Protein AF-A0A517QDA6-F1 (afdb_monomer_lite)

Radius of gyration: 41.58 Å; chains: 1; bounding box: 109×117×133 Å

Secondary structure (DSSP, 8-state):
-PPPEEEE-TTT--EEEES-GGGTTSEEE-TTT--EEE-PPPP------PPPP-PPPPP------S---------PPPPPP-----------------------------------------------PPPPPPPHHHHHHHHHHHHHHHHTTSSSS----------------------------------PPP---------PPPHHHHHHHEEEEEEEEEE-HHHHHHHHH-GGGHHHHHHHHHHHHHHHHHHHHHHHT-TTB-TT--EEETTTTEEEEEB-GGGHHHHHHHHHT-TTS-EEEEE-TTTS-EE-------S-EEEEEEEEEEE-HHHHHHHHH-HHHHHHHHHHHHHHHHHHH-TTB-TT--EEETTTTEEEEEESSPPPTTHHHHHHTSTT-SEEEEEPTT--EEE--TTT---EEEEEEEEEETTGGG---SSSTTHHHHHHHHHHHHHHIIIIISTTB-TT--EEETTTTEEEEEESSPPPTTHHHHHHH-TT--EEE-SS-SEEESPPSPSB-TTS--EEEEEEEE----TTSS------HHHHHHHHHHHHHHHHHHHHHHSTTB-TT--EEETTTTEEEEEESBPPPTTHHHHHHT-TT-S-EEEEEEEEEEEEE--HHHHEEEEEEEEEE-SPPBTTB-HHHHHHHHHHHHHHH-TTB-TT--EEETTTTEEEEEEESSS-HHHHHHHHHHHHHTTTEEEEEEEEEPP--SS---TT-S-EETTTTTTSSS--------SSSEEEEEEEEEE--SS-HHHHHHHHHTT-TTB-GGG-EEETTTTEEEEEBSS---HHHHHHHHHHTTEEEEEEEEEEPPPTTS---

Organism: NCBI:txid2527978

pLDDT: mean 70.12, std 22.8, range [22.77, 98.06]

Structure (mmCIF, N/CA/C/O backbone):
data_AF-A0A517QDA6-F1
#
_entry.id   AF-A0A517QDA6-F1
#
loop_
_atom_site.group_PDB
_atom_site.id
_atom_site.type_symbol
_atom_site.label_atom_id
_atom_site.label_alt_id
_atom_site.label_comp_id
_atom_site.label_asym_id
_atom_site.label_entity_id
_atom_site.label_seq_id
_atom_site.pdbx_PDB_ins_code
_atom_site.Cartn_x
_atom_site.Cartn_y
_atom_site.Cartn_z
_atom_site.occupancy
_atom_site.B_iso_or_equiv
_atom_site.auth_seq_id
_atom_site.auth_comp_id
_atom_site.auth_asym_id
_atom_site.auth_atom_id
_atom_site.pdbx_PDB_model_num
ATOM 1 N N . MET A 1 1 ? 0.649 0.080 77.186 1.00 36.53 1 MET A N 1
ATOM 2 C CA . MET A 1 1 ? 0.387 -0.860 76.076 1.00 36.53 1 MET A CA 1
ATOM 3 C C . MET A 1 1 ? 0.487 -0.081 74.775 1.00 36.53 1 MET A C 1
ATOM 5 O O . MET A 1 1 ? -0.304 0.833 74.591 1.00 36.53 1 MET A O 1
ATOM 9 N N . SER A 1 2 ? 1.478 -0.356 73.927 1.00 40.78 2 SER A N 1
ATOM 10 C CA . SER A 1 2 ? 1.689 0.402 72.684 1.00 40.78 2 SER A CA 1
ATOM 11 C C . SER A 1 2 ? 0.922 -0.250 71.534 1.00 40.78 2 SER A C 1
ATOM 13 O O . SER A 1 2 ? 1.224 -1.390 71.182 1.00 40.78 2 SER A O 1
ATOM 15 N N . GLU A 1 3 ? -0.046 0.448 70.936 1.00 45.53 3 GLU A N 1
ATOM 16 C CA . GLU A 1 3 ? -0.694 -0.026 69.707 1.00 45.53 3 GLU A CA 1
ATOM 17 C C . GLU A 1 3 ? 0.347 -0.169 68.587 1.00 45.53 3 GLU A C 1
ATOM 19 O O . GLU A 1 3 ? 1.081 0.774 68.278 1.00 45.53 3 GLU A O 1
ATOM 24 N N . THR A 1 4 ? 0.397 -1.348 67.963 1.00 54.38 4 THR A N 1
ATOM 25 C CA . THR A 1 4 ? 1.210 -1.587 66.763 1.00 54.38 4 THR A CA 1
ATOM 26 C C . THR A 1 4 ? 0.302 -1.608 65.545 1.00 54.38 4 THR A C 1
ATOM 28 O O . THR A 1 4 ? -0.747 -2.247 65.560 1.00 54.38 4 THR A O 1
ATOM 31 N N . THR A 1 5 ? 0.695 -0.898 64.491 1.00 67.50 5 THR A N 1
ATOM 32 C CA . THR A 1 5 ? -0.045 -0.873 63.224 1.00 67.50 5 THR A CA 1
ATOM 33 C C . THR A 1 5 ? 0.669 -1.786 62.234 1.00 67.50 5 THR A C 1
ATOM 35 O O . THR A 1 5 ? 1.890 -1.693 62.074 1.00 67.50 5 THR A O 1
ATOM 38 N N . VAL A 1 6 ? -0.079 -2.693 61.606 1.00 72.75 6 VAL A N 1
ATOM 39 C CA . VAL A 1 6 ? 0.420 -3.520 60.500 1.00 72.75 6 VAL A CA 1
ATOM 40 C C . VAL A 1 6 ? 0.389 -2.668 59.236 1.00 72.75 6 VAL A C 1
ATOM 42 O O . VAL A 1 6 ? -0.613 -2.013 58.963 1.00 72.75 6 VAL A O 1
ATOM 45 N N . ILE A 1 7 ? 1.499 -2.644 58.504 1.00 77.12 7 ILE A N 1
ATOM 46 C CA . ILE A 1 7 ? 1.677 -1.854 57.285 1.00 77.12 7 ILE A CA 1
ATOM 47 C C . ILE A 1 7 ? 2.147 -2.794 56.185 1.00 77.12 7 ILE A C 1
ATOM 49 O O . ILE A 1 7 ? 3.064 -3.584 56.404 1.00 77.12 7 ILE A O 1
ATOM 53 N N . GLU A 1 8 ? 1.529 -2.697 55.015 1.00 79.31 8 GLU A N 1
ATOM 54 C CA . GLU A 1 8 ? 1.899 -3.448 53.821 1.00 79.31 8 GLU A CA 1
ATOM 55 C C . GLU A 1 8 ? 2.784 -2.596 52.903 1.00 79.31 8 GLU A C 1
ATOM 57 O O . GLU A 1 8 ? 2.577 -1.389 52.761 1.00 79.31 8 GLU A O 1
ATOM 62 N N . CYS A 1 9 ? 3.812 -3.204 52.308 1.00 77.44 9 CYS A N 1
ATOM 63 C CA . CYS A 1 9 ? 4.701 -2.509 51.385 1.00 77.44 9 CYS A CA 1
ATOM 64 C C . CYS A 1 9 ? 4.140 -2.525 49.949 1.00 77.44 9 CYS A C 1
ATOM 66 O O . CYS A 1 9 ? 4.067 -3.605 49.361 1.00 77.44 9 CYS A O 1
ATOM 68 N N . PRO A 1 10 ? 3.867 -1.361 49.324 1.00 79.06 10 PRO A N 1
ATOM 69 C CA . PRO A 1 10 ? 3.270 -1.288 47.986 1.00 79.06 10 PRO A CA 1
ATOM 70 C C . PRO A 1 10 ? 4.185 -1.795 46.858 1.00 79.06 10 PRO A C 1
ATOM 72 O O . PRO A 1 10 ? 3.725 -1.968 45.738 1.00 79.06 10 PRO A O 1
ATOM 75 N N . HIS A 1 11 ? 5.473 -2.037 47.132 1.00 78.25 11 HIS A N 1
ATOM 76 C CA . HIS A 1 11 ? 6.434 -2.548 46.147 1.00 78.25 11 HIS A CA 1
ATOM 77 C C . HIS A 1 11 ? 6.654 -4.068 46.208 1.00 78.25 11 HIS A C 1
ATOM 79 O O . HIS A 1 11 ? 7.257 -4.619 45.293 1.00 78.25 11 HIS A O 1
ATOM 85 N N . CYS A 1 12 ? 6.243 -4.753 47.284 1.00 80.25 12 CYS A N 1
ATOM 86 C CA . CYS A 1 12 ? 6.517 -6.191 47.444 1.00 80.25 12 CYS A CA 1
ATOM 87 C C . CYS A 1 12 ? 5.489 -6.980 48.281 1.00 80.25 12 CYS A C 1
ATOM 89 O O . CYS A 1 12 ? 5.770 -8.119 48.653 1.00 80.25 12 CYS A O 1
ATOM 91 N N . GLY A 1 13 ? 4.351 -6.382 48.660 1.00 77.94 13 GLY A N 1
ATOM 92 C CA . GLY A 1 13 ? 3.298 -7.022 49.471 1.00 77.94 13 GLY A CA 1
ATOM 93 C C . GLY A 1 13 ? 3.719 -7.415 50.897 1.00 77.94 13 GLY A C 1
ATOM 94 O O . GLY A 1 13 ? 2.969 -8.041 51.640 1.00 77.94 13 GLY A O 1
ATOM 95 N N . ALA A 1 14 ? 4.944 -7.087 51.318 1.00 80.69 14 ALA A N 1
ATOM 96 C CA . ALA A 1 14 ? 5.455 -7.496 52.620 1.00 80.69 14 ALA A CA 1
ATOM 97 C C . ALA A 1 14 ? 4.792 -6.704 53.755 1.00 80.69 14 ALA A C 1
ATOM 99 O O . ALA A 1 14 ? 4.966 -5.487 53.850 1.00 80.69 14 ALA A O 1
ATOM 100 N N . THR A 1 15 ? 4.098 -7.403 54.654 1.00 81.12 15 THR A N 1
ATOM 101 C CA . THR A 1 15 ? 3.524 -6.817 55.869 1.00 81.12 15 THR A CA 1
ATOM 102 C C . THR A 1 15 ? 4.548 -6.760 57.006 1.00 81.12 15 THR A C 1
ATOM 104 O O . THR A 1 15 ? 5.235 -7.736 57.308 1.00 81.12 15 THR A O 1
ATOM 107 N N . PHE A 1 16 ? 4.662 -5.610 57.673 1.00 78.69 16 PHE A N 1
ATOM 108 C CA . PHE A 1 16 ? 5.510 -5.434 58.857 1.00 78.69 16 PHE A CA 1
ATOM 109 C C . PHE A 1 16 ? 4.838 -4.550 59.917 1.00 78.69 16 PHE A C 1
ATOM 111 O O . PHE A 1 16 ? 3.934 -3.766 59.631 1.00 78.69 16 PHE A O 1
ATOM 118 N N . LYS A 1 17 ? 5.250 -4.704 61.182 1.00 75.62 17 LYS A N 1
ATOM 119 C CA . LYS A 1 17 ? 4.652 -3.998 62.329 1.00 75.62 17 LYS A CA 1
ATOM 120 C C . LYS A 1 17 ? 5.441 -2.732 62.658 1.00 75.62 17 LYS A C 1
ATOM 122 O O . LYS A 1 17 ? 6.576 -2.817 63.127 1.00 75.62 17 LYS A O 1
ATOM 127 N N . ALA A 1 18 ? 4.833 -1.563 62.475 1.00 69.19 18 ALA A N 1
ATOM 128 C CA . ALA A 1 18 ? 5.415 -0.296 62.911 1.00 69.19 18 ALA A CA 1
ATOM 129 C C . ALA A 1 18 ? 5.166 -0.066 64.413 1.00 69.19 18 ALA A C 1
ATOM 131 O O . ALA A 1 18 ? 4.058 -0.264 64.916 1.00 69.19 18 ALA A O 1
ATOM 132 N N . LYS A 1 19 ? 6.201 0.379 65.143 1.00 55.66 19 LYS A N 1
ATOM 133 C CA . LYS A 1 19 ? 6.168 0.531 66.614 1.00 55.66 19 LYS A CA 1
ATOM 134 C C . LYS A 1 19 ? 5.417 1.770 67.141 1.00 55.66 19 LYS A C 1
ATOM 136 O O . LYS A 1 19 ? 5.371 1.947 68.354 1.00 55.66 19 LYS A O 1
ATOM 141 N N . SER A 1 20 ? 4.837 2.622 66.287 1.00 57.94 20 SER A N 1
ATOM 142 C CA . SER A 1 20 ? 3.916 3.688 66.729 1.00 57.94 20 SER A CA 1
ATOM 143 C C . SER A 1 20 ? 3.059 4.270 65.594 1.00 57.94 20 SER A C 1
ATOM 145 O O . SER A 1 20 ? 3.495 4.322 64.443 1.00 57.94 20 SER A O 1
ATOM 147 N N . LYS A 1 21 ? 1.892 4.833 65.949 1.00 55.53 21 LYS A N 1
ATOM 148 C CA . LYS A 1 21 ? 1.057 5.688 65.074 1.00 55.53 21 LYS A CA 1
ATOM 149 C C . LYS A 1 21 ? 1.778 6.959 64.570 1.00 55.53 21 LYS A C 1
ATOM 151 O O . LYS A 1 21 ? 1.318 7.573 63.615 1.00 55.53 21 LYS A O 1
ATOM 156 N N . ALA A 1 22 ? 2.925 7.338 65.145 1.00 54.78 22 ALA A N 1
ATOM 157 C CA . ALA A 1 22 ? 3.705 8.526 64.762 1.00 54.78 22 ALA A CA 1
ATOM 158 C C . ALA A 1 22 ? 4.587 8.346 63.498 1.00 54.78 22 ALA A C 1
ATOM 160 O O . ALA A 1 22 ? 5.417 9.209 63.186 1.00 54.78 22 ALA A O 1
ATOM 161 N N . ALA A 1 23 ? 4.430 7.220 62.790 1.00 55.81 23 ALA A N 1
ATOM 162 C CA . ALA A 1 23 ? 5.055 6.942 61.493 1.00 55.81 23 ALA A CA 1
ATOM 163 C C . ALA A 1 23 ? 4.179 7.336 60.282 1.00 55.81 23 ALA A C 1
ATOM 165 O O . ALA A 1 23 ? 4.680 7.367 59.161 1.00 55.81 23 ALA A O 1
ATOM 166 N N . LEU A 1 24 ? 2.894 7.651 60.491 1.00 58.56 24 LEU A N 1
ATOM 167 C CA . LEU A 1 24 ? 1.989 8.103 59.426 1.00 58.56 24 LEU A CA 1
ATOM 168 C C . LEU A 1 24 ? 2.547 9.366 58.742 1.00 58.56 24 LEU A C 1
ATOM 170 O O . LEU A 1 24 ? 3.011 10.285 59.417 1.00 58.56 24 LEU A O 1
ATOM 174 N N . GLY A 1 25 ? 2.543 9.391 57.405 1.00 61.66 25 GLY A N 1
ATOM 175 C CA . GLY A 1 25 ? 3.099 10.492 56.607 1.00 61.66 25 GLY A CA 1
ATOM 176 C C . GLY A 1 25 ? 4.634 10.577 56.528 1.00 61.66 25 GLY A C 1
ATOM 177 O O . GLY A 1 25 ? 5.147 11.458 55.841 1.00 61.66 25 GLY A O 1
ATOM 178 N N . LYS A 1 26 ? 5.397 9.682 57.175 1.00 68.81 26 LYS A N 1
ATOM 179 C CA . LYS A 1 26 ? 6.869 9.641 57.050 1.00 68.81 26 LYS A CA 1
ATOM 180 C C . LYS A 1 26 ? 7.313 8.639 55.983 1.00 68.81 26 LYS A C 1
ATOM 182 O O . LYS A 1 26 ? 6.700 7.586 55.822 1.00 68.81 26 LYS A O 1
ATOM 187 N N . LYS A 1 27 ? 8.414 8.952 55.284 1.00 74.69 27 LYS A N 1
ATOM 188 C CA . LYS A 1 27 ? 9.114 7.991 54.417 1.00 74.69 27 LYS A CA 1
ATOM 189 C C . LYS A 1 27 ? 9.746 6.901 55.285 1.00 74.69 27 LYS A C 1
ATOM 191 O O . LYS A 1 27 ? 10.559 7.213 56.153 1.00 74.69 27 LYS A O 1
ATOM 196 N N . VAL A 1 28 ? 9.395 5.644 55.035 1.00 77.81 28 VAL A N 1
ATOM 197 C CA . VAL A 1 28 ? 9.984 4.464 55.682 1.00 77.81 28 VAL A CA 1
ATOM 198 C C . VAL A 1 28 ? 10.531 3.512 54.622 1.00 77.81 28 VAL A C 1
ATOM 200 O O . VAL A 1 28 ? 9.895 3.296 53.594 1.00 77.81 28 VAL A O 1
ATOM 203 N N . ALA A 1 29 ? 11.715 2.948 54.861 1.00 79.50 29 ALA A N 1
ATOM 204 C CA . ALA A 1 29 ? 12.273 1.895 54.018 1.00 79.50 29 ALA A CA 1
ATOM 205 C C . ALA A 1 29 ? 11.644 0.546 54.382 1.00 79.50 29 ALA A C 1
ATOM 207 O O . ALA A 1 29 ? 11.542 0.203 55.563 1.00 79.50 29 ALA A O 1
ATOM 208 N N . CYS A 1 30 ? 11.234 -0.235 53.382 1.00 81.06 30 CYS A N 1
ATOM 209 C CA . CYS A 1 30 ? 10.767 -1.596 53.623 1.00 81.06 30 CYS A CA 1
ATOM 210 C C . CYS A 1 30 ? 11.926 -2.484 54.116 1.00 81.06 30 CYS A C 1
ATOM 212 O O . CYS A 1 30 ? 12.947 -2.553 53.435 1.00 81.06 30 CYS A O 1
ATOM 214 N N . PRO A 1 31 ? 11.792 -3.245 55.218 1.00 76.44 31 PRO A N 1
ATOM 215 C CA . PRO A 1 31 ? 12.859 -4.141 55.674 1.00 76.44 31 PRO A CA 1
ATOM 216 C C . PRO A 1 31 ? 13.139 -5.312 54.711 1.00 76.44 31 PRO A C 1
ATOM 218 O O . PRO A 1 31 ? 14.151 -5.986 54.871 1.00 76.44 31 PRO A O 1
ATOM 221 N N . LYS A 1 32 ? 12.259 -5.564 53.726 1.00 78.25 32 LYS A N 1
ATOM 222 C CA . LYS A 1 32 ? 12.372 -6.679 52.770 1.00 78.25 32 LYS A CA 1
ATOM 223 C C . LYS A 1 32 ? 12.968 -6.274 51.414 1.00 78.25 32 LYS A C 1
ATOM 225 O O . LYS A 1 32 ? 13.796 -7.007 50.892 1.00 78.25 32 LYS A O 1
ATOM 230 N N . CYS A 1 33 ? 12.577 -5.121 50.861 1.00 83.19 33 CYS A N 1
ATOM 231 C CA . CYS A 1 33 ? 13.061 -4.628 49.557 1.00 83.19 33 CYS A CA 1
ATOM 232 C C . CYS A 1 33 ? 13.851 -3.306 49.628 1.00 83.19 33 CYS A C 1
ATOM 234 O O . CYS A 1 33 ? 14.268 -2.789 48.598 1.00 83.19 33 CYS A O 1
ATOM 236 N N . GLN A 1 34 ? 14.035 -2.735 50.826 1.00 79.06 34 GLN A N 1
ATOM 237 C CA . GLN A 1 34 ? 14.738 -1.470 51.122 1.00 79.06 34 GLN A CA 1
ATOM 238 C C . GLN A 1 34 ? 14.184 -0.199 50.444 1.00 79.06 34 GLN A C 1
ATOM 240 O O . GLN A 1 34 ? 14.567 0.910 50.814 1.00 79.06 34 GLN A O 1
ATOM 245 N N . THR A 1 35 ? 13.214 -0.321 49.535 1.00 79.62 35 THR A N 1
ATOM 246 C CA . THR A 1 35 ? 12.567 0.800 48.844 1.00 79.62 35 THR A CA 1
ATOM 247 C C . THR A 1 35 ? 11.827 1.718 49.836 1.00 79.62 35 THR A C 1
ATOM 249 O O . THR A 1 35 ? 11.038 1.216 50.649 1.00 79.62 35 THR A O 1
ATOM 252 N N . PRO A 1 36 ? 12.055 3.047 49.805 1.00 81.19 36 PRO A N 1
ATOM 253 C CA . PRO A 1 36 ? 11.382 3.993 50.689 1.00 81.19 36 PRO A CA 1
ATOM 254 C C . PRO A 1 36 ? 10.007 4.414 50.151 1.00 81.19 36 PRO A C 1
ATOM 256 O O . PRO A 1 36 ? 9.908 4.951 49.052 1.00 81.19 36 PRO A O 1
ATOM 259 N N . PHE A 1 37 ? 8.957 4.258 50.959 1.00 81.12 37 PHE A N 1
ATOM 260 C CA . PHE A 1 37 ? 7.587 4.673 50.624 1.00 81.12 37 PHE A CA 1
ATOM 261 C C . PHE A 1 37 ? 6.929 5.460 51.771 1.00 81.12 37 PHE A C 1
ATOM 263 O O . PHE A 1 37 ? 7.442 5.490 52.891 1.00 81.12 37 PHE A O 1
ATOM 270 N N . VAL A 1 38 ? 5.817 6.145 51.487 1.00 83.69 38 VAL A N 1
ATOM 271 C CA . VAL A 1 38 ? 5.061 6.952 52.465 1.00 83.69 38 VAL A CA 1
ATOM 272 C C . VAL A 1 38 ? 3.789 6.212 52.874 1.00 83.69 38 VAL A C 1
ATOM 274 O O . VAL A 1 38 ? 3.095 5.650 52.032 1.00 83.69 38 VAL A O 1
ATOM 277 N N . ILE A 1 39 ? 3.481 6.220 54.171 1.00 73.44 39 ILE A N 1
ATOM 278 C CA . ILE A 1 39 ? 2.305 5.543 54.730 1.00 73.44 39 ILE A CA 1
ATOM 279 C C . ILE A 1 39 ? 1.095 6.490 54.690 1.00 73.44 39 ILE A C 1
ATOM 281 O O . ILE A 1 39 ? 1.036 7.446 55.472 1.00 73.44 39 ILE A O 1
ATOM 285 N N . SER A 1 40 ? 0.133 6.192 53.814 1.00 50.75 40 SER A N 1
ATOM 286 C CA . SER A 1 40 ? -1.148 6.905 53.666 1.00 50.75 40 SER A CA 1
ATOM 287 C C . SER A 1 40 ? -2.281 6.209 54.434 1.00 50.75 40 SER A C 1
ATOM 289 O O . SER A 1 40 ? -2.267 4.991 54.601 1.00 50.75 40 SER A O 1
ATOM 291 N N . GLN A 1 41 ? -3.274 6.969 54.908 1.00 44.94 41 GLN A N 1
ATOM 292 C CA . GLN A 1 41 ? -4.461 6.418 55.579 1.00 44.94 41 GLN A CA 1
ATOM 293 C C . GLN A 1 41 ? -5.476 5.870 54.563 1.00 44.94 41 GLN A C 1
ATOM 295 O O . GLN A 1 41 ? -5.745 6.520 53.554 1.00 44.94 41 GLN A O 1
ATOM 300 N N . SER A 1 42 ? -6.091 4.722 54.858 1.00 32.81 42 SER A N 1
ATOM 301 C CA . SER A 1 42 ? -7.264 4.233 54.126 1.00 32.81 42 SER A CA 1
ATOM 302 C C . SER A 1 42 ? -8.539 4.965 54.587 1.00 32.81 42 SER A C 1
ATOM 304 O O . SER A 1 42 ? -8.758 5.108 55.795 1.00 32.81 42 SER A O 1
ATOM 306 N N . PRO A 1 43 ? -9.405 5.437 53.670 1.00 35.12 43 PRO A N 1
ATOM 307 C CA . PRO A 1 43 ? -10.659 6.079 54.045 1.00 35.12 43 PRO A CA 1
ATOM 308 C C . PRO A 1 43 ? -11.713 5.033 54.435 1.00 35.12 43 PRO A C 1
ATOM 310 O O . PRO A 1 43 ? -12.032 4.132 53.663 1.00 35.12 43 PRO A O 1
ATOM 313 N N . SER A 1 44 ? -12.288 5.181 55.629 1.00 31.41 44 SER A N 1
ATOM 314 C CA . SER A 1 44 ? -13.404 4.366 56.120 1.00 31.41 44 SER A CA 1
ATOM 315 C C . SER A 1 44 ? -14.691 5.192 56.238 1.00 31.41 44 SER A C 1
ATOM 317 O O . SER A 1 44 ? -14.644 6.376 56.564 1.00 31.41 44 SER A O 1
ATOM 319 N N . ALA A 1 45 ? -15.828 4.519 56.036 1.00 31.12 45 ALA A N 1
ATOM 320 C CA . ALA A 1 45 ? -17.192 4.925 56.399 1.00 31.12 45 ALA A CA 1
ATOM 321 C C . ALA A 1 45 ? -17.830 6.154 55.697 1.00 31.12 45 ALA A C 1
ATOM 323 O O . ALA A 1 45 ? -17.805 7.284 56.172 1.00 31.12 45 ALA A O 1
ATOM 324 N N . SER A 1 46 ? -18.556 5.848 54.615 1.00 32.34 46 SER A N 1
ATOM 325 C CA . SER A 1 46 ? -19.888 6.366 54.229 1.00 32.34 46 SER A CA 1
ATOM 326 C C . SER A 1 46 ? -20.385 7.737 54.739 1.00 32.34 46 SER A C 1
ATOM 328 O O . SER A 1 46 ? -20.664 7.914 55.927 1.00 32.34 46 SER A O 1
ATOM 330 N N . ARG A 1 47 ? -20.802 8.607 53.804 1.00 28.06 47 ARG A N 1
ATOM 331 C CA . ARG A 1 47 ? -21.808 9.654 54.070 1.00 28.06 47 ARG A CA 1
ATOM 332 C C . ARG A 1 47 ? -22.871 9.683 52.965 1.00 28.06 47 ARG A C 1
ATOM 334 O O . ARG A 1 47 ? -22.590 10.067 51.837 1.00 28.06 47 ARG A O 1
ATOM 341 N N . LYS A 1 48 ? -24.094 9.243 53.288 1.00 30.16 48 LYS A N 1
ATOM 342 C CA . LYS A 1 48 ? -25.247 9.243 52.368 1.00 30.16 48 LYS A CA 1
ATOM 343 C C . LYS A 1 48 ? -25.779 10.668 52.173 1.00 30.16 48 LYS A C 1
ATOM 345 O O . LYS A 1 48 ? -26.122 11.314 53.161 1.00 30.16 48 LYS A O 1
ATOM 350 N N . THR A 1 49 ? -25.978 11.087 50.924 1.00 28.94 49 THR A N 1
ATOM 351 C CA . THR A 1 49 ? -26.728 12.308 50.574 1.00 28.94 49 THR A CA 1
ATOM 352 C C . THR A 1 49 ? -27.693 11.990 49.428 1.00 28.94 49 THR A C 1
ATOM 354 O O . THR A 1 49 ? -27.318 11.304 48.482 1.00 28.94 49 THR A O 1
ATOM 357 N N . LYS A 1 50 ? -28.956 12.427 49.530 1.00 28.95 50 LYS A N 1
ATOM 358 C CA . LYS A 1 50 ? -30.015 12.121 48.546 1.00 28.95 50 LYS A CA 1
ATOM 359 C C . LYS A 1 50 ? -29.868 12.981 47.275 1.00 28.95 50 LYS A C 1
ATOM 361 O O . LYS A 1 50 ? -29.581 14.170 47.420 1.00 28.95 50 LYS A O 1
ATOM 366 N N . PRO A 1 51 ? -30.133 12.450 46.066 1.00 31.59 51 PRO A N 1
ATOM 367 C CA . PRO A 1 51 ? -30.119 13.245 44.839 1.00 31.59 51 PRO A CA 1
ATOM 368 C C . PRO A 1 51 ? -31.377 14.121 44.706 1.00 31.59 51 PRO A C 1
ATOM 370 O O . PRO A 1 51 ? -32.480 13.710 45.071 1.00 31.59 51 PRO A O 1
ATOM 373 N N . LYS A 1 52 ? -31.213 15.333 44.159 1.00 28.06 52 LYS A N 1
ATOM 374 C CA . LYS A 1 52 ? -32.317 16.186 43.688 1.00 28.06 52 LYS A CA 1
ATOM 375 C C . LYS A 1 52 ? -32.562 15.920 42.204 1.00 28.06 52 LYS A C 1
ATOM 377 O O . LYS A 1 52 ? -31.622 15.919 41.419 1.00 28.06 52 LYS A O 1
ATOM 382 N N . LEU A 1 53 ? -33.830 15.768 41.837 1.00 34.94 53 LEU A N 1
ATOM 383 C CA . LEU A 1 53 ? -34.276 15.660 40.451 1.00 34.94 53 LEU A CA 1
ATOM 384 C C . LEU A 1 53 ? -34.039 16.995 39.714 1.00 34.94 53 LEU A C 1
ATOM 386 O O . LEU A 1 53 ? -34.485 18.041 40.193 1.00 34.94 53 LEU A O 1
ATOM 390 N N . GLN A 1 54 ? -33.381 16.967 38.554 1.00 34.41 54 GLN A N 1
ATOM 391 C CA . GLN A 1 54 ? -33.341 18.084 37.602 1.00 34.41 54 GLN A CA 1
ATOM 392 C C . GLN A 1 54 ? -33.797 17.604 36.219 1.00 34.41 54 GLN A C 1
ATOM 394 O O . GLN A 1 54 ? -33.647 16.434 35.877 1.00 34.41 54 GLN A O 1
ATOM 399 N N . LYS A 1 55 ? -34.453 18.501 35.475 1.00 30.30 55 LYS A N 1
ATOM 400 C CA . LYS A 1 55 ? -35.135 18.199 34.208 1.00 30.30 55 LYS A CA 1
ATOM 401 C C . LYS A 1 55 ? -34.143 18.024 33.057 1.00 30.30 55 LYS A C 1
ATOM 403 O O . LYS A 1 55 ? -33.163 18.757 32.979 1.00 30.30 55 LYS A O 1
ATOM 408 N N . ALA A 1 56 ? -34.475 17.130 32.129 1.00 29.22 56 ALA A N 1
ATOM 409 C CA . ALA A 1 56 ? -33.801 17.023 30.841 1.00 29.22 56 ALA A CA 1
ATOM 410 C C . ALA A 1 56 ? -34.083 18.254 29.947 1.00 29.22 56 ALA A C 1
ATOM 412 O O . ALA A 1 56 ? -35.232 18.712 29.907 1.00 29.22 56 ALA A O 1
ATOM 413 N N . PRO A 1 57 ? -33.081 18.775 29.215 1.00 33.75 57 PRO A N 1
ATOM 414 C CA . PRO A 1 57 ? -33.292 19.583 28.020 1.00 33.75 57 PRO A CA 1
ATOM 415 C C . PRO A 1 57 ? -33.619 18.697 26.799 1.00 33.75 57 PRO A C 1
ATOM 417 O O . PRO A 1 57 ? -33.524 17.472 26.856 1.00 33.75 57 PRO A O 1
ATOM 420 N N . ALA A 1 58 ? -34.095 19.330 25.726 1.00 29.33 58 ALA A N 1
ATOM 421 C CA . ALA A 1 58 ? -34.785 18.675 24.614 1.00 29.33 58 ALA A CA 1
ATOM 422 C C . ALA A 1 58 ? -33.874 17.889 23.652 1.00 29.33 58 ALA A C 1
ATOM 424 O O . ALA A 1 58 ? -32.672 18.133 23.569 1.00 29.33 58 ALA A O 1
ATOM 425 N N . LYS A 1 59 ? -34.502 16.993 22.872 1.00 34.12 59 LYS A N 1
ATOM 426 C CA . LYS A 1 59 ? -33.914 16.398 21.664 1.00 34.12 59 LYS A CA 1
ATOM 427 C C . LYS A 1 59 ? -33.427 17.512 20.726 1.00 34.12 59 LYS A C 1
ATOM 429 O O . LYS A 1 59 ? -34.173 18.457 20.474 1.00 34.12 59 LYS A O 1
ATOM 434 N N . GLN A 1 60 ? -32.219 17.364 20.195 1.00 30.53 60 GLN A N 1
ATOM 435 C CA . GLN A 1 60 ? -31.807 17.998 18.947 1.00 30.53 60 GLN A CA 1
ATOM 436 C C . GLN A 1 60 ? -31.555 16.883 17.941 1.00 30.53 60 GLN A C 1
ATOM 438 O O . GLN A 1 60 ? -30.850 15.920 18.250 1.00 30.53 60 GLN A O 1
ATOM 443 N N . ASP A 1 61 ? -32.180 17.007 16.778 1.00 29.38 61 ASP A N 1
ATOM 444 C CA . ASP A 1 61 ? -32.020 16.076 15.672 1.00 29.38 61 ASP A CA 1
ATOM 445 C C . ASP A 1 61 ? -30.598 16.210 15.111 1.00 29.38 61 ASP A C 1
ATOM 447 O O . ASP A 1 61 ? -30.107 17.320 14.905 1.00 29.38 61 ASP A O 1
ATOM 451 N N . PHE A 1 62 ? -29.920 15.077 14.924 1.00 27.30 62 PHE A N 1
ATOM 452 C CA . PHE A 1 62 ? -28.521 15.014 14.493 1.00 27.30 62 PHE A CA 1
ATOM 453 C C . PHE A 1 62 ? -28.410 14.131 13.241 1.00 27.30 62 PHE A C 1
ATOM 455 O O . PHE A 1 62 ? -27.775 13.078 13.243 1.00 27.30 62 PHE A O 1
ATOM 462 N N . GLU A 1 63 ? -29.077 14.567 12.173 1.00 28.69 63 GLU A N 1
ATOM 463 C CA . GLU A 1 63 ? -28.923 14.035 10.817 1.00 28.69 63 GLU A CA 1
ATOM 464 C C . GLU A 1 63 ? -28.457 15.157 9.877 1.00 28.69 63 GLU A C 1
ATOM 466 O O . GLU A 1 63 ? -28.879 16.302 10.029 1.00 28.69 63 GLU A O 1
ATOM 471 N N . ASN A 1 64 ? -27.615 14.789 8.903 1.00 33.66 64 ASN A N 1
ATOM 472 C CA . ASN A 1 64 ? -26.932 15.642 7.916 1.00 33.66 64 ASN A CA 1
ATOM 473 C C . ASN A 1 64 ? -25.835 16.576 8.468 1.00 33.66 64 ASN A C 1
ATOM 475 O O . ASN A 1 64 ? -26.112 17.713 8.825 1.00 33.66 64 ASN A O 1
ATOM 479 N N . ASP A 1 65 ? -24.584 16.087 8.466 1.00 31.97 65 ASP A N 1
ATOM 480 C CA . ASP A 1 65 ? -23.374 16.890 8.154 1.00 31.97 65 ASP A CA 1
ATOM 481 C C . ASP A 1 65 ? -22.117 15.999 7.978 1.00 31.97 65 ASP A C 1
ATOM 483 O O . ASP A 1 65 ? -21.029 16.252 8.496 1.00 31.97 65 ASP A O 1
ATOM 487 N N . LEU A 1 66 ? -22.264 14.885 7.251 1.00 31.78 66 LEU A N 1
ATOM 488 C CA . LEU A 1 66 ? -21.144 14.065 6.781 1.00 31.78 66 LEU A CA 1
ATOM 489 C C . LEU A 1 66 ? -21.424 13.644 5.333 1.00 31.78 66 LEU A C 1
ATOM 491 O O . LEU A 1 66 ? -22.533 13.195 5.047 1.00 31.78 66 LEU A O 1
ATOM 495 N N . TRP A 1 67 ? -20.390 13.730 4.485 1.00 33.84 67 TRP A N 1
ATOM 496 C CA . TRP A 1 67 ? -20.364 13.381 3.050 1.00 33.84 67 TRP A CA 1
ATOM 497 C C . TRP A 1 67 ? -20.849 14.451 2.045 1.00 33.84 67 TRP A C 1
ATOM 499 O O . TRP A 1 67 ? -21.612 14.143 1.135 1.00 33.84 67 TRP A O 1
ATOM 509 N N . GLU A 1 68 ? -20.298 15.667 2.130 1.00 28.47 68 GLU A N 1
ATOM 510 C CA . GLU A 1 68 ? -19.910 16.413 0.917 1.00 28.47 68 GLU A CA 1
ATOM 511 C C . GLU A 1 68 ? -18.408 16.170 0.663 1.00 28.47 68 GLU A C 1
ATOM 513 O O . GLU A 1 68 ? -17.554 16.703 1.370 1.00 28.47 68 GLU A O 1
ATOM 518 N N . GLU A 1 69 ? -18.085 15.332 -0.325 1.00 31.53 69 GLU A N 1
ATOM 519 C CA . GLU A 1 69 ? -16.807 15.366 -1.054 1.00 31.53 69 GLU A CA 1
ATOM 520 C C . GLU A 1 69 ? -17.147 15.451 -2.551 1.00 31.53 69 GLU A C 1
ATOM 522 O O . GLU A 1 69 ? -18.055 14.767 -3.023 1.00 31.53 69 GLU A O 1
ATOM 527 N N . ASP A 1 70 ? -16.464 16.352 -3.260 1.00 32.31 70 ASP A N 1
ATOM 528 C CA . ASP A 1 70 ? -16.864 16.891 -4.566 1.00 32.31 70 ASP A CA 1
ATOM 529 C C . ASP A 1 70 ? -16.984 15.848 -5.700 1.00 32.31 70 ASP A C 1
ATOM 531 O O . ASP A 1 70 ? -15.977 15.397 -6.248 1.00 32.31 70 ASP A O 1
ATOM 535 N N . ASP A 1 71 ? -18.215 15.585 -6.152 1.00 37.75 71 ASP A N 1
ATOM 536 C CA . ASP A 1 71 ? -18.535 14.881 -7.407 1.00 37.75 71 ASP A CA 1
ATOM 537 C C . ASP A 1 71 ? -19.459 15.757 -8.293 1.00 37.75 71 ASP A C 1
ATOM 539 O O . ASP A 1 71 ? -20.595 15.400 -8.604 1.00 37.75 71 ASP A O 1
ATOM 543 N N . GLU A 1 72 ? -18.981 16.936 -8.724 1.00 33.03 72 GLU A N 1
ATOM 544 C CA . GLU A 1 72 ? -19.703 17.797 -9.684 1.00 33.03 72 GLU A CA 1
ATOM 545 C C . GLU A 1 72 ? -18.849 18.180 -10.910 1.00 33.03 72 GLU A C 1
ATOM 547 O O . GLU A 1 72 ? -18.312 19.280 -11.045 1.00 33.03 72 GLU A O 1
ATOM 552 N N . TYR A 1 73 ? -18.771 17.254 -11.870 1.00 32.59 73 TYR A N 1
ATOM 553 C CA . TYR A 1 73 ? -18.489 17.584 -13.272 1.00 32.59 73 TYR A CA 1
ATOM 554 C C . TYR A 1 73 ? -19.816 17.856 -14.006 1.00 32.59 73 TYR A C 1
ATOM 556 O O . TYR A 1 73 ? -20.284 17.028 -14.787 1.00 32.59 73 TYR A O 1
ATOM 564 N N . GLU A 1 74 ? -20.433 19.022 -13.780 1.00 37.91 74 GLU A N 1
ATOM 565 C CA . GLU A 1 74 ? -21.558 19.452 -14.623 1.00 37.91 74 GLU A CA 1
ATOM 566 C C . GLU A 1 74 ? -21.092 19.706 -16.071 1.00 37.91 74 GLU A C 1
ATOM 568 O O . GLU A 1 74 ? -20.270 20.586 -16.364 1.00 37.91 74 GLU A O 1
ATOM 573 N N . GLU A 1 75 ? -21.664 18.951 -17.011 1.00 38.06 75 GLU A N 1
ATOM 574 C CA . GLU A 1 75 ? -21.497 19.175 -18.444 1.00 38.06 75 GLU A CA 1
ATOM 575 C C . GLU A 1 75 ? -22.104 20.528 -18.849 1.00 38.06 75 GLU A C 1
ATOM 577 O O . GLU A 1 75 ? -23.320 20.680 -18.963 1.00 38.06 75 GLU A O 1
ATOM 582 N N . ARG A 1 76 ? -21.258 21.528 -19.132 1.00 32.25 76 ARG A N 1
ATOM 583 C CA . ARG A 1 76 ? -21.725 22.826 -19.646 1.00 32.25 76 ARG A CA 1
ATOM 584 C C . ARG A 1 76 ? -22.521 22.661 -20.953 1.00 32.25 76 ARG A C 1
ATOM 586 O O . ARG A 1 76 ? -21.919 22.301 -21.971 1.00 32.25 76 ARG A O 1
ATOM 593 N N . PRO A 1 77 ? -23.808 23.053 -21.011 1.00 37.19 77 PRO A N 1
ATOM 594 C CA . PRO A 1 77 ? -24.523 23.137 -22.277 1.00 37.19 77 PRO A CA 1
ATOM 595 C C . PRO A 1 77 ? -23.959 24.273 -23.147 1.00 37.19 77 PRO A C 1
ATOM 597 O O . PRO A 1 77 ? -23.599 25.349 -22.661 1.00 37.19 77 PRO A O 1
ATOM 600 N N . ALA A 1 78 ? -23.889 24.041 -24.459 1.00 34.09 78 ALA A N 1
ATOM 601 C CA . ALA A 1 78 ? -23.299 24.982 -25.410 1.00 34.09 78 ALA A CA 1
ATOM 602 C C . ALA A 1 78 ? -24.051 26.339 -25.450 1.00 34.09 78 ALA A C 1
ATOM 604 O O . ALA A 1 78 ? -25.284 26.346 -25.557 1.00 34.09 78 ALA A O 1
ATOM 605 N N . PRO A 1 79 ? -23.354 27.497 -25.436 1.00 35.53 79 PRO A N 1
ATOM 606 C CA . PRO A 1 79 ? -24.012 28.801 -25.490 1.00 35.53 79 PRO A CA 1
ATOM 607 C C . PRO A 1 79 ? -24.736 29.032 -26.823 1.00 35.53 79 PRO A C 1
ATOM 609 O O . PRO A 1 79 ? -24.120 29.029 -27.889 1.00 35.53 79 PRO A O 1
ATOM 612 N N . ARG A 1 80 ? -26.046 29.297 -26.768 1.00 33.91 80 ARG A N 1
ATOM 613 C CA . ARG A 1 80 ? -26.815 29.784 -27.923 1.00 33.91 80 ARG A CA 1
ATOM 614 C C . ARG A 1 80 ? -26.578 31.278 -28.136 1.00 33.91 80 ARG A C 1
ATOM 616 O O . ARG A 1 80 ? -26.688 32.071 -27.205 1.00 33.91 80 ARG A O 1
ATOM 623 N N . GLU A 1 81 ? -26.336 31.671 -29.383 1.00 38.16 81 GLU A N 1
ATOM 624 C CA . GLU A 1 81 ? -26.326 33.078 -29.789 1.00 38.16 81 GLU A CA 1
ATOM 625 C C . GLU A 1 81 ? -27.704 33.737 -29.601 1.00 38.16 81 GLU A C 1
ATOM 627 O O . GLU A 1 81 ? -28.718 33.149 -29.985 1.00 38.16 81 GLU A O 1
ATOM 632 N N . ARG A 1 82 ? -27.729 35.000 -29.134 1.00 32.03 82 ARG A N 1
ATOM 633 C CA . ARG A 1 82 ? -28.557 36.083 -29.719 1.00 32.03 82 ARG A CA 1
ATOM 634 C C . ARG A 1 82 ? -28.288 37.472 -29.112 1.00 32.03 82 ARG A C 1
ATOM 636 O O . ARG A 1 82 ? -28.593 37.740 -27.961 1.00 32.03 82 ARG A O 1
ATOM 643 N N . SER A 1 83 ? -27.769 38.361 -29.963 1.00 32.19 83 SER A N 1
ATOM 644 C CA . SER A 1 83 ? -28.179 39.769 -30.168 1.00 32.19 83 SER A CA 1
ATOM 645 C C . SER A 1 83 ? -28.805 40.601 -29.021 1.00 32.19 83 SER A C 1
ATOM 647 O O . SER A 1 83 ? -29.926 40.322 -28.606 1.00 32.19 83 SER A O 1
ATOM 649 N N . GLY A 1 84 ? -28.229 41.778 -28.712 1.00 30.41 84 GLY A N 1
ATOM 650 C CA . GLY A 1 84 ? -28.993 42.877 -28.080 1.00 30.41 84 GLY A CA 1
ATOM 651 C C . GLY A 1 84 ? -28.190 44.009 -27.411 1.00 30.41 84 GLY A C 1
ATOM 652 O O . GLY A 1 84 ? -27.691 43.856 -26.308 1.00 30.41 84 GLY A O 1
ATOM 653 N N . ARG A 1 85 ? -28.110 45.179 -28.062 1.00 31.95 85 ARG A N 1
ATOM 654 C CA . ARG A 1 85 ? -27.671 46.501 -27.522 1.00 31.95 85 ARG A CA 1
ATOM 655 C C . ARG A 1 85 ? -28.658 47.069 -26.457 1.00 31.95 85 ARG A C 1
ATOM 657 O O . ARG A 1 85 ? -29.760 46.532 -26.408 1.00 31.95 85 ARG A O 1
ATOM 664 N N . PRO A 1 86 ? -28.404 48.223 -25.762 1.00 38.78 86 PRO A N 1
ATOM 665 C CA . PRO A 1 86 ? -27.237 49.138 -25.779 1.00 38.78 86 PRO A CA 1
ATOM 666 C C . PRO A 1 86 ? -26.729 49.691 -24.406 1.00 38.78 86 PRO A C 1
ATOM 668 O O . PRO A 1 86 ? -27.329 49.535 -23.353 1.00 38.78 86 PRO A O 1
ATOM 671 N N . ARG A 1 87 ? -25.626 50.458 -24.501 1.00 37.62 87 ARG A N 1
ATOM 672 C CA . ARG A 1 87 ? -25.047 51.467 -23.574 1.00 37.62 87 ARG A CA 1
ATOM 673 C C . ARG A 1 87 ? -25.960 52.127 -22.512 1.00 37.62 87 ARG A C 1
ATOM 675 O O . ARG A 1 87 ? -26.967 52.734 -22.862 1.00 37.62 87 ARG A O 1
ATOM 682 N N . GLY A 1 88 ? -25.395 52.299 -21.309 1.00 29.34 88 GLY A N 1
ATOM 683 C CA . GLY A 1 88 ? -25.676 53.403 -20.374 1.00 29.34 88 GLY A CA 1
ATOM 684 C C . GLY A 1 88 ? -24.372 53.983 -19.787 1.00 29.34 88 GLY A C 1
ATOM 685 O O . GLY A 1 88 ? -23.443 53.233 -19.502 1.00 29.34 88 GLY A O 1
ATOM 686 N N . ARG A 1 89 ? -24.264 55.314 -19.654 1.00 34.19 89 ARG A N 1
ATOM 687 C CA . ARG A 1 89 ? -23.142 56.036 -19.004 1.00 34.19 89 ARG A CA 1
ATOM 688 C C . ARG A 1 89 ? -23.635 56.644 -17.684 1.00 34.19 89 ARG A C 1
ATOM 690 O O . ARG A 1 89 ? -24.717 57.216 -17.717 1.00 34.19 89 ARG A O 1
ATOM 697 N N . ALA A 1 90 ? -22.796 56.686 -16.638 1.00 30.55 90 ALA A N 1
ATOM 698 C CA . ALA A 1 90 ? -22.274 57.930 -16.022 1.00 30.55 90 ALA A CA 1
ATOM 699 C C . ALA A 1 90 ? -21.810 57.765 -14.553 1.00 30.55 90 ALA A C 1
ATOM 701 O O . ALA A 1 90 ? -22.500 57.126 -13.777 1.00 30.55 90 ALA A O 1
ATOM 702 N N . ALA A 1 91 ? -20.712 58.469 -14.217 1.00 31.62 91 ALA A N 1
ATOM 703 C CA . ALA A 1 91 ? -20.276 58.976 -12.895 1.00 31.62 91 ALA A CA 1
ATOM 704 C C . ALA A 1 91 ? -20.111 57.996 -11.694 1.00 31.62 91 ALA A C 1
ATOM 706 O O . ALA A 1 91 ? -20.874 57.064 -11.515 1.00 31.62 91 ALA A O 1
ATOM 707 N N . GLY A 1 92 ? -19.131 58.170 -10.796 1.00 28.27 92 GLY A N 1
ATOM 708 C CA . GLY A 1 92 ? -18.121 59.232 -10.688 1.00 28.27 92 GLY A CA 1
ATOM 709 C C . GLY A 1 92 ? -16.926 58.859 -9.789 1.00 28.27 92 GLY A C 1
ATOM 710 O O . GLY A 1 92 ? -16.903 57.808 -9.159 1.00 28.27 92 GLY A O 1
ATOM 711 N N . LYS A 1 93 ? -15.911 59.732 -9.776 1.00 34.56 93 LYS A N 1
ATOM 712 C CA . LYS A 1 93 ? -14.674 59.672 -8.961 1.00 34.56 93 LYS A CA 1
ATOM 713 C C . LYS A 1 93 ? -14.863 60.512 -7.673 1.00 34.56 93 LYS A C 1
ATOM 715 O O . LYS A 1 93 ? -15.690 61.422 -7.723 1.00 34.56 93 LYS A O 1
ATOM 720 N N . PRO A 1 94 ? -14.127 60.270 -6.560 1.00 36.31 94 PRO A N 1
ATOM 721 C CA . PRO A 1 94 ? -12.719 60.706 -6.472 1.00 36.31 94 PRO A CA 1
ATOM 722 C C . PRO A 1 94 ? -11.735 59.797 -5.693 1.00 36.31 94 PRO A C 1
ATOM 724 O O . PRO A 1 94 ? -12.120 58.968 -4.878 1.00 36.31 94 PRO A O 1
ATOM 727 N N . GLN A 1 95 ? -10.435 60.021 -5.933 1.00 38.25 95 GLN A N 1
ATOM 728 C CA . GLN A 1 95 ? -9.317 59.641 -5.046 1.00 38.25 95 GLN A CA 1
ATOM 729 C C . GLN A 1 95 ? -8.880 60.856 -4.209 1.00 38.25 95 GLN A C 1
ATOM 731 O O . GLN A 1 95 ? -9.130 61.994 -4.616 1.00 38.25 95 GLN A O 1
ATOM 736 N N . PRO A 1 96 ? -8.183 60.623 -3.087 1.00 42.25 96 PRO A N 1
ATOM 737 C CA . PRO A 1 96 ? -6.782 61.070 -2.908 1.00 42.25 96 PRO A CA 1
ATOM 738 C C . PRO A 1 96 ? -5.909 59.959 -2.244 1.00 42.25 96 PRO A C 1
ATOM 740 O O . PRO A 1 96 ? -6.468 58.954 -1.820 1.00 42.25 96 PRO A O 1
ATOM 743 N N . SER A 1 97 ? -4.571 59.993 -2.099 1.00 30.86 97 SER A N 1
ATOM 744 C CA . SER A 1 97 ? -3.458 60.877 -2.543 1.00 30.86 97 SER A CA 1
ATOM 745 C C . SER A 1 97 ? -2.088 60.230 -2.193 1.00 30.86 97 SER A C 1
ATOM 747 O O . SER A 1 97 ? -2.050 59.425 -1.268 1.00 30.86 97 SER A O 1
ATOM 749 N N . GLY A 1 98 ? -0.977 60.655 -2.828 1.00 26.52 98 GLY A N 1
ATOM 750 C CA . GLY A 1 98 ? 0.425 60.305 -2.469 1.00 26.52 98 GLY A CA 1
ATOM 751 C C . GLY A 1 98 ? 1.024 59.185 -3.345 1.00 26.52 98 GLY A C 1
ATOM 752 O O . GLY A 1 98 ? 0.652 58.035 -3.161 1.00 26.52 98 GLY A O 1
ATOM 753 N N . ASP A 1 99 ? 1.821 59.397 -4.404 1.00 36.19 99 ASP A N 1
ATOM 754 C CA . ASP A 1 99 ? 2.990 60.284 -4.641 1.00 36.19 99 ASP A CA 1
ATOM 755 C C . ASP A 1 99 ? 4.257 59.769 -3.895 1.00 36.19 99 ASP A C 1
ATOM 757 O O . ASP A 1 99 ? 4.175 59.471 -2.711 1.00 36.19 99 ASP A O 1
ATOM 761 N N . SER A 1 100 ? 5.444 59.580 -4.500 1.00 31.94 100 SER A N 1
ATOM 762 C CA . SER A 1 100 ? 6.001 60.244 -5.693 1.00 31.94 100 SER A CA 1
ATOM 763 C C . SER A 1 100 ? 7.146 59.483 -6.420 1.00 31.94 100 SER A C 1
ATOM 765 O O . SER A 1 100 ? 7.549 58.393 -6.028 1.00 31.94 100 SER A O 1
ATOM 767 N N . MET A 1 101 ? 7.694 60.157 -7.447 1.00 34.16 101 MET A N 1
ATOM 768 C CA . MET A 1 101 ? 8.993 59.992 -8.139 1.00 34.16 101 MET A CA 1
ATOM 769 C C . MET A 1 101 ? 9.149 59.054 -9.361 1.00 34.16 101 MET A C 1
ATOM 771 O O . MET A 1 101 ? 9.151 57.831 -9.300 1.00 34.16 101 MET A O 1
ATOM 775 N N . LYS A 1 102 ? 9.385 59.726 -10.500 1.00 34.97 102 LYS A N 1
ATOM 776 C CA . LYS A 1 102 ? 9.911 59.232 -11.790 1.00 34.97 102 LYS A CA 1
ATOM 777 C C . LYS A 1 102 ? 11.449 59.424 -11.794 1.00 34.97 102 LYS A C 1
ATOM 779 O O . LYS A 1 102 ? 11.949 60.151 -10.944 1.00 34.97 102 LYS A O 1
ATOM 784 N N . TRP A 1 103 ? 12.232 58.850 -12.711 1.00 30.33 103 TRP A N 1
ATOM 785 C CA . TRP A 1 103 ? 12.554 59.461 -14.018 1.00 30.33 103 TRP A CA 1
ATOM 786 C C . TRP A 1 103 ? 13.324 58.467 -14.929 1.00 30.33 103 TRP A C 1
ATOM 788 O O . TRP A 1 103 ? 14.269 57.852 -14.463 1.00 30.33 103 TRP A O 1
ATOM 798 N N . ILE A 1 104 ? 12.905 58.378 -16.207 1.00 36.47 104 ILE A N 1
ATOM 799 C CA . ILE A 1 104 ? 13.687 58.506 -17.477 1.00 36.47 104 ILE A CA 1
ATOM 800 C C . ILE A 1 104 ? 14.954 57.623 -17.692 1.00 36.47 104 ILE A C 1
ATOM 802 O O . ILE A 1 104 ? 15.772 57.465 -16.804 1.00 36.47 104 ILE A O 1
ATOM 806 N N . GLY A 1 105 ? 15.231 57.065 -18.885 1.00 29.59 105 GLY A N 1
ATOM 807 C CA . GLY A 1 105 ? 14.611 57.266 -20.208 1.00 29.59 105 GLY A CA 1
ATOM 808 C C . GLY A 1 105 ? 15.163 56.348 -21.314 1.00 29.59 105 GLY A C 1
ATOM 809 O O . GLY A 1 105 ? 15.765 55.317 -21.031 1.00 29.59 105 GLY A O 1
ATOM 810 N N . LEU A 1 106 ? 14.908 56.703 -22.581 1.00 30.39 106 LEU A N 1
ATOM 811 C CA . LEU A 1 106 ? 14.840 55.762 -23.710 1.00 30.39 106 LEU A CA 1
ATOM 812 C C . LEU A 1 106 ? 15.804 56.105 -24.877 1.00 30.39 106 LEU A C 1
ATOM 814 O O . LEU A 1 106 ? 15.603 57.101 -25.559 1.00 30.39 106 LEU A O 1
ATOM 818 N N . ALA A 1 107 ? 16.757 55.190 -25.118 1.00 28.03 107 ALA A N 1
ATOM 819 C CA . ALA A 1 107 ? 17.325 54.716 -26.402 1.00 28.03 107 ALA A CA 1
ATOM 820 C C . ALA A 1 107 ? 18.166 55.598 -27.380 1.00 28.03 107 ALA A C 1
ATOM 822 O O . ALA A 1 107 ? 18.097 56.821 -27.396 1.00 28.03 107 ALA A O 1
ATOM 823 N N . VAL A 1 108 ? 18.838 54.861 -28.301 1.00 36.00 108 VAL A N 1
ATOM 824 C CA . VAL A 1 108 ? 19.004 55.093 -29.769 1.00 36.00 108 VAL A CA 1
ATOM 825 C C . VAL A 1 108 ? 20.388 55.538 -30.365 1.00 36.00 108 VAL A C 1
ATOM 827 O O . VAL A 1 108 ? 20.968 56.537 -29.967 1.00 36.00 108 VAL A O 1
ATOM 830 N N . ILE A 1 109 ? 20.832 54.775 -31.400 1.00 34.00 109 ILE A N 1
ATOM 831 C CA . ILE A 1 109 ? 21.982 54.879 -32.373 1.00 34.00 109 ILE A CA 1
ATOM 832 C C . ILE A 1 109 ? 23.415 54.548 -31.850 1.00 34.00 109 ILE A C 1
ATOM 834 O O . ILE A 1 109 ? 23.794 55.070 -30.813 1.00 34.00 109 ILE A O 1
ATOM 838 N N . LEU A 1 110 ? 24.282 53.642 -32.373 1.00 30.77 110 LEU A N 1
ATOM 839 C CA . LEU A 1 110 ? 24.714 53.052 -33.685 1.00 30.77 110 LEU A CA 1
ATOM 840 C C . LEU A 1 110 ? 25.946 53.713 -34.382 1.00 30.77 110 LEU A C 1
ATOM 842 O O . LEU A 1 110 ? 25.903 54.859 -34.797 1.00 30.77 110 LEU A O 1
ATOM 846 N N . VAL A 1 111 ? 26.982 52.891 -34.636 1.00 34.50 111 VAL A N 1
ATOM 847 C CA . VAL A 1 111 ? 28.131 53.077 -35.568 1.00 34.50 111 VAL A CA 1
ATOM 848 C C . VAL A 1 111 ? 29.198 54.142 -35.232 1.00 34.50 111 VAL A C 1
ATOM 850 O O . VAL A 1 111 ? 28.976 55.333 -35.388 1.00 34.50 111 VAL A O 1
ATOM 853 N N . ILE A 1 112 ? 30.434 53.684 -34.970 1.00 37.19 112 ILE A N 1
ATOM 854 C CA . ILE A 1 112 ? 31.589 53.866 -35.881 1.00 37.19 112 ILE A CA 1
ATOM 855 C C . ILE A 1 112 ? 32.596 52.724 -35.670 1.00 37.19 112 ILE A C 1
ATOM 857 O O . ILE A 1 112 ? 32.952 52.373 -34.549 1.00 37.19 112 ILE A O 1
ATOM 861 N N . VAL A 1 113 ? 33.035 52.138 -36.784 1.00 40.75 113 VAL A N 1
ATOM 862 C CA . VAL A 1 113 ? 34.082 51.113 -36.876 1.00 40.75 113 VAL A CA 1
ATOM 863 C C . VAL A 1 113 ? 35.382 51.789 -37.301 1.00 40.75 113 VAL A C 1
ATOM 865 O O . VAL A 1 113 ? 35.422 52.267 -38.428 1.00 40.75 113 VAL A O 1
ATOM 868 N N . VAL A 1 114 ? 36.441 51.749 -36.480 1.00 31.94 114 VAL A N 1
ATOM 869 C CA . VAL A 1 114 ? 37.858 51.741 -36.920 1.00 31.94 114 VAL A CA 1
ATOM 870 C C . VAL A 1 114 ? 38.734 51.099 -35.825 1.00 31.94 114 VAL A C 1
ATOM 872 O O . VAL A 1 114 ? 38.672 51.518 -34.677 1.00 31.94 114 VAL A O 1
ATOM 875 N N . GLY A 1 115 ? 39.621 50.164 -36.195 1.00 26.94 115 GLY A N 1
ATOM 876 C CA . GLY A 1 115 ? 40.977 50.134 -35.610 1.00 26.94 115 GLY A CA 1
ATOM 877 C C . GLY A 1 115 ? 41.283 49.296 -34.356 1.00 26.94 115 GLY A C 1
ATOM 878 O O . GLY A 1 115 ? 41.734 49.848 -33.367 1.00 26.94 115 GLY A O 1
ATOM 879 N N . GLY A 1 116 ? 41.200 47.966 -34.464 1.00 24.30 116 GLY A N 1
ATOM 880 C CA . GLY A 1 116 ? 42.368 47.085 -34.252 1.00 24.30 116 GLY A CA 1
ATOM 881 C C . GLY A 1 116 ? 43.027 46.876 -32.865 1.00 24.30 116 GLY A C 1
ATOM 882 O O . GLY A 1 116 ? 43.654 47.766 -32.313 1.00 24.30 116 GLY A O 1
ATOM 883 N N . ILE A 1 117 ? 43.116 45.583 -32.504 1.00 32.97 117 ILE A N 1
ATOM 884 C CA . ILE A 1 117 ? 44.210 44.914 -31.752 1.00 32.97 117 ILE A CA 1
ATOM 885 C C . ILE A 1 117 ? 44.300 45.179 -30.230 1.00 32.97 117 ILE A C 1
ATOM 887 O O . ILE A 1 117 ? 44.738 46.237 -29.797 1.00 32.97 117 ILE A O 1
ATOM 891 N N . GLY A 1 118 ? 44.066 44.131 -29.416 1.00 25.73 118 GLY A N 1
ATOM 892 C CA . GLY A 1 118 ? 44.576 44.079 -28.031 1.00 25.73 118 GLY A CA 1
ATOM 893 C C . GLY A 1 118 ? 43.767 43.274 -27.001 1.00 25.73 118 GLY A C 1
ATOM 894 O O . GLY A 1 118 ? 43.072 43.865 -26.192 1.00 25.73 118 GLY A O 1
ATOM 895 N N . LEU A 1 119 ? 43.903 41.940 -27.016 1.00 31.97 119 LEU A N 1
ATOM 896 C CA . LEU A 1 119 ? 43.815 41.001 -25.869 1.00 31.97 119 LEU A CA 1
ATOM 897 C C . LEU A 1 119 ? 43.085 41.422 -24.562 1.00 31.97 119 LEU A C 1
ATOM 899 O O . LEU A 1 119 ? 43.620 42.205 -23.785 1.00 31.97 119 LEU A O 1
ATOM 903 N N . ILE A 1 120 ? 42.010 40.700 -24.202 1.00 32.72 120 ILE A N 1
ATOM 904 C CA . ILE A 1 120 ? 41.941 39.745 -23.059 1.00 32.72 120 ILE A CA 1
ATOM 905 C C . ILE A 1 120 ? 40.585 38.993 -23.092 1.00 32.72 120 ILE A C 1
ATOM 907 O O . ILE A 1 120 ? 39.661 39.401 -23.790 1.00 32.72 120 ILE A O 1
ATOM 911 N N . ALA A 1 121 ? 40.518 37.815 -22.460 1.00 28.27 121 ALA A N 1
ATOM 912 C CA . ALA A 1 121 ? 39.577 36.732 -22.775 1.00 28.27 121 ALA A CA 1
ATOM 913 C C . ALA A 1 121 ? 38.464 36.478 -21.724 1.00 28.27 121 ALA A C 1
ATOM 915 O O . ALA A 1 121 ? 38.406 37.151 -20.699 1.00 28.27 121 ALA A O 1
ATOM 916 N N . LEU A 1 122 ? 37.698 35.395 -21.971 1.00 32.50 122 LEU A N 1
ATOM 917 C CA . LEU A 1 122 ? 36.674 34.712 -21.146 1.00 32.50 122 LEU A CA 1
ATOM 918 C C . LEU A 1 122 ? 35.210 35.174 -21.352 1.00 32.50 122 LEU A C 1
ATOM 920 O O . LEU A 1 122 ? 34.924 36.361 -21.316 1.00 32.50 122 LEU A O 1
ATOM 924 N N . ASN A 1 123 ? 34.211 34.289 -21.495 1.00 26.73 123 ASN A N 1
ATOM 925 C CA . ASN A 1 123 ? 34.231 32.873 -21.901 1.00 26.73 123 ASN A CA 1
ATOM 926 C C . ASN A 1 123 ? 32.818 32.441 -22.374 1.00 26.73 123 ASN A C 1
ATOM 928 O O . ASN A 1 123 ? 31.938 32.222 -21.544 1.00 26.73 123 ASN A O 1
ATOM 932 N N . THR A 1 124 ? 32.592 32.281 -23.681 1.00 27.88 124 THR A N 1
ATOM 933 C CA . THR A 1 124 ? 31.378 31.646 -24.236 1.00 27.88 124 THR A CA 1
ATOM 934 C C . THR A 1 124 ? 31.780 30.569 -25.243 1.00 27.88 124 THR A C 1
ATOM 936 O O . THR A 1 124 ? 32.158 30.856 -26.376 1.00 27.88 124 THR A O 1
ATOM 939 N N . GLY A 1 125 ? 31.739 29.308 -24.804 1.00 24.67 125 GLY A N 1
ATOM 940 C CA . GLY A 1 125 ? 32.130 28.145 -25.603 1.00 24.67 125 GLY A CA 1
ATOM 941 C C . GLY A 1 125 ? 30.965 27.581 -26.413 1.00 24.67 125 GLY A C 1
ATOM 942 O O . GLY A 1 125 ? 29.970 27.132 -25.848 1.00 24.67 125 GLY A O 1
ATOM 943 N N . SER A 1 126 ? 31.099 27.597 -27.736 1.00 23.77 126 SER A N 1
ATOM 944 C CA . SER A 1 126 ? 30.129 27.050 -28.681 1.00 23.77 126 SER A CA 1
ATOM 945 C C . SER A 1 126 ? 30.199 25.522 -28.817 1.00 23.77 126 SER A C 1
ATOM 947 O O . SER A 1 126 ? 31.211 24.881 -28.547 1.00 23.77 126 SER A O 1
ATOM 949 N N . SER A 1 127 ? 29.076 24.966 -29.276 1.00 30.03 127 SER A N 1
ATOM 950 C CA . SER A 1 127 ? 28.880 23.645 -29.895 1.00 30.03 127 SER A CA 1
ATOM 951 C C . SER A 1 127 ? 30.129 22.833 -30.290 1.00 30.03 127 SER A C 1
ATOM 953 O O . SER A 1 127 ? 30.881 23.234 -31.179 1.00 30.03 127 SER A O 1
ATOM 955 N N . SER A 1 128 ? 30.215 21.597 -29.789 1.00 24.09 128 SER A N 1
ATOM 956 C CA . SER A 1 128 ? 30.954 20.504 -30.432 1.00 24.09 128 SER A CA 1
ATOM 957 C C . SER A 1 128 ? 29.994 19.407 -30.913 1.00 24.09 128 SER A C 1
ATOM 959 O O . SER A 1 128 ? 28.936 19.163 -30.326 1.00 24.09 128 SER A O 1
ATOM 961 N N . SER A 1 129 ? 30.337 18.773 -32.033 1.00 25.36 129 SER A N 1
ATOM 962 C CA . SER A 1 129 ? 29.528 17.746 -32.689 1.00 25.36 129 SER A CA 1
ATOM 963 C C . SER A 1 129 ? 29.485 16.452 -31.871 1.00 25.36 129 SER A C 1
ATOM 965 O O . SER A 1 129 ? 30.501 15.792 -31.651 1.00 25.36 129 SER A O 1
ATOM 967 N N . LYS A 1 130 ? 28.282 16.043 -31.454 1.00 25.78 130 LYS A N 1
ATOM 968 C CA . LYS A 1 130 ? 28.064 14.718 -30.861 1.00 25.78 130 LYS A CA 1
ATOM 969 C C . LYS A 1 130 ? 28.275 13.640 -31.926 1.00 25.78 130 LYS A C 1
ATOM 971 O O . LYS A 1 130 ? 27.555 13.619 -32.922 1.00 25.78 130 LYS A O 1
ATOM 976 N N . LYS A 1 131 ? 29.194 12.701 -31.678 1.00 22.77 131 LYS A N 1
ATOM 977 C CA . LYS A 1 131 ? 29.069 11.351 -32.249 1.00 22.77 131 LYS A CA 1
ATOM 978 C C . LYS A 1 131 ? 27.773 10.717 -31.711 1.00 22.77 131 LYS A C 1
ATOM 980 O O . LYS A 1 131 ? 27.407 11.024 -30.571 1.00 22.77 131 LYS A O 1
ATOM 985 N N . PRO A 1 132 ? 27.068 9.880 -32.490 1.00 24.81 132 PRO A N 1
ATOM 986 C CA . PRO A 1 132 ? 25.893 9.179 -31.986 1.00 24.81 132 PRO A CA 1
ATOM 987 C C . PRO A 1 132 ? 26.298 8.290 -30.806 1.00 24.81 132 PRO A C 1
ATOM 989 O O . PRO A 1 132 ? 27.342 7.641 -30.846 1.00 24.81 132 PRO A O 1
ATOM 992 N N . SER A 1 133 ? 25.488 8.284 -29.748 1.00 33.47 133 SER A N 1
ATOM 993 C CA . SER A 1 133 ? 25.606 7.282 -28.690 1.00 33.47 133 SER A CA 1
ATOM 994 C C . SER A 1 133 ? 25.253 5.918 -29.271 1.00 33.47 133 SER A C 1
ATOM 996 O O . SER A 1 133 ? 24.202 5.791 -29.899 1.00 33.47 133 SER A O 1
ATOM 998 N N . GLU A 1 134 ? 26.111 4.923 -29.052 1.00 38.44 134 GLU A N 1
ATOM 999 C CA . GLU A 1 134 ? 25.790 3.524 -29.339 1.00 38.44 134 GLU A CA 1
ATOM 1000 C C . GLU A 1 134 ? 24.500 3.147 -28.599 1.00 38.44 134 GLU A C 1
ATOM 1002 O O . GLU A 1 134 ? 24.329 3.486 -27.427 1.00 38.44 134 GLU A O 1
ATOM 1007 N N . ASN A 1 135 ? 23.564 2.526 -29.315 1.00 51.16 135 ASN A N 1
ATOM 1008 C CA . ASN A 1 135 ? 22.217 2.256 -28.824 1.00 51.16 135 ASN A CA 1
ATOM 1009 C C . ASN A 1 135 ? 22.207 0.948 -28.026 1.00 51.16 135 ASN A C 1
ATOM 1011 O O . ASN A 1 135 ? 22.599 -0.092 -28.566 1.00 51.16 135 ASN A O 1
ATOM 1015 N N . LEU A 1 136 ? 21.757 0.979 -26.767 1.00 50.84 136 LEU A N 1
ATOM 1016 C CA . LEU A 1 136 ? 21.760 -0.208 -25.913 1.00 50.84 136 LEU A CA 1
ATOM 1017 C C . LEU A 1 136 ? 20.847 -1.306 -26.482 1.00 50.84 136 LEU A C 1
ATOM 1019 O O . LEU A 1 136 ? 21.216 -2.478 -26.451 1.00 50.84 136 LEU A O 1
ATOM 1023 N N . ALA A 1 137 ? 19.714 -0.925 -27.086 1.00 46.28 137 ALA A N 1
ATOM 1024 C CA . ALA A 1 137 ? 18.780 -1.861 -27.714 1.00 46.28 137 ALA A CA 1
ATOM 1025 C C . ALA A 1 137 ? 19.426 -2.635 -28.880 1.00 46.28 137 ALA A C 1
ATOM 1027 O O . ALA A 1 137 ? 19.292 -3.854 -28.956 1.00 46.28 137 ALA A O 1
ATOM 1028 N N . ALA A 1 138 ? 20.189 -1.951 -29.741 1.00 48.69 138 ALA A N 1
ATOM 1029 C CA . ALA A 1 138 ? 20.893 -2.585 -30.859 1.00 48.69 138 ALA A CA 1
ATOM 1030 C C . ALA A 1 138 ? 22.004 -3.537 -30.388 1.00 48.69 138 ALA A C 1
ATOM 1032 O O . ALA A 1 138 ? 22.204 -4.612 -30.960 1.00 48.69 138 ALA A O 1
ATOM 1033 N N . LYS A 1 139 ? 22.727 -3.150 -29.329 1.00 52.44 139 LYS A N 1
ATOM 1034 C CA . LYS A 1 139 ? 23.824 -3.952 -28.779 1.00 52.44 139 LYS A CA 1
ATOM 1035 C C . LYS A 1 139 ? 23.324 -5.287 -28.218 1.00 52.44 139 LYS A C 1
ATOM 1037 O O . LYS A 1 139 ? 23.888 -6.323 -28.557 1.00 52.44 139 LYS A O 1
ATOM 1042 N N . LEU A 1 140 ? 22.236 -5.264 -27.447 1.00 49.38 140 LEU A N 1
ATOM 1043 C CA . LEU A 1 140 ? 21.667 -6.456 -26.804 1.00 49.38 140 LEU A CA 1
ATOM 1044 C C . LEU A 1 140 ? 21.085 -7.468 -27.809 1.00 49.38 140 LEU A C 1
ATOM 1046 O O . LEU A 1 140 ? 21.202 -8.672 -27.598 1.00 49.38 140 LEU A O 1
ATOM 1050 N N . MET A 1 141 ? 20.536 -7.005 -28.940 1.00 50.75 141 MET A N 1
ATOM 1051 C CA . MET A 1 141 ? 20.110 -7.902 -30.030 1.00 50.75 141 MET A CA 1
ATOM 1052 C C . MET A 1 141 ? 21.285 -8.622 -30.694 1.00 50.75 141 MET A C 1
ATOM 1054 O O . MET A 1 141 ? 21.174 -9.793 -31.048 1.00 50.75 141 MET A O 1
ATOM 1058 N N . THR A 1 142 ? 22.411 -7.921 -30.860 1.00 48.41 142 THR A N 1
ATOM 1059 C CA . THR A 1 142 ? 23.599 -8.468 -31.533 1.00 48.41 142 THR A CA 1
ATOM 1060 C C . THR A 1 142 ? 24.248 -9.580 -30.700 1.00 48.41 142 THR A C 1
ATOM 1062 O O . THR A 1 142 ? 24.772 -10.536 -31.258 1.00 48.41 142 THR A O 1
ATOM 1065 N N . GLU A 1 143 ? 24.178 -9.462 -29.371 1.00 40.69 143 GLU A N 1
ATOM 1066 C CA . GLU A 1 143 ? 24.706 -10.432 -28.404 1.00 40.69 143 GLU A CA 1
ATOM 1067 C C . GLU A 1 143 ? 23.862 -11.724 -28.397 1.00 40.69 143 GLU A C 1
ATOM 1069 O O . GLU A 1 143 ? 24.405 -12.814 -28.562 1.00 40.69 143 GLU A O 1
ATOM 1074 N N . LYS A 1 144 ? 22.525 -11.609 -28.377 1.00 41.44 144 LYS A N 1
ATOM 1075 C CA . LYS A 1 144 ? 21.621 -12.773 -28.456 1.00 41.44 144 LYS A CA 1
ATOM 1076 C C . LYS A 1 144 ? 21.687 -13.492 -29.814 1.00 41.44 144 LYS A C 1
ATOM 1078 O O . LYS A 1 144 ? 21.751 -14.716 -29.854 1.00 41.44 144 LYS A O 1
ATOM 1083 N N . GLN A 1 145 ? 21.779 -12.755 -30.929 1.00 37.09 145 GLN A N 1
ATOM 1084 C CA . GLN A 1 145 ? 21.972 -13.368 -32.254 1.00 37.09 145 GLN A CA 1
ATOM 1085 C C . GLN A 1 145 ? 23.301 -14.124 -32.396 1.00 37.09 145 GLN A C 1
ATOM 1087 O O . GLN A 1 145 ? 23.370 -15.040 -33.213 1.00 37.09 145 GLN A O 1
ATOM 1092 N N . SER A 1 146 ? 24.350 -13.779 -31.637 1.00 32.25 146 SER A N 1
ATOM 1093 C CA . SER A 1 146 ? 25.583 -14.578 -31.630 1.00 32.25 146 SER A CA 1
ATOM 1094 C C . SER A 1 146 ? 25.478 -15.879 -30.834 1.00 32.25 146 SER A C 1
ATOM 1096 O O . SER A 1 146 ? 26.221 -16.806 -31.149 1.00 32.25 146 SER A O 1
ATOM 1098 N N . ASP A 1 147 ? 24.556 -15.973 -29.874 1.00 35.00 147 ASP A N 1
ATOM 1099 C CA . ASP A 1 147 ? 24.312 -17.198 -29.107 1.00 35.00 147 ASP A CA 1
ATOM 1100 C C . ASP A 1 147 ? 23.367 -18.146 -29.873 1.00 35.00 147 ASP A C 1
ATOM 1102 O O . ASP A 1 147 ? 23.685 -19.322 -30.062 1.00 35.00 147 ASP A O 1
ATOM 1106 N N . ASP A 1 148 ? 22.269 -17.622 -30.433 1.00 34.72 148 ASP A N 1
ATOM 1107 C CA . ASP A 1 148 ? 21.311 -18.409 -31.229 1.00 34.72 148 ASP A CA 1
ATOM 1108 C C . ASP A 1 148 ? 21.957 -18.967 -32.524 1.00 34.72 148 ASP A C 1
ATOM 1110 O O . ASP A 1 148 ? 21.742 -20.123 -32.895 1.00 34.72 148 ASP A O 1
ATOM 1114 N N . ALA A 1 149 ? 22.846 -18.202 -33.177 1.00 31.23 149 ALA A N 1
ATOM 1115 C CA . ALA A 1 149 ? 23.558 -18.640 -34.388 1.00 31.23 149 ALA A CA 1
ATOM 1116 C C . ALA A 1 149 ? 24.643 -19.716 -34.149 1.00 31.23 149 ALA A C 1
ATOM 1118 O O . ALA A 1 149 ? 25.212 -20.237 -35.116 1.00 31.23 149 ALA A O 1
ATOM 1119 N N . VAL A 1 150 ? 24.953 -20.040 -32.888 1.00 33.72 150 VAL A N 1
ATOM 1120 C CA . VAL A 1 150 ? 25.799 -21.187 -32.518 1.00 33.72 150 VAL A CA 1
ATOM 1121 C C . VAL A 1 150 ? 24.946 -22.438 -32.275 1.00 33.72 150 VAL A C 1
ATOM 1123 O O . VAL A 1 150 ? 25.401 -23.535 -32.586 1.00 33.72 150 VAL A O 1
ATOM 1126 N N . ALA A 1 151 ? 23.697 -22.287 -31.817 1.00 31.94 151 ALA A N 1
ATOM 1127 C CA . ALA A 1 151 ? 22.772 -23.403 -31.614 1.00 31.94 151 ALA A CA 1
ATOM 1128 C C . ALA A 1 151 ? 22.247 -24.004 -32.936 1.00 31.94 151 ALA A C 1
ATOM 1130 O O . ALA A 1 151 ? 22.206 -25.224 -33.083 1.00 31.94 151 ALA A O 1
ATOM 1131 N N . GLU A 1 152 ? 21.922 -23.183 -33.943 1.00 32.47 152 GLU A N 1
ATOM 1132 C CA . GLU A 1 152 ? 21.348 -23.656 -35.223 1.00 32.47 152 GLU A CA 1
ATOM 1133 C C . GLU A 1 152 ? 22.341 -24.375 -36.171 1.00 32.47 152 GLU A C 1
ATOM 1135 O O . GLU A 1 152 ? 22.028 -24.611 -37.341 1.00 32.47 152 GLU A O 1
ATOM 1140 N N . LYS A 1 153 ? 23.552 -24.736 -35.715 1.00 31.59 153 LYS A N 1
ATOM 1141 C CA . LYS A 1 153 ? 24.586 -25.357 -36.570 1.00 31.59 153 LYS A CA 1
ATOM 1142 C C . LYS A 1 153 ? 25.057 -26.761 -36.195 1.00 31.59 153 LYS A C 1
ATOM 1144 O O . LYS A 1 153 ? 25.879 -27.300 -36.935 1.00 31.59 153 LYS A O 1
ATOM 1149 N N . GLU A 1 154 ? 24.522 -27.379 -35.141 1.00 34.88 154 GLU A N 1
ATOM 1150 C CA . GLU A 1 154 ? 24.888 -28.756 -34.750 1.00 34.88 154 GLU A CA 1
ATOM 1151 C C . GLU A 1 154 ? 23.810 -29.832 -34.995 1.00 34.88 154 GLU A C 1
ATOM 1153 O O . GLU A 1 154 ? 24.090 -31.011 -34.794 1.00 34.88 154 GLU A O 1
ATOM 1158 N N . GLU A 1 155 ? 22.632 -29.497 -35.538 1.00 33.03 155 GLU A N 1
ATOM 1159 C CA . GLU A 1 155 ? 21.575 -30.489 -35.828 1.00 33.03 155 GLU A CA 1
ATOM 1160 C C . GLU A 1 155 ? 21.289 -30.660 -37.336 1.00 33.03 155 GLU A C 1
ATOM 1162 O O . GLU A 1 155 ? 20.200 -30.388 -37.834 1.00 33.03 155 GLU A O 1
ATOM 1167 N N . SER A 1 156 ? 22.292 -31.108 -38.108 1.00 32.12 156 SER A N 1
ATOM 1168 C CA . SER A 1 156 ? 22.095 -31.483 -39.528 1.00 32.12 156 SER A CA 1
ATOM 1169 C C . SER A 1 156 ? 23.080 -32.534 -40.083 1.00 32.12 156 SER A C 1
ATOM 1171 O O . SER A 1 156 ? 23.577 -32.393 -41.200 1.00 32.12 156 SER A O 1
ATOM 1173 N N . ALA A 1 157 ? 23.365 -33.619 -39.341 1.00 32.47 157 ALA A N 1
ATOM 1174 C CA . ALA A 1 157 ? 24.229 -34.703 -39.849 1.00 32.47 157 ALA A CA 1
ATOM 1175 C C . ALA A 1 157 ? 24.019 -36.114 -39.233 1.00 32.47 157 ALA A C 1
ATOM 1177 O O . ALA A 1 157 ? 24.994 -36.728 -38.802 1.00 32.47 157 ALA A O 1
ATOM 1178 N N . ALA A 1 158 ? 22.795 -36.672 -39.217 1.00 29.50 158 ALA A N 1
ATOM 1179 C CA . ALA A 1 158 ? 22.586 -38.112 -38.940 1.00 29.50 158 ALA A CA 1
ATOM 1180 C C . ALA A 1 158 ? 21.200 -38.662 -39.376 1.00 29.50 158 ALA A C 1
ATOM 1182 O O . ALA A 1 158 ? 20.318 -38.814 -38.533 1.00 29.50 158 ALA A O 1
ATOM 1183 N N . ALA A 1 159 ? 20.993 -39.010 -40.658 1.00 28.75 159 ALA A N 1
ATOM 1184 C CA . ALA A 1 159 ? 19.807 -39.783 -41.084 1.00 28.75 159 ALA A CA 1
ATOM 1185 C C . ALA A 1 159 ? 19.971 -40.546 -42.425 1.00 28.75 159 ALA A C 1
ATOM 1187 O O . ALA A 1 159 ? 19.670 -40.008 -43.485 1.00 28.75 159 ALA A O 1
ATOM 1188 N N . GLU A 1 160 ? 20.393 -41.814 -42.335 1.00 26.86 160 GLU A N 1
ATOM 1189 C CA . GLU A 1 160 ? 20.308 -42.949 -43.292 1.00 26.86 160 GLU A CA 1
ATOM 1190 C C . GLU A 1 160 ? 20.659 -44.219 -42.465 1.00 26.86 160 GLU A C 1
ATOM 1192 O O . GLU A 1 160 ? 21.410 -44.096 -41.497 1.00 26.86 160 GLU A O 1
ATOM 1197 N N . MET A 1 161 ? 20.214 -45.464 -42.690 1.00 28.22 161 MET A N 1
ATOM 1198 C CA . MET A 1 161 ? 19.228 -46.138 -43.570 1.00 28.22 161 MET A CA 1
ATOM 1199 C C . MET A 1 161 ? 18.840 -47.466 -42.827 1.00 28.22 161 MET A C 1
ATOM 1201 O O . MET A 1 161 ? 19.509 -47.819 -41.859 1.00 28.22 161 MET A O 1
ATOM 1205 N N . GLU A 1 162 ? 17.835 -48.302 -43.127 1.00 27.59 162 GLU A N 1
ATOM 1206 C CA . GLU A 1 162 ? 16.875 -48.417 -44.239 1.00 27.59 162 GLU A CA 1
ATOM 1207 C C . GLU A 1 162 ? 15.472 -48.855 -43.715 1.00 27.59 162 GLU A C 1
ATOM 1209 O O . GLU A 1 162 ? 14.825 -48.070 -43.026 1.00 27.59 162 GLU A O 1
ATOM 1214 N N . VAL A 1 163 ? 14.958 -50.058 -44.044 1.00 30.06 163 VAL A N 1
ATOM 1215 C CA . VAL A 1 163 ? 13.536 -50.459 -43.888 1.00 30.06 163 VAL A CA 1
ATOM 1216 C C . VAL A 1 163 ? 13.359 -51.964 -43.587 1.00 30.06 163 VAL A C 1
ATOM 1218 O O . VAL A 1 163 ? 14.080 -52.793 -44.132 1.00 30.06 163 VAL A O 1
ATOM 1221 N N . ALA A 1 164 ? 12.314 -52.339 -42.828 1.00 25.73 164 ALA A N 1
ATOM 1222 C CA . ALA A 1 164 ? 11.626 -53.640 -42.952 1.00 25.73 164 ALA A CA 1
ATOM 1223 C C . ALA A 1 164 ? 10.125 -53.538 -42.569 1.00 25.73 164 ALA A C 1
ATOM 1225 O O . ALA A 1 164 ? 9.725 -52.631 -41.845 1.00 25.73 164 ALA A O 1
ATOM 1226 N N . ARG A 1 165 ? 9.280 -54.437 -43.102 1.00 26.69 165 ARG A N 1
ATOM 1227 C CA . ARG A 1 165 ? 7.823 -54.259 -43.336 1.00 26.69 165 ARG A CA 1
ATOM 1228 C C . ARG A 1 165 ? 6.954 -55.334 -42.644 1.00 26.69 165 ARG A C 1
ATOM 1230 O O . ARG A 1 165 ? 7.385 -56.482 -42.641 1.00 26.69 165 ARG A O 1
ATOM 1237 N N . ALA A 1 166 ? 5.732 -54.983 -42.202 1.00 25.14 166 ALA A N 1
ATOM 1238 C CA . ALA A 1 166 ? 4.460 -55.769 -42.194 1.00 25.14 166 ALA A CA 1
ATOM 1239 C C . ALA A 1 166 ? 3.460 -55.094 -41.202 1.00 25.14 166 ALA A C 1
ATOM 1241 O O . ALA A 1 166 ? 3.829 -54.961 -40.043 1.00 25.14 166 ALA A O 1
ATOM 1242 N N . ASP A 1 167 ? 2.285 -54.508 -41.491 1.00 27.27 167 ASP A N 1
ATOM 1243 C CA . ASP A 1 167 ? 1.141 -54.723 -42.418 1.00 27.27 167 ASP A CA 1
ATOM 1244 C C . ASP A 1 167 ? -0.080 -55.451 -41.763 1.00 27.27 167 ASP A C 1
ATOM 1246 O O . ASP A 1 167 ? 0.101 -56.290 -40.885 1.00 27.27 167 ASP A O 1
ATOM 1250 N N . THR A 1 168 ? -1.310 -55.128 -42.211 1.00 27.33 168 THR A N 1
ATOM 1251 C CA . THR A 1 168 ? -2.663 -55.729 -41.935 1.00 27.33 168 THR A CA 1
ATOM 1252 C C . THR A 1 168 ? -3.578 -55.334 -40.721 1.00 27.33 168 THR A C 1
ATOM 1254 O O . THR A 1 168 ? -3.502 -55.896 -39.636 1.00 27.33 168 THR A O 1
ATOM 1257 N N . THR A 1 169 ? -4.551 -54.438 -41.011 1.00 26.84 169 THR A N 1
ATOM 1258 C CA . THR A 1 169 ? -6.053 -54.501 -40.847 1.00 26.84 169 THR A CA 1
ATOM 1259 C C . THR A 1 169 ? -6.851 -54.665 -39.514 1.00 26.84 169 THR A C 1
ATOM 1261 O O . THR A 1 169 ? -6.769 -55.684 -38.841 1.00 26.84 169 THR A O 1
ATOM 1264 N N . GLU A 1 170 ? -7.755 -53.682 -39.284 1.00 24.48 170 GLU A N 1
ATOM 1265 C CA . GLU A 1 170 ? -9.217 -53.653 -38.905 1.00 24.48 170 GLU A CA 1
ATOM 1266 C C . GLU A 1 170 ? -10.109 -54.947 -38.850 1.00 24.48 170 GLU A C 1
ATOM 1268 O O . GLU A 1 170 ? -9.692 -55.949 -39.430 1.00 24.48 170 GLU A O 1
ATOM 1273 N N . PRO A 1 171 ? -11.418 -54.927 -38.404 1.00 54.31 171 PRO A N 1
ATOM 1274 C CA . PRO A 1 171 ? -12.195 -54.050 -37.461 1.00 54.31 171 PRO A CA 1
ATOM 1275 C C . PRO A 1 171 ? -13.359 -54.735 -36.620 1.00 54.31 171 PRO A C 1
ATOM 1277 O O . PRO A 1 171 ? -13.585 -55.937 -36.718 1.00 54.31 171 PRO A O 1
ATOM 1280 N N . ALA A 1 172 ? -14.194 -53.914 -35.926 1.00 27.17 172 ALA A N 1
ATOM 1281 C CA . ALA A 1 172 ? -15.629 -54.106 -35.511 1.00 27.17 172 ALA A CA 1
ATOM 1282 C C . ALA A 1 172 ? -15.977 -54.993 -34.258 1.00 27.17 172 ALA A C 1
ATOM 1284 O O . ALA A 1 172 ? -15.131 -55.763 -33.823 1.00 27.17 172 ALA A O 1
ATOM 1285 N N . ALA A 1 173 ? -17.156 -54.940 -33.574 1.00 26.83 173 ALA A N 1
ATOM 1286 C CA . ALA A 1 173 ? -18.500 -54.342 -33.831 1.00 26.83 173 ALA A CA 1
ATOM 1287 C C . ALA A 1 173 ? -19.417 -54.147 -32.554 1.00 26.83 173 ALA A C 1
ATOM 1289 O O . ALA A 1 173 ? -19.092 -54.703 -31.510 1.00 26.83 173 ALA A O 1
ATOM 1290 N N . ALA A 1 174 ? -20.600 -53.493 -32.720 1.00 27.19 174 ALA A N 1
ATOM 1291 C CA . ALA A 1 174 ? -21.887 -53.536 -31.933 1.00 27.19 174 ALA A CA 1
ATOM 1292 C C . ALA A 1 174 ? -21.955 -52.950 -30.478 1.00 27.19 174 ALA A C 1
ATOM 1294 O O . ALA A 1 174 ? -21.047 -53.175 -29.690 1.00 27.19 174 ALA A O 1
ATOM 1295 N N . GLU A 1 175 ? -22.900 -52.071 -30.055 1.00 29.52 175 GLU A N 1
ATOM 1296 C CA . GLU A 1 175 ? -24.400 -52.135 -29.907 1.00 29.52 175 GLU A CA 1
ATOM 1297 C C . GLU A 1 175 ? -24.890 -53.099 -28.781 1.00 29.52 175 GLU A C 1
ATOM 1299 O O . GLU A 1 175 ? -24.341 -54.185 -28.664 1.00 29.52 175 GLU A O 1
ATOM 1304 N N . GLU A 1 176 ? -25.894 -52.856 -27.904 1.00 28.02 176 GLU A N 1
ATOM 1305 C CA . GLU A 1 176 ? -26.751 -51.694 -27.545 1.00 28.02 176 GLU A CA 1
ATOM 1306 C C . GLU A 1 176 ? -27.337 -51.831 -26.081 1.00 28.02 176 GLU A C 1
ATOM 1308 O O . GLU A 1 176 ? -26.931 -52.703 -25.318 1.00 28.02 176 GLU A O 1
ATOM 1313 N N . LYS A 1 177 ? -28.262 -50.936 -25.674 1.00 23.94 177 LYS A N 1
ATOM 1314 C CA . LYS A 1 177 ? -28.960 -50.689 -24.358 1.00 23.94 177 LYS A CA 1
ATOM 1315 C C . LYS A 1 177 ? -29.982 -51.785 -23.865 1.00 23.94 177 LYS A C 1
ATOM 1317 O O . LYS A 1 177 ? -30.203 -52.718 -24.625 1.00 23.94 177 LYS A O 1
ATOM 1322 N N . PRO A 1 178 ? -30.801 -51.634 -22.764 1.00 45.81 178 PRO A N 1
ATOM 1323 C CA . PRO A 1 178 ? -30.668 -51.003 -21.410 1.00 45.81 178 PRO A CA 1
ATOM 1324 C C . PRO A 1 178 ? -31.441 -51.714 -20.216 1.00 45.81 178 PRO A C 1
ATOM 1326 O O . PRO A 1 178 ? -32.087 -52.734 -20.401 1.00 45.81 178 PRO A O 1
ATOM 1329 N N . GLN A 1 179 ? -31.500 -51.053 -19.031 1.00 27.34 179 GLN A N 1
ATOM 1330 C CA . GLN A 1 179 ? -32.589 -51.026 -17.994 1.00 27.34 179 GLN A CA 1
ATOM 1331 C C . GLN A 1 179 ? -32.954 -52.251 -17.105 1.00 27.34 179 GLN A C 1
ATOM 1333 O O . GLN A 1 179 ? -33.415 -53.270 -17.599 1.00 27.34 179 GLN A O 1
ATOM 1338 N N . ALA A 1 180 ? -32.977 -52.049 -15.768 1.00 26.72 180 ALA A N 1
ATOM 1339 C CA . ALA A 1 180 ? -34.188 -52.009 -14.900 1.00 26.72 180 ALA A CA 1
ATOM 1340 C C . ALA A 1 180 ? -33.833 -51.947 -13.383 1.00 26.72 180 ALA A C 1
ATOM 1342 O O . ALA A 1 180 ? -32.718 -52.275 -12.991 1.00 26.72 180 ALA A O 1
ATOM 1343 N N . ALA A 1 181 ? -34.771 -51.518 -12.525 1.00 26.94 181 ALA A N 1
ATOM 1344 C CA . ALA A 1 181 ? -34.609 -51.385 -11.062 1.00 26.94 181 ALA A CA 1
ATOM 1345 C C . ALA A 1 181 ? -35.452 -52.416 -10.271 1.00 26.94 181 ALA A C 1
ATOM 1347 O O . ALA A 1 181 ? -36.321 -53.037 -10.876 1.00 26.94 181 ALA A O 1
ATOM 1348 N N . ILE A 1 182 ? -35.246 -52.541 -8.939 1.00 27.33 182 ILE A N 1
ATOM 1349 C CA . ILE A 1 182 ? -36.281 -52.553 -7.856 1.00 27.33 182 ILE A CA 1
ATOM 1350 C C . ILE A 1 182 ? -35.702 -52.970 -6.467 1.00 27.33 182 ILE A C 1
ATOM 1352 O O . ILE A 1 182 ? -35.154 -54.049 -6.295 1.00 27.33 182 ILE A O 1
ATOM 1356 N N . ALA A 1 183 ? -35.888 -52.070 -5.491 1.00 24.58 183 ALA A N 1
ATOM 1357 C CA . ALA A 1 183 ? -36.134 -52.188 -4.034 1.00 24.58 183 ALA A CA 1
ATOM 1358 C C . ALA A 1 183 ? -35.601 -53.330 -3.105 1.00 24.58 183 ALA A C 1
ATOM 1360 O O . ALA A 1 183 ? -36.036 -54.472 -3.172 1.00 24.58 183 ALA A O 1
ATOM 1361 N N . SER A 1 184 ? -34.935 -52.870 -2.025 1.00 26.02 184 SER A N 1
ATOM 1362 C CA . SER A 1 184 ? -35.250 -53.093 -0.583 1.00 26.02 184 SER A CA 1
ATOM 1363 C C . SER A 1 184 ? -34.995 -54.439 0.136 1.00 26.02 184 SER A C 1
ATOM 1365 O O . SER A 1 184 ? -35.646 -55.444 -0.134 1.00 26.02 184 SER A O 1
ATOM 1367 N N . THR A 1 185 ? -34.189 -54.398 1.215 1.00 25.91 185 THR A N 1
ATOM 1368 C CA . THR A 1 185 ? -34.567 -54.840 2.589 1.00 25.91 185 THR A CA 1
ATOM 1369 C C . THR A 1 185 ? -33.524 -54.416 3.654 1.00 25.91 185 THR A C 1
ATOM 1371 O O . THR A 1 185 ? -32.415 -54.011 3.324 1.00 25.91 185 THR A O 1
ATOM 1374 N N . VAL A 1 186 ? -33.911 -54.454 4.937 1.00 27.84 186 VAL A N 1
ATOM 1375 C CA . VAL A 1 186 ? -33.270 -53.876 6.155 1.00 27.84 186 VAL A CA 1
ATOM 1376 C C . VAL A 1 186 ? -33.288 -54.967 7.267 1.00 27.84 186 VAL A C 1
ATOM 1378 O O . VAL A 1 186 ? -34.091 -55.889 7.105 1.00 27.84 186 VAL A O 1
ATOM 1381 N N . PRO A 1 187 ? -32.621 -54.902 8.453 1.00 45.94 187 PRO A N 1
ATOM 1382 C CA . PRO A 1 187 ? -31.288 -54.421 8.895 1.00 45.94 187 PRO A CA 1
ATOM 1383 C C . PRO A 1 187 ? -30.424 -55.532 9.578 1.00 45.94 187 PRO A C 1
ATOM 1385 O O . PRO A 1 187 ? -30.943 -56.603 9.896 1.00 45.94 187 PRO A O 1
ATOM 1388 N N . LYS A 1 188 ? -29.172 -55.229 9.991 1.00 25.20 188 LYS A N 1
ATOM 1389 C CA . LYS A 1 188 ? -28.707 -55.422 11.397 1.00 25.20 188 LYS A CA 1
ATOM 1390 C C . LYS A 1 188 ? -27.309 -54.852 11.704 1.00 25.20 188 LYS A C 1
ATOM 1392 O O . LYS A 1 188 ? -26.434 -54.808 10.850 1.00 25.20 188 LYS A O 1
ATOM 1397 N N . GLU A 1 189 ? -27.161 -54.443 12.961 1.00 30.53 189 GLU A N 1
ATOM 1398 C CA . GLU A 1 189 ? -25.979 -53.890 13.646 1.00 30.53 189 GLU A CA 1
ATOM 1399 C C . GLU A 1 189 ? -24.872 -54.945 13.889 1.00 30.53 189 GLU A C 1
ATOM 1401 O O . GLU A 1 189 ? -25.167 -56.146 13.856 1.00 30.53 189 GLU A O 1
ATOM 1406 N N . PRO A 1 190 ? -23.625 -54.530 14.203 1.00 29.05 190 PRO A N 1
ATOM 1407 C CA . PRO A 1 190 ? -23.199 -54.726 15.597 1.00 29.05 190 PRO A CA 1
ATOM 1408 C C . PRO A 1 190 ? -22.276 -53.642 16.207 1.00 29.05 190 PRO A C 1
ATOM 1410 O O . PRO A 1 190 ? -21.158 -53.426 15.752 1.00 29.05 190 PRO A O 1
ATOM 1413 N N . VAL A 1 191 ? -22.731 -53.089 17.338 1.00 28.77 191 VAL A N 1
ATOM 1414 C CA . VAL A 1 191 ? -22.019 -52.938 18.629 1.00 28.77 191 VAL A CA 1
ATOM 1415 C C . VAL A 1 191 ? -20.563 -52.431 18.619 1.00 28.77 191 VAL A C 1
ATOM 1417 O O . VAL A 1 191 ? -19.616 -53.185 18.393 1.00 28.77 191 VAL A O 1
ATOM 1420 N N . ALA A 1 192 ? -20.386 -51.188 19.078 1.00 28.39 192 ALA A N 1
ATOM 1421 C CA . ALA A 1 192 ? -19.132 -50.683 19.645 1.00 28.39 192 ALA A CA 1
ATOM 1422 C C . ALA A 1 192 ? -19.006 -51.031 21.152 1.00 28.39 192 ALA A C 1
ATOM 1424 O O . ALA A 1 192 ? -20.029 -51.190 21.826 1.00 28.39 192 ALA A O 1
ATOM 1425 N N . PRO A 1 193 ? -17.787 -51.128 21.721 1.00 31.97 193 PRO A N 1
ATOM 1426 C CA . PRO A 1 193 ? -17.600 -51.385 23.146 1.00 31.97 193 PRO A CA 1
ATOM 1427 C C . PRO A 1 193 ? -17.725 -50.110 24.000 1.00 31.97 193 PRO A C 1
ATOM 1429 O O . PRO A 1 193 ? -17.050 -49.112 23.761 1.00 31.97 193 PRO A O 1
ATOM 1432 N N . MET A 1 194 ? -18.536 -50.184 25.058 1.00 30.19 194 MET A N 1
ATOM 1433 C CA . MET A 1 194 ? -18.404 -49.337 26.256 1.00 30.19 194 MET A CA 1
ATOM 1434 C C . MET A 1 194 ? -17.251 -49.897 27.132 1.00 30.19 194 MET A C 1
ATOM 1436 O O . MET A 1 194 ? -16.886 -51.060 26.970 1.00 30.19 194 MET A O 1
ATOM 1440 N N . ALA A 1 195 ? -16.642 -49.194 28.091 1.00 30.84 195 ALA A N 1
ATOM 1441 C CA . ALA A 1 195 ? -16.926 -47.889 28.692 1.00 30.84 195 ALA A CA 1
ATOM 1442 C C . ALA A 1 195 ? -15.620 -47.275 29.247 1.00 30.84 195 ALA A C 1
ATOM 1444 O O . ALA A 1 195 ? -14.693 -48.022 29.546 1.00 30.84 195 ALA A O 1
ATOM 1445 N N . ASP A 1 196 ? -15.618 -45.975 29.553 1.00 25.06 196 ASP A N 1
ATOM 1446 C CA . ASP A 1 196 ? -15.527 -45.580 30.969 1.00 25.06 196 ASP A CA 1
ATOM 1447 C C . ASP A 1 196 ? -16.227 -44.226 31.202 1.00 25.06 196 ASP A C 1
ATOM 1449 O O . ASP A 1 196 ? -16.204 -43.355 30.333 1.00 25.06 196 ASP A O 1
ATOM 1453 N N . GLN A 1 197 ? -16.903 -44.059 32.342 1.00 35.56 197 GLN A N 1
ATOM 1454 C CA . GLN A 1 197 ? -17.685 -42.854 32.665 1.00 35.56 197 GLN A CA 1
ATOM 1455 C C . GLN A 1 197 ? -17.029 -42.065 33.805 1.00 35.56 197 GLN A C 1
ATOM 1457 O O . GLN A 1 197 ? -17.213 -42.377 34.980 1.00 35.56 197 GLN A O 1
ATOM 1462 N N . GLY A 1 198 ? -16.323 -40.984 33.459 1.00 24.52 198 GLY A N 1
ATOM 1463 C CA . GLY A 1 198 ? -15.895 -39.948 34.402 1.00 24.52 198 GLY A CA 1
ATOM 1464 C C . GLY A 1 198 ? -16.809 -38.724 34.321 1.00 24.52 198 GLY A C 1
ATOM 1465 O O . GLY A 1 198 ? -16.823 -38.033 33.308 1.00 24.52 198 GLY A O 1
ATOM 1466 N N . ALA A 1 199 ? -17.579 -38.441 35.373 1.00 37.34 199 ALA A N 1
ATOM 1467 C CA . ALA A 1 199 ? -18.514 -37.314 35.393 1.00 37.34 199 ALA A CA 1
ATOM 1468 C C . ALA A 1 199 ? -17.865 -36.011 35.902 1.00 37.34 199 ALA A C 1
ATOM 1470 O O . ALA A 1 199 ? -17.618 -35.888 37.100 1.00 37.34 199 ALA A O 1
ATOM 1471 N N . ALA A 1 200 ? -17.663 -35.032 35.012 1.00 27.56 200 ALA A N 1
ATOM 1472 C CA . ALA A 1 200 ? -17.597 -33.587 35.293 1.00 27.56 200 ALA A CA 1
ATOM 1473 C C . ALA A 1 200 ? -17.454 -32.807 33.965 1.00 27.56 200 ALA A C 1
ATOM 1475 O O . ALA A 1 200 ? -16.476 -33.002 33.259 1.00 27.56 200 ALA A O 1
ATOM 1476 N N . GLY A 1 201 ? -18.352 -31.907 33.566 1.00 27.09 201 GLY A N 1
ATOM 1477 C CA . GLY A 1 201 ? -19.688 -31.623 34.086 1.00 27.09 201 GLY A CA 1
ATOM 1478 C C . GLY A 1 201 ? -20.364 -30.553 33.224 1.00 27.09 201 GLY A C 1
ATOM 1479 O O . GLY A 1 201 ? -19.712 -29.583 32.847 1.00 27.09 201 GLY A O 1
ATOM 1480 N N . ASN A 1 202 ? -21.660 -30.704 32.935 1.00 34.09 202 ASN A N 1
ATOM 1481 C CA . ASN A 1 202 ? -22.423 -29.689 32.204 1.00 34.09 202 ASN A CA 1
ATOM 1482 C C . ASN A 1 202 ? -22.556 -28.429 33.070 1.00 34.09 202 ASN A C 1
ATOM 1484 O O . ASN A 1 202 ? -23.478 -28.318 33.883 1.00 34.09 202 ASN A O 1
ATOM 1488 N N . GLN A 1 203 ? -21.652 -27.466 32.891 1.00 36.59 203 GLN A N 1
ATOM 1489 C CA . GLN A 1 203 ? -21.947 -26.092 33.267 1.00 36.59 203 GLN A CA 1
ATOM 1490 C C . GLN A 1 203 ? -23.043 -25.609 32.320 1.00 36.59 203 GLN A C 1
ATOM 1492 O O . GLN A 1 203 ? -22.806 -25.429 31.130 1.00 36.59 203 GLN A O 1
ATOM 1497 N N . SER A 1 204 ? -24.260 -25.438 32.841 1.00 50.00 204 SER A N 1
ATOM 1498 C CA . SER A 1 204 ? -25.294 -24.700 32.118 1.00 50.00 204 SER A CA 1
ATOM 1499 C C . SER A 1 204 ? -24.730 -23.316 31.825 1.00 50.00 204 SER A C 1
ATOM 1501 O O . SER A 1 204 ? -24.440 -22.580 32.773 1.00 50.00 204 SER A O 1
ATOM 1503 N N . LEU A 1 205 ? -24.566 -22.980 30.543 1.00 56.16 205 LEU A N 1
ATOM 1504 C CA . LEU A 1 205 ? -24.143 -21.648 30.125 1.00 56.16 205 LEU A CA 1
ATOM 1505 C C . LEU A 1 205 ? -25.037 -20.614 30.815 1.00 56.16 205 LEU A C 1
ATOM 1507 O O . LEU A 1 205 ? -26.258 -20.790 30.905 1.00 56.16 205 LEU A O 1
ATOM 1511 N N . THR A 1 206 ? -24.438 -19.545 31.337 1.00 71.50 206 THR A N 1
ATOM 1512 C CA . THR A 1 206 ? -25.245 -18.403 31.770 1.00 71.50 206 THR A CA 1
ATOM 1513 C C . THR A 1 206 ? -25.924 -17.786 30.544 1.00 71.50 206 THR A C 1
ATOM 1515 O O . THR A 1 206 ? -25.369 -17.871 29.449 1.00 71.50 206 THR A O 1
ATOM 1518 N N . PRO A 1 207 ? -27.078 -17.112 30.685 1.00 64.56 207 PRO A N 1
ATOM 1519 C CA . PRO A 1 207 ? -27.780 -16.557 29.526 1.00 64.56 207 PRO A CA 1
ATOM 1520 C C . PRO A 1 207 ? -26.942 -15.566 28.693 1.00 64.56 207 PRO A C 1
ATOM 1522 O O . PRO A 1 207 ? -27.137 -15.451 27.489 1.00 64.56 207 PRO A O 1
ATOM 1525 N N . ALA A 1 208 ? -25.951 -14.898 29.301 1.00 58.75 208 ALA A N 1
ATOM 1526 C CA . ALA A 1 208 ? -24.970 -14.085 28.576 1.00 58.75 208 ALA A CA 1
ATOM 1527 C C . ALA A 1 208 ? -24.001 -14.938 27.732 1.00 58.75 208 ALA A C 1
ATOM 1529 O O . ALA A 1 208 ? -23.792 -14.645 26.562 1.00 58.75 208 ALA A O 1
ATOM 1530 N N . GLN A 1 209 ? -23.466 -16.030 28.288 1.00 59.94 209 GLN A N 1
ATOM 1531 C CA . GLN A 1 209 ? -22.609 -16.963 27.545 1.00 59.94 209 GLN A CA 1
ATOM 1532 C C . GLN A 1 209 ? -23.385 -17.708 26.451 1.00 59.94 209 GLN A C 1
ATOM 1534 O O . GLN A 1 209 ? -22.834 -17.963 25.386 1.00 59.94 209 GLN A O 1
ATOM 1539 N N . ALA A 1 210 ? -24.663 -18.027 26.682 1.00 63.59 210 ALA A N 1
ATOM 1540 C CA . ALA A 1 210 ? -25.552 -18.579 25.661 1.00 63.59 210 ALA A CA 1
ATOM 1541 C C . ALA A 1 210 ? -25.754 -17.585 24.504 1.00 63.59 210 ALA A C 1
ATOM 1543 O O . ALA A 1 210 ? -25.656 -17.977 23.347 1.00 63.59 210 ALA A O 1
ATOM 1544 N N . ALA A 1 211 ? -25.946 -16.297 24.807 1.00 64.38 211 ALA A N 1
ATOM 1545 C CA . ALA A 1 211 ? -26.052 -15.247 23.797 1.00 64.38 211 ALA A CA 1
ATOM 1546 C C . ALA A 1 211 ? -24.767 -15.056 22.977 1.00 64.38 211 ALA A C 1
ATOM 1548 O O . ALA A 1 211 ? -24.846 -14.886 21.767 1.00 64.38 211 ALA A O 1
ATOM 1549 N N . GLU A 1 212 ? -23.593 -15.113 23.612 1.00 62.00 212 GLU A N 1
ATOM 1550 C CA . GLU A 1 212 ? -22.296 -14.993 22.924 1.00 62.00 212 GLU A CA 1
ATOM 1551 C C . GLU A 1 212 ? -21.961 -16.216 22.044 1.00 62.00 212 GLU A C 1
ATOM 1553 O O . GLU A 1 212 ? -21.210 -16.081 21.083 1.00 62.00 212 GLU A O 1
ATOM 1558 N N . SER A 1 213 ? -22.534 -17.392 22.335 1.00 57.19 213 SER A N 1
ATOM 1559 C CA . SER A 1 213 ? -22.256 -18.659 21.628 1.00 57.19 213 SER A CA 1
ATOM 1560 C C . SER A 1 213 ? -23.294 -19.057 20.573 1.00 57.19 213 SER A C 1
ATOM 1562 O O . SER A 1 213 ? -23.062 -20.017 19.843 1.00 57.19 213 SER A O 1
ATOM 1564 N N . HIS A 1 214 ? -24.422 -18.348 20.452 1.00 73.62 214 HIS A N 1
ATOM 1565 C CA . HIS A 1 214 ? -25.497 -18.730 19.529 1.00 73.62 214 HIS A CA 1
ATOM 1566 C C . HIS A 1 214 ? -25.931 -17.583 18.617 1.00 73.62 214 HIS A C 1
ATOM 1568 O O . HIS A 1 214 ? -26.228 -16.475 19.064 1.00 73.62 214 HIS A O 1
ATOM 1574 N N . LEU A 1 215 ? -26.040 -17.883 17.322 1.00 74.94 215 LEU A N 1
ATOM 1575 C CA . LEU A 1 215 ? -26.628 -17.013 16.311 1.00 74.94 215 LEU A CA 1
ATOM 1576 C C . LEU A 1 215 ? -28.041 -17.505 15.982 1.00 74.94 215 LEU A C 1
ATOM 1578 O O . LEU A 1 215 ? -28.218 -18.572 15.392 1.00 74.94 215 LEU A O 1
ATOM 1582 N N . LEU A 1 216 ? -29.049 -16.711 16.335 1.00 83.19 216 LEU A N 1
ATOM 1583 C CA . LEU A 1 216 ? -30.437 -16.979 15.978 1.00 83.19 216 LEU A CA 1
ATOM 1584 C C . LEU A 1 216 ? -30.703 -16.477 14.558 1.00 83.19 216 LEU A C 1
ATOM 1586 O O . LEU A 1 216 ? -30.416 -15.312 14.269 1.00 83.19 216 LEU A O 1
ATOM 1590 N N . VAL A 1 217 ? -31.257 -17.321 13.681 1.00 83.62 217 VAL A N 1
ATOM 1591 C CA . VAL A 1 217 ? -31.541 -16.963 12.280 1.00 83.62 217 VAL A CA 1
ATOM 1592 C C . VAL A 1 217 ? -33.030 -17.092 11.959 1.00 83.62 217 VAL A C 1
ATOM 1594 O O . VAL A 1 217 ? -33.662 -18.140 12.117 1.00 83.62 217 VAL A O 1
ATOM 1597 N N . TYR A 1 218 ? -33.585 -16.003 11.437 1.00 86.38 218 TYR A N 1
ATOM 1598 C CA . TYR A 1 218 ? -34.992 -15.856 11.097 1.00 86.38 218 TYR A CA 1
ATOM 1599 C C . TYR A 1 218 ? -35.169 -15.571 9.607 1.00 86.38 218 TYR A C 1
ATOM 1601 O O . TYR A 1 218 ? -34.393 -14.836 8.987 1.00 86.38 218 TYR A O 1
ATOM 1609 N N . GLN A 1 219 ? -36.249 -16.099 9.038 1.00 89.44 219 GLN A N 1
ATOM 1610 C CA . GLN A 1 219 ? -36.656 -15.778 7.675 1.00 89.44 219 GLN A CA 1
ATOM 1611 C C . GLN A 1 219 ? -37.476 -14.489 7.690 1.00 89.44 219 GLN A C 1
ATOM 1613 O O . GLN A 1 219 ? -38.476 -14.398 8.400 1.00 89.44 219 GLN A O 1
ATOM 1618 N N . ILE A 1 220 ? -37.108 -13.512 6.864 1.00 92.06 220 ILE A N 1
ATOM 1619 C CA . ILE A 1 220 ? -37.929 -12.329 6.598 1.00 92.06 220 ILE A CA 1
ATOM 1620 C C . ILE A 1 220 ? -39.081 -12.756 5.685 1.00 92.06 220 ILE A C 1
ATOM 1622 O O . ILE A 1 220 ? -38.891 -13.040 4.498 1.00 92.06 220 ILE A O 1
ATOM 1626 N N . VAL A 1 221 ? -40.284 -12.811 6.256 1.00 92.31 221 VAL A N 1
ATOM 1627 C CA . VAL A 1 221 ? -41.519 -13.228 5.573 1.00 92.31 221 VAL A CA 1
ATOM 1628 C C . VAL A 1 221 ? -42.270 -12.055 4.949 1.00 92.31 221 VAL A C 1
ATOM 1630 O O . VAL A 1 221 ? -43.005 -12.248 3.980 1.00 92.31 221 VAL A O 1
ATOM 1633 N N . LYS A 1 222 ? -42.065 -10.831 5.452 1.00 92.44 222 LYS A N 1
ATOM 1634 C CA . LYS A 1 222 ? -42.683 -9.615 4.909 1.00 92.44 222 LYS A CA 1
ATOM 1635 C C . LYS A 1 222 ? -41.746 -8.413 5.007 1.00 92.44 222 LYS A C 1
ATOM 1637 O O . LYS A 1 222 ? -41.018 -8.263 5.984 1.00 92.44 222 LYS A O 1
ATOM 1642 N N . LEU A 1 223 ? -41.826 -7.538 4.009 1.00 92.19 223 LEU A N 1
ATOM 1643 C CA . LEU A 1 223 ? -41.241 -6.197 4.009 1.00 92.19 223 LEU A CA 1
ATOM 1644 C C . LEU A 1 223 ? -42.373 -5.168 4.042 1.00 92.19 223 LEU A C 1
ATOM 1646 O O . LEU A 1 223 ? -43.426 -5.400 3.446 1.00 92.19 223 LEU A O 1
ATOM 1650 N N . ASP A 1 224 ? -42.149 -4.036 4.703 1.00 92.75 224 ASP A N 1
ATOM 1651 C CA . ASP A 1 224 ? -43.019 -2.868 4.576 1.00 92.75 224 ASP A CA 1
ATOM 1652 C C . ASP A 1 224 ? -43.019 -2.312 3.139 1.00 92.75 224 ASP A C 1
ATOM 1654 O O . ASP A 1 224 ? -42.008 -2.361 2.427 1.00 92.75 224 ASP A O 1
ATOM 1658 N N . ASP A 1 225 ? -44.140 -1.711 2.735 1.00 90.25 225 ASP A N 1
ATOM 1659 C CA . ASP A 1 225 ? -44.320 -1.158 1.394 1.00 90.25 225 ASP A CA 1
ATOM 1660 C C . ASP A 1 225 ? -43.294 -0.057 1.077 1.00 90.25 225 ASP A C 1
ATOM 1662 O O . ASP A 1 225 ? -42.894 0.080 -0.080 1.00 90.25 225 ASP A O 1
ATOM 1666 N N . SER A 1 226 ? -42.810 0.717 2.059 1.00 89.31 226 SER A N 1
ATOM 1667 C CA . SER A 1 226 ? -41.775 1.735 1.809 1.00 89.31 226 SER A CA 1
ATOM 1668 C C . SER A 1 226 ? -40.420 1.119 1.437 1.00 89.31 226 SER A C 1
ATOM 1670 O O . SER A 1 226 ? -39.729 1.634 0.553 1.00 89.31 226 SER A O 1
ATOM 1672 N N . ILE A 1 227 ? -40.073 -0.027 2.031 1.00 89.88 227 ILE A N 1
ATOM 1673 C CA . ILE A 1 227 ? -38.846 -0.780 1.735 1.00 89.88 227 ILE A CA 1
ATOM 1674 C C . ILE A 1 227 ? -38.988 -1.481 0.379 1.00 89.88 227 ILE A C 1
ATOM 1676 O O . ILE A 1 227 ? -38.138 -1.312 -0.497 1.00 89.88 227 ILE A O 1
ATOM 1680 N N . ALA A 1 228 ? -40.104 -2.185 0.155 1.00 89.06 228 ALA A N 1
ATOM 1681 C CA . ALA A 1 228 ? -40.383 -2.877 -1.104 1.00 89.06 228 ALA A CA 1
ATOM 1682 C C . ALA A 1 228 ? -40.414 -1.920 -2.314 1.00 89.06 228 ALA A C 1
ATOM 1684 O O . ALA A 1 228 ? -39.833 -2.221 -3.359 1.00 89.06 228 ALA A O 1
ATOM 1685 N N . ASN A 1 229 ? -41.024 -0.737 -2.167 1.00 87.62 229 ASN A N 1
ATOM 1686 C CA . ASN A 1 229 ? -41.029 0.298 -3.206 1.00 87.62 229 ASN A CA 1
ATOM 1687 C C . ASN A 1 229 ? -39.648 0.923 -3.452 1.00 87.62 229 ASN A C 1
ATOM 1689 O O . ASN A 1 229 ? -39.374 1.363 -4.567 1.00 87.62 229 ASN A O 1
ATOM 1693 N N . SER A 1 230 ? -38.786 0.998 -2.435 1.00 86.44 230 SER A N 1
ATOM 1694 C CA . SER A 1 230 ? -37.423 1.522 -2.596 1.00 86.44 230 SER A CA 1
ATOM 1695 C C . SER A 1 230 ? -36.560 0.550 -3.402 1.00 86.44 230 SER A C 1
ATOM 1697 O O . SER A 1 230 ? -35.907 0.955 -4.361 1.00 86.44 230 SER A O 1
ATOM 1699 N N . ILE A 1 231 ? -36.650 -0.749 -3.092 1.00 87.75 231 ILE A N 1
ATOM 1700 C CA . ILE A 1 231 ? -35.983 -1.824 -3.842 1.00 87.75 231 ILE A CA 1
ATOM 1701 C C . ILE A 1 231 ? -36.473 -1.853 -5.300 1.00 87.75 231 ILE A C 1
ATOM 1703 O O . ILE A 1 231 ? -35.659 -1.864 -6.222 1.00 87.75 231 ILE A O 1
ATOM 1707 N N . SER A 1 232 ? -37.790 -1.800 -5.539 1.00 86.88 232 SER A N 1
ATOM 1708 C CA . SER A 1 232 ? -38.348 -1.883 -6.901 1.00 86.88 232 SER A CA 1
ATOM 1709 C C . SER A 1 232 ? -37.961 -0.709 -7.812 1.00 86.88 232 SER A C 1
ATOM 1711 O O . SER A 1 232 ? -37.920 -0.867 -9.033 1.00 86.88 232 SER A O 1
ATOM 1713 N N . LYS A 1 233 ? -37.639 0.457 -7.237 1.00 88.38 233 LYS A N 1
ATOM 1714 C CA . LYS A 1 233 ? -37.216 1.668 -7.963 1.00 88.38 233 LYS A CA 1
ATOM 1715 C C . LYS A 1 233 ? -35.702 1.792 -8.147 1.00 88.38 233 LYS A C 1
ATOM 1717 O O . LYS A 1 233 ? -35.267 2.682 -8.873 1.00 88.38 233 LYS A O 1
ATOM 1722 N N . ALA A 1 234 ? -34.901 0.925 -7.527 1.00 79.00 234 ALA A N 1
ATOM 1723 C CA . ALA A 1 234 ? -33.448 1.080 -7.463 1.00 79.00 234 ALA A CA 1
ATOM 1724 C C . ALA A 1 234 ? -32.731 0.972 -8.826 1.00 79.00 234 ALA A C 1
ATOM 1726 O O . ALA A 1 234 ? -31.661 1.553 -9.014 1.00 79.00 234 ALA A O 1
ATOM 1727 N N . GLY A 1 235 ? -33.308 0.250 -9.795 1.00 81.38 235 GLY A N 1
ATOM 1728 C CA . GLY A 1 235 ? -32.782 0.158 -11.160 1.00 81.38 235 GLY A CA 1
ATOM 1729 C C . GLY A 1 235 ? -31.342 -0.369 -11.211 1.00 81.38 235 GLY A C 1
ATOM 1730 O O . GLY A 1 235 ? -31.086 -1.521 -10.873 1.00 81.38 235 GLY A O 1
ATOM 1731 N N . GLN A 1 236 ? -30.395 0.470 -11.645 1.00 63.56 236 GLN A N 1
ATOM 1732 C CA . GLN A 1 236 ? -28.967 0.117 -11.689 1.00 63.56 236 GLN A CA 1
ATOM 1733 C C . GLN A 1 236 ? -28.288 0.115 -10.305 1.00 63.56 236 GLN A C 1
ATOM 1735 O O . GLN A 1 236 ? -27.234 -0.495 -10.157 1.00 63.56 236 GLN A O 1
ATOM 1740 N N . ASN A 1 237 ? -28.905 0.730 -9.292 1.00 75.44 237 ASN A N 1
ATOM 1741 C CA . ASN A 1 237 ? -28.395 0.831 -7.919 1.00 75.44 237 ASN A CA 1
ATOM 1742 C C . ASN A 1 237 ? -29.005 -0.229 -6.981 1.00 75.44 237 ASN A C 1
ATOM 1744 O O . ASN A 1 237 ? -29.070 -0.024 -5.770 1.00 75.44 237 ASN A O 1
ATOM 1748 N N . LEU A 1 238 ? -29.506 -1.345 -7.521 1.00 74.12 238 LEU A N 1
ATOM 1749 C CA . LEU A 1 238 ? -30.233 -2.364 -6.754 1.00 74.12 238 LEU A CA 1
ATOM 1750 C C . LEU A 1 238 ? -29.403 -2.941 -5.593 1.00 74.12 238 LEU A C 1
ATOM 1752 O O . LEU A 1 238 ? -29.875 -2.967 -4.462 1.00 74.12 238 LEU A O 1
ATOM 1756 N N . GLU A 1 239 ? -28.153 -3.320 -5.857 1.00 63.78 239 GLU A N 1
ATOM 1757 C CA . GLU A 1 239 ? -27.228 -3.913 -4.878 1.00 63.78 239 GLU A CA 1
ATOM 1758 C C . GLU A 1 239 ? -26.867 -2.937 -3.739 1.00 63.78 239 GLU A C 1
ATOM 1760 O O . GLU A 1 239 ? -26.957 -3.285 -2.563 1.00 63.78 239 GLU A O 1
ATOM 1765 N N . SER A 1 240 ? -26.547 -1.675 -4.060 1.00 62.25 240 SER A N 1
ATOM 1766 C CA . SER A 1 240 ? -26.263 -0.652 -3.041 1.00 62.25 240 SER A CA 1
ATOM 1767 C C . SER A 1 240 ? -27.510 -0.241 -2.256 1.00 62.25 240 SER A C 1
ATOM 1769 O O . SER A 1 240 ? -27.407 0.107 -1.081 1.00 62.25 240 SER A O 1
ATOM 1771 N N . THR A 1 241 ? -28.692 -0.317 -2.876 1.00 74.69 241 THR A N 1
ATOM 1772 C CA . THR A 1 241 ? -29.977 -0.087 -2.202 1.00 74.69 241 THR A CA 1
ATOM 1773 C C . THR A 1 241 ? -30.285 -1.214 -1.220 1.00 74.69 241 THR A C 1
ATOM 1775 O O . THR A 1 241 ? -30.678 -0.928 -0.091 1.00 74.69 241 THR A O 1
ATOM 1778 N N . TYR A 1 242 ? -30.049 -2.476 -1.599 1.00 76.38 242 TYR A N 1
ATOM 1779 C CA . TYR A 1 242 ? -30.160 -3.615 -0.686 1.00 76.38 242 TYR A CA 1
ATOM 1780 C C . TYR A 1 242 ? -29.237 -3.458 0.526 1.00 76.38 242 TYR A C 1
ATOM 1782 O O . TYR A 1 242 ? -29.722 -3.481 1.652 1.00 76.38 242 TYR A O 1
ATOM 1790 N N . ASP A 1 243 ? -27.941 -3.225 0.317 1.00 63.97 243 ASP A N 1
ATOM 1791 C CA . ASP A 1 243 ? -26.962 -3.058 1.400 1.00 63.97 243 ASP A CA 1
ATOM 1792 C C . ASP A 1 243 ? -27.288 -1.858 2.320 1.00 63.97 243 ASP A C 1
ATOM 1794 O O . ASP A 1 243 ? -27.285 -1.979 3.549 1.00 63.97 243 ASP A O 1
ATOM 1798 N N . HIS A 1 244 ? -27.659 -0.704 1.754 1.00 70.00 244 HIS A N 1
ATOM 1799 C CA . HIS A 1 244 ? -28.045 0.466 2.548 1.00 70.00 244 HIS A CA 1
ATOM 1800 C C . HIS A 1 244 ? -29.301 0.211 3.400 1.00 70.00 244 HIS A C 1
ATOM 1802 O O . HIS A 1 244 ? -29.307 0.524 4.594 1.00 70.00 244 HIS A O 1
ATOM 1808 N N . LEU A 1 245 ? -30.348 -0.386 2.817 1.00 81.81 245 LEU A N 1
ATOM 1809 C CA . LEU A 1 245 ? -31.589 -0.703 3.530 1.00 81.81 245 LEU A CA 1
ATOM 1810 C C . LEU A 1 245 ? -31.377 -1.804 4.578 1.00 81.81 245 LEU A C 1
ATOM 1812 O O . LEU A 1 245 ? -31.858 -1.656 5.697 1.00 81.81 245 LEU A O 1
ATOM 1816 N N . SER A 1 246 ? -30.599 -2.844 4.266 1.00 76.69 246 SER A N 1
ATOM 1817 C CA . SER A 1 246 ? -30.174 -3.880 5.216 1.00 76.69 246 SER A CA 1
ATOM 1818 C C . SER A 1 246 ? -29.483 -3.270 6.438 1.00 76.69 246 SER A C 1
ATOM 1820 O O . SER A 1 246 ? -29.894 -3.514 7.572 1.00 76.69 246 SER A O 1
ATOM 1822 N N . ARG A 1 247 ? -28.477 -2.406 6.227 1.00 65.44 247 ARG A N 1
ATOM 1823 C CA . ARG A 1 247 ? -27.747 -1.734 7.316 1.00 65.44 247 ARG A CA 1
ATOM 1824 C C . ARG A 1 247 ? -28.598 -0.725 8.089 1.00 65.44 247 ARG A C 1
ATOM 1826 O O . ARG A 1 247 ? -28.316 -0.492 9.262 1.00 65.44 247 ARG A O 1
ATOM 1833 N N . SER A 1 248 ? -29.600 -0.112 7.460 1.00 76.12 248 SER A N 1
ATOM 1834 C CA . SER A 1 248 ? -30.555 0.780 8.129 1.00 76.12 248 SER A CA 1
ATOM 1835 C C . SER A 1 248 ? -31.509 -0.012 9.029 1.00 76.12 248 SER A C 1
ATOM 1837 O O . SER A 1 248 ? -31.551 0.232 10.234 1.00 76.12 248 SER A O 1
ATOM 1839 N N . LEU A 1 249 ? -32.180 -1.030 8.477 1.00 85.88 249 LEU A N 1
ATOM 1840 C CA . LEU A 1 249 ? -33.112 -1.894 9.206 1.00 85.88 249 LEU A CA 1
ATOM 1841 C C . LEU A 1 249 ? -32.436 -2.631 10.362 1.00 85.88 249 LEU A C 1
ATOM 1843 O O . LEU A 1 249 ? -33.029 -2.733 11.432 1.00 85.88 249 LEU A O 1
ATOM 1847 N N . ALA A 1 250 ? -31.196 -3.098 10.173 1.00 76.56 250 ALA A N 1
ATOM 1848 C CA . ALA A 1 250 ? -30.448 -3.778 11.223 1.00 76.56 250 ALA A CA 1
ATOM 1849 C C . ALA A 1 250 ? -30.288 -2.871 12.451 1.00 76.56 250 ALA A C 1
ATOM 1851 O O . ALA A 1 250 ? -30.603 -3.294 13.555 1.00 76.56 250 ALA A O 1
ATOM 1852 N N . ARG A 1 251 ? -29.916 -1.593 12.262 1.00 69.50 251 ARG A N 1
ATOM 1853 C CA . ARG A 1 251 ? -29.827 -0.611 13.361 1.00 69.50 251 ARG A CA 1
ATOM 1854 C C . ARG A 1 251 ? -31.174 -0.340 14.025 1.00 69.50 251 ARG A C 1
ATOM 1856 O O . ARG A 1 251 ? -31.199 -0.161 15.237 1.00 69.50 251 ARG A O 1
ATOM 1863 N N . THR A 1 252 ? -32.263 -0.276 13.254 1.00 85.75 252 THR A N 1
ATOM 1864 C CA . THR A 1 252 ? -33.614 -0.076 13.802 1.00 85.75 252 THR A CA 1
ATOM 1865 C C . THR A 1 252 ? -34.013 -1.245 14.695 1.00 85.75 252 THR A C 1
ATOM 1867 O O . THR A 1 252 ? -34.377 -1.021 15.844 1.00 85.75 252 THR A O 1
ATOM 1870 N N . VAL A 1 253 ? -33.865 -2.486 14.217 1.00 86.00 253 VAL A N 1
ATOM 1871 C CA . VAL A 1 253 ? -34.099 -3.694 15.027 1.00 86.00 253 VAL A CA 1
ATOM 1872 C C . VAL A 1 253 ? -33.236 -3.672 16.289 1.00 86.00 253 VAL A C 1
ATOM 1874 O O . VAL A 1 253 ? -33.748 -3.877 17.386 1.00 86.00 253 VAL A O 1
ATOM 1877 N N . ASP A 1 254 ? -31.948 -3.356 16.154 1.00 78.94 254 ASP A N 1
ATOM 1878 C CA . ASP A 1 254 ? -31.006 -3.356 17.271 1.00 78.94 254 ASP A CA 1
ATOM 1879 C C . ASP A 1 254 ? -31.377 -2.337 18.367 1.00 78.94 254 ASP A C 1
ATOM 1881 O O . ASP A 1 254 ? -31.370 -2.651 19.561 1.00 78.94 254 ASP A O 1
ATOM 1885 N N . LEU A 1 255 ? -31.758 -1.122 17.957 1.00 78.81 255 LEU A N 1
ATOM 1886 C CA . LEU A 1 255 ? -32.224 -0.051 18.839 1.00 78.81 255 LEU A CA 1
ATOM 1887 C C . LEU A 1 255 ? -33.528 -0.426 19.552 1.00 78.81 255 LEU A C 1
ATOM 1889 O O . LEU A 1 255 ? -33.647 -0.244 20.763 1.00 78.81 255 LEU A O 1
ATOM 1893 N N . GLU A 1 256 ? -34.499 -0.965 18.822 1.00 89.06 256 GLU A N 1
ATOM 1894 C CA . GLU A 1 256 ? -35.803 -1.314 19.380 1.00 89.06 256 GLU A CA 1
ATOM 1895 C C . GLU A 1 256 ? -35.717 -2.510 20.344 1.00 89.06 256 GLU A C 1
ATOM 1897 O O . GLU A 1 256 ? -36.325 -2.477 21.416 1.00 89.06 256 GLU A O 1
ATOM 1902 N N . LEU A 1 257 ? -34.878 -3.514 20.058 1.00 85.50 257 LEU A N 1
ATOM 1903 C CA . LEU A 1 257 ? -34.600 -4.616 20.990 1.00 85.50 257 LEU A CA 1
ATOM 1904 C C . LEU A 1 257 ? -33.861 -4.140 22.258 1.00 85.50 257 LEU A C 1
ATOM 1906 O O . LEU A 1 257 ? -34.172 -4.610 23.360 1.00 85.50 257 LEU A O 1
ATOM 1910 N N . GLN A 1 258 ? -32.943 -3.162 22.152 1.00 80.00 258 GLN A N 1
ATOM 1911 C CA . GLN A 1 258 ? -32.374 -2.488 23.333 1.00 80.00 258 GLN A CA 1
ATOM 1912 C C . GLN A 1 258 ? -33.468 -1.797 24.168 1.00 80.00 258 GLN A C 1
ATOM 1914 O O . GLN A 1 258 ? -33.481 -1.925 25.396 1.00 80.00 258 GLN A O 1
ATOM 1919 N N . LEU A 1 259 ? -34.374 -1.048 23.526 1.00 80.56 259 LEU A N 1
ATOM 1920 C CA . LEU A 1 259 ? -35.437 -0.289 24.199 1.00 80.56 259 LEU A CA 1
ATOM 1921 C C . LEU A 1 259 ? -36.470 -1.205 24.871 1.00 80.56 259 LEU A C 1
ATOM 1923 O O . LEU A 1 259 ? -36.895 -0.920 25.996 1.00 80.56 259 LEU A O 1
ATOM 1927 N N . ALA A 1 260 ? -36.801 -2.331 24.235 1.00 81.44 260 ALA A N 1
ATOM 1928 C CA . ALA A 1 260 ? -37.636 -3.396 24.787 1.00 81.44 260 ALA A CA 1
ATOM 1929 C C . ALA A 1 260 ? -36.972 -4.155 25.955 1.00 81.44 260 ALA A C 1
ATOM 1931 O O . ALA A 1 260 ? -37.658 -4.859 26.697 1.00 81.44 260 ALA A O 1
ATOM 1932 N N . LYS A 1 261 ? -35.657 -3.973 26.168 1.00 83.38 261 LYS A N 1
ATOM 1933 C CA . LYS A 1 261 ? -34.850 -4.617 27.223 1.00 83.38 261 LYS A CA 1
ATOM 1934 C C . LYS A 1 261 ? -34.919 -6.142 27.170 1.00 83.38 261 LYS A C 1
ATOM 1936 O O . LYS A 1 261 ? -35.098 -6.794 28.202 1.00 83.38 261 LYS A O 1
ATOM 1941 N N . ILE A 1 262 ? -34.777 -6.697 25.970 1.00 81.38 262 ILE A N 1
ATOM 1942 C CA . ILE A 1 262 ? -34.764 -8.145 25.778 1.00 81.38 262 ILE A CA 1
ATOM 1943 C C . ILE A 1 262 ? -33.592 -8.751 26.575 1.00 81.38 262 ILE A C 1
ATOM 1945 O O . ILE A 1 262 ? -32.444 -8.347 26.362 1.00 81.38 262 ILE A O 1
ATOM 1949 N N . PRO A 1 263 ? -33.847 -9.660 27.541 1.00 72.00 263 PRO A N 1
ATOM 1950 C CA . PRO A 1 263 ? -32.784 -10.291 28.317 1.00 72.00 263 PRO A CA 1
ATOM 1951 C C . PRO A 1 263 ? -31.900 -11.124 27.397 1.00 72.00 263 PRO A C 1
ATOM 1953 O O . PRO A 1 263 ? -32.425 -11.765 26.499 1.00 72.00 263 PRO A O 1
ATOM 1956 N N . SER A 1 264 ? -30.590 -11.176 27.639 1.00 75.94 264 SER A N 1
ATOM 1957 C CA . SER A 1 264 ? -29.705 -12.112 26.920 1.00 75.94 264 SER A CA 1
ATOM 1958 C C . SER A 1 264 ? -29.678 -11.925 25.395 1.00 75.94 264 SER A C 1
ATOM 1960 O O . SER A 1 264 ? -29.422 -12.868 24.656 1.00 75.94 264 SER A O 1
ATOM 1962 N N . TYR A 1 265 ? -29.944 -10.706 24.928 1.00 79.69 265 TYR A N 1
ATOM 1963 C CA . TYR A 1 265 ? -29.727 -10.272 23.553 1.00 79.69 265 TYR A CA 1
ATOM 1964 C C . TYR A 1 265 ? -28.433 -9.450 23.485 1.00 79.69 265 TYR A C 1
ATOM 1966 O O . TYR A 1 265 ? -28.276 -8.478 24.234 1.00 79.69 265 TYR A O 1
ATOM 1974 N N . LEU A 1 266 ? -27.505 -9.823 22.599 1.00 68.62 266 LEU A N 1
ATOM 1975 C CA . LEU A 1 266 ? -26.260 -9.085 22.403 1.00 68.62 266 LEU A CA 1
ATOM 1976 C C . LEU A 1 266 ? -26.478 -7.967 21.379 1.00 68.62 266 LEU A C 1
ATOM 1978 O O . LEU A 1 266 ? -26.512 -8.185 20.170 1.00 68.62 266 LEU A O 1
ATOM 1982 N N . SER A 1 267 ? -26.644 -6.742 21.866 1.00 67.88 267 SER A N 1
ATOM 1983 C CA . SER A 1 267 ? -26.873 -5.596 20.988 1.00 67.88 267 SER A CA 1
ATOM 1984 C C . SER A 1 267 ? -25.651 -5.242 20.139 1.00 67.88 267 SER A C 1
ATOM 1986 O O . SER A 1 267 ? -24.535 -5.161 20.644 1.00 67.88 267 SER A O 1
ATOM 1988 N N . GLY A 1 268 ? -25.910 -4.949 18.865 1.00 54.56 268 GLY A N 1
ATOM 1989 C CA . GLY A 1 268 ? -24.944 -4.681 17.809 1.00 54.56 268 GLY A CA 1
ATOM 1990 C C . GLY A 1 268 ? -24.654 -5.908 16.939 1.00 54.56 268 GLY A C 1
ATOM 1991 O O . GLY A 1 268 ? -23.960 -5.784 15.930 1.00 54.56 268 GLY A O 1
ATOM 1992 N N . SER A 1 269 ? -25.197 -7.073 17.308 1.00 68.44 269 SER A N 1
ATOM 1993 C CA . SER A 1 269 ? -25.071 -8.329 16.563 1.00 68.44 269 SER A CA 1
ATOM 1994 C C . SER A 1 269 ? -26.059 -8.468 15.402 1.00 68.44 269 SER A C 1
ATOM 1996 O O . SER A 1 269 ? -25.897 -9.381 14.592 1.00 68.44 269 SER A O 1
ATOM 1998 N N . THR A 1 270 ? -27.072 -7.595 15.296 1.00 78.69 270 THR A N 1
ATOM 1999 C CA . THR A 1 270 ? -28.113 -7.743 14.271 1.00 78.69 270 THR A CA 1
ATOM 2000 C C . THR A 1 270 ? -27.545 -7.542 12.869 1.00 78.69 270 THR A C 1
ATOM 2002 O O . THR A 1 270 ? -27.026 -6.478 12.526 1.00 78.69 270 THR A O 1
ATOM 2005 N N . GLN A 1 271 ? -27.720 -8.551 12.022 1.00 73.44 271 GLN A N 1
ATOM 2006 C CA . GLN A 1 271 ? -27.446 -8.512 10.593 1.00 73.44 271 GLN A CA 1
ATOM 2007 C C . GLN A 1 271 ? -28.732 -8.798 9.823 1.00 73.44 271 GLN A C 1
ATOM 2009 O O . GLN A 1 271 ? -29.558 -9.622 10.216 1.00 73.44 271 GLN A O 1
ATOM 2014 N N . ILE A 1 272 ? -28.905 -8.101 8.705 1.00 80.31 272 ILE A N 1
ATOM 2015 C CA . ILE A 1 272 ? -30.022 -8.304 7.788 1.00 80.31 272 ILE A CA 1
ATOM 2016 C C . ILE A 1 272 ? -29.447 -8.466 6.391 1.00 80.31 272 ILE A C 1
ATOM 2018 O O . ILE A 1 272 ? -28.639 -7.656 5.943 1.00 80.31 272 ILE A O 1
ATOM 2022 N N . ASP A 1 273 ? -29.899 -9.500 5.698 1.00 76.75 273 ASP A N 1
ATOM 2023 C CA . ASP A 1 273 ? -29.641 -9.729 4.289 1.00 76.75 273 ASP A CA 1
ATOM 2024 C C . ASP A 1 273 ? -30.989 -9.712 3.565 1.00 76.75 273 ASP A C 1
ATOM 2026 O O . ASP A 1 273 ? -31.703 -10.712 3.504 1.00 76.75 273 ASP A O 1
ATOM 2030 N N . LEU A 1 274 ? -31.373 -8.543 3.048 1.00 82.62 274 LEU A N 1
ATOM 2031 C CA . LEU A 1 274 ? -32.618 -8.364 2.300 1.00 82.62 274 LEU A CA 1
ATOM 2032 C C . LEU A 1 274 ? -32.651 -9.110 0.954 1.00 82.62 274 LEU A C 1
ATOM 2034 O O . LEU A 1 274 ? -33.743 -9.344 0.433 1.00 82.62 274 LEU A O 1
ATOM 2038 N N . GLU A 1 275 ? -31.497 -9.478 0.388 1.00 80.31 275 GLU A N 1
ATOM 2039 C CA . GLU A 1 275 ? -31.417 -10.236 -0.865 1.00 80.31 275 GLU A CA 1
ATOM 2040 C C . GLU A 1 275 ? -31.742 -11.714 -0.605 1.00 80.31 275 GLU A C 1
ATOM 2042 O O . GLU A 1 275 ? -32.630 -12.281 -1.247 1.00 80.31 275 GLU A O 1
ATOM 2047 N N . LYS A 1 276 ? -31.113 -12.310 0.418 1.00 78.69 276 LYS A N 1
ATOM 2048 C CA . LYS A 1 276 ? -31.416 -13.670 0.903 1.00 78.69 276 LYS A CA 1
ATOM 2049 C C . LYS A 1 276 ? -32.683 -13.738 1.767 1.00 78.69 276 LYS A C 1
ATOM 2051 O O . LYS A 1 276 ? -33.170 -14.829 2.059 1.00 78.69 276 LYS A O 1
ATOM 2056 N N . LYS A 1 277 ? -33.239 -12.582 2.150 1.00 88.06 277 LYS A N 1
ATOM 2057 C CA . LYS A 1 277 ? -34.373 -12.405 3.076 1.00 88.06 277 LYS A CA 1
ATOM 2058 C C . LYS A 1 277 ? -34.127 -13.024 4.456 1.00 88.06 277 LYS A C 1
ATOM 2060 O O . LYS A 1 277 ? -35.025 -13.642 5.020 1.00 88.06 277 LYS A O 1
ATOM 2065 N N . LEU A 1 278 ? -32.929 -12.857 5.002 1.00 85.62 278 LEU A N 1
ATOM 2066 C CA . LEU A 1 278 ? -32.550 -13.377 6.316 1.00 85.62 278 LEU A CA 1
ATOM 2067 C C . LEU A 1 278 ? -32.318 -12.240 7.311 1.00 85.62 278 LEU A C 1
ATOM 2069 O O . LEU A 1 278 ? -31.827 -11.172 6.948 1.00 85.62 278 LEU A O 1
ATOM 2073 N N . LEU A 1 279 ? -32.648 -12.498 8.572 1.00 88.56 279 LEU A N 1
ATOM 2074 C CA . LEU A 1 279 ? -32.216 -11.713 9.723 1.00 88.56 279 LEU A CA 1
ATOM 2075 C C . LEU A 1 279 ? -31.477 -12.651 10.672 1.00 88.56 279 LEU A C 1
ATOM 2077 O O . LEU A 1 279 ? -31.977 -13.737 10.962 1.00 88.56 279 LEU A O 1
ATOM 2081 N N . SER A 1 280 ? -30.317 -12.241 11.169 1.00 82.56 280 SER A N 1
ATOM 2082 C CA . SER A 1 280 ? -29.579 -12.981 12.190 1.00 82.56 280 SER A CA 1
ATOM 2083 C C . SER A 1 280 ? -29.111 -12.066 13.316 1.00 82.56 280 SER A C 1
ATOM 2085 O O . SER A 1 280 ? -28.831 -10.891 13.093 1.00 82.56 280 SER A O 1
ATOM 2087 N N . LEU A 1 281 ? -29.066 -12.589 14.540 1.00 81.31 281 LEU A N 1
ATOM 2088 C CA . LEU A 1 281 ? -28.584 -11.872 15.723 1.00 81.31 281 LEU A CA 1
ATOM 2089 C C . LEU A 1 281 ? -28.084 -12.847 16.793 1.00 81.31 281 LEU A C 1
ATOM 2091 O O . LEU A 1 281 ? -28.427 -14.026 16.768 1.00 81.31 281 LEU A O 1
ATOM 2095 N N . GLN A 1 282 ? -27.277 -12.363 17.732 1.00 77.06 282 GLN A N 1
ATOM 2096 C CA . GLN A 1 282 ? -26.754 -13.150 18.849 1.00 77.06 282 GLN A CA 1
ATOM 2097 C C . GLN A 1 282 ? -27.643 -12.985 20.084 1.00 77.06 282 GLN A C 1
ATOM 2099 O O . GLN A 1 282 ? -27.863 -11.872 20.575 1.00 77.06 282 GLN A O 1
ATOM 2104 N N . ALA A 1 283 ? -28.197 -14.098 20.560 1.00 80.00 283 ALA A N 1
ATOM 2105 C CA . ALA A 1 283 ? -29.091 -14.146 21.710 1.00 80.00 283 ALA A CA 1
ATOM 2106 C C . ALA A 1 283 ? -29.243 -15.578 22.243 1.00 80.00 283 ALA A C 1
ATOM 2108 O O . ALA A 1 283 ? -29.015 -16.545 21.521 1.00 80.00 283 ALA A O 1
ATOM 2109 N N . ASP A 1 284 ? -29.652 -15.710 23.506 1.00 82.12 284 ASP A N 1
ATOM 2110 C CA . ASP A 1 284 ? -29.960 -17.010 24.119 1.00 82.12 284 ASP A CA 1
ATOM 2111 C C . ASP A 1 284 ? -31.062 -17.744 23.309 1.00 82.12 284 ASP A C 1
ATOM 2113 O O . ASP A 1 284 ? -32.144 -17.183 23.103 1.00 82.12 284 ASP A O 1
ATOM 2117 N N . PRO A 1 285 ? -30.851 -18.998 22.861 1.00 81.44 285 PRO A N 1
ATOM 2118 C CA . PRO A 1 285 ? -31.855 -19.764 22.116 1.00 81.44 285 PRO A CA 1
ATOM 2119 C C . PRO A 1 285 ? -33.227 -19.849 22.798 1.00 81.44 285 PRO A C 1
ATOM 2121 O O . PRO A 1 285 ? -34.253 -19.928 22.122 1.00 81.44 285 PRO A O 1
ATOM 2124 N N . GLN A 1 286 ? -33.278 -19.787 24.133 1.00 83.81 286 GLN A N 1
ATOM 2125 C CA . GLN A 1 286 ? -34.529 -19.843 24.896 1.00 83.81 286 GLN A CA 1
ATOM 2126 C C . GLN A 1 286 ? -35.410 -18.598 24.711 1.00 83.81 286 GLN A C 1
ATOM 2128 O O . GLN A 1 286 ? -36.616 -18.671 24.954 1.00 83.81 286 GLN A O 1
ATOM 2133 N N . ILE A 1 287 ? -34.843 -17.470 24.264 1.00 84.31 287 ILE A N 1
ATOM 2134 C CA . ILE A 1 287 ? -35.586 -16.227 24.011 1.00 84.31 287 ILE A CA 1
ATOM 2135 C C . ILE A 1 287 ? -35.953 -16.017 22.537 1.00 84.31 287 ILE A C 1
ATOM 2137 O O . ILE A 1 287 ? -36.537 -14.982 22.223 1.00 84.31 287 ILE A O 1
ATOM 2141 N N . ALA A 1 288 ? -35.665 -16.966 21.635 1.00 86.00 288 ALA A N 1
ATOM 2142 C CA . ALA A 1 288 ? -35.882 -16.795 20.192 1.00 86.00 288 ALA A CA 1
ATOM 2143 C C . ALA A 1 288 ? -37.306 -16.321 19.848 1.00 86.00 288 ALA A C 1
ATOM 2145 O O . ALA A 1 288 ? -37.497 -15.343 19.123 1.00 86.00 288 ALA A O 1
ATOM 2146 N N . LYS A 1 289 ? -38.314 -16.927 20.482 1.00 86.81 289 LYS A N 1
ATOM 2147 C CA . LYS A 1 289 ? -39.705 -16.500 20.329 1.00 86.81 289 LYS A CA 1
ATOM 2148 C C . LYS A 1 289 ? -39.975 -15.091 20.876 1.00 86.81 289 LYS A C 1
ATOM 2150 O O . LYS A 1 289 ? -40.677 -14.305 20.250 1.00 86.81 289 LYS A O 1
ATOM 2155 N N . GLN A 1 290 ? -39.402 -14.740 22.029 1.00 87.94 290 GLN A N 1
ATOM 2156 C CA . GLN A 1 290 ? -39.553 -13.398 22.603 1.00 87.94 290 GLN A CA 1
ATOM 2157 C C . GLN A 1 290 ? -38.925 -12.332 21.691 1.00 87.94 290 GLN A C 1
ATOM 2159 O O . GLN A 1 290 ? -39.472 -11.237 21.567 1.00 87.94 290 GLN A O 1
ATOM 2164 N N . VAL A 1 291 ? -37.810 -12.652 21.029 1.00 88.88 291 VAL A N 1
ATOM 2165 C CA . VAL A 1 291 ? -37.186 -11.803 20.006 1.00 88.88 291 VAL A CA 1
ATOM 2166 C C . VAL A 1 291 ? -38.103 -11.654 18.793 1.00 88.88 291 VAL A C 1
ATOM 2168 O O . VAL A 1 291 ? -38.352 -10.524 18.378 1.00 88.88 291 VAL A O 1
ATOM 2171 N N . SER A 1 292 ? -38.652 -12.748 18.248 1.00 90.75 292 SER A N 1
ATOM 2172 C CA . SER A 1 292 ? -39.549 -12.661 17.089 1.00 90.75 292 SER A CA 1
ATOM 2173 C C . SER A 1 292 ? -40.848 -11.922 17.389 1.00 90.75 292 SER A C 1
ATOM 2175 O O . SER A 1 292 ? -41.277 -11.117 16.567 1.00 90.75 292 SER A O 1
ATOM 2177 N N . ASP A 1 293 ? -41.441 -12.136 18.566 1.00 90.81 293 ASP A N 1
ATOM 2178 C CA . ASP A 1 293 ? -42.634 -11.412 19.013 1.00 90.81 293 ASP A CA 1
ATOM 2179 C C . ASP A 1 293 ? -42.310 -9.906 19.137 1.00 90.81 293 ASP A C 1
ATOM 2181 O O . ASP A 1 293 ? -43.008 -9.067 18.573 1.00 90.81 293 ASP A O 1
ATOM 2185 N N . SER A 1 294 ? -41.172 -9.553 19.752 1.00 91.81 294 SER A N 1
ATOM 2186 C CA . SER A 1 294 ? -40.729 -8.152 19.904 1.00 91.81 294 SER A CA 1
ATOM 2187 C C . SER A 1 294 ? -40.388 -7.457 18.581 1.00 91.81 294 SER A C 1
ATOM 2189 O O . SER A 1 294 ? -40.521 -6.238 18.485 1.00 91.81 294 SER A O 1
ATOM 2191 N N . ILE A 1 295 ? -39.945 -8.210 17.568 1.00 92.75 295 ILE A N 1
ATOM 2192 C CA . ILE A 1 295 ? -39.717 -7.697 16.212 1.00 92.75 295 ILE A CA 1
ATOM 2193 C C . ILE A 1 295 ? -41.046 -7.499 15.475 1.00 92.75 295 ILE A C 1
ATOM 2195 O O . ILE A 1 295 ? -41.262 -6.449 14.877 1.00 92.75 295 ILE A O 1
ATOM 2199 N N . ASN A 1 296 ? -41.941 -8.487 15.526 1.00 93.81 296 ASN A N 1
ATOM 2200 C CA . ASN A 1 296 ? -43.183 -8.494 14.753 1.00 93.81 296 ASN A CA 1
ATOM 2201 C C . ASN A 1 296 ? -44.266 -7.550 15.305 1.00 93.81 296 ASN A C 1
ATOM 2203 O O . ASN A 1 296 ? -45.073 -7.045 14.520 1.00 93.81 296 ASN A O 1
ATOM 2207 N N . ASP A 1 297 ? -44.282 -7.303 16.619 1.00 92.38 297 ASP A N 1
ATOM 2208 C CA . ASP A 1 297 ? -45.248 -6.415 17.281 1.00 92.38 297 ASP A CA 1
ATOM 2209 C C . ASP A 1 297 ? -44.830 -4.928 17.254 1.00 92.38 297 ASP A C 1
ATOM 2211 O O . ASP A 1 297 ? -45.625 -4.055 17.616 1.00 92.38 297 ASP A O 1
ATOM 2215 N N . ASN A 1 298 ? -43.603 -4.604 16.822 1.00 89.12 298 ASN A N 1
ATOM 2216 C CA . ASN A 1 298 ? -43.088 -3.233 16.799 1.00 89.12 298 ASN A CA 1
ATOM 2217 C C . ASN A 1 298 ? -43.263 -2.566 15.423 1.00 89.12 298 ASN A C 1
ATOM 2219 O O . ASN A 1 298 ? -42.609 -2.925 14.447 1.00 89.12 298 ASN A O 1
ATOM 2223 N N . SER A 1 299 ? -44.100 -1.527 15.359 1.00 86.50 299 SER A N 1
ATOM 2224 C CA . SER A 1 299 ? -44.416 -0.803 14.119 1.00 86.50 299 SER A CA 1
ATOM 2225 C C . SER A 1 299 ? -43.262 -0.000 13.508 1.00 86.50 299 SER A C 1
ATOM 2227 O O . SER A 1 299 ? -43.340 0.340 12.328 1.00 86.50 299 SER A O 1
ATOM 2229 N N . GLU A 1 300 ? -42.213 0.322 14.270 1.00 88.19 300 GLU A N 1
ATOM 2230 C CA . GLU A 1 300 ? -41.015 0.985 13.731 1.00 88.19 300 GLU A CA 1
ATOM 2231 C C . GLU A 1 300 ? -40.121 -0.003 12.961 1.00 88.19 300 GLU A C 1
ATOM 2233 O O . GLU A 1 300 ? -39.374 0.387 12.057 1.00 88.19 300 GLU A O 1
ATOM 2238 N N . ILE A 1 301 ? -40.226 -1.304 13.260 1.00 91.75 301 ILE A N 1
ATOM 2239 C CA . ILE A 1 301 ? -39.489 -2.348 12.556 1.00 91.75 301 ILE A CA 1
ATOM 2240 C C . ILE A 1 301 ? -40.243 -2.723 11.274 1.00 91.75 301 ILE A C 1
ATOM 2242 O O . ILE A 1 301 ? -41.248 -3.426 11.260 1.00 91.75 301 ILE A O 1
ATOM 2246 N N . LYS A 1 302 ? -39.714 -2.258 10.142 1.00 92.50 302 LYS A N 1
ATOM 2247 C CA . LYS A 1 302 ? -40.329 -2.369 8.806 1.00 92.50 302 LYS A CA 1
ATOM 2248 C C . LYS A 1 302 ? -40.213 -3.749 8.136 1.00 92.50 302 LYS A C 1
ATOM 2250 O O . LYS A 1 302 ? -40.229 -3.852 6.906 1.00 92.50 302 LYS A O 1
ATOM 2255 N N . ILE A 1 303 ? -40.090 -4.809 8.929 1.00 93.19 303 ILE A N 1
ATOM 2256 C CA . ILE A 1 303 ? -39.999 -6.202 8.482 1.00 93.19 303 ILE A CA 1
ATOM 2257 C C . ILE A 1 303 ? -40.817 -7.103 9.405 1.00 93.19 303 ILE A C 1
ATOM 2259 O O . ILE A 1 303 ? -40.968 -6.806 10.583 1.00 93.19 303 ILE A O 1
ATOM 2263 N N . GLN A 1 304 ? -41.305 -8.226 8.881 1.00 92.38 304 GLN A N 1
ATOM 2264 C CA . GLN A 1 304 ? -41.834 -9.315 9.705 1.00 92.38 304 GLN A CA 1
ATOM 2265 C C . GLN A 1 304 ? -41.008 -10.571 9.474 1.00 92.38 304 GLN A C 1
ATOM 2267 O O . GLN A 1 304 ? -40.605 -10.855 8.338 1.00 92.38 304 GLN A O 1
ATOM 2272 N N . ILE A 1 305 ? -40.782 -11.323 10.545 1.00 92.44 305 ILE A N 1
ATOM 2273 C CA . ILE A 1 305 ? -39.908 -12.492 10.572 1.00 92.44 305 ILE A CA 1
ATOM 2274 C C . ILE A 1 305 ? -40.615 -13.732 11.123 1.00 92.44 305 ILE A C 1
ATOM 2276 O O . ILE A 1 305 ? -41.568 -13.631 11.896 1.00 92.44 305 ILE A O 1
ATOM 2280 N N . SER A 1 306 ? -40.119 -14.910 10.753 1.00 88.25 306 SER A N 1
ATOM 2281 C CA . SER A 1 306 ? -40.528 -16.193 11.329 1.00 88.25 306 SER A CA 1
ATOM 2282 C C . SER A 1 306 ? -39.323 -17.012 11.786 1.00 88.25 306 SER A C 1
ATOM 2284 O O . SER A 1 306 ? -38.289 -17.031 11.112 1.00 88.25 306 SER A O 1
ATOM 2286 N N . GLU A 1 307 ? -39.491 -17.743 12.889 1.00 80.44 307 GLU A N 1
ATOM 2287 C CA . GLU A 1 307 ? -38.585 -18.818 13.312 1.00 80.44 307 GLU A CA 1
ATOM 2288 C C . GLU A 1 307 ? -38.406 -19.843 12.169 1.00 80.44 307 GLU A C 1
ATOM 2290 O O . GLU A 1 307 ? -39.377 -20.201 11.495 1.00 80.44 307 GLU A O 1
ATOM 2295 N N . THR A 1 308 ? -37.173 -20.302 11.920 1.00 62.38 308 THR A N 1
ATOM 2296 C CA . THR A 1 308 ? -36.865 -21.273 10.850 1.00 62.38 308 THR A CA 1
ATOM 2297 C C . THR A 1 308 ? -36.539 -22.652 11.433 1.00 62.38 308 THR A C 1
ATOM 2299 O O . THR A 1 308 ? -35.691 -22.726 12.316 1.00 62.38 308 THR A O 1
ATOM 2302 N N . PRO A 1 309 ? -37.138 -23.768 10.962 1.00 50.72 309 PRO A N 1
ATOM 2303 C CA . PRO A 1 309 ? -36.949 -25.078 11.603 1.00 50.72 309 PRO A CA 1
ATOM 2304 C C . PRO A 1 309 ? -35.507 -25.602 11.638 1.00 50.72 309 PRO A C 1
ATOM 2306 O O . PRO A 1 309 ? -35.183 -26.412 12.500 1.00 50.72 309 PRO A O 1
ATOM 2309 N N . GLU A 1 310 ? -34.657 -25.172 10.703 1.00 45.91 310 GLU A N 1
ATOM 2310 C CA . GLU A 1 310 ? -33.295 -25.697 10.526 1.00 45.91 310 GLU A CA 1
ATOM 2311 C C . GLU A 1 310 ? -32.205 -24.798 11.142 1.00 45.91 310 GLU A C 1
ATOM 2313 O O . GLU A 1 310 ? -31.046 -25.200 11.167 1.00 45.91 310 GLU A O 1
ATOM 2318 N N . VAL A 1 311 ? -32.543 -23.585 11.617 1.00 50.78 311 VAL A N 1
ATOM 2319 C CA . VAL A 1 311 ? -31.542 -22.546 11.954 1.00 50.78 311 VAL A CA 1
ATOM 2320 C C . VAL A 1 311 ? -31.949 -21.635 13.138 1.00 50.78 311 VAL A C 1
ATOM 2322 O O . VAL A 1 311 ? -31.425 -20.530 13.276 1.00 50.78 311 VAL A O 1
ATOM 2325 N N . VAL A 1 312 ? -32.870 -22.060 14.025 1.00 58.62 312 VAL A N 1
ATOM 2326 C CA . VAL A 1 312 ? -33.313 -21.221 15.175 1.00 58.62 312 VAL A CA 1
ATOM 2327 C C . VAL A 1 312 ? -32.146 -20.792 16.063 1.00 58.62 312 VAL A C 1
ATOM 2329 O O . VAL A 1 312 ? -32.150 -19.669 16.552 1.00 58.62 312 VAL A O 1
ATOM 2332 N N . ALA A 1 313 ? -31.155 -21.662 16.250 1.00 62.47 313 ALA A N 1
ATOM 2333 C CA . ALA A 1 313 ? -29.910 -21.355 16.932 1.00 62.47 313 ALA A CA 1
ATOM 2334 C C . ALA A 1 313 ? -28.775 -22.145 16.277 1.00 62.47 313 ALA A C 1
ATOM 2336 O O . ALA A 1 313 ? -28.654 -23.352 16.478 1.00 62.47 313 ALA A O 1
ATOM 2337 N N . LEU A 1 314 ? -27.952 -21.463 15.484 1.00 63.06 314 LEU A N 1
ATOM 2338 C CA . LEU A 1 314 ? -26.630 -21.975 15.154 1.00 63.06 314 LEU A CA 1
ATOM 2339 C C . LEU A 1 314 ? -25.764 -21.790 16.392 1.00 63.06 314 LEU A C 1
ATOM 2341 O O . LEU A 1 314 ? -25.577 -20.654 16.828 1.00 63.06 314 LEU A O 1
ATOM 2345 N N . GLU A 1 315 ? -25.215 -22.879 16.925 1.00 54.22 315 GLU A N 1
ATOM 2346 C CA . GLU A 1 315 ? -23.970 -22.780 17.681 1.00 54.22 315 GLU A CA 1
ATOM 2347 C C . GLU A 1 315 ? -22.974 -22.074 16.758 1.00 54.22 315 GLU A C 1
ATOM 2349 O O . GLU A 1 315 ? -22.666 -22.546 15.656 1.00 54.22 315 GLU A O 1
ATOM 2354 N N . LEU A 1 316 ? -22.544 -20.883 17.164 1.00 52.28 316 LEU A N 1
ATOM 2355 C CA . LEU A 1 316 ? -21.365 -20.293 16.564 1.00 52.28 316 LEU A CA 1
ATOM 2356 C C . LEU A 1 316 ? -20.222 -21.270 16.843 1.00 52.28 316 LEU A C 1
ATOM 2358 O O . LEU A 1 316 ? -20.191 -21.847 17.936 1.00 52.28 316 LEU A O 1
ATOM 2362 N N . PRO A 1 317 ? -19.291 -21.481 15.894 1.00 44.56 317 PRO A N 1
ATOM 2363 C CA . PRO A 1 317 ? -18.046 -22.124 16.273 1.00 44.56 317 PRO A CA 1
ATOM 2364 C C . PRO A 1 317 ? -17.509 -21.367 17.488 1.00 44.56 317 PRO A C 1
ATOM 2366 O O . PRO A 1 317 ? -17.621 -20.137 17.542 1.00 44.56 317 PRO A O 1
ATOM 2369 N N . GLU A 1 318 ? -16.945 -22.087 18.458 1.00 41.47 318 GLU A N 1
ATOM 2370 C CA . GLU A 1 318 ? -16.019 -21.422 19.358 1.00 41.47 318 GLU A CA 1
ATOM 2371 C C . GLU A 1 318 ? -14.991 -20.756 18.437 1.00 41.47 318 GLU A C 1
ATOM 2373 O O . GLU A 1 318 ? -14.235 -21.441 17.744 1.00 41.47 318 GLU A O 1
ATOM 2378 N N . ASP A 1 319 ? -15.003 -19.420 18.385 1.00 43.50 319 ASP A N 1
ATOM 2379 C CA . ASP A 1 319 ? -13.772 -18.686 18.155 1.00 43.50 319 ASP A CA 1
ATOM 2380 C C . ASP A 1 319 ? -12.896 -19.124 19.334 1.00 43.50 319 ASP A C 1
ATOM 2382 O O . ASP A 1 319 ? -12.927 -18.516 20.411 1.00 43.50 319 ASP A O 1
ATOM 2386 N N . GLU A 1 320 ? -12.177 -20.244 19.147 1.00 39.81 320 GLU A N 1
ATOM 2387 C CA . GLU A 1 320 ? -10.910 -20.491 19.817 1.00 39.81 320 GLU A CA 1
ATOM 2388 C C . GLU A 1 320 ? -10.210 -19.148 19.723 1.00 39.81 320 GLU A C 1
ATOM 2390 O O . GLU A 1 320 ? -9.914 -18.690 18.618 1.00 39.81 320 GLU A O 1
ATOM 2395 N N . GLY A 1 321 ? -10.110 -18.445 20.855 1.00 42.22 321 GLY A N 1
ATOM 2396 C CA . GLY A 1 321 ? -9.567 -17.101 20.847 1.00 42.22 321 GLY A CA 1
ATOM 2397 C C . GLY A 1 321 ? -8.185 -17.219 20.247 1.00 42.22 321 GLY A C 1
ATOM 2398 O O . GLY A 1 321 ? -7.334 -17.852 20.872 1.00 42.22 321 GLY A O 1
ATOM 2399 N N . ASP A 1 322 ? -8.014 -16.705 19.023 1.00 52.12 322 ASP A N 1
ATOM 2400 C CA . ASP A 1 322 ? -6.745 -16.804 18.315 1.00 52.12 322 ASP A CA 1
ATOM 2401 C C . ASP A 1 322 ? -5.645 -16.397 19.305 1.00 52.12 322 ASP A C 1
ATOM 2403 O O . ASP A 1 322 ? -5.819 -15.414 20.032 1.00 52.12 322 ASP A O 1
ATOM 2407 N N . ASP A 1 323 ? -4.502 -17.094 19.318 1.00 60.34 323 ASP A N 1
ATOM 2408 C CA . ASP A 1 323 ? -3.326 -16.753 20.149 1.00 60.34 323 ASP A CA 1
ATOM 2409 C C . ASP A 1 323 ? -2.686 -15.391 19.732 1.00 60.34 323 ASP A C 1
ATOM 2411 O O . ASP A 1 323 ? -1.480 -15.166 19.853 1.00 60.34 323 ASP A O 1
ATOM 2415 N N . LEU A 1 324 ? -3.478 -14.481 19.164 1.00 70.62 324 LEU A N 1
ATOM 2416 C CA . LEU A 1 324 ? -3.151 -13.206 18.555 1.00 70.62 324 LEU A CA 1
ATOM 2417 C C . LEU A 1 324 ? -3.688 -12.057 19.417 1.00 70.62 324 LEU A C 1
ATOM 2419 O O . LEU A 1 324 ? -4.891 -11.902 19.625 1.00 70.62 324 LEU A O 1
ATOM 2423 N N . ASP A 1 325 ? -2.785 -11.174 19.830 1.00 85.88 325 ASP A N 1
ATOM 2424 C CA . ASP A 1 325 ? -3.147 -9.877 20.399 1.00 85.88 325 ASP A CA 1
ATOM 2425 C C . ASP A 1 325 ? -3.677 -8.961 19.278 1.00 85.88 325 ASP A C 1
ATOM 2427 O O . ASP A 1 325 ? -2.997 -8.719 18.285 1.00 85.88 325 ASP A O 1
ATOM 2431 N N . TYR A 1 326 ? -4.845 -8.345 19.433 1.00 86.12 326 TYR A N 1
ATOM 2432 C CA . TYR A 1 326 ? -5.404 -7.393 18.469 1.00 86.12 326 TYR A CA 1
ATOM 2433 C C . TYR A 1 326 ? -5.217 -5.955 18.947 1.00 86.12 326 TYR A C 1
ATOM 2435 O O . TYR A 1 326 ? -5.888 -5.513 19.878 1.00 86.12 326 TYR A O 1
ATOM 2443 N N . LYS A 1 327 ? -4.360 -5.176 18.281 1.00 90.62 327 LYS A N 1
ATOM 2444 C CA . LYS A 1 327 ? -4.269 -3.724 18.490 1.00 90.62 327 LYS A CA 1
ATOM 2445 C C . LYS A 1 327 ? -5.445 -3.020 17.807 1.00 90.62 327 LYS A C 1
ATOM 2447 O O . LYS A 1 327 ? -5.696 -3.242 16.623 1.00 90.62 327 LYS A O 1
ATOM 2452 N N . VAL A 1 328 ? -6.104 -2.112 18.525 1.00 89.44 328 VAL A N 1
ATOM 2453 C CA . VAL A 1 328 ? -7.203 -1.272 18.023 1.00 89.44 328 VAL A CA 1
ATOM 2454 C C . VAL A 1 328 ? -6.964 0.183 18.429 1.00 89.44 328 VAL A C 1
ATOM 2456 O O . VAL A 1 328 ? -6.685 0.453 19.598 1.00 89.44 328 VAL A O 1
ATOM 2459 N N . ASP A 1 329 ? -7.092 1.119 17.483 1.00 90.88 329 ASP A N 1
ATOM 2460 C CA . ASP A 1 329 ? -7.014 2.562 17.759 1.00 90.88 329 AS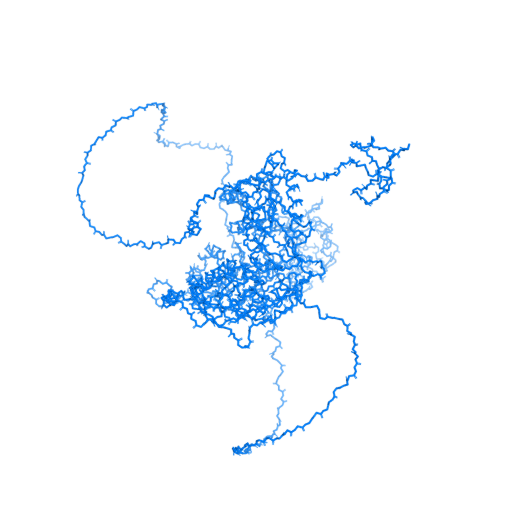P A CA 1
ATOM 2461 C C . ASP A 1 329 ? -8.409 3.217 17.651 1.00 90.88 329 ASP A C 1
ATOM 2463 O O . ASP A 1 329 ? -9.112 3.050 16.649 1.00 90.88 329 ASP A O 1
ATOM 2467 N N . PHE A 1 330 ? -8.770 4.010 18.663 1.00 91.50 330 PHE A N 1
ATOM 2468 C CA . PHE A 1 330 ? -9.990 4.817 18.759 1.00 91.50 330 PHE A CA 1
ATOM 2469 C C . PHE A 1 330 ? -9.677 6.320 18.792 1.00 91.50 330 PHE A C 1
ATOM 2471 O O . PHE A 1 330 ? -8.632 6.740 19.284 1.00 91.50 330 PHE A O 1
ATOM 2478 N N . GLU A 1 331 ? -10.614 7.139 18.326 1.00 91.94 331 GLU A N 1
ATOM 2479 C CA . GLU A 1 331 ? -10.590 8.599 18.435 1.00 91.94 331 GLU A CA 1
ATOM 2480 C C . GLU A 1 331 ? -11.159 9.029 19.791 1.00 91.94 331 GLU A C 1
ATOM 2482 O O . GLU A 1 331 ? -12.215 8.549 20.189 1.00 91.94 331 GLU A O 1
ATOM 2487 N N . ILE A 1 332 ? -10.520 9.981 20.468 1.00 92.69 332 ILE A N 1
ATOM 2488 C CA . ILE A 1 332 ? -11.009 10.601 21.703 1.00 92.69 332 ILE A CA 1
ATOM 2489 C C . ILE A 1 332 ? -11.840 11.835 21.327 1.00 92.69 332 ILE A C 1
ATOM 2491 O O . ILE A 1 332 ? -11.300 12.883 20.981 1.00 92.69 332 ILE A O 1
ATOM 2495 N N . LYS A 1 333 ? -13.170 11.720 21.414 1.00 90.31 333 LYS A N 1
ATOM 2496 C CA . LYS A 1 333 ? -14.128 12.804 21.124 1.00 90.31 333 LYS A CA 1
ATOM 2497 C C . LYS A 1 333 ? -14.322 13.778 22.284 1.00 90.31 333 LYS A C 1
ATOM 2499 O O . LYS A 1 333 ? -14.778 14.898 22.073 1.00 90.31 333 LYS A O 1
ATOM 2504 N N . GLY A 1 334 ? -14.020 13.358 23.508 1.00 88.62 334 GLY A N 1
ATOM 2505 C CA . GLY A 1 334 ? -14.152 14.200 24.691 1.00 88.62 334 GLY A CA 1
ATOM 2506 C C . GLY A 1 334 ? -13.521 13.566 25.921 1.00 88.62 334 GLY A C 1
ATOM 2507 O O . GLY A 1 334 ? -13.400 12.345 26.006 1.00 88.62 334 GLY A O 1
ATOM 2508 N N . ILE A 1 335 ? -13.131 14.414 26.869 1.00 90.75 335 ILE A N 1
ATOM 2509 C CA . ILE A 1 335 ? -12.561 14.039 28.165 1.00 90.75 335 ILE A CA 1
ATOM 2510 C C . ILE A 1 335 ? -13.378 14.758 29.242 1.00 90.75 335 ILE A C 1
ATOM 2512 O O . ILE A 1 335 ? -13.721 15.929 29.079 1.00 90.75 335 ILE A O 1
ATOM 2516 N N . ASP A 1 336 ? -13.697 14.072 30.339 1.00 88.06 336 ASP A N 1
ATOM 2517 C CA . ASP A 1 336 ? -14.462 14.647 31.448 1.00 88.06 336 ASP A CA 1
ATOM 2518 C C . ASP A 1 336 ? -13.789 15.913 32.020 1.00 88.06 336 ASP A C 1
ATOM 2520 O O . ASP A 1 336 ? -12.559 16.045 32.041 1.00 88.06 336 ASP A O 1
ATOM 2524 N N . GLU A 1 337 ? -14.591 16.865 32.506 1.00 85.06 337 GLU A N 1
ATOM 2525 C CA . GLU A 1 337 ? -14.105 18.165 32.987 1.00 85.06 337 GLU A CA 1
ATOM 2526 C C . GLU A 1 337 ? -13.130 18.028 34.177 1.00 85.06 337 GLU A C 1
ATOM 2528 O O . GLU A 1 337 ? -12.212 18.841 34.338 1.00 85.06 337 GLU A O 1
ATOM 2533 N N . SER A 1 338 ? -13.292 16.987 35.005 1.00 79.50 338 SER A N 1
ATOM 2534 C CA . SER A 1 338 ? -12.427 16.726 36.161 1.00 79.50 338 SER A CA 1
ATOM 2535 C C . SER A 1 338 ? -11.000 16.330 35.765 1.00 79.50 338 SER A C 1
ATOM 2537 O O . SER A 1 338 ? -10.046 16.768 36.415 1.00 79.50 338 SER A O 1
ATOM 2539 N N . ILE A 1 339 ? -10.843 15.575 34.672 1.00 85.00 339 ILE A N 1
ATOM 2540 C CA . ILE A 1 339 ? -9.541 15.182 34.116 1.00 85.00 339 ILE A CA 1
ATOM 2541 C C . ILE A 1 339 ? -8.991 16.274 33.195 1.00 85.00 339 ILE A C 1
ATOM 2543 O O . ILE A 1 339 ? -7.803 16.589 33.265 1.00 85.00 339 ILE A O 1
ATOM 2547 N N . SER A 1 340 ? -9.846 16.934 32.411 1.00 85.81 340 SER A N 1
ATOM 2548 C CA . SER A 1 340 ? -9.458 18.037 31.519 1.00 85.81 340 SER A CA 1
ATOM 2549 C C . SER A 1 340 ? -8.715 19.156 32.260 1.00 85.81 340 SER A C 1
ATOM 2551 O O . SER A 1 340 ? -7.695 19.653 31.785 1.00 85.81 340 SER A O 1
ATOM 2553 N N . LYS A 1 341 ? -9.143 19.500 33.483 1.00 85.44 341 LYS A N 1
ATOM 2554 C CA . LYS A 1 341 ? -8.436 20.475 34.338 1.00 85.44 341 LYS A CA 1
ATOM 2555 C C . LYS A 1 341 ? -7.037 20.014 34.760 1.00 85.44 341 LYS A C 1
ATOM 2557 O O . LYS A 1 341 ? -6.136 20.842 34.864 1.00 85.44 341 LYS A O 1
ATOM 2562 N N . GLN A 1 342 ? -6.838 18.714 34.988 1.00 82.44 342 GLN A N 1
ATOM 2563 C CA . GLN A 1 342 ? -5.522 18.157 35.320 1.00 82.44 342 GLN A CA 1
ATOM 2564 C C . GLN A 1 342 ? -4.602 18.132 34.096 1.00 82.44 342 GLN A C 1
ATOM 2566 O O . GLN A 1 342 ? -3.428 18.468 34.221 1.00 82.44 342 GLN A O 1
ATOM 2571 N N . LEU A 1 343 ? -5.145 17.814 32.917 1.00 86.56 343 LEU A N 1
ATOM 2572 C CA . LEU A 1 343 ? -4.422 17.850 31.644 1.00 86.56 343 LEU A CA 1
ATOM 2573 C C . LEU A 1 343 ? -3.913 19.252 31.302 1.00 86.56 343 LEU A C 1
ATOM 2575 O O . LEU A 1 343 ? -2.749 19.400 30.947 1.00 86.56 343 LEU A O 1
ATOM 2579 N N . VAL A 1 344 ? -4.739 20.287 31.483 1.00 85.81 344 VAL A N 1
ATOM 2580 C CA . VAL A 1 344 ? -4.316 21.686 31.289 1.00 85.81 344 VAL A CA 1
ATOM 2581 C C . VAL A 1 344 ? -3.237 22.102 32.298 1.00 85.81 344 VAL A C 1
ATOM 2583 O O . VAL A 1 344 ? -2.318 22.837 31.946 1.00 85.81 344 VAL A O 1
ATOM 2586 N N . ALA A 1 345 ? -3.316 21.633 33.549 1.00 87.25 345 ALA A N 1
ATOM 2587 C CA . ALA A 1 345 ? -2.345 21.980 34.589 1.00 87.25 345 ALA A CA 1
ATOM 2588 C C . ALA A 1 345 ? -0.997 21.245 34.448 1.00 87.25 345 ALA A C 1
ATOM 2590 O O . ALA A 1 345 ? 0.048 21.807 34.776 1.00 87.25 345 ALA A O 1
ATOM 2591 N N . ASN A 1 346 ? -1.007 19.986 33.999 1.00 87.38 346 ASN A N 1
ATOM 2592 C CA . ASN A 1 346 ? 0.185 19.187 33.721 1.00 87.38 346 ASN A CA 1
ATOM 2593 C C . ASN A 1 346 ? -0.156 18.065 32.716 1.00 87.38 346 ASN A C 1
ATOM 2595 O O . ASN A 1 346 ? -0.636 17.006 33.138 1.00 87.38 346 ASN A O 1
ATOM 2599 N N . PRO A 1 347 ? 0.124 18.251 31.410 1.00 83.31 347 PRO A N 1
ATOM 2600 C CA . PRO A 1 347 ? -0.264 17.294 30.374 1.00 83.31 347 PRO A CA 1
ATOM 2601 C C . PRO A 1 347 ? 0.293 15.884 30.596 1.00 83.31 347 PRO A C 1
ATOM 2603 O O . PRO A 1 347 ? -0.448 14.911 30.503 1.00 83.31 347 PRO A O 1
ATOM 2606 N N . ALA A 1 348 ? 1.573 15.759 30.961 1.00 82.06 348 ALA A N 1
ATOM 2607 C CA . ALA A 1 348 ? 2.226 14.461 31.140 1.00 82.06 348 ALA A CA 1
ATOM 2608 C C . ALA A 1 348 ? 1.681 13.692 32.357 1.00 82.06 348 ALA A C 1
ATOM 2610 O O . ALA A 1 34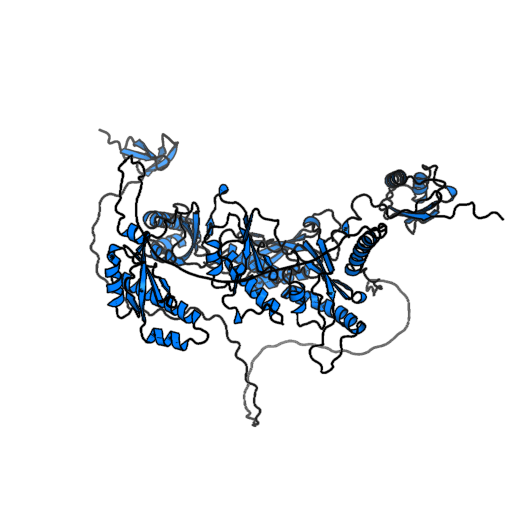8 ? 1.413 12.491 32.275 1.00 82.06 348 ALA A O 1
ATOM 2611 N N . ALA A 1 349 ? 1.478 14.379 33.487 1.00 83.12 349 ALA A N 1
ATOM 2612 C CA . ALA A 1 349 ? 0.897 13.756 34.674 1.00 83.12 349 ALA A CA 1
ATOM 2613 C C . ALA A 1 349 ? -0.585 13.409 34.459 1.00 83.12 349 ALA A C 1
ATOM 2615 O O . ALA A 1 349 ? -1.005 12.304 34.797 1.00 83.12 349 ALA A O 1
ATOM 2616 N N . GLY A 1 350 ? -1.361 14.314 33.854 1.00 83.88 350 GLY A N 1
ATOM 2617 C CA . GLY A 1 350 ? -2.774 14.087 33.563 1.00 83.88 350 GLY A CA 1
ATOM 2618 C C . GLY A 1 350 ? -3.001 12.964 32.544 1.00 83.88 350 GLY A C 1
ATOM 2619 O O . GLY A 1 350 ? -3.907 12.163 32.740 1.00 83.88 350 GLY A O 1
ATOM 2620 N N . ALA A 1 351 ? -2.152 12.833 31.517 1.00 85.81 351 ALA A N 1
ATOM 2621 C CA . ALA A 1 351 ? -2.218 11.729 30.555 1.00 85.81 351 ALA A CA 1
ATOM 2622 C C . ALA A 1 351 ? -1.931 10.375 31.225 1.00 85.81 351 ALA A C 1
ATOM 2624 O O . ALA A 1 351 ? -2.626 9.396 30.965 1.00 85.81 351 ALA A O 1
ATOM 2625 N N . SER A 1 352 ? -0.959 10.330 32.144 1.00 86.25 352 SER A N 1
ATOM 2626 C CA . SER A 1 352 ? -0.659 9.134 32.943 1.00 86.25 352 SER A CA 1
ATOM 2627 C C . SER A 1 352 ? -1.815 8.754 33.878 1.00 86.25 352 SER A C 1
ATOM 2629 O O . SER A 1 352 ? -2.202 7.588 33.935 1.00 86.25 352 SER A O 1
ATOM 2631 N N . VAL A 1 353 ? -2.425 9.732 34.562 1.00 88.00 353 VAL A N 1
ATOM 2632 C CA . VAL A 1 353 ? -3.621 9.517 35.399 1.00 88.00 353 VAL A CA 1
ATOM 2633 C C . VAL A 1 353 ? -4.800 9.025 34.556 1.00 88.00 353 VAL A C 1
ATOM 2635 O O . VAL A 1 353 ? -5.449 8.049 34.926 1.00 88.00 353 VAL A O 1
ATOM 2638 N N . LEU A 1 354 ? -5.046 9.647 33.401 1.00 91.00 354 LEU A N 1
ATOM 2639 C CA . LEU A 1 354 ? -6.091 9.240 32.465 1.00 91.00 354 LEU A CA 1
ATOM 2640 C C . LEU A 1 354 ? -5.883 7.794 31.994 1.00 91.00 354 LEU A C 1
ATOM 2642 O O . LEU A 1 354 ? -6.800 6.984 32.105 1.00 91.00 354 LEU A O 1
ATOM 2646 N N . ALA A 1 355 ? -4.674 7.440 31.553 1.00 91.38 355 ALA A N 1
ATOM 2647 C CA . ALA A 1 355 ? -4.346 6.080 31.131 1.00 91.38 355 ALA A CA 1
ATOM 2648 C C . ALA A 1 355 ? -4.537 5.048 32.259 1.00 91.38 355 ALA A C 1
ATOM 2650 O O . ALA A 1 355 ? -5.075 3.970 32.015 1.00 91.38 355 ALA A O 1
ATOM 2651 N N . GLN A 1 356 ? -4.172 5.377 33.504 1.00 90.88 356 GLN A N 1
ATOM 2652 C CA . GLN A 1 356 ? -4.395 4.501 34.664 1.00 90.88 356 GLN A CA 1
ATOM 2653 C C . GLN A 1 356 ? -5.887 4.273 34.948 1.00 90.88 356 GLN A C 1
ATOM 2655 O O . GLN A 1 356 ? -6.292 3.133 35.184 1.00 90.88 356 GLN A O 1
ATOM 2660 N N . ILE A 1 357 ? -6.705 5.331 34.896 1.00 91.12 357 ILE A N 1
ATOM 2661 C CA . ILE A 1 357 ? -8.159 5.245 35.103 1.00 91.12 357 ILE A CA 1
ATOM 2662 C C . ILE A 1 357 ? -8.804 4.405 33.992 1.00 91.12 357 ILE A C 1
ATOM 2664 O O . ILE A 1 357 ? -9.545 3.468 34.287 1.00 91.12 357 ILE A O 1
ATOM 2668 N N . LEU A 1 358 ? -8.486 4.687 32.724 1.00 93.62 358 LEU A N 1
ATOM 2669 C CA . LEU A 1 358 ? -9.010 3.932 31.582 1.00 93.62 358 LEU A CA 1
ATOM 2670 C C . LEU A 1 358 ? -8.622 2.455 31.658 1.00 93.62 358 LEU A C 1
ATOM 2672 O O . LEU A 1 358 ? -9.488 1.593 31.554 1.00 93.62 358 LEU A O 1
ATOM 2676 N N . ASN A 1 359 ? -7.346 2.161 31.920 1.00 93.75 359 ASN A N 1
ATOM 2677 C CA . ASN A 1 359 ? -6.860 0.794 32.074 1.00 93.75 359 ASN A CA 1
ATOM 2678 C C . ASN A 1 359 ? -7.624 0.027 33.168 1.00 93.75 359 ASN A C 1
ATOM 2680 O O . ASN A 1 359 ? -8.010 -1.119 32.953 1.00 93.75 359 ASN A O 1
ATOM 2684 N N . HIS A 1 360 ? -7.885 0.664 34.316 1.00 92.38 360 HIS A N 1
ATOM 2685 C CA . HIS A 1 360 ? -8.659 0.062 35.402 1.00 92.38 360 HIS A CA 1
ATOM 2686 C C . HIS A 1 360 ? -10.098 -0.265 34.973 1.00 92.38 360 HIS A C 1
ATOM 2688 O O . HIS A 1 360 ? -10.526 -1.413 35.096 1.00 92.38 360 HIS A O 1
ATOM 2694 N N . HIS A 1 361 ? -10.822 0.712 34.420 1.00 92.00 361 HIS A N 1
ATOM 2695 C CA . HIS A 1 361 ? -12.223 0.541 34.023 1.00 92.00 361 HIS A CA 1
ATOM 2696 C C . HIS A 1 361 ? -12.410 -0.455 32.869 1.00 92.00 361 HIS A C 1
ATOM 2698 O O . HIS A 1 361 ? -13.333 -1.271 32.919 1.00 92.00 361 HIS A O 1
ATOM 2704 N N . LEU A 1 362 ? -11.523 -0.441 31.868 1.00 92.38 362 LEU A N 1
ATOM 2705 C CA . LEU A 1 362 ? -11.541 -1.412 30.773 1.00 92.38 362 LEU A CA 1
ATOM 2706 C C . LEU A 1 362 ? -11.267 -2.827 31.293 1.00 92.38 362 LEU A C 1
ATOM 2708 O O . LEU A 1 362 ? -12.056 -3.720 31.004 1.00 92.38 362 LEU A O 1
ATOM 2712 N N . SER A 1 363 ? -10.255 -3.017 32.155 1.00 91.31 363 SER A N 1
ATOM 2713 C CA . SER A 1 363 ? -9.929 -4.338 32.734 1.00 91.31 363 SER A CA 1
ATOM 2714 C C . SER A 1 363 ? -11.047 -4.968 33.577 1.00 91.31 363 SER A C 1
ATOM 2716 O O . SER A 1 363 ? -11.007 -6.162 33.851 1.00 91.31 363 SER A O 1
ATOM 2718 N N . GLN A 1 364 ? -12.042 -4.179 33.997 1.00 88.00 364 GLN A N 1
ATOM 2719 C CA . GLN A 1 364 ? -13.221 -4.653 34.733 1.00 88.00 364 GLN A CA 1
ATOM 2720 C C . GLN A 1 364 ? -14.461 -4.873 33.857 1.00 88.00 364 GLN A C 1
ATOM 2722 O O . GLN A 1 364 ? -15.379 -5.564 34.289 1.00 88.00 364 GLN A O 1
ATOM 2727 N N . SER A 1 365 ? -14.522 -4.252 32.674 1.00 86.44 365 SER A N 1
ATOM 2728 C CA . SER A 1 365 ? -15.765 -4.121 31.890 1.00 86.44 365 SER A CA 1
ATOM 2729 C C . SER A 1 365 ? -15.685 -4.729 30.488 1.00 86.44 365 SER A C 1
ATOM 2731 O O . SER A 1 365 ? -16.718 -4.963 29.864 1.00 86.44 365 SER A O 1
ATOM 2733 N N . ILE A 1 366 ? -14.472 -4.956 29.980 1.00 84.62 366 ILE A N 1
ATOM 2734 C CA . ILE A 1 366 ? -14.183 -5.504 28.653 1.00 84.62 366 ILE A CA 1
ATOM 2735 C C . ILE A 1 366 ? -13.317 -6.758 28.874 1.00 84.62 366 ILE A C 1
ATOM 2737 O O . ILE A 1 366 ? -12.108 -6.614 29.046 1.00 84.62 366 ILE A O 1
ATOM 2741 N N . PRO A 1 367 ? -13.906 -7.970 28.934 1.00 81.44 367 PRO A N 1
ATOM 2742 C CA . PRO A 1 367 ? -13.174 -9.208 29.235 1.00 81.44 367 PRO A CA 1
ATOM 2743 C C . PRO A 1 367 ? -11.994 -9.468 28.296 1.00 81.44 367 PRO A C 1
ATOM 2745 O O . PRO A 1 367 ? -10.946 -9.931 28.728 1.00 81.44 367 PRO A O 1
ATOM 2748 N N . GLU A 1 368 ? -12.159 -9.114 27.023 1.00 83.25 368 GLU A N 1
ATOM 2749 C CA . GLU A 1 368 ? -11.142 -9.246 25.986 1.00 83.25 368 GLU A CA 1
ATOM 2750 C C . GLU A 1 368 ? -10.009 -8.213 26.058 1.00 83.25 368 GLU A C 1
ATOM 2752 O O . GLU A 1 368 ? -9.058 -8.334 25.300 1.00 83.25 368 GLU A O 1
ATOM 2757 N N . TYR A 1 369 ? -10.070 -7.185 26.912 1.00 89.94 369 TYR A N 1
ATOM 2758 C CA . TYR A 1 369 ? -9.031 -6.151 26.967 1.00 89.94 369 TYR A CA 1
ATOM 2759 C C . TYR A 1 369 ? -7.797 -6.606 27.758 1.00 89.94 369 TYR A C 1
ATOM 2761 O O . TYR A 1 369 ? -7.900 -6.970 28.928 1.00 89.94 369 TYR A O 1
ATOM 2769 N N . ILE A 1 370 ? -6.610 -6.480 27.152 1.00 89.38 370 ILE A N 1
ATOM 2770 C CA . ILE A 1 370 ? -5.331 -6.861 27.764 1.00 89.38 370 ILE A CA 1
ATOM 2771 C C . ILE A 1 370 ? -4.828 -5.728 28.680 1.00 89.38 370 ILE A C 1
ATOM 2773 O O . ILE A 1 370 ? -4.410 -4.673 28.180 1.00 89.38 370 ILE A O 1
ATOM 2777 N N . PRO A 1 371 ? -4.809 -5.899 30.019 1.00 90.12 371 PRO A N 1
ATOM 2778 C CA . PRO A 1 371 ? -4.470 -4.814 30.933 1.00 90.12 371 PRO A CA 1
ATOM 2779 C C . PRO A 1 371 ? -3.015 -4.349 30.797 1.00 90.12 371 PRO A C 1
ATOM 2781 O O . PRO A 1 371 ? -2.087 -5.141 30.666 1.00 90.12 371 PRO A O 1
ATOM 2784 N N . GLY A 1 372 ? -2.807 -3.036 30.881 1.00 86.38 372 GLY A N 1
ATOM 2785 C CA . GLY A 1 372 ? -1.502 -2.382 30.755 1.00 86.38 372 GLY A CA 1
ATOM 2786 C C . GLY A 1 372 ? -1.077 -2.060 29.319 1.00 86.38 372 GLY A C 1
ATOM 2787 O O . GLY A 1 372 ? -0.067 -1.384 29.140 1.00 86.38 372 GLY A O 1
ATOM 2788 N N . THR A 1 373 ? -1.842 -2.483 28.306 1.00 90.94 373 THR A N 1
ATOM 2789 C CA . THR A 1 373 ? -1.532 -2.208 26.888 1.00 90.94 373 THR A CA 1
ATOM 2790 C C . THR A 1 373 ? -2.019 -0.844 26.404 1.00 90.94 373 THR A C 1
ATOM 2792 O O . THR A 1 373 ? -1.506 -0.331 25.406 1.00 90.94 373 THR A O 1
ATOM 2795 N N . LEU A 1 374 ? -2.980 -0.235 27.112 1.00 94.00 374 LEU A N 1
ATOM 2796 C CA . LEU A 1 374 ? -3.579 1.036 26.722 1.00 94.00 374 LEU A CA 1
ATOM 2797 C C . LEU A 1 374 ? -2.555 2.174 26.629 1.00 94.00 374 LEU A C 1
ATOM 2799 O O . LEU A 1 374 ? -1.787 2.437 27.557 1.00 94.00 374 LEU A O 1
ATOM 2803 N N . LYS A 1 375 ? -2.611 2.907 25.514 1.00 91.75 375 LYS A N 1
ATOM 2804 C CA . LYS A 1 375 ? -1.855 4.142 25.279 1.00 91.75 375 LYS A CA 1
ATOM 2805 C C . LYS A 1 375 ? -2.816 5.267 24.924 1.00 91.75 375 LYS A C 1
ATOM 2807 O O . LYS A 1 375 ? -3.753 5.069 24.156 1.00 91.75 375 LYS A O 1
ATOM 2812 N N . VAL A 1 376 ? -2.554 6.449 25.472 1.00 90.25 376 VAL A N 1
ATOM 2813 C CA . VAL A 1 376 ? -3.295 7.677 25.176 1.00 90.25 376 VAL A CA 1
ATOM 2814 C C . VAL A 1 376 ? -2.325 8.668 24.557 1.00 90.25 376 VAL A C 1
ATOM 2816 O O . VAL A 1 376 ? -1.369 9.085 25.210 1.00 90.25 376 VAL A O 1
ATOM 2819 N N . ASP A 1 377 ? -2.585 9.041 23.312 1.00 88.50 377 ASP A N 1
ATOM 2820 C CA . ASP A 1 377 ? -1.924 10.142 22.630 1.00 88.50 377 ASP A CA 1
ATOM 2821 C C . ASP A 1 377 ? -2.906 11.316 22.548 1.00 88.50 377 ASP A C 1
ATOM 2823 O O . ASP A 1 377 ? -3.929 11.258 21.868 1.00 88.50 377 ASP A O 1
ATOM 2827 N N . LEU A 1 378 ? -2.610 12.381 23.289 1.00 87.06 378 LEU A N 1
ATOM 2828 C CA . LEU A 1 378 ? -3.438 13.587 23.331 1.00 87.06 378 LEU A CA 1
ATOM 2829 C C . LEU A 1 378 ? -3.079 14.598 22.236 1.00 87.06 378 LEU A C 1
ATOM 2831 O O . LEU A 1 378 ? -3.860 15.515 22.007 1.00 87.06 378 LEU A O 1
ATOM 2835 N N . GLU A 1 379 ? -1.933 14.437 21.566 1.00 84.88 379 GLU A N 1
ATOM 2836 C CA . GLU A 1 379 ? -1.555 15.241 20.400 1.00 84.88 379 GLU A CA 1
ATOM 2837 C C . GLU A 1 379 ? -2.364 14.784 19.177 1.00 84.88 379 GLU A C 1
ATOM 2839 O O . GLU A 1 379 ? -2.939 15.617 18.481 1.00 84.88 379 GLU A O 1
ATOM 2844 N N . SER A 1 380 ? -2.510 13.468 18.966 1.00 86.69 380 SER A N 1
ATOM 2845 C CA . SER A 1 380 ? -3.375 12.911 17.909 1.00 86.69 380 SER A CA 1
ATOM 2846 C C . SER A 1 380 ? -4.816 12.597 18.342 1.00 86.69 380 SER A C 1
ATOM 2848 O O . SER A 1 380 ? -5.596 12.111 17.527 1.00 86.69 380 SER A O 1
ATOM 2850 N N . LEU A 1 381 ? -5.205 12.877 19.593 1.00 89.88 381 LEU A N 1
ATOM 2851 C CA . LEU A 1 381 ? -6.512 12.503 20.170 1.00 89.88 381 LEU A CA 1
ATOM 2852 C C . LEU A 1 381 ? -6.847 11.012 19.955 1.00 89.88 381 LEU A C 1
ATOM 2854 O O . LEU A 1 381 ? -7.965 10.659 19.575 1.00 89.88 381 LEU A O 1
ATOM 2858 N N . LYS A 1 382 ? -5.871 10.129 20.182 1.00 91.12 382 LYS A N 1
ATOM 2859 C CA . LYS A 1 382 ? -5.957 8.695 19.892 1.00 91.12 382 LYS A CA 1
ATOM 2860 C C . LYS A 1 382 ? -5.797 7.847 21.153 1.00 91.12 382 LYS A C 1
ATOM 2862 O O . LYS A 1 382 ? -4.888 8.056 21.955 1.00 91.12 382 LYS A O 1
ATOM 2867 N N . MET A 1 383 ? -6.669 6.857 21.316 1.00 92.81 383 MET A N 1
ATOM 2868 C CA . MET A 1 383 ? -6.584 5.828 22.352 1.00 92.81 383 MET A CA 1
ATOM 2869 C C . MET A 1 383 ? -6.327 4.473 21.691 1.00 92.81 383 MET A C 1
ATOM 2871 O O . MET A 1 383 ? -7.188 3.954 20.987 1.00 92.81 383 MET A O 1
ATOM 2875 N N . THR A 1 384 ? -5.161 3.889 21.940 1.00 92.94 384 THR A N 1
ATOM 2876 C CA . THR A 1 384 ? -4.815 2.526 21.514 1.00 92.94 384 THR A CA 1
ATOM 2877 C C . THR A 1 384 ? -5.096 1.550 22.650 1.00 92.94 384 THR A C 1
ATOM 2879 O O . THR A 1 384 ? -4.731 1.835 23.789 1.00 92.94 384 THR A O 1
ATOM 2882 N N . VAL A 1 385 ? -5.662 0.383 22.344 1.00 93.50 385 VAL A N 1
ATOM 2883 C CA . VAL A 1 385 ? -5.800 -0.768 23.258 1.00 93.50 385 VAL A CA 1
ATOM 2884 C C . VAL A 1 385 ? -5.383 -2.058 22.554 1.00 93.50 385 VAL A C 1
ATOM 2886 O O . VAL A 1 385 ? -5.401 -2.106 21.324 1.00 93.50 385 VAL A O 1
ATOM 2889 N N . HIS A 1 386 ? -5.009 -3.096 23.307 1.00 93.19 386 HIS A N 1
ATOM 2890 C CA . HIS A 1 386 ? -4.884 -4.455 22.771 1.00 93.19 386 HIS A CA 1
ATOM 2891 C C . HIS A 1 386 ? -5.988 -5.357 23.339 1.00 93.19 386 HIS A C 1
ATOM 2893 O O . HIS A 1 386 ? -6.410 -5.171 24.486 1.00 93.19 386 HIS A O 1
ATOM 2899 N N . LEU A 1 387 ? -6.432 -6.330 22.544 1.00 87.88 387 LEU A N 1
ATOM 2900 C CA . LEU A 1 387 ? -7.495 -7.279 22.875 1.00 87.88 387 LEU A CA 1
ATOM 2901 C C . LEU A 1 387 ? -7.054 -8.728 22.613 1.00 87.88 387 LEU A C 1
ATOM 2903 O O . LEU A 1 387 ? -6.221 -8.948 21.746 1.00 87.88 387 LEU A O 1
ATOM 2907 N N . THR A 1 388 ? -7.651 -9.710 23.286 1.00 81.62 388 THR A N 1
ATOM 2908 C CA . THR A 1 388 ? -7.399 -11.155 23.079 1.00 81.62 388 THR A CA 1
ATOM 2909 C C . THR A 1 388 ? -8.302 -11.806 22.020 1.00 81.62 388 THR A C 1
ATOM 2911 O O . THR A 1 388 ? -8.320 -13.023 21.891 1.00 81.62 388 THR A O 1
ATOM 2914 N N . ARG A 1 389 ? -9.140 -11.025 21.330 1.00 75.56 389 ARG A N 1
ATOM 2915 C CA . ARG A 1 389 ? -10.000 -11.469 20.219 1.00 75.56 389 ARG A CA 1
ATOM 2916 C C . ARG A 1 389 ? -10.264 -10.311 19.262 1.00 75.56 389 ARG A C 1
ATOM 2918 O O . ARG A 1 389 ? -10.105 -9.145 19.644 1.00 75.56 389 ARG A O 1
ATOM 2925 N N . TYR A 1 390 ? -10.688 -10.623 18.037 1.00 71.56 390 TYR A N 1
ATOM 2926 C CA . TYR A 1 390 ? -11.054 -9.606 17.052 1.00 71.56 390 TYR A CA 1
ATOM 2927 C C . TYR A 1 390 ? -12.172 -8.702 17.616 1.00 71.56 390 TYR A C 1
ATOM 2929 O O . TYR A 1 390 ? -13.145 -9.210 18.179 1.00 71.56 390 TYR A O 1
ATOM 2937 N N . PRO A 1 391 ? -12.065 -7.365 17.512 1.00 71.69 391 PRO A N 1
ATOM 2938 C CA . PRO A 1 391 ? -13.045 -6.460 18.105 1.00 71.69 391 PRO A CA 1
ATOM 2939 C C . PRO A 1 391 ? -14.404 -6.515 17.402 1.00 71.69 391 PRO A C 1
ATOM 2941 O O . PRO A 1 391 ? -14.504 -6.390 16.181 1.00 71.69 391 PRO A O 1
ATOM 2944 N N . GLU A 1 392 ? -15.466 -6.559 18.202 1.00 66.12 392 GLU A N 1
ATOM 2945 C CA . GLU A 1 392 ? -16.831 -6.307 17.744 1.00 66.12 392 GLU A CA 1
ATOM 2946 C C . GLU A 1 392 ? -16.958 -4.909 17.109 1.00 66.12 392 GLU A C 1
ATOM 2948 O O . GLU A 1 392 ? -16.375 -3.925 17.582 1.00 66.12 392 GLU A O 1
ATOM 2953 N N . SER A 1 393 ? -17.806 -4.785 16.085 1.00 58.78 393 SER A N 1
ATOM 2954 C CA . SER A 1 393 ? -18.028 -3.532 15.342 1.00 58.78 393 SER A CA 1
ATOM 2955 C C . SER A 1 393 ? -18.504 -2.358 16.216 1.00 58.78 393 SER A C 1
ATOM 2957 O O . SER A 1 393 ? -18.279 -1.194 15.878 1.00 58.78 393 SER A O 1
ATOM 2959 N N . TYR A 1 394 ? -19.124 -2.653 17.361 1.00 69.56 394 TYR A N 1
ATOM 2960 C CA . TYR A 1 394 ? -19.685 -1.703 18.324 1.00 69.56 394 TYR A CA 1
ATOM 2961 C C . TYR A 1 394 ? -18.880 -1.592 19.632 1.00 69.56 394 TYR A C 1
ATOM 2963 O O . TYR A 1 394 ? -19.363 -0.974 20.586 1.00 69.56 394 TYR A O 1
ATOM 2971 N N . LEU A 1 395 ? -17.648 -2.115 19.701 1.00 78.94 395 LEU A N 1
ATOM 2972 C CA . LEU A 1 395 ? -16.812 -2.070 20.913 1.00 78.94 395 LEU A CA 1
ATOM 2973 C C . LEU A 1 395 ? -16.660 -0.645 21.490 1.00 78.94 395 LEU A C 1
ATOM 2975 O O . LEU A 1 395 ? -16.750 -0.454 22.701 1.00 78.94 395 LEU A O 1
ATOM 2979 N N . TYR A 1 396 ? -16.541 0.382 20.640 1.00 81.12 396 TYR A N 1
ATOM 2980 C CA . TYR A 1 396 ? -16.517 1.791 21.072 1.00 81.12 396 TYR A CA 1
ATOM 2981 C C . TYR A 1 396 ? -17.784 2.202 21.856 1.00 81.12 396 TYR A C 1
ATOM 2983 O O . TYR A 1 396 ? -17.708 2.958 22.822 1.00 81.12 396 TYR A O 1
ATOM 2991 N N . SER A 1 397 ? -18.953 1.672 21.479 1.00 78.88 397 SER A N 1
ATOM 2992 C CA . SER A 1 397 ? -20.237 1.919 22.146 1.00 78.88 397 SER A CA 1
ATOM 2993 C C . SER A 1 397 ? -20.298 1.219 23.505 1.00 78.88 397 SER A C 1
ATOM 2995 O O . SER A 1 397 ? -20.781 1.809 24.471 1.00 78.88 397 SER A O 1
ATOM 2997 N N . ARG A 1 398 ? -19.741 0.001 23.621 1.00 82.81 398 ARG A N 1
ATOM 2998 C CA . ARG A 1 398 ? -19.543 -0.676 24.918 1.00 82.81 398 ARG A CA 1
ATOM 2999 C C . ARG A 1 398 ? -18.624 0.143 25.828 1.00 82.81 398 ARG A C 1
ATOM 3001 O O . ARG A 1 398 ? -19.009 0.407 26.963 1.00 82.81 398 ARG A O 1
ATOM 3008 N N . ILE A 1 399 ? -17.484 0.623 25.319 1.00 87.62 399 ILE A N 1
ATOM 3009 C CA . ILE A 1 399 ? -16.541 1.477 26.065 1.00 87.62 399 ILE A CA 1
ATOM 3010 C C . ILE A 1 399 ? -17.236 2.744 26.593 1.00 87.62 399 ILE A C 1
ATOM 3012 O O . ILE A 1 399 ? -17.171 3.022 27.788 1.00 87.62 399 ILE A O 1
ATOM 3016 N N . ASN A 1 400 ? -17.978 3.463 25.746 1.00 86.00 400 ASN A N 1
ATOM 3017 C CA . ASN A 1 400 ? -18.697 4.688 26.131 1.00 86.00 400 ASN A CA 1
ATOM 3018 C C . ASN A 1 400 ? -19.830 4.469 27.150 1.00 86.00 400 ASN A C 1
ATOM 3020 O O . ASN A 1 400 ? -20.270 5.423 27.792 1.00 86.00 400 ASN A O 1
ATOM 3024 N N . LYS A 1 401 ? -20.328 3.235 27.296 1.00 87.06 401 LYS A N 1
ATOM 3025 C CA . LYS A 1 401 ? -21.359 2.867 28.281 1.00 87.06 401 LYS A CA 1
ATOM 3026 C C . LYS A 1 401 ? -20.773 2.491 29.652 1.00 87.06 401 LYS A C 1
ATOM 3028 O O . LYS A 1 401 ? -21.549 2.300 30.589 1.00 87.06 401 LYS A O 1
ATOM 3033 N N . ILE A 1 402 ? -19.446 2.390 29.800 1.00 87.69 402 ILE A N 1
ATOM 3034 C CA . ILE A 1 402 ? -18.803 2.028 31.073 1.00 87.69 402 ILE A CA 1
ATOM 3035 C C . ILE A 1 402 ? -19.045 3.134 32.120 1.00 87.69 402 ILE A C 1
ATOM 3037 O O . ILE A 1 402 ? -18.645 4.282 31.908 1.00 87.69 402 ILE A O 1
ATOM 3041 N N . PRO A 1 403 ? -19.657 2.828 33.282 1.00 81.81 403 PRO A N 1
ATOM 3042 C CA . PRO A 1 403 ? -19.886 3.825 34.321 1.00 81.81 403 PRO A CA 1
ATOM 3043 C C . PRO A 1 403 ? -18.581 4.467 34.806 1.00 81.81 403 PRO A C 1
ATOM 3045 O O . PRO A 1 403 ? -17.621 3.774 35.141 1.00 81.81 403 PRO A O 1
ATOM 3048 N N . SER A 1 404 ? -18.582 5.798 34.900 1.00 82.88 404 SER A N 1
ATOM 3049 C CA . SER A 1 404 ? -17.445 6.618 35.351 1.00 82.88 404 SER A CA 1
ATOM 3050 C C . SER A 1 404 ? -16.199 6.594 34.452 1.00 82.88 404 SER A C 1
ATOM 3052 O O . SER A 1 404 ? -15.152 7.081 34.881 1.00 82.88 404 SER A O 1
ATOM 3054 N N . ILE A 1 405 ? -16.283 6.096 33.211 1.00 89.69 405 ILE A N 1
ATOM 3055 C CA . ILE A 1 405 ? -15.182 6.259 32.257 1.00 89.69 405 ILE A CA 1
ATOM 3056 C C . ILE A 1 405 ? -15.010 7.755 31.902 1.00 89.69 405 ILE A C 1
ATOM 3058 O O . ILE A 1 405 ? -15.987 8.418 31.554 1.00 89.69 405 ILE A O 1
ATOM 3062 N N . PRO A 1 406 ? -13.798 8.337 31.999 1.00 90.50 406 PRO A N 1
ATOM 3063 C CA . PRO A 1 406 ? -13.596 9.780 31.839 1.00 90.50 406 PRO A CA 1
ATOM 3064 C C . PRO A 1 406 ? -13.433 10.231 30.376 1.00 90.50 406 PRO A C 1
ATOM 3066 O O . PRO A 1 406 ? -12.920 11.326 30.144 1.00 90.50 406 PRO A O 1
ATOM 3069 N N . VAL A 1 407 ? -13.806 9.407 29.391 1.00 92.19 407 VAL A N 1
ATOM 3070 C CA . VAL A 1 407 ? -13.675 9.716 27.955 1.00 92.19 407 VAL A CA 1
ATOM 3071 C C . VAL A 1 407 ? -14.907 9.295 27.168 1.00 92.19 407 VAL A C 1
ATOM 3073 O O . VAL A 1 407 ? -15.597 8.349 27.534 1.00 92.19 407 VAL A O 1
ATOM 3076 N N . ASN A 1 408 ? -15.122 9.966 26.041 1.00 90.88 408 ASN A N 1
ATOM 3077 C CA . ASN A 1 408 ? -15.997 9.513 24.967 1.00 90.88 408 ASN A CA 1
ATOM 3078 C C . ASN A 1 408 ? -15.122 9.183 23.750 1.00 90.88 408 ASN A C 1
ATOM 3080 O O . ASN A 1 408 ? -14.315 10.023 23.342 1.00 90.88 408 ASN A O 1
ATOM 3084 N N . VAL A 1 409 ? -15.270 7.985 23.185 1.00 92.44 409 VAL A N 1
ATOM 3085 C CA . VAL A 1 409 ? -14.492 7.504 22.040 1.00 92.44 409 VAL A CA 1
ATOM 3086 C C . VAL A 1 409 ? -15.340 7.206 20.803 1.00 92.44 409 VAL A C 1
ATOM 3088 O O . VAL A 1 409 ? -16.504 6.820 20.890 1.00 92.44 409 VAL A O 1
ATOM 3091 N N . ALA A 1 410 ? -14.732 7.353 19.629 1.00 83.44 410 ALA A N 1
ATOM 3092 C CA . ALA A 1 410 ? -15.296 6.988 18.334 1.00 83.44 410 ALA A CA 1
ATOM 3093 C C . ALA A 1 410 ? -14.375 5.988 17.606 1.00 83.44 410 ALA A C 1
ATOM 3095 O O . ALA A 1 410 ? -13.164 5.980 17.844 1.00 83.44 410 ALA A O 1
ATOM 3096 N N . PRO A 1 411 ? -14.908 5.129 16.720 1.00 80.69 411 PRO A N 1
ATOM 3097 C CA . PRO A 1 411 ? -14.088 4.196 15.960 1.00 80.69 411 PRO A CA 1
ATOM 3098 C C . PRO A 1 411 ? -13.296 4.941 14.879 1.00 80.69 411 PRO A C 1
ATOM 3100 O O . PRO A 1 411 ? -13.861 5.726 14.114 1.00 80.69 411 PRO A O 1
ATOM 3103 N N . ILE A 1 412 ? -11.997 4.656 14.768 1.00 78.38 412 ILE A N 1
ATOM 3104 C CA . ILE A 1 412 ? -11.203 5.059 13.602 1.00 78.38 412 ILE A CA 1
ATOM 3105 C C . ILE A 1 412 ? -11.253 3.893 12.598 1.00 78.38 412 ILE A C 1
ATOM 3107 O O . ILE A 1 412 ? -10.926 2.765 12.970 1.00 78.38 412 ILE A O 1
ATOM 3111 N N . PRO A 1 413 ? -11.671 4.104 11.336 1.00 70.00 413 PRO A N 1
ATOM 3112 C CA . PRO A 1 413 ? -11.742 3.022 10.356 1.00 70.00 413 PRO A CA 1
ATOM 3113 C C . PRO A 1 413 ? -10.376 2.381 10.073 1.00 70.00 413 PRO A C 1
ATOM 3115 O O . PRO A 1 413 ? -9.377 3.083 9.927 1.00 70.00 413 PRO A O 1
ATOM 3118 N N . ASN A 1 414 ? -10.361 1.059 9.878 1.00 69.44 414 ASN A N 1
ATOM 3119 C CA . ASN A 1 414 ? -9.197 0.287 9.415 1.00 69.44 414 ASN A CA 1
ATOM 3120 C C . ASN A 1 414 ? -7.957 0.313 10.342 1.00 69.44 414 ASN A C 1
ATOM 3122 O O . ASN A 1 414 ? -6.832 0.149 9.868 1.00 69.44 414 ASN A O 1
ATOM 3126 N N . THR A 1 415 ? -8.140 0.515 11.653 1.00 74.44 415 THR A N 1
ATOM 3127 C CA . THR A 1 415 ? -7.036 0.550 12.638 1.00 74.44 415 THR A CA 1
ATOM 3128 C C . THR A 1 415 ? -6.730 -0.781 13.314 1.00 74.44 415 THR A C 1
ATOM 3130 O O . THR A 1 415 ? -5.727 -0.883 14.020 1.00 74.44 415 THR A O 1
ATOM 3133 N N . ILE A 1 416 ? -7.565 -1.797 13.093 1.00 79.25 416 ILE A N 1
ATOM 3134 C CA . ILE A 1 416 ? -7.391 -3.130 13.670 1.00 79.25 416 ILE A CA 1
ATOM 3135 C C . ILE A 1 416 ? -6.125 -3.761 13.076 1.00 79.25 416 ILE A C 1
ATOM 3137 O O . ILE A 1 416 ? -5.909 -3.748 11.856 1.00 79.25 416 ILE A O 1
ATOM 3141 N N . ARG A 1 417 ? -5.264 -4.286 13.949 1.00 80.19 417 ARG A N 1
ATOM 3142 C CA . ARG A 1 417 ? -4.021 -4.974 13.594 1.00 80.19 417 ARG A CA 1
ATOM 3143 C C . ARG A 1 417 ? -3.844 -6.190 14.493 1.00 80.19 417 ARG A C 1
ATOM 3145 O O . ARG A 1 417 ? -3.668 -6.033 15.695 1.00 80.19 417 ARG A O 1
ATOM 3152 N N . GLU A 1 418 ? -3.844 -7.378 13.900 1.00 84.00 418 GLU A N 1
ATOM 3153 C CA . GLU A 1 418 ? -3.315 -8.580 14.552 1.00 84.00 418 GLU A CA 1
ATOM 3154 C C . GLU A 1 418 ? -1.817 -8.361 14.818 1.00 84.00 418 GLU A C 1
ATOM 3156 O O . GLU A 1 418 ? -1.048 -8.056 13.900 1.00 84.00 418 GLU A O 1
ATOM 3161 N N . LEU A 1 419 ? -1.426 -8.465 16.081 1.00 82.94 419 LEU A N 1
ATOM 3162 C CA . LEU A 1 419 ? -0.054 -8.494 16.558 1.00 82.94 419 LEU A CA 1
ATOM 3163 C C . LEU A 1 419 ? 0.361 -9.955 16.716 1.00 82.94 419 LEU A C 1
ATOM 3165 O O . LEU A 1 419 ? -0.428 -10.801 17.128 1.00 82.94 419 LEU A O 1
ATOM 3169 N N . ARG A 1 420 ? 1.620 -10.241 16.393 1.00 82.12 420 ARG A N 1
ATOM 3170 C CA . ARG A 1 420 ? 2.163 -11.599 16.379 1.00 82.12 420 ARG A CA 1
ATOM 3171 C C . ARG A 1 420 ? 3.396 -11.679 17.254 1.00 82.12 420 ARG A C 1
ATOM 3173 O O . ARG A 1 420 ? 4.247 -10.787 17.233 1.00 82.12 420 ARG A O 1
ATOM 3180 N N . THR A 1 421 ? 3.496 -12.765 18.005 1.00 82.19 421 THR A N 1
ATOM 3181 C CA . THR A 1 421 ? 4.741 -13.168 18.662 1.00 82.19 421 THR A CA 1
ATOM 3182 C C . THR A 1 421 ? 5.794 -13.543 17.607 1.00 82.19 421 THR A C 1
ATOM 3184 O O . THR A 1 421 ? 5.434 -13.884 16.478 1.00 82.19 421 THR A O 1
ATOM 3187 N N . PRO A 1 422 ? 7.099 -13.525 17.937 1.00 83.81 422 PRO A N 1
ATOM 3188 C CA . PRO A 1 422 ? 8.148 -13.921 16.996 1.00 83.81 422 PRO A CA 1
ATOM 3189 C C . PRO A 1 422 ? 7.958 -15.319 16.385 1.00 83.81 422 PRO A C 1
ATOM 3191 O O . PRO A 1 422 ? 8.297 -15.508 15.223 1.00 83.81 422 PRO A O 1
ATOM 3194 N N . ASP A 1 423 ? 7.370 -16.264 17.124 1.00 81.44 423 ASP A N 1
ATOM 3195 C CA . ASP A 1 423 ? 7.133 -17.641 16.662 1.00 81.44 423 ASP A CA 1
ATOM 3196 C C . ASP A 1 423 ? 5.927 -17.760 15.703 1.00 81.44 423 ASP A C 1
ATOM 3198 O O . ASP A 1 423 ? 5.843 -18.693 14.901 1.00 81.44 423 ASP A O 1
ATOM 3202 N N . GLN A 1 424 ? 5.005 -16.790 15.749 1.00 80.25 424 GLN A N 1
ATOM 3203 C CA . GLN A 1 424 ? 3.884 -16.645 14.810 1.00 80.25 424 GLN A CA 1
ATOM 3204 C C . GLN A 1 424 ? 4.272 -15.875 13.537 1.00 80.25 424 GLN A C 1
ATOM 3206 O O . GLN A 1 424 ? 3.542 -15.924 12.544 1.00 80.25 424 GLN A O 1
ATOM 3211 N N . ILE A 1 425 ? 5.415 -15.177 13.538 1.00 87.19 425 ILE A N 1
ATOM 3212 C CA . ILE A 1 425 ? 5.967 -14.530 12.343 1.00 87.19 425 ILE A CA 1
ATOM 3213 C C . ILE A 1 425 ? 6.604 -15.612 11.465 1.00 87.19 425 ILE A C 1
ATOM 3215 O O . ILE A 1 425 ? 7.788 -15.937 11.559 1.00 87.19 425 ILE A O 1
ATOM 3219 N N . LYS A 1 426 ? 5.778 -16.172 10.583 1.00 88.69 426 LYS A N 1
ATOM 3220 C CA . LYS A 1 426 ? 6.155 -17.130 9.544 1.00 88.69 426 LYS A CA 1
ATOM 3221 C C . LYS A 1 426 ? 5.840 -16.546 8.167 1.00 88.69 426 LYS A C 1
ATOM 3223 O O . LYS A 1 426 ? 4.773 -16.836 7.615 1.00 88.69 426 LYS A O 1
ATOM 3228 N N . PRO A 1 427 ? 6.738 -15.722 7.598 1.00 91.44 427 PRO A N 1
ATOM 3229 C CA . PRO A 1 427 ? 6.519 -15.120 6.296 1.00 91.44 427 PRO A CA 1
ATOM 3230 C C . PRO A 1 427 ? 6.107 -16.172 5.268 1.00 91.44 427 PRO A C 1
ATOM 3232 O O . PRO A 1 427 ? 6.775 -17.197 5.129 1.00 91.44 427 PRO A O 1
ATOM 3235 N N . THR A 1 428 ? 4.992 -15.927 4.586 1.00 92.81 428 THR A N 1
ATOM 3236 C CA . THR A 1 428 ? 4.345 -16.877 3.675 1.00 92.81 428 THR A CA 1
ATOM 3237 C C . THR A 1 428 ? 3.869 -16.141 2.433 1.00 92.81 428 THR A C 1
ATOM 3239 O O . THR A 1 428 ? 3.227 -15.093 2.509 1.00 92.81 428 THR A O 1
ATOM 3242 N N . GLN A 1 429 ? 4.174 -16.694 1.264 1.00 95.19 429 GLN A N 1
ATOM 3243 C CA . GLN A 1 429 ? 3.600 -16.256 0.002 1.00 95.19 429 GLN A CA 1
ATOM 3244 C C . GLN A 1 429 ? 2.336 -17.048 -0.298 1.00 95.19 429 GLN A C 1
ATOM 3246 O O . GLN A 1 429 ? 2.304 -18.271 -0.157 1.00 95.19 429 GLN A O 1
ATOM 3251 N N . VAL A 1 430 ? 1.315 -16.337 -0.761 1.00 95.38 430 VAL A N 1
ATOM 3252 C CA . VAL A 1 430 ? 0.015 -16.890 -1.125 1.00 95.38 430 VAL A CA 1
ATOM 3253 C C . VAL A 1 430 ? -0.340 -16.456 -2.540 1.00 95.38 430 VAL A C 1
ATOM 3255 O O . VAL A 1 430 ? -0.151 -15.297 -2.909 1.00 95.38 430 VAL A O 1
ATOM 3258 N N . THR A 1 431 ? -0.857 -17.389 -3.333 1.00 96.00 431 THR A N 1
ATOM 3259 C CA . THR A 1 431 ? -1.395 -17.129 -4.670 1.00 96.00 431 THR A CA 1
ATOM 3260 C C . THR A 1 431 ? -2.838 -17.603 -4.715 1.00 96.00 431 THR A C 1
ATOM 3262 O O . THR A 1 431 ? -3.126 -18.764 -4.429 1.00 96.00 431 THR A O 1
ATOM 3265 N N . PHE A 1 432 ? -3.740 -16.712 -5.111 1.00 96.81 432 PHE A N 1
ATOM 3266 C CA . PHE A 1 432 ? -5.158 -16.979 -5.327 1.00 96.81 432 PHE A CA 1
ATOM 3267 C C . PHE A 1 432 ? -5.484 -16.952 -6.818 1.00 96.81 432 PHE A C 1
ATOM 3269 O O . PHE A 1 432 ? -4.843 -16.220 -7.579 1.00 96.81 432 PHE A O 1
ATOM 3276 N N . LYS A 1 433 ? -6.511 -17.706 -7.227 1.00 97.06 433 LYS A N 1
ATOM 3277 C CA . LYS A 1 433 ? -7.092 -17.561 -8.562 1.00 97.06 433 LYS A CA 1
ATOM 3278 C C . LYS A 1 433 ? -8.143 -16.446 -8.548 1.00 97.06 433 LYS A C 1
ATOM 3280 O O . LYS A 1 433 ? -8.967 -16.386 -7.639 1.00 97.06 433 LYS A O 1
ATOM 3285 N N . ILE A 1 434 ? -8.137 -15.593 -9.568 1.00 95.00 434 ILE A N 1
ATOM 3286 C CA . ILE A 1 434 ? -9.220 -14.658 -9.876 1.00 95.00 434 ILE A CA 1
ATOM 3287 C C . ILE A 1 434 ? -10.374 -15.477 -10.466 1.00 95.00 434 ILE A C 1
ATOM 3289 O O . ILE A 1 434 ? -10.226 -16.120 -11.500 1.00 95.00 434 ILE A O 1
ATOM 3293 N N . GLN A 1 435 ? -11.522 -15.476 -9.793 1.00 93.00 435 GLN A N 1
ATOM 3294 C CA . GLN A 1 435 ? -12.751 -16.123 -10.266 1.00 93.00 435 GLN A CA 1
ATOM 3295 C C . GLN A 1 435 ? -13.650 -15.164 -11.058 1.00 93.00 435 GLN A C 1
ATOM 3297 O O . GLN A 1 435 ? -14.548 -15.600 -11.774 1.00 93.00 435 GLN A O 1
ATOM 3302 N N . GLY A 1 436 ? -13.427 -13.855 -10.927 1.00 89.56 436 GLY A N 1
ATOM 3303 C CA . GLY A 1 436 ? -14.152 -12.827 -11.661 1.00 89.56 436 GLY A CA 1
ATOM 3304 C C . GLY A 1 436 ? -14.125 -11.481 -10.947 1.00 89.56 436 GLY A C 1
ATOM 3305 O O . GLY A 1 436 ? -13.238 -11.195 -10.141 1.00 89.56 436 GLY A O 1
ATOM 3306 N N . PHE A 1 437 ? -15.131 -10.654 -11.228 1.00 88.25 437 PHE A N 1
ATOM 3307 C CA . PHE A 1 437 ? -15.248 -9.311 -10.668 1.00 88.25 437 PHE A CA 1
ATOM 3308 C C . PHE A 1 437 ? -16.688 -9.006 -10.250 1.00 88.25 437 PHE A C 1
ATOM 3310 O O . PHE A 1 437 ? -17.609 -9.211 -11.043 1.00 88.25 437 PHE A O 1
ATOM 3317 N N . LYS A 1 438 ? -16.875 -8.421 -9.058 1.00 80.12 438 LYS A N 1
ATOM 3318 C CA . LYS A 1 438 ? -18.192 -8.017 -8.518 1.00 80.12 438 LYS A CA 1
ATOM 3319 C C . LYS A 1 438 ? -18.983 -7.150 -9.500 1.00 80.12 438 LYS A C 1
ATOM 3321 O O . LYS A 1 438 ? -20.186 -7.291 -9.657 1.00 80.12 438 LYS A O 1
ATOM 3326 N N . ARG A 1 439 ? -18.280 -6.249 -10.197 1.00 70.94 439 ARG A N 1
ATOM 3327 C CA . ARG A 1 439 ? -18.847 -5.304 -11.172 1.00 70.94 439 ARG A CA 1
ATOM 3328 C C . ARG A 1 439 ? -18.374 -5.617 -12.593 1.00 70.94 439 ARG A C 1
ATOM 3330 O O . ARG A 1 439 ? -17.934 -4.717 -13.301 1.00 70.94 439 ARG A O 1
ATOM 3337 N N . SER A 1 440 ? -18.448 -6.884 -13.005 1.00 62.72 440 SER A N 1
ATOM 3338 C CA . SER A 1 440 ? -17.925 -7.396 -14.289 1.00 62.72 440 SER A CA 1
ATOM 3339 C C . SER A 1 440 ? -18.285 -6.551 -15.522 1.00 62.72 440 SER A C 1
ATOM 3341 O O . SER A 1 440 ? -17.438 -6.330 -16.377 1.00 62.72 440 SER A O 1
ATOM 3343 N N . ARG A 1 441 ? -19.494 -5.975 -15.593 1.00 61.22 441 ARG A N 1
ATOM 3344 C CA . ARG A 1 441 ? -19.919 -5.084 -16.700 1.00 61.22 441 ARG A CA 1
ATOM 3345 C C . ARG A 1 441 ? -19.099 -3.785 -16.834 1.00 61.22 441 ARG A C 1
ATOM 3347 O O . ARG A 1 441 ? -19.175 -3.133 -17.877 1.00 61.22 441 ARG A O 1
ATOM 3354 N N . LEU A 1 442 ? -18.370 -3.393 -15.786 1.00 64.12 442 LEU A N 1
ATOM 3355 C CA . LEU A 1 442 ? -17.563 -2.170 -15.691 1.00 64.12 442 LEU A CA 1
ATOM 3356 C C . LEU A 1 442 ? -16.049 -2.422 -15.781 1.00 64.12 442 LEU A C 1
ATOM 3358 O O . LEU A 1 442 ? -15.294 -1.470 -15.609 1.00 64.12 442 LEU A O 1
ATOM 3362 N N . ILE A 1 443 ? -15.604 -3.665 -15.992 1.00 68.94 443 ILE A N 1
ATOM 3363 C CA . ILE A 1 443 ? -14.184 -4.031 -16.087 1.00 68.94 443 ILE A CA 1
ATOM 3364 C C . ILE A 1 443 ? -13.966 -4.720 -17.431 1.00 68.94 443 ILE A C 1
ATOM 3366 O O . ILE A 1 443 ? -14.478 -5.814 -17.654 1.00 68.94 443 ILE A O 1
ATOM 3370 N N . ARG A 1 444 ? -13.230 -4.059 -18.330 1.00 68.12 444 ARG A N 1
ATOM 3371 C CA . ARG A 1 444 ? -12.977 -4.509 -19.703 1.00 68.12 444 ARG A CA 1
ATOM 3372 C C . ARG A 1 444 ? -11.484 -4.688 -19.931 1.00 68.12 444 ARG A C 1
ATOM 3374 O O . ARG A 1 444 ? -10.781 -3.810 -20.432 1.00 68.12 444 ARG A O 1
ATOM 3381 N N . LEU A 1 445 ? -11.002 -5.851 -19.504 1.00 73.06 445 LEU A N 1
ATOM 3382 C CA . LEU A 1 445 ? -9.628 -6.311 -19.722 1.00 73.06 445 LEU A CA 1
ATOM 3383 C C . LEU A 1 445 ? -9.438 -6.897 -21.140 1.00 73.06 445 LEU A C 1
ATOM 3385 O O . LEU A 1 445 ? -8.328 -7.227 -21.540 1.00 73.06 445 LEU A O 1
ATOM 3389 N N . ASP A 1 446 ? -10.515 -6.982 -21.916 1.00 61.19 446 ASP A N 1
ATOM 3390 C CA . ASP A 1 446 ? -10.662 -7.583 -23.241 1.00 61.19 446 ASP A CA 1
ATOM 3391 C C . ASP A 1 446 ? -10.398 -6.595 -24.400 1.00 61.19 446 ASP A C 1
ATOM 3393 O O . ASP A 1 446 ? -11.078 -6.610 -25.421 1.00 61.19 446 ASP A O 1
ATOM 3397 N N . VAL A 1 447 ? -9.334 -5.791 -24.260 1.00 58.28 447 VAL A N 1
ATOM 3398 C CA . VAL A 1 447 ? -8.782 -4.834 -25.248 1.00 58.28 447 VAL A CA 1
ATOM 3399 C C . VAL A 1 447 ? -9.511 -3.481 -25.360 1.00 58.28 447 VAL A C 1
ATOM 3401 O O . VAL A 1 447 ? -10.685 -3.370 -25.702 1.00 58.28 447 VAL A O 1
ATOM 3404 N N . GLY A 1 448 ? -8.752 -2.392 -25.183 1.00 66.75 448 GLY A N 1
ATOM 3405 C CA . GLY A 1 448 ? -9.211 -1.035 -25.488 1.00 66.75 448 GLY A CA 1
ATOM 3406 C C . GLY A 1 448 ? -8.443 0.070 -24.762 1.00 66.75 448 GLY A C 1
ATOM 3407 O O . GLY A 1 448 ? -7.466 -0.171 -24.055 1.00 66.75 448 GLY A O 1
ATOM 3408 N N . LYS A 1 449 ? -8.926 1.312 -24.904 1.00 66.12 449 LYS A N 1
ATOM 3409 C CA . LYS A 1 449 ? -8.366 2.500 -24.224 1.00 66.12 449 LYS A CA 1
ATOM 3410 C C . LYS A 1 449 ? -8.580 2.490 -22.699 1.00 66.12 449 LYS A C 1
ATOM 3412 O O . LYS A 1 449 ? -7.949 3.279 -22.005 1.00 66.12 449 LYS A O 1
ATOM 3417 N N . SER A 1 450 ? -9.456 1.624 -22.180 1.00 76.25 450 SER A N 1
ATOM 3418 C CA . SER A 1 450 ? -9.721 1.465 -20.743 1.00 76.25 450 SER A CA 1
ATOM 3419 C C . SER A 1 450 ? -8.779 0.486 -20.039 1.00 76.25 450 SER A C 1
ATOM 3421 O O . SER A 1 450 ? -8.773 0.474 -18.815 1.00 76.25 450 SER A O 1
ATOM 3423 N N . TYR A 1 451 ? -7.954 -0.290 -20.756 1.00 85.12 451 TYR A N 1
ATOM 3424 C CA . TYR A 1 451 ? -7.192 -1.403 -20.166 1.00 85.12 451 TYR A CA 1
ATOM 3425 C C . TYR A 1 451 ? -6.373 -1.003 -18.926 1.00 85.12 451 TYR A C 1
ATOM 3427 O O . TYR A 1 451 ? -6.576 -1.547 -17.843 1.00 85.12 451 TYR A O 1
ATOM 3435 N N . ASN A 1 452 ? -5.511 0.016 -19.043 1.00 84.44 452 ASN A N 1
ATOM 3436 C CA . ASN A 1 452 ? -4.717 0.515 -17.912 1.00 84.44 452 ASN A CA 1
ATOM 3437 C C . ASN A 1 452 ? -5.568 1.130 -16.787 1.00 84.44 452 ASN A C 1
ATOM 3439 O O . ASN A 1 452 ? -5.159 1.096 -15.627 1.00 84.44 452 ASN A O 1
ATOM 3443 N N . HIS A 1 453 ? -6.747 1.677 -17.101 1.00 84.56 453 HIS A N 1
ATOM 3444 C CA . HIS A 1 453 ? -7.678 2.188 -16.094 1.00 84.56 453 HIS A CA 1
ATOM 3445 C C . HIS A 1 453 ? -8.302 1.033 -15.298 1.00 84.56 453 HIS A C 1
ATOM 3447 O O . HIS A 1 453 ? -8.244 1.034 -14.070 1.00 84.56 453 HIS A O 1
ATOM 3453 N N . ASP A 1 454 ? -8.813 0.009 -15.982 1.00 86.12 454 ASP A N 1
ATOM 3454 C CA . ASP A 1 454 ? -9.463 -1.146 -15.359 1.00 86.12 454 ASP A CA 1
ATOM 3455 C C . ASP A 1 454 ? -8.456 -2.016 -14.587 1.00 86.12 454 ASP A C 1
ATOM 3457 O O . ASP A 1 454 ? -8.696 -2.345 -13.421 1.00 86.12 454 ASP A O 1
ATOM 3461 N N . ARG A 1 455 ? -7.266 -2.269 -15.159 1.00 88.50 455 ARG A N 1
ATOM 3462 C CA . ARG A 1 455 ? -6.115 -2.858 -14.448 1.00 88.50 455 ARG A CA 1
ATOM 3463 C C . ARG A 1 455 ? -5.761 -2.049 -13.196 1.00 88.50 455 ARG A C 1
ATOM 3465 O O . ARG A 1 455 ? -5.552 -2.623 -12.126 1.00 88.50 455 ARG A O 1
ATOM 3472 N N . GLY A 1 456 ? -5.713 -0.720 -13.311 1.00 86.56 456 GLY A N 1
ATOM 3473 C CA . GLY A 1 456 ? -5.428 0.189 -12.199 1.00 86.56 456 GLY A CA 1
ATOM 3474 C C . GLY A 1 456 ? -6.464 0.113 -11.074 1.00 86.56 456 GLY A C 1
ATOM 3475 O O . GLY A 1 456 ? -6.085 0.128 -9.900 1.00 86.56 456 GLY A O 1
ATOM 3476 N N . ARG A 1 457 ? -7.753 -0.040 -11.410 1.00 86.00 457 ARG A N 1
ATOM 3477 C CA . ARG A 1 457 ? -8.848 -0.224 -10.441 1.00 86.00 457 ARG A CA 1
ATOM 3478 C C . ARG A 1 457 ? -8.754 -1.556 -9.705 1.00 86.00 457 ARG A C 1
ATOM 3480 O O . ARG A 1 457 ? -8.883 -1.563 -8.484 1.00 86.00 457 ARG A O 1
ATOM 3487 N N . VAL A 1 458 ? -8.485 -2.653 -10.417 1.00 90.12 458 VAL A N 1
ATOM 3488 C CA . VAL A 1 458 ? -8.264 -3.977 -9.807 1.00 90.12 458 VAL A CA 1
ATOM 3489 C C . VAL A 1 458 ? -7.083 -3.928 -8.836 1.00 90.12 458 VAL A C 1
ATOM 3491 O O . VAL A 1 458 ? -7.230 -4.280 -7.666 1.00 90.12 458 VAL A O 1
ATOM 3494 N N . TYR A 1 459 ? -5.935 -3.414 -9.288 1.00 89.75 459 TYR A N 1
ATOM 3495 C CA . TYR A 1 459 ? -4.727 -3.334 -8.466 1.00 89.75 459 TYR A CA 1
ATOM 3496 C C . TYR A 1 459 ? -4.918 -2.434 -7.236 1.00 89.75 459 TYR A C 1
ATOM 3498 O O . TYR A 1 459 ? -4.574 -2.831 -6.126 1.00 89.75 459 TYR A O 1
ATOM 3506 N N . SER A 1 460 ? -5.517 -1.249 -7.402 1.00 86.94 460 SER A N 1
ATOM 3507 C CA . SER A 1 460 ? -5.778 -0.323 -6.288 1.00 86.94 460 SER A CA 1
ATOM 3508 C C . SER A 1 460 ? -6.791 -0.877 -5.283 1.00 86.94 460 SER A C 1
ATOM 3510 O O . SER A 1 460 ? -6.607 -0.697 -4.082 1.00 86.94 460 SER A O 1
ATOM 3512 N N . GLY A 1 461 ? -7.833 -1.578 -5.746 1.00 86.94 461 GLY A N 1
ATOM 3513 C CA . GLY A 1 461 ? -8.833 -2.205 -4.877 1.00 86.94 461 GLY A CA 1
ATOM 3514 C C . GLY A 1 461 ? -8.252 -3.336 -4.024 1.00 86.94 461 GLY A C 1
ATOM 3515 O O . GLY A 1 461 ? -8.483 -3.378 -2.814 1.00 86.94 461 GLY A O 1
ATOM 3516 N N . LEU A 1 462 ? -7.434 -4.204 -4.631 1.00 92.81 462 LEU A N 1
ATOM 3517 C CA . LEU A 1 462 ? -6.687 -5.249 -3.922 1.00 92.81 462 LEU A CA 1
ATOM 3518 C C . LEU A 1 462 ? -5.662 -4.651 -2.950 1.00 92.81 462 LEU A C 1
ATOM 3520 O O . LEU A 1 462 ? -5.618 -5.045 -1.787 1.00 92.81 462 LEU A O 1
ATOM 3524 N N . LEU A 1 463 ? -4.875 -3.661 -3.386 1.00 89.25 463 LEU A N 1
ATOM 3525 C CA . LEU A 1 463 ? -3.878 -3.004 -2.538 1.00 89.25 463 LEU A CA 1
ATOM 3526 C C . LEU A 1 463 ? -4.524 -2.279 -1.348 1.00 89.25 463 LEU A C 1
ATOM 3528 O O . LEU A 1 463 ? -3.973 -2.311 -0.249 1.00 89.25 463 LEU A O 1
ATOM 3532 N N . PHE A 1 464 ? -5.698 -1.664 -1.526 1.00 85.06 464 PHE A N 1
ATOM 3533 C CA . PHE A 1 464 ? -6.460 -1.080 -0.421 1.00 85.06 464 PHE A CA 1
ATOM 3534 C C . PHE A 1 464 ? -6.851 -2.151 0.601 1.00 85.06 464 PHE A C 1
ATOM 3536 O O . PHE A 1 464 ? -6.570 -1.988 1.788 1.00 85.06 464 PHE A O 1
ATOM 3543 N N . ALA A 1 465 ? -7.452 -3.260 0.153 1.00 85.06 465 ALA A N 1
ATOM 3544 C CA . ALA A 1 465 ? -7.838 -4.356 1.040 1.00 85.06 465 ALA A CA 1
ATOM 3545 C C . ALA A 1 465 ? -6.622 -4.898 1.810 1.00 85.06 465 ALA A C 1
ATOM 3547 O O . ALA A 1 465 ? -6.642 -4.951 3.040 1.00 85.06 465 ALA A O 1
ATOM 3548 N N . LEU A 1 466 ? -5.529 -5.191 1.101 1.00 90.25 466 LEU A N 1
ATOM 3549 C CA . LEU A 1 466 ? -4.300 -5.734 1.680 1.00 90.25 466 LEU A CA 1
ATOM 3550 C C . LEU A 1 466 ? -3.601 -4.776 2.659 1.00 90.25 466 LEU A C 1
ATOM 3552 O O . LEU A 1 466 ? -3.076 -5.227 3.665 1.00 90.25 466 LEU A O 1
ATOM 3556 N N . THR A 1 467 ? -3.596 -3.463 2.408 1.00 83.12 467 THR A N 1
ATOM 3557 C CA . THR A 1 467 ? -2.892 -2.491 3.278 1.00 83.12 467 THR A CA 1
ATOM 3558 C C . THR A 1 467 ? -3.734 -1.950 4.433 1.00 83.12 467 THR A C 1
ATOM 3560 O O . THR A 1 467 ? -3.184 -1.462 5.427 1.00 83.12 467 THR A O 1
ATOM 3563 N N . LYS A 1 468 ? -5.067 -1.966 4.314 1.00 77.50 468 LYS A N 1
ATOM 3564 C CA . LYS A 1 468 ? -5.972 -1.370 5.309 1.00 77.50 468 LYS A CA 1
ATOM 3565 C C . LYS A 1 468 ? -6.716 -2.410 6.139 1.00 77.50 468 LYS A C 1
ATOM 3567 O O . LYS A 1 468 ? -6.822 -2.206 7.346 1.00 77.50 468 LYS A O 1
ATOM 3572 N N . ILE A 1 469 ? -7.167 -3.504 5.527 1.00 75.62 469 ILE A N 1
ATOM 3573 C CA . ILE A 1 469 ? -8.046 -4.503 6.156 1.00 75.62 469 ILE A CA 1
ATOM 3574 C C . ILE A 1 469 ? -7.265 -5.757 6.566 1.00 75.62 469 ILE A C 1
ATOM 3576 O O . ILE A 1 469 ? -7.489 -6.279 7.655 1.00 75.62 469 ILE A O 1
ATOM 3580 N N . ILE A 1 470 ? -6.343 -6.232 5.724 1.00 84.12 470 ILE A N 1
ATOM 3581 C CA . ILE A 1 470 ? -5.561 -7.441 6.006 1.00 84.12 470 ILE A CA 1
ATOM 3582 C C . ILE A 1 470 ? -4.347 -7.106 6.882 1.00 84.12 470 ILE A C 1
ATOM 3584 O O . ILE A 1 470 ? -3.562 -6.201 6.600 1.00 84.12 470 ILE A O 1
ATOM 3588 N N . SER A 1 471 ? -4.205 -7.846 7.974 1.00 82.62 471 SER A N 1
ATOM 3589 C CA . SER A 1 471 ? -3.058 -7.802 8.876 1.00 82.62 471 SER A CA 1
ATOM 3590 C C . SER A 1 471 ? -1.823 -8.443 8.227 1.00 82.62 471 SER A C 1
ATOM 3592 O O . SER A 1 471 ? -1.930 -9.358 7.415 1.00 82.62 471 SER A O 1
ATOM 3594 N N . GLY A 1 472 ? -0.619 -8.004 8.599 1.00 84.88 472 GLY A N 1
ATOM 3595 C CA . GLY A 1 472 ? 0.620 -8.693 8.208 1.00 84.88 472 GLY A CA 1
ATOM 3596 C C . GLY A 1 472 ? 0.998 -8.681 6.721 1.00 84.88 472 GLY A C 1
ATOM 3597 O O . GLY A 1 472 ? 1.980 -9.319 6.355 1.00 84.88 472 GLY A O 1
ATOM 3598 N N . TYR A 1 473 ? 0.263 -7.983 5.849 1.00 90.00 473 TYR A N 1
ATOM 3599 C CA . TYR A 1 473 ? 0.647 -7.828 4.443 1.00 90.00 473 TYR A CA 1
ATOM 3600 C C . TYR A 1 473 ? 2.015 -7.150 4.310 1.00 90.00 473 TYR A C 1
ATOM 3602 O O . TYR A 1 473 ? 2.230 -6.056 4.835 1.00 90.00 473 TYR A O 1
ATOM 3610 N N . ILE A 1 474 ? 2.920 -7.780 3.557 1.00 87.25 474 ILE A N 1
ATOM 3611 C CA . ILE A 1 474 ? 4.258 -7.258 3.272 1.00 87.25 474 ILE A CA 1
ATOM 3612 C C . ILE A 1 474 ? 4.156 -6.246 2.113 1.00 87.25 474 ILE A C 1
ATOM 3614 O O . ILE A 1 474 ? 3.841 -6.647 0.985 1.00 87.25 474 ILE A O 1
ATOM 3618 N N . PRO A 1 475 ? 4.428 -4.942 2.328 1.00 82.31 475 PRO A N 1
ATOM 3619 C CA . PRO A 1 475 ? 4.292 -3.930 1.283 1.00 82.31 475 PRO A CA 1
ATOM 3620 C C . PRO A 1 475 ? 5.186 -4.206 0.067 1.00 82.31 475 PRO A C 1
ATOM 3622 O O . PRO A 1 475 ? 6.335 -4.619 0.200 1.00 82.31 475 PRO A O 1
ATOM 3625 N N . GLY A 1 476 ? 4.658 -3.964 -1.136 1.00 79.06 476 GLY A N 1
ATOM 3626 C CA . GLY A 1 476 ? 5.365 -4.233 -2.396 1.00 79.06 476 GLY A CA 1
ATOM 3627 C C . GLY A 1 476 ? 5.383 -5.706 -2.826 1.00 79.06 476 GLY A C 1
ATOM 3628 O O . GLY A 1 476 ? 5.993 -6.030 -3.843 1.00 79.06 476 GLY A O 1
ATOM 3629 N N . SER A 1 477 ? 4.709 -6.602 -2.097 1.00 88.88 477 SER A N 1
ATOM 3630 C CA . SER A 1 477 ? 4.596 -8.015 -2.484 1.00 88.88 477 SER A CA 1
ATOM 3631 C C . SER A 1 477 ? 3.426 -8.328 -3.426 1.00 88.88 477 SER A C 1
ATOM 3633 O O . SER A 1 477 ? 3.394 -9.426 -3.972 1.00 88.88 477 SER A O 1
ATOM 3635 N N . LEU A 1 478 ? 2.483 -7.398 -3.640 1.00 91.38 478 LEU A N 1
ATOM 3636 C CA . LEU A 1 478 ? 1.341 -7.605 -4.538 1.00 91.38 478 LEU A CA 1
ATOM 3637 C C . LEU A 1 478 ? 1.763 -7.699 -6.016 1.00 91.38 478 LEU A C 1
ATOM 3639 O O . LEU A 1 478 ? 2.201 -6.724 -6.637 1.00 91.38 478 LEU A O 1
ATOM 3643 N N . ASP A 1 479 ? 1.512 -8.862 -6.601 1.00 90.31 479 ASP A N 1
ATOM 3644 C CA . ASP A 1 479 ? 1.528 -9.119 -8.032 1.00 90.31 479 ASP A CA 1
ATOM 3645 C C . ASP A 1 479 ? 0.134 -9.538 -8.519 1.00 90.31 479 ASP A C 1
ATOM 3647 O O . ASP A 1 479 ? -0.585 -10.283 -7.850 1.00 90.31 479 ASP A O 1
ATOM 3651 N N . VAL A 1 480 ? -0.259 -9.022 -9.683 1.00 91.81 480 VAL A N 1
ATOM 3652 C CA . VAL A 1 480 ? -1.545 -9.323 -10.325 1.00 91.81 480 VAL A CA 1
ATOM 3653 C C . VAL A 1 480 ? -1.265 -9.628 -11.786 1.00 91.81 480 VAL A C 1
ATOM 3655 O O . VAL A 1 480 ? -0.847 -8.745 -12.548 1.00 91.81 480 VAL A O 1
ATOM 3658 N N . ASN A 1 481 ? -1.503 -10.882 -12.148 1.00 90.75 481 ASN A N 1
ATOM 3659 C CA . ASN A 1 481 ? -1.284 -11.431 -13.471 1.00 90.75 481 ASN A CA 1
ATOM 3660 C C . ASN A 1 481 ? -2.647 -11.769 -14.084 1.00 90.75 481 ASN A C 1
ATOM 3662 O O . ASN A 1 481 ? -3.338 -12.687 -13.647 1.00 90.75 481 ASN A O 1
ATOM 3666 N N . PHE A 1 482 ? -3.041 -10.989 -15.089 1.00 87.56 482 PHE A N 1
ATOM 3667 C CA . PHE A 1 482 ? -4.338 -11.125 -15.756 1.00 87.56 482 PHE A CA 1
ATOM 3668 C C . PHE A 1 482 ? -4.336 -12.163 -16.883 1.00 87.56 482 PHE A C 1
ATOM 3670 O O . PHE A 1 482 ? -5.409 -12.500 -17.367 1.00 87.56 482 PHE A O 1
ATOM 3677 N N . VAL A 1 483 ? -3.165 -12.662 -17.295 1.00 86.62 483 VAL A N 1
ATOM 3678 C CA . VAL A 1 483 ? -3.047 -13.734 -18.297 1.00 86.62 483 VAL A CA 1
ATOM 3679 C C . VAL A 1 483 ? -3.282 -15.087 -17.628 1.00 86.62 483 VAL A C 1
ATOM 3681 O O . VAL A 1 483 ? -4.104 -15.867 -18.093 1.00 86.62 483 VAL A O 1
ATOM 3684 N N . ASP A 1 484 ? -2.635 -15.318 -16.482 1.00 89.56 484 ASP A N 1
ATOM 3685 C CA . ASP A 1 484 ? -2.807 -16.541 -15.685 1.00 89.56 484 ASP A CA 1
ATOM 3686 C C . ASP A 1 484 ? -3.999 -16.469 -14.708 1.00 89.56 484 ASP A C 1
ATOM 3688 O O . ASP A 1 484 ? -4.248 -17.413 -13.959 1.00 89.56 484 ASP A O 1
ATOM 3692 N N . GLU A 1 485 ? -4.724 -15.344 -14.678 1.00 93.19 485 GLU A N 1
ATOM 3693 C CA . GLU A 1 485 ? -5.818 -15.055 -13.737 1.00 93.19 485 GLU A CA 1
ATOM 3694 C C . GLU A 1 485 ? -5.413 -15.254 -12.260 1.00 93.19 485 GLU A C 1
ATOM 3696 O O . GLU A 1 485 ? -6.141 -15.868 -11.479 1.00 93.19 485 GLU A O 1
ATOM 3701 N N . THR A 1 486 ? -4.247 -14.747 -11.844 1.00 95.12 486 THR A N 1
ATOM 3702 C CA . THR A 1 486 ? -3.735 -14.923 -10.471 1.00 95.12 486 THR A CA 1
ATOM 3703 C C . THR A 1 486 ? -3.423 -13.618 -9.745 1.00 95.12 486 THR A C 1
ATOM 3705 O O . THR A 1 486 ? -3.010 -12.613 -10.327 1.00 95.12 486 THR A O 1
ATOM 3708 N N . VAL A 1 487 ? -3.594 -13.660 -8.422 1.00 95.44 487 VAL A N 1
ATOM 3709 C CA . VAL A 1 487 ? -3.151 -12.625 -7.482 1.00 95.44 487 VAL A CA 1
ATOM 3710 C C . VAL A 1 487 ? -2.191 -13.270 -6.495 1.00 95.44 487 VAL A C 1
ATOM 3712 O O . VAL A 1 487 ? -2.577 -14.195 -5.782 1.00 95.44 487 VAL A O 1
ATOM 3715 N N . THR A 1 488 ? -0.953 -12.784 -6.445 1.00 94.44 488 THR A N 1
ATOM 3716 C CA . THR A 1 488 ? 0.073 -13.251 -5.505 1.00 94.44 488 THR A CA 1
ATOM 3717 C C . THR A 1 488 ? 0.462 -12.124 -4.562 1.00 94.44 488 THR A C 1
ATOM 3719 O O . THR A 1 488 ? 0.635 -10.987 -4.988 1.00 94.44 488 THR A O 1
ATOM 3722 N N . PHE A 1 489 ? 0.609 -12.423 -3.276 1.00 94.19 489 PHE A N 1
ATOM 3723 C CA . PHE A 1 489 ? 1.166 -11.497 -2.292 1.00 94.19 489 PHE A CA 1
ATOM 3724 C C . PHE A 1 489 ? 1.836 -12.262 -1.151 1.00 94.19 489 PHE A C 1
ATOM 3726 O O . PHE A 1 489 ? 1.791 -13.492 -1.092 1.00 94.19 489 PHE A O 1
ATOM 3733 N N . GLN A 1 490 ? 2.501 -11.532 -0.262 1.00 94.06 490 GLN A N 1
ATOM 3734 C CA . GLN A 1 490 ? 3.180 -12.089 0.899 1.00 94.06 490 GLN A CA 1
ATOM 3735 C C . GLN A 1 490 ? 2.591 -11.518 2.186 1.00 94.06 490 GLN A C 1
ATOM 3737 O O . GLN A 1 490 ? 2.262 -10.332 2.280 1.00 94.06 490 GLN A O 1
ATOM 3742 N N . LEU A 1 491 ? 2.478 -12.396 3.171 1.00 92.19 491 LEU A N 1
ATOM 3743 C CA . LEU A 1 491 ? 2.125 -12.105 4.549 1.00 92.19 491 LEU A CA 1
ATOM 3744 C C . LEU A 1 491 ? 3.342 -12.399 5.434 1.00 92.19 491 LEU A C 1
ATOM 3746 O O . LEU A 1 491 ? 4.186 -13.219 5.079 1.00 92.19 491 LEU A O 1
ATOM 3750 N N . ASP A 1 492 ? 3.424 -11.764 6.596 1.00 90.25 492 ASP A N 1
ATOM 3751 C CA . ASP A 1 492 ? 4.402 -12.068 7.651 1.00 90.25 492 ASP A CA 1
ATOM 3752 C C . ASP A 1 492 ? 4.077 -13.353 8.451 1.00 90.25 492 ASP A C 1
ATOM 3754 O O . ASP A 1 492 ? 4.837 -13.723 9.341 1.00 90.25 492 ASP A O 1
ATOM 3758 N N . HIS A 1 493 ? 2.980 -14.041 8.120 1.00 88.81 493 HIS A N 1
ATOM 3759 C CA . HIS A 1 493 ? 2.425 -15.219 8.794 1.00 88.81 493 HIS A CA 1
ATOM 3760 C C . HIS A 1 493 ? 1.757 -16.173 7.786 1.00 88.81 493 HIS A C 1
ATOM 3762 O O . HIS A 1 493 ? 1.498 -15.797 6.640 1.00 88.81 493 HIS A O 1
ATOM 3768 N N . GLU A 1 494 ? 1.446 -17.399 8.214 1.00 87.38 494 GLU A N 1
ATOM 3769 C CA . GLU A 1 494 ? 0.640 -18.350 7.433 1.00 87.38 494 GLU A CA 1
ATOM 3770 C C . GLU A 1 494 ? -0.819 -17.847 7.304 1.00 87.38 494 GLU A C 1
ATOM 3772 O O . GLU A 1 494 ? -1.376 -17.340 8.276 1.00 87.38 494 GLU A O 1
ATOM 3777 N N . PRO A 1 495 ? -1.470 -17.958 6.129 1.00 85.88 495 PRO A N 1
ATOM 3778 C CA . PRO A 1 495 ? -2.798 -17.386 5.902 1.00 85.88 495 PRO A CA 1
ATOM 3779 C C . PRO A 1 495 ? -3.898 -18.084 6.716 1.00 85.88 495 PRO A C 1
ATOM 3781 O O . PRO A 1 495 ? -4.160 -19.270 6.525 1.00 85.88 495 PRO A O 1
ATOM 3784 N N . GLY A 1 496 ? -4.614 -17.323 7.549 1.00 77.19 496 GLY A N 1
ATOM 3785 C CA . GLY A 1 496 ? -5.813 -17.816 8.235 1.00 77.19 496 GLY A CA 1
ATOM 3786 C C . GLY A 1 496 ? -6.973 -18.145 7.273 1.00 77.19 496 GLY A C 1
ATOM 3787 O O . GLY A 1 496 ? -7.078 -17.537 6.199 1.00 77.19 496 GLY A O 1
ATOM 3788 N N . PRO A 1 497 ? -7.899 -19.047 7.658 1.00 71.88 497 PRO A N 1
ATOM 3789 C CA . PRO A 1 497 ? -8.935 -19.597 6.770 1.00 71.88 497 PRO A CA 1
ATOM 3790 C C . PRO A 1 497 ? -9.935 -18.555 6.241 1.00 71.88 497 PRO A C 1
ATOM 3792 O O . PRO A 1 497 ? -10.574 -18.773 5.216 1.00 71.88 497 PRO A O 1
ATOM 3795 N N . SER A 1 498 ? -10.055 -17.403 6.907 1.00 74.38 498 SER A N 1
ATOM 3796 C CA . SER A 1 498 ? -10.939 -16.293 6.528 1.00 74.38 498 SER A CA 1
ATOM 3797 C C . SER A 1 498 ? -10.309 -15.276 5.561 1.00 74.38 498 SER A C 1
ATOM 3799 O O . SER A 1 498 ? -10.963 -14.297 5.200 1.00 74.38 498 SER A O 1
ATOM 3801 N N . LEU A 1 499 ? -9.043 -15.444 5.153 1.00 84.38 499 LEU A N 1
ATOM 3802 C CA . LEU A 1 499 ? -8.294 -14.446 4.373 1.00 84.38 499 LEU A CA 1
ATOM 3803 C C . LEU A 1 499 ? -8.977 -14.062 3.049 1.00 84.38 499 LEU A C 1
ATOM 3805 O O . LEU A 1 499 ? -9.165 -12.876 2.778 1.00 84.38 499 LEU A O 1
ATOM 3809 N N . SER A 1 500 ? -9.363 -15.053 2.244 1.00 85.56 500 SER A N 1
ATOM 3810 C CA . SER A 1 500 ? -10.057 -14.867 0.960 1.00 85.56 500 SER A CA 1
ATOM 3811 C C . SER A 1 500 ? -11.364 -14.100 1.139 1.00 85.56 500 SER A C 1
ATOM 3813 O O . SER A 1 500 ? -11.573 -13.085 0.478 1.00 85.56 500 SER A O 1
ATOM 3815 N N . LYS A 1 501 ? -12.194 -14.519 2.103 1.00 81.00 501 LYS A N 1
ATOM 3816 C CA . LYS A 1 501 ? -13.440 -13.845 2.480 1.00 81.00 501 LYS A CA 1
ATOM 3817 C C . LYS A 1 501 ? -13.193 -12.388 2.879 1.00 81.00 501 LYS A C 1
ATOM 3819 O O . LYS A 1 501 ? -13.828 -11.505 2.321 1.00 81.00 501 LYS A O 1
ATOM 3824 N N . ARG A 1 502 ? -12.218 -12.102 3.752 1.00 79.44 502 ARG A N 1
ATOM 3825 C CA . ARG A 1 502 ? -11.877 -10.722 4.162 1.00 79.44 502 ARG A CA 1
ATOM 3826 C C . ARG A 1 502 ? -11.435 -9.838 2.986 1.00 79.44 502 ARG A C 1
ATOM 3828 O O . ARG A 1 502 ? -11.768 -8.654 2.957 1.00 79.44 502 ARG A O 1
ATOM 3835 N N . ILE A 1 503 ? -10.717 -10.392 2.005 1.00 87.75 503 ILE A N 1
ATOM 3836 C CA . ILE A 1 503 ? -10.343 -9.673 0.774 1.00 87.75 503 ILE A CA 1
ATOM 3837 C C . ILE A 1 503 ? -11.561 -9.483 -0.142 1.00 87.75 503 ILE A C 1
ATOM 3839 O O . ILE A 1 503 ? -11.759 -8.394 -0.684 1.00 87.75 503 ILE A O 1
ATOM 3843 N N . ASN A 1 504 ? -12.389 -10.513 -0.310 1.00 85.56 504 ASN A N 1
ATOM 3844 C CA . ASN A 1 504 ? -13.583 -10.479 -1.152 1.00 85.56 504 ASN A CA 1
ATOM 3845 C C . ASN A 1 504 ? -14.660 -9.543 -0.586 1.00 85.56 504 ASN A C 1
ATOM 3847 O O . ASN A 1 504 ? -15.257 -8.801 -1.356 1.00 85.56 504 ASN A O 1
ATOM 3851 N N . ASP A 1 505 ? -14.854 -9.472 0.729 1.00 78.06 505 ASP A N 1
ATOM 3852 C CA . ASP A 1 505 ? -15.847 -8.599 1.374 1.00 78.06 505 ASP A CA 1
ATOM 3853 C C . ASP A 1 505 ? -15.403 -7.120 1.411 1.00 78.06 505 ASP A C 1
ATOM 3855 O O . ASP A 1 505 ? -16.217 -6.218 1.613 1.00 78.06 505 ASP A O 1
ATOM 3859 N N . ALA A 1 506 ? -14.123 -6.825 1.144 1.00 76.12 506 ALA A N 1
ATOM 3860 C CA . ALA A 1 506 ? -13.600 -5.461 1.133 1.00 76.12 506 ALA A CA 1
ATOM 3861 C C . ALA A 1 506 ? -14.324 -4.560 0.110 1.00 76.12 506 ALA A C 1
ATOM 3863 O O . ALA A 1 506 ? -14.354 -4.841 -1.091 1.00 76.12 506 ALA A O 1
ATOM 3864 N N . PHE A 1 507 ? -14.855 -3.427 0.583 1.00 72.19 507 PHE A N 1
ATOM 3865 C CA . PHE A 1 507 ? -15.712 -2.519 -0.195 1.00 72.19 507 PHE A CA 1
ATOM 3866 C C . PHE A 1 507 ? -15.074 -2.013 -1.501 1.00 72.19 507 PHE A C 1
ATOM 3868 O O . PHE A 1 507 ? -15.704 -2.038 -2.556 1.00 72.19 507 PHE A O 1
ATOM 3875 N N . PHE A 1 508 ? -13.809 -1.583 -1.443 1.00 74.38 508 PHE A N 1
ATOM 3876 C CA . PHE A 1 508 ? -13.074 -1.082 -2.612 1.00 74.38 508 PHE A CA 1
ATOM 3877 C C . PHE A 1 508 ? -12.499 -2.196 -3.500 1.00 74.38 508 PHE A C 1
ATOM 3879 O O . PHE A 1 508 ? -12.077 -1.916 -4.623 1.00 74.38 508 PHE A O 1
ATOM 3886 N N . ASN A 1 509 ? -12.483 -3.451 -3.038 1.00 84.06 509 ASN A N 1
ATOM 3887 C CA . ASN A 1 509 ? -12.051 -4.563 -3.871 1.00 84.06 509 ASN A CA 1
ATOM 3888 C C . ASN A 1 509 ? -13.180 -4.971 -4.830 1.00 84.06 509 ASN A C 1
ATOM 3890 O O . ASN A 1 509 ? -14.264 -5.390 -4.419 1.00 84.06 509 ASN A O 1
ATOM 3894 N N . VAL A 1 510 ? -12.892 -4.864 -6.126 1.00 84.88 510 VAL A N 1
ATOM 3895 C CA . VAL A 1 510 ? -13.772 -5.277 -7.229 1.00 84.88 510 VAL A CA 1
ATOM 3896 C C . VAL A 1 510 ? -13.525 -6.718 -7.688 1.00 84.88 510 VAL A C 1
ATOM 3898 O O . VAL A 1 510 ? -14.321 -7.243 -8.463 1.00 84.88 510 VAL A O 1
ATOM 3901 N N . THR A 1 511 ? -12.447 -7.346 -7.221 1.00 90.81 511 THR A N 1
ATOM 3902 C CA . THR A 1 511 ? -11.970 -8.683 -7.607 1.00 90.81 511 THR A CA 1
ATOM 3903 C C . THR A 1 511 ? -12.586 -9.754 -6.719 1.00 90.81 511 THR A C 1
ATOM 3905 O O . THR A 1 511 ? -12.657 -9.573 -5.505 1.00 90.81 511 THR A O 1
ATOM 3908 N N . LEU A 1 512 ? -12.973 -10.882 -7.309 1.00 91.56 512 LEU A N 1
ATOM 3909 C CA . LEU A 1 512 ? -13.371 -12.088 -6.589 1.00 91.56 512 LEU A CA 1
ATOM 3910 C C . LEU A 1 512 ? -12.231 -13.106 -6.675 1.00 91.56 512 LEU A C 1
ATOM 3912 O O . LEU A 1 512 ? -11.867 -13.545 -7.768 1.00 91.56 512 LEU A O 1
ATOM 3916 N N . LEU A 1 513 ? -11.649 -13.438 -5.526 1.00 94.69 513 LEU A N 1
ATOM 3917 C CA . LEU A 1 513 ? -10.620 -14.462 -5.366 1.00 94.69 513 LEU A CA 1
ATOM 3918 C C . LEU A 1 513 ? -11.245 -15.797 -4.956 1.00 94.69 513 LEU A C 1
ATOM 3920 O O . LEU A 1 513 ? -12.281 -15.812 -4.294 1.00 94.69 513 LEU A O 1
ATOM 3924 N N . SER A 1 514 ? -10.581 -16.901 -5.295 1.00 94.00 514 SER A N 1
ATOM 3925 C CA . SER A 1 514 ? -10.942 -18.241 -4.827 1.00 94.00 514 SER A CA 1
ATOM 3926 C C . SER A 1 514 ? -10.964 -18.351 -3.297 1.00 94.00 514 SER A C 1
ATOM 3928 O O . SER A 1 514 ? -10.117 -17.772 -2.616 1.00 94.00 514 SER A O 1
ATOM 3930 N N . ASP A 1 515 ? -11.893 -19.150 -2.760 1.00 86.94 515 ASP A N 1
ATOM 3931 C CA . ASP A 1 515 ? -12.061 -19.351 -1.309 1.00 86.94 515 ASP A CA 1
ATOM 3932 C C . ASP A 1 515 ? -10.779 -19.831 -0.619 1.00 86.94 515 ASP A C 1
ATOM 3934 O O . ASP A 1 515 ? -10.520 -19.483 0.530 1.00 86.94 515 ASP A O 1
ATOM 3938 N N . GLN A 1 516 ? -9.958 -20.605 -1.329 1.00 88.31 516 GLN A N 1
ATOM 3939 C CA . GLN A 1 516 ? -8.655 -21.076 -0.873 1.00 88.31 516 GLN A CA 1
ATOM 3940 C C . GLN A 1 516 ? -7.547 -20.636 -1.844 1.00 88.31 516 GLN A C 1
ATOM 3942 O O . GLN A 1 516 ? -7.805 -20.481 -3.047 1.00 88.31 516 GLN A O 1
ATOM 3947 N N . PRO A 1 517 ? -6.311 -20.426 -1.354 1.00 93.19 517 PRO A N 1
ATOM 3948 C CA . PRO A 1 517 ? -5.162 -20.165 -2.211 1.00 93.19 517 PRO A CA 1
ATOM 3949 C C . PRO A 1 517 ? -4.832 -21.406 -3.051 1.00 93.19 517 PRO A C 1
ATOM 3951 O O . PRO A 1 517 ? -4.803 -22.527 -2.549 1.00 93.19 517 PRO A O 1
ATOM 3954 N N . ILE A 1 518 ? -4.526 -21.202 -4.333 1.00 95.50 518 ILE A N 1
ATOM 3955 C CA . ILE A 1 518 ? -4.074 -22.271 -5.240 1.00 95.50 518 ILE A CA 1
ATOM 3956 C C . ILE A 1 518 ? -2.608 -22.660 -5.002 1.00 95.50 518 ILE A C 1
ATOM 3958 O O . ILE A 1 518 ? -2.161 -23.711 -5.456 1.00 95.50 518 ILE A O 1
ATOM 3962 N N . LYS A 1 519 ? -1.847 -21.807 -4.304 1.00 94.38 519 LYS A N 1
ATOM 3963 C CA . LYS A 1 519 ? -0.472 -22.074 -3.880 1.00 94.38 519 LYS A CA 1
ATOM 3964 C C . LYS A 1 519 ? -0.154 -21.299 -2.606 1.00 94.38 519 LYS A C 1
ATOM 3966 O O . LYS A 1 519 ? -0.431 -20.104 -2.519 1.00 94.38 519 LYS A O 1
ATOM 3971 N N . THR A 1 520 ? 0.487 -21.970 -1.659 1.00 93.31 520 THR A N 1
ATOM 3972 C CA . THR A 1 520 ? 1.095 -21.378 -0.461 1.00 93.31 520 THR A CA 1
ATOM 3973 C C . THR A 1 520 ? 2.530 -21.886 -0.323 1.00 93.31 520 THR A C 1
ATOM 3975 O O . THR A 1 520 ? 2.881 -22.933 -0.873 1.00 93.31 520 THR A O 1
ATOM 3978 N N . GLY A 1 521 ? 3.396 -21.134 0.355 1.00 90.62 521 GLY A N 1
ATOM 3979 C CA . GLY A 1 521 ? 4.775 -21.559 0.594 1.00 90.62 521 GLY A CA 1
ATOM 3980 C C . GLY A 1 521 ? 5.688 -20.447 1.111 1.00 90.62 521 GLY A C 1
ATOM 3981 O O . GLY A 1 521 ? 5.226 -19.325 1.328 1.00 90.62 521 GLY A O 1
ATOM 3982 N N . PRO A 1 522 ? 6.990 -20.727 1.293 1.00 89.69 522 PRO A N 1
ATOM 3983 C CA . PRO A 1 522 ? 7.954 -19.717 1.721 1.00 89.69 522 PRO A CA 1
ATOM 3984 C C . PRO A 1 522 ? 8.026 -18.558 0.709 1.00 89.69 522 PRO A C 1
ATOM 3986 O O . PRO A 1 522 ? 7.855 -18.782 -0.496 1.00 89.69 522 PRO A O 1
ATOM 3989 N N . PRO A 1 523 ? 8.282 -17.319 1.161 1.00 87.31 523 PRO A N 1
ATOM 3990 C CA . PRO A 1 523 ? 8.294 -16.153 0.299 1.00 87.31 523 PRO A CA 1
ATOM 3991 C C . PRO A 1 523 ? 9.452 -16.200 -0.689 1.00 87.31 523 PRO A C 1
ATOM 3993 O O . PRO A 1 523 ? 10.608 -16.417 -0.321 1.00 87.31 523 PRO A O 1
ATOM 3996 N N . ALA A 1 524 ? 9.139 -15.929 -1.954 1.00 81.06 524 ALA A N 1
ATOM 3997 C CA . ALA A 1 524 ? 10.151 -15.538 -2.919 1.00 81.06 524 ALA A CA 1
ATOM 3998 C C . ALA A 1 524 ? 10.723 -14.149 -2.552 1.00 81.06 524 ALA A C 1
ATOM 4000 O O . ALA A 1 524 ? 10.098 -13.397 -1.797 1.00 81.06 524 ALA A O 1
ATOM 4001 N N . PRO A 1 525 ? 11.878 -13.743 -3.105 1.00 73.31 525 PRO A N 1
ATOM 4002 C CA . PRO A 1 525 ? 12.304 -12.348 -3.045 1.00 73.31 525 PRO A CA 1
ATOM 4003 C C . PRO A 1 525 ? 11.203 -11.409 -3.583 1.00 73.31 525 PRO A C 1
ATOM 4005 O O . PRO A 1 525 ? 10.504 -11.796 -4.524 1.00 73.31 525 PRO A O 1
ATOM 4008 N N . PRO A 1 526 ? 11.054 -10.179 -3.049 1.00 67.31 526 PRO A N 1
ATOM 4009 C CA . PRO A 1 526 ? 10.009 -9.250 -3.472 1.00 67.31 526 PRO A CA 1
ATOM 4010 C C . PRO A 1 526 ? 9.904 -9.078 -4.996 1.00 67.31 526 PRO A C 1
ATOM 4012 O O . PRO A 1 526 ? 10.902 -8.910 -5.714 1.00 67.31 526 PRO A O 1
ATOM 4015 N N . PHE A 1 527 ? 8.668 -9.116 -5.501 1.00 73.38 527 PHE A N 1
ATOM 4016 C CA . PHE A 1 527 ? 8.383 -9.044 -6.937 1.00 73.38 527 PHE A CA 1
ATOM 4017 C C . PHE A 1 527 ? 8.857 -7.725 -7.549 1.00 73.38 527 PHE A C 1
ATOM 4019 O O . PHE A 1 527 ? 9.449 -7.744 -8.634 1.00 73.38 527 PHE A O 1
ATOM 4026 N N . CYS A 1 528 ? 8.693 -6.619 -6.817 1.00 80.38 528 CYS A N 1
ATOM 4027 C CA . CYS A 1 528 ? 9.267 -5.317 -7.141 1.00 80.38 528 CYS A CA 1
ATOM 4028 C C . CYS A 1 528 ? 10.317 -4.865 -6.115 1.00 80.38 528 CYS A C 1
ATOM 4030 O O . CYS A 1 528 ? 10.254 -5.213 -4.935 1.00 80.38 528 CYS A O 1
ATOM 4032 N N . THR A 1 529 ? 11.242 -4.022 -6.560 1.00 83.69 529 THR A N 1
ATOM 4033 C CA . THR A 1 529 ? 12.194 -3.274 -5.737 1.00 83.69 529 THR A CA 1
ATOM 4034 C C . THR A 1 529 ? 11.938 -1.777 -5.934 1.00 83.69 529 THR A C 1
ATOM 4036 O O . THR A 1 529 ? 12.683 -1.152 -6.679 1.00 83.69 529 THR A O 1
ATOM 4039 N N . PRO A 1 530 ? 10.890 -1.178 -5.330 1.00 84.38 530 PRO A N 1
ATOM 4040 C CA . PRO A 1 530 ? 10.355 0.126 -5.732 1.00 84.38 530 PRO A CA 1
ATOM 4041 C C . PRO A 1 530 ? 11.420 1.202 -5.950 1.00 84.38 530 PRO A C 1
ATOM 4043 O O . PRO A 1 530 ? 12.272 1.436 -5.090 1.00 84.38 530 PRO A O 1
ATOM 4046 N N . GLY A 1 531 ? 11.396 1.848 -7.119 1.00 84.38 531 GLY A N 1
ATOM 4047 C CA . GLY A 1 531 ? 12.378 2.884 -7.461 1.00 84.38 531 GLY A CA 1
ATOM 4048 C C . GLY A 1 531 ? 13.819 2.377 -7.651 1.00 84.38 531 GLY A C 1
ATOM 4049 O O . GLY A 1 531 ? 14.721 3.178 -7.898 1.00 84.38 531 GLY A O 1
ATOM 4050 N N . ARG A 1 532 ? 14.065 1.066 -7.615 1.00 86.75 532 ARG A N 1
ATOM 4051 C CA . ARG A 1 532 ? 15.340 0.428 -7.964 1.00 86.75 532 ARG A CA 1
ATOM 4052 C C . ARG A 1 532 ? 15.137 -0.474 -9.182 1.00 86.75 532 ARG A C 1
ATOM 4054 O O . ARG A 1 532 ? 14.276 -1.345 -9.135 1.00 86.75 532 ARG A O 1
ATOM 4061 N N . PRO A 1 533 ? 15.901 -0.289 -10.265 1.00 86.19 533 PRO A N 1
ATOM 4062 C CA . PRO A 1 533 ? 15.812 -1.140 -11.444 1.00 86.19 533 PRO A CA 1
ATOM 4063 C C . PRO A 1 533 ? 16.126 -2.593 -11.105 1.00 86.19 533 PRO A C 1
ATOM 4065 O O . PRO A 1 533 ? 17.116 -2.870 -10.430 1.00 86.19 533 PRO A O 1
ATOM 4068 N N . LYS A 1 534 ? 15.296 -3.496 -11.622 1.00 85.12 534 LYS A N 1
ATOM 4069 C CA . LYS A 1 534 ? 15.440 -4.946 -11.498 1.00 85.12 534 LYS A CA 1
ATOM 4070 C C . LYS A 1 534 ? 15.673 -5.591 -12.859 1.00 85.12 534 LYS A C 1
ATOM 4072 O O . LYS A 1 534 ? 16.481 -6.508 -12.951 1.00 85.12 534 LYS A O 1
ATOM 4077 N N . GLN A 1 535 ? 15.009 -5.098 -13.909 1.00 85.81 535 GLN A N 1
ATOM 4078 C CA . GLN A 1 535 ? 15.125 -5.639 -15.265 1.00 85.81 535 GLN A CA 1
ATOM 4079 C C . GLN A 1 535 ? 15.090 -4.556 -16.345 1.00 85.81 535 GLN A C 1
ATOM 4081 O O . GLN A 1 535 ? 14.484 -3.502 -16.166 1.00 85.81 535 GLN A O 1
ATOM 4086 N N . LEU A 1 536 ? 15.728 -4.839 -17.479 1.00 85.12 536 LEU A N 1
ATOM 4087 C CA . LEU A 1 536 ? 15.609 -4.117 -18.741 1.00 85.12 536 LEU A CA 1
ATOM 4088 C C . LEU A 1 536 ? 14.738 -4.948 -19.684 1.00 85.12 536 LEU A C 1
ATOM 4090 O O . LEU A 1 536 ? 15.032 -6.117 -19.925 1.00 85.12 536 LEU A O 1
ATOM 4094 N N . VAL A 1 537 ? 13.699 -4.332 -20.235 1.00 88.25 537 VAL A N 1
ATOM 4095 C CA . VAL A 1 537 ? 12.769 -4.945 -21.185 1.00 88.25 537 VAL A CA 1
ATOM 4096 C C . VAL A 1 537 ? 12.964 -4.312 -22.556 1.00 88.25 537 VAL A C 1
ATOM 4098 O O . VAL A 1 537 ? 13.081 -3.089 -22.656 1.00 88.25 537 VAL A O 1
ATOM 4101 N N . VAL A 1 538 ? 12.975 -5.131 -23.611 1.00 86.06 538 VAL A N 1
ATOM 4102 C CA . VAL A 1 538 ? 13.026 -4.680 -25.006 1.00 86.06 538 VAL A CA 1
ATOM 4103 C C . VAL A 1 538 ? 11.797 -5.175 -25.764 1.00 86.06 538 VAL A C 1
ATOM 4105 O O . VAL A 1 538 ? 11.557 -6.377 -25.870 1.00 86.06 538 VAL A O 1
ATOM 4108 N N . LEU A 1 539 ? 11.028 -4.234 -26.311 1.00 87.81 539 LEU A N 1
ATOM 4109 C CA . LEU A 1 539 ? 9.818 -4.476 -27.097 1.00 87.81 539 LEU A CA 1
ATOM 4110 C C . LEU A 1 539 ? 10.045 -4.100 -28.564 1.00 87.81 539 LEU A C 1
ATOM 4112 O O . LEU A 1 539 ? 10.719 -3.110 -28.866 1.00 87.81 539 LEU A O 1
ATOM 4116 N N . ARG A 1 540 ? 9.439 -4.866 -29.476 1.00 87.25 540 ARG A N 1
ATOM 4117 C CA . ARG A 1 540 ? 9.403 -4.556 -30.909 1.00 87.25 540 ARG A CA 1
ATOM 4118 C C . ARG A 1 540 ? 8.197 -3.684 -31.211 1.00 87.25 540 ARG A C 1
ATOM 4120 O O . ARG A 1 540 ? 7.087 -4.036 -30.834 1.00 87.25 540 ARG A O 1
ATOM 4127 N N . VAL A 1 541 ? 8.412 -2.585 -31.920 1.00 86.12 541 VAL A N 1
ATOM 4128 C CA . VAL A 1 541 ? 7.356 -1.735 -32.470 1.00 86.12 541 VAL A CA 1
ATOM 4129 C C . VAL A 1 541 ? 6.819 -2.353 -33.755 1.00 86.12 541 VAL A C 1
ATOM 4131 O O . VAL A 1 541 ? 7.584 -2.792 -34.614 1.00 86.12 541 VAL A O 1
ATOM 4134 N N . THR A 1 542 ? 5.498 -2.369 -33.873 1.00 80.19 542 THR A N 1
ATOM 4135 C CA . THR A 1 542 ? 4.737 -2.875 -35.013 1.00 80.19 542 THR A CA 1
ATOM 4136 C C . THR A 1 542 ? 3.828 -1.779 -35.572 1.00 80.19 542 THR A C 1
ATOM 4138 O O . THR A 1 542 ? 3.491 -0.796 -34.901 1.00 80.19 542 THR A O 1
ATOM 4141 N N . GLU A 1 543 ? 3.452 -1.928 -36.838 1.00 64.38 543 GLU A N 1
ATOM 4142 C CA . GLU A 1 543 ? 2.508 -1.036 -37.509 1.00 64.38 543 GLU A CA 1
ATOM 4143 C C . GLU A 1 543 ? 1.083 -1.211 -36.963 1.00 64.38 543 GLU A C 1
ATOM 4145 O O . GLU A 1 543 ? 0.687 -2.311 -36.580 1.00 64.38 543 GLU A O 1
ATOM 4150 N N . THR A 1 544 ? 0.285 -0.137 -36.993 1.00 56.47 544 THR A N 1
ATOM 4151 C CA . THR A 1 544 ? -1.187 -0.216 -36.960 1.00 56.47 544 THR A CA 1
ATOM 4152 C C . THR A 1 544 ? -1.839 0.956 -37.683 1.00 56.47 544 THR A C 1
ATOM 4154 O O . THR A 1 544 ? -1.239 2.022 -37.818 1.00 56.47 544 THR A O 1
ATOM 4157 N N . GLU A 1 545 ? -3.100 0.763 -38.079 1.00 47.84 545 GLU A N 1
ATOM 4158 C CA . GLU A 1 545 ? -3.976 1.784 -38.660 1.00 47.84 545 GLU A CA 1
ATOM 4159 C C . GLU A 1 545 ? -3.962 3.113 -37.886 1.00 47.84 545 GLU A C 1
ATOM 4161 O O . GLU A 1 545 ? -4.094 3.163 -36.660 1.00 47.84 545 GLU A O 1
ATOM 4166 N N . SER A 1 546 ? -3.832 4.215 -38.628 1.00 40.38 546 SER A N 1
ATOM 4167 C CA . SER A 1 546 ? -3.725 5.552 -38.045 1.00 40.38 546 SER A CA 1
ATOM 4168 C C . SER A 1 546 ? -5.055 6.060 -37.467 1.00 40.38 546 SER A C 1
ATOM 4170 O O . SER A 1 546 ? -6.100 6.036 -38.121 1.00 40.38 546 SER A O 1
ATOM 4172 N N . PHE A 1 547 ? -5.024 6.598 -36.245 1.00 38.44 547 PHE A N 1
ATOM 4173 C CA . PHE A 1 547 ? -6.193 7.246 -35.650 1.00 38.44 547 PHE A CA 1
ATOM 4174 C C . PHE A 1 547 ? -6.317 8.691 -36.165 1.00 38.44 547 PHE A C 1
ATOM 4176 O O . PHE A 1 547 ? -5.484 9.542 -35.854 1.00 38.44 547 PHE A O 1
ATOM 4183 N N . GLY A 1 548 ? -7.390 9.004 -36.898 1.00 43.09 548 GLY A N 1
ATOM 4184 C CA . GLY A 1 548 ? -7.815 10.396 -37.112 1.00 43.09 548 GLY A CA 1
ATOM 4185 C C . GLY A 1 548 ? -7.487 11.052 -38.459 1.00 43.09 548 GLY A C 1
ATOM 4186 O O . GLY A 1 548 ? -7.582 12.276 -38.561 1.00 43.09 548 GLY A O 1
ATOM 4187 N N . ARG A 1 549 ? -7.187 10.288 -39.515 1.00 35.66 549 ARG A N 1
ATOM 4188 C CA . ARG A 1 549 ? -7.436 10.744 -40.894 1.00 35.66 549 ARG A CA 1
ATOM 4189 C C . ARG A 1 549 ? -8.200 9.687 -41.675 1.00 35.66 549 ARG A C 1
ATOM 4191 O O . ARG A 1 549 ? -7.923 8.501 -41.563 1.00 35.66 549 ARG A O 1
ATOM 4198 N N . LEU A 1 550 ? -9.117 10.147 -42.526 1.00 42.47 550 LEU A N 1
ATOM 4199 C CA . LEU A 1 550 ? -9.469 9.400 -43.727 1.00 42.47 550 LEU A CA 1
ATOM 4200 C C . LEU A 1 550 ? -8.179 9.209 -44.532 1.00 42.47 550 LEU A C 1
ATOM 4202 O O . LEU A 1 550 ? -7.701 10.190 -45.099 1.00 42.47 550 LEU A O 1
ATOM 4206 N N . LEU A 1 551 ? -7.612 8.000 -44.516 1.00 38.97 551 LEU A N 1
ATOM 4207 C CA . LEU A 1 551 ? -6.861 7.349 -45.598 1.00 38.97 551 LEU A CA 1
ATOM 4208 C C . LEU A 1 551 ? -6.321 5.997 -45.102 1.00 38.97 551 LEU A C 1
ATOM 4210 O O . LEU A 1 551 ? -5.672 5.901 -44.065 1.00 38.97 551 LEU A O 1
ATOM 4214 N N . THR A 1 552 ? -6.625 4.952 -45.865 1.00 40.44 552 THR A N 1
ATOM 4215 C CA . THR A 1 552 ? -6.358 3.538 -45.580 1.00 40.44 552 THR A CA 1
ATOM 4216 C C . THR A 1 552 ? -4.926 3.154 -45.960 1.00 40.44 552 THR A C 1
ATOM 4218 O O . THR A 1 552 ? -4.714 2.438 -46.938 1.00 40.44 552 THR A O 1
ATOM 4221 N N . SER A 1 553 ? -3.936 3.679 -45.241 1.00 49.69 553 SER A N 1
ATOM 4222 C CA . SER A 1 553 ? -2.529 3.322 -45.452 1.00 49.69 553 SER A CA 1
ATOM 4223 C C . SER A 1 553 ? -1.837 2.985 -44.139 1.00 49.69 553 SER A C 1
ATOM 4225 O O . SER A 1 553 ? -1.790 3.813 -43.226 1.00 49.69 553 SER A O 1
ATOM 4227 N N . GLU A 1 554 ? -1.257 1.789 -44.099 1.00 56.59 554 GLU A N 1
ATOM 4228 C CA . GLU A 1 554 ? -0.204 1.401 -43.164 1.00 56.59 554 GLU A CA 1
ATOM 4229 C C . GLU A 1 554 ? 0.902 2.471 -43.139 1.00 56.59 554 GLU A C 1
ATOM 4231 O O . GLU A 1 554 ? 1.218 3.100 -44.158 1.00 56.59 554 GLU A O 1
ATOM 4236 N N . LEU A 1 555 ? 1.474 2.720 -41.959 1.00 56.97 555 LEU A N 1
ATOM 4237 C CA . LEU A 1 555 ? 2.596 3.643 -41.819 1.00 56.97 555 LEU A CA 1
ATOM 4238 C C . LEU A 1 555 ? 3.816 3.034 -42.503 1.00 56.97 555 LEU A C 1
ATOM 4240 O O . LEU A 1 555 ? 4.393 2.086 -41.984 1.00 56.97 555 LEU A O 1
ATOM 4244 N N . ASN A 1 556 ? 4.254 3.626 -43.617 1.00 70.94 556 ASN A N 1
ATOM 4245 C CA . ASN A 1 556 ? 5.504 3.236 -44.269 1.00 70.94 556 ASN A CA 1
ATOM 4246 C C . ASN A 1 556 ? 6.642 3.158 -43.220 1.00 70.94 556 ASN A C 1
ATOM 4248 O O . ASN A 1 556 ? 6.751 4.077 -42.397 1.00 70.94 556 ASN A O 1
ATOM 4252 N N . PRO A 1 557 ? 7.526 2.140 -43.262 1.00 72.44 557 PRO A N 1
ATOM 4253 C CA . PRO A 1 557 ? 8.622 1.969 -42.308 1.00 72.44 557 PRO A CA 1
ATOM 4254 C C . PRO A 1 557 ? 9.452 3.230 -42.014 1.00 72.44 557 PRO A C 1
ATOM 4256 O O . PRO A 1 557 ? 9.881 3.432 -40.878 1.00 72.44 557 PRO A O 1
ATOM 4259 N N . ASP A 1 558 ? 9.663 4.120 -42.989 1.00 79.69 558 ASP A N 1
ATOM 4260 C CA . ASP A 1 558 ? 10.392 5.379 -42.776 1.00 79.69 558 ASP A CA 1
ATOM 4261 C C . ASP A 1 558 ? 9.568 6.461 -42.063 1.00 79.69 558 ASP A C 1
ATOM 4263 O O . ASP A 1 558 ? 10.127 7.349 -41.415 1.00 79.69 558 ASP A O 1
ATOM 4267 N N . GLU A 1 559 ? 8.242 6.402 -42.138 1.00 77.81 559 GLU A N 1
ATOM 4268 C CA . GLU A 1 559 ? 7.362 7.234 -41.322 1.00 77.81 559 GLU A CA 1
ATOM 4269 C C . GLU A 1 559 ? 7.258 6.700 -39.894 1.00 77.81 559 GLU A C 1
ATOM 4271 O O . GLU A 1 559 ? 7.397 7.485 -38.954 1.00 77.81 559 GLU A O 1
ATOM 4276 N N . LEU A 1 560 ? 7.159 5.377 -39.727 1.00 77.00 560 LEU A N 1
ATOM 4277 C CA . LEU A 1 560 ? 7.187 4.710 -38.424 1.00 77.00 560 LEU A CA 1
ATOM 4278 C C . LEU A 1 560 ? 8.487 5.015 -37.654 1.00 77.00 560 LEU A C 1
ATOM 4280 O O . LEU A 1 560 ? 8.426 5.433 -36.497 1.00 77.00 560 LEU A O 1
ATOM 4284 N N . LYS A 1 561 ? 9.655 4.951 -38.314 1.00 83.56 561 LYS A N 1
ATOM 4285 C CA . LYS A 1 561 ? 10.952 5.418 -37.770 1.00 83.56 561 LYS A CA 1
ATOM 4286 C C . LYS A 1 561 ? 10.878 6.857 -37.244 1.00 83.56 561 LYS A C 1
ATOM 4288 O O . LYS A 1 561 ? 11.345 7.152 -36.141 1.00 83.56 561 LYS A O 1
ATOM 4293 N N . ARG A 1 562 ? 10.292 7.774 -38.027 1.00 82.06 562 ARG A N 1
ATOM 4294 C CA . ARG A 1 562 ? 10.158 9.197 -37.658 1.00 82.06 562 ARG A CA 1
ATOM 4295 C C . ARG A 1 562 ? 9.162 9.422 -36.523 1.00 82.06 562 ARG A C 1
ATOM 4297 O O . ARG A 1 562 ? 9.368 10.355 -35.747 1.00 82.06 562 ARG A O 1
ATOM 4304 N N . GLU A 1 563 ? 8.084 8.646 -36.445 1.00 81.31 563 GLU A N 1
ATOM 4305 C CA . GLU A 1 563 ? 7.135 8.703 -35.328 1.00 81.31 563 GLU A CA 1
ATOM 4306 C C . GLU A 1 563 ? 7.757 8.147 -34.046 1.00 81.31 563 GLU A C 1
ATOM 4308 O O . GLU A 1 563 ? 7.702 8.823 -33.024 1.00 81.31 563 GLU A O 1
ATOM 4313 N N . LEU A 1 564 ? 8.443 7.002 -34.098 1.00 83.00 564 LEU A N 1
ATOM 4314 C CA . LEU A 1 564 ? 9.136 6.411 -32.948 1.00 83.00 564 LEU A CA 1
ATOM 4315 C C . LEU A 1 564 ? 10.203 7.361 -32.371 1.00 83.00 564 LEU A C 1
ATOM 4317 O O . LEU A 1 564 ? 10.221 7.631 -31.168 1.00 83.00 564 LEU A O 1
ATOM 4321 N N . ALA A 1 565 ? 11.017 7.981 -33.234 1.00 82.75 565 ALA A N 1
ATOM 4322 C CA . ALA A 1 565 ? 11.985 9.001 -32.825 1.00 82.75 565 ALA A CA 1
ATOM 4323 C C . ALA A 1 565 ? 11.331 10.245 -32.178 1.00 82.75 565 ALA A C 1
ATOM 4325 O O . ALA A 1 565 ? 11.893 10.830 -31.251 1.00 82.75 565 ALA A O 1
ATOM 4326 N N . ARG A 1 566 ? 10.135 10.653 -32.634 1.00 81.50 566 ARG A N 1
ATOM 4327 C CA . ARG A 1 566 ? 9.357 11.759 -32.036 1.00 81.50 566 ARG A CA 1
ATOM 4328 C C . ARG A 1 566 ? 8.606 11.350 -30.767 1.00 81.50 566 ARG A C 1
ATOM 4330 O O . ARG A 1 566 ? 8.351 12.198 -29.910 1.00 81.50 566 ARG A O 1
ATOM 4337 N N . ALA A 1 567 ? 8.230 10.083 -30.643 1.00 80.56 567 ALA A N 1
ATOM 4338 C CA . ALA A 1 567 ? 7.517 9.546 -29.496 1.00 80.56 567 ALA A CA 1
ATOM 4339 C C . ALA A 1 567 ? 8.421 9.448 -28.267 1.00 80.56 567 ALA A C 1
ATOM 4341 O O . ALA A 1 567 ? 7.964 9.814 -27.188 1.00 80.56 567 ALA A O 1
ATOM 4342 N N . ALA A 1 568 ? 9.696 9.074 -28.427 1.00 76.25 568 ALA A N 1
ATOM 4343 C CA . ALA A 1 568 ? 10.657 8.899 -27.331 1.00 76.25 568 ALA A CA 1
ATOM 4344 C C . ALA A 1 568 ? 10.662 10.047 -26.299 1.00 76.25 568 ALA A C 1
ATOM 4346 O O . ALA A 1 568 ? 10.647 9.804 -25.093 1.00 76.25 568 ALA A O 1
ATOM 4347 N N . LEU A 1 569 ? 10.584 11.303 -26.762 1.00 71.62 569 LEU A N 1
ATOM 4348 C CA . LEU A 1 569 ? 10.526 12.498 -25.903 1.00 71.62 569 LEU A CA 1
ATOM 4349 C C . LEU A 1 569 ? 9.271 12.569 -25.012 1.00 71.62 569 LEU A C 1
ATOM 4351 O O . LEU A 1 569 ? 9.309 13.174 -23.944 1.00 71.62 569 LEU A O 1
ATOM 4355 N N . ARG A 1 570 ? 8.154 11.978 -25.452 1.00 81.81 570 ARG A N 1
ATOM 4356 C CA . ARG A 1 570 ? 6.864 11.948 -24.740 1.00 81.81 570 ARG A CA 1
ATOM 4357 C C . ARG A 1 570 ? 6.635 10.632 -23.994 1.00 81.81 570 ARG A C 1
ATOM 4359 O O . ARG A 1 570 ? 5.955 10.632 -22.970 1.00 81.81 570 ARG A O 1
ATOM 4366 N N . MET A 1 571 ? 7.225 9.531 -24.462 1.00 85.81 571 MET A N 1
ATOM 4367 C CA . MET A 1 571 ? 7.048 8.194 -23.887 1.00 85.81 571 MET A CA 1
ATOM 4368 C C . MET A 1 571 ? 7.413 8.132 -22.406 1.00 85.81 571 MET A C 1
ATOM 4370 O O . MET A 1 571 ? 6.634 7.573 -21.644 1.00 85.81 571 MET A O 1
ATOM 4374 N N . ASN A 1 572 ? 8.499 8.784 -21.974 1.00 82.50 572 ASN A N 1
ATOM 4375 C CA . ASN A 1 572 ? 8.881 8.835 -20.555 1.00 82.50 572 ASN A CA 1
ATOM 4376 C C . ASN A 1 572 ? 7.736 9.362 -19.662 1.00 82.50 572 ASN A C 1
ATOM 4378 O O . ASN A 1 572 ? 7.407 8.762 -18.642 1.00 82.50 572 ASN A O 1
ATOM 4382 N N . SER A 1 573 ? 7.065 10.441 -20.086 1.00 81.81 573 SER A N 1
ATOM 4383 C CA . SER A 1 573 ? 5.961 11.038 -19.323 1.00 81.81 573 SER A CA 1
ATOM 4384 C C . SER A 1 573 ? 4.719 10.145 -19.286 1.00 81.81 573 SER A C 1
ATOM 4386 O O . SER A 1 573 ? 4.044 10.093 -18.260 1.00 81.81 573 SER A O 1
ATOM 4388 N N . HIS A 1 574 ? 4.398 9.460 -20.387 1.00 85.56 574 HIS A N 1
ATOM 4389 C CA . HIS A 1 574 ? 3.237 8.567 -20.439 1.00 85.56 574 HIS A CA 1
ATOM 4390 C C . HIS A 1 574 ? 3.492 7.255 -19.690 1.00 85.56 574 HIS A C 1
ATOM 4392 O O . HIS A 1 574 ? 2.615 6.795 -18.965 1.00 85.56 574 HIS A O 1
ATOM 4398 N N . PHE A 1 575 ? 4.691 6.680 -19.806 1.00 88.19 575 PHE A N 1
ATOM 4399 C CA . PHE A 1 575 ? 5.056 5.452 -19.103 1.00 88.19 575 PHE A CA 1
ATOM 4400 C C . PHE A 1 575 ? 5.087 5.699 -17.588 1.00 88.19 575 PHE A C 1
ATOM 4402 O O . PHE A 1 575 ? 4.482 4.927 -16.853 1.00 88.19 575 PHE A O 1
ATOM 4409 N N . LYS A 1 576 ? 5.648 6.825 -17.114 1.00 82.62 576 LYS A N 1
ATOM 4410 C CA . LYS A 1 576 ? 5.596 7.218 -15.690 1.00 82.62 576 LYS A CA 1
ATOM 4411 C C . LYS A 1 576 ? 4.174 7.208 -15.115 1.00 82.62 576 LYS A C 1
ATOM 4413 O O . LYS A 1 576 ? 3.969 6.741 -14.001 1.00 82.62 576 LYS A O 1
ATOM 4418 N N . GLY A 1 577 ? 3.204 7.754 -15.851 1.00 75.31 577 GLY A N 1
ATOM 4419 C CA . GLY A 1 577 ? 1.828 7.901 -15.368 1.00 75.31 577 GLY A CA 1
ATOM 4420 C C . GLY A 1 577 ? 0.959 6.644 -15.479 1.00 75.31 577 GLY A C 1
ATOM 4421 O O . GLY A 1 577 ? -0.082 6.581 -14.827 1.00 75.31 577 GLY A O 1
ATOM 4422 N N . HIS A 1 578 ? 1.337 5.673 -16.317 1.00 79.44 578 HIS A N 1
ATOM 4423 C CA . HIS A 1 578 ? 0.424 4.601 -16.742 1.00 79.44 578 HIS A CA 1
ATOM 4424 C C . HIS A 1 578 ? 1.041 3.192 -16.799 1.00 79.44 578 HIS A C 1
ATOM 4426 O O . HIS A 1 578 ? 0.293 2.218 -16.840 1.00 79.44 578 HIS A O 1
ATOM 4432 N N . LEU A 1 579 ? 2.370 3.052 -16.781 1.00 86.94 579 LEU A N 1
ATOM 4433 C CA . LEU A 1 579 ? 3.070 1.768 -16.852 1.00 86.94 579 LEU A CA 1
ATOM 4434 C C . LEU A 1 579 ? 3.648 1.405 -15.474 1.00 86.94 579 LEU A C 1
ATOM 4436 O O . LEU A 1 579 ? 4.699 1.893 -15.066 1.00 86.94 579 LEU A O 1
ATOM 4440 N N . SER A 1 580 ? 2.935 0.553 -14.733 1.00 83.75 580 SER A N 1
ATOM 4441 C CA . SER A 1 580 ? 3.322 0.149 -13.373 1.00 83.75 580 SER A CA 1
ATOM 4442 C C . SER A 1 580 ? 4.726 -0.469 -13.326 1.00 83.75 580 SER A C 1
ATOM 4444 O O . SER A 1 580 ? 5.041 -1.371 -14.101 1.00 83.75 580 SER A O 1
ATOM 4446 N N . GLY A 1 581 ? 5.559 0.009 -12.399 1.00 86.94 581 GLY A N 1
ATOM 4447 C CA . GLY A 1 581 ? 6.938 -0.447 -12.204 1.00 86.94 581 GLY A CA 1
ATOM 4448 C C . GLY A 1 581 ? 7.952 0.077 -13.225 1.00 86.94 581 GLY A C 1
ATOM 4449 O O . GLY A 1 581 ? 9.124 -0.274 -13.135 1.00 86.94 581 GLY A O 1
ATOM 4450 N N . TYR A 1 582 ? 7.550 0.915 -14.186 1.00 90.31 582 TYR A N 1
ATOM 4451 C CA . TYR A 1 582 ? 8.481 1.604 -15.083 1.00 90.31 582 TYR A CA 1
ATOM 4452 C C . TYR A 1 582 ? 9.476 2.478 -14.305 1.00 90.31 582 TYR A C 1
ATOM 4454 O O . TYR A 1 582 ? 9.094 3.193 -13.380 1.00 90.31 582 TYR A O 1
ATOM 4462 N N . ILE A 1 583 ? 10.744 2.474 -14.723 1.00 88.19 583 ILE A N 1
ATOM 4463 C CA . ILE A 1 583 ? 11.767 3.386 -14.214 1.00 88.19 583 ILE A CA 1
ATOM 4464 C C . ILE A 1 583 ? 11.823 4.665 -15.068 1.00 88.19 583 ILE A C 1
ATOM 4466 O O . ILE A 1 583 ? 12.292 4.596 -16.208 1.00 88.19 583 ILE A O 1
ATOM 4470 N N . PRO A 1 584 ? 11.441 5.845 -14.537 1.00 84.81 584 PRO A N 1
ATOM 4471 C CA . PRO A 1 584 ? 11.560 7.107 -15.260 1.00 84.81 584 PRO A CA 1
ATOM 4472 C C . PRO A 1 584 ? 12.961 7.381 -15.804 1.00 84.81 584 PRO A C 1
ATOM 4474 O O . PRO A 1 584 ? 13.968 7.016 -15.202 1.00 84.81 584 PRO A O 1
ATOM 4477 N N . GLU A 1 585 ? 12.995 8.052 -16.955 1.00 78.44 585 GLU A N 1
ATOM 4478 C CA . GLU A 1 585 ? 14.194 8.422 -17.720 1.00 78.44 585 GLU A CA 1
ATOM 4479 C C . GLU A 1 585 ? 15.011 7.240 -18.287 1.00 78.44 585 GLU A C 1
ATOM 4481 O O . GLU A 1 585 ? 16.039 7.469 -18.920 1.00 78.44 585 GLU A O 1
ATOM 4486 N N . SER A 1 586 ? 14.538 5.993 -18.156 1.00 82.75 586 SER A N 1
ATOM 4487 C CA . SER A 1 586 ? 15.228 4.797 -18.679 1.00 82.75 586 SER A CA 1
ATOM 4488 C C . SER A 1 586 ? 14.894 4.412 -20.130 1.00 82.75 586 SER A C 1
ATOM 4490 O O . SER A 1 586 ? 15.381 3.387 -20.601 1.00 82.75 586 SER A O 1
ATOM 4492 N N . ILE A 1 587 ? 14.048 5.178 -20.836 1.00 85.19 587 ILE A N 1
ATOM 4493 C CA . ILE A 1 587 ? 13.643 4.838 -22.213 1.00 85.19 587 ILE A CA 1
ATOM 4494 C C . ILE A 1 587 ? 14.765 5.136 -23.205 1.00 85.19 587 ILE A C 1
ATOM 4496 O O . ILE A 1 587 ? 15.185 6.283 -23.368 1.00 85.19 587 ILE A O 1
ATOM 4500 N N . GLU A 1 588 ? 15.138 4.105 -23.953 1.00 82.00 588 GLU A N 1
ATOM 4501 C CA . GLU A 1 588 ? 15.900 4.195 -25.190 1.00 82.00 588 GLU A CA 1
ATOM 4502 C C . GLU A 1 588 ? 15.043 3.681 -26.355 1.00 82.00 588 GLU A C 1
ATOM 4504 O O . GLU A 1 588 ? 14.191 2.806 -26.191 1.00 82.00 588 GLU A O 1
ATOM 4509 N N . VAL A 1 589 ? 15.244 4.236 -27.550 1.00 83.25 589 VAL A N 1
ATOM 4510 C CA . VAL A 1 589 ? 14.587 3.759 -28.775 1.00 83.25 589 VAL A CA 1
ATOM 4511 C C . VAL A 1 589 ? 15.633 3.506 -29.848 1.00 83.25 589 VAL A C 1
ATOM 4513 O O . VAL A 1 589 ? 16.557 4.304 -30.010 1.00 83.25 589 VAL A O 1
ATOM 4516 N N . ASP A 1 590 ? 15.471 2.436 -30.620 1.00 82.38 590 ASP A N 1
ATOM 4517 C CA . ASP A 1 590 ? 16.119 2.293 -31.921 1.00 82.38 590 ASP A CA 1
ATOM 4518 C C . ASP A 1 590 ? 15.063 2.460 -33.018 1.00 82.38 590 ASP A C 1
ATOM 4520 O O . ASP A 1 590 ? 14.307 1.524 -33.289 1.00 82.38 590 ASP A O 1
ATOM 4524 N N . PRO A 1 591 ? 14.995 3.633 -33.673 1.00 82.19 591 PRO A N 1
ATOM 4525 C CA . PRO A 1 591 ? 14.126 3.820 -34.822 1.00 82.19 591 PRO A CA 1
ATOM 4526 C C . PRO A 1 591 ? 14.405 2.806 -35.933 1.00 82.19 591 PRO A C 1
ATOM 4528 O O . PRO A 1 591 ? 13.467 2.246 -36.485 1.00 82.19 591 PRO A O 1
ATOM 4531 N N . ASN A 1 592 ? 15.674 2.533 -36.249 1.00 81.31 592 ASN A N 1
ATOM 4532 C CA . ASN A 1 592 ? 16.057 1.719 -37.404 1.00 81.31 592 ASN A CA 1
ATOM 4533 C C . ASN A 1 592 ? 15.674 0.248 -37.230 1.00 81.31 592 ASN A C 1
ATOM 4535 O O . ASN A 1 592 ? 15.246 -0.375 -38.198 1.00 81.31 592 ASN A O 1
ATOM 4539 N N . GLN A 1 593 ? 15.818 -0.284 -36.012 1.00 80.56 593 GLN A N 1
ATOM 4540 C CA . GLN A 1 593 ? 15.416 -1.655 -35.668 1.00 80.56 593 GLN A CA 1
ATOM 4541 C C . GLN A 1 593 ? 13.959 -1.764 -35.183 1.00 80.56 593 GLN A C 1
ATOM 4543 O O . GLN A 1 593 ? 13.489 -2.874 -34.925 1.00 80.56 593 GLN A O 1
ATOM 4548 N N . LEU A 1 594 ? 13.249 -0.632 -35.070 1.00 83.81 594 LEU A N 1
ATOM 4549 C CA . LEU A 1 594 ? 11.904 -0.524 -34.499 1.00 83.81 594 LEU A CA 1
ATOM 4550 C C . LEU A 1 594 ? 11.831 -1.123 -33.084 1.00 83.81 594 LEU A C 1
ATOM 4552 O O . LEU A 1 594 ? 10.975 -1.953 -32.789 1.00 83.81 594 LEU A O 1
ATOM 4556 N N . LEU A 1 595 ? 12.752 -0.718 -32.206 1.00 84.12 595 LEU A N 1
ATOM 4557 C CA . LEU A 1 595 ? 12.833 -1.203 -30.826 1.00 84.12 595 LEU A CA 1
ATOM 4558 C C . LEU A 1 595 ? 12.604 -0.088 -29.808 1.00 84.12 595 LEU A C 1
ATOM 4560 O O . LEU A 1 595 ? 13.019 1.057 -30.002 1.00 84.12 595 LEU A O 1
ATOM 4564 N N . ILE A 1 596 ? 12.006 -0.464 -28.682 1.00 86.94 596 ILE A N 1
ATOM 4565 C CA . ILE A 1 596 ? 11.915 0.343 -27.465 1.00 86.94 596 ILE A CA 1
ATOM 4566 C C . ILE A 1 596 ? 12.534 -0.478 -26.339 1.00 86.94 596 ILE A C 1
ATOM 4568 O O . ILE A 1 596 ? 12.101 -1.603 -26.100 1.00 86.94 596 ILE A O 1
ATOM 4572 N N . ALA A 1 597 ? 13.504 0.088 -25.629 1.00 86.94 597 ALA A N 1
ATOM 4573 C CA . ALA A 1 597 ? 14.082 -0.499 -24.429 1.00 86.94 597 ALA A CA 1
ATOM 4574 C C . ALA A 1 597 ? 13.787 0.391 -23.216 1.00 86.94 597 ALA A C 1
ATOM 4576 O O . ALA A 1 597 ? 13.870 1.616 -23.308 1.00 86.94 597 ALA A O 1
ATOM 4577 N N . PHE A 1 598 ? 13.426 -0.204 -22.081 1.00 88.25 598 PHE A N 1
ATOM 4578 C CA . PHE A 1 598 ? 13.206 0.521 -20.828 1.00 88.25 598 PHE A CA 1
ATOM 4579 C C . PHE A 1 598 ? 13.355 -0.380 -19.613 1.00 88.25 598 PHE A C 1
ATOM 4581 O O . PHE A 1 598 ? 13.188 -1.595 -19.698 1.00 88.25 598 PHE A O 1
ATOM 4588 N N . GLN A 1 599 ? 13.659 0.216 -18.464 1.00 88.44 599 GLN A N 1
ATOM 4589 C CA . GLN A 1 599 ? 13.858 -0.532 -17.231 1.00 88.44 599 GLN A CA 1
ATOM 4590 C C . GLN A 1 599 ? 12.595 -0.554 -16.373 1.00 88.44 599 GLN A C 1
ATOM 4592 O O . GLN A 1 599 ? 11.793 0.385 -16.381 1.00 88.44 599 GLN A O 1
ATOM 4597 N N . MET A 1 600 ? 12.443 -1.635 -15.613 1.00 90.69 600 MET A N 1
ATOM 4598 C CA . MET A 1 600 ? 11.386 -1.841 -14.632 1.00 90.69 600 MET A CA 1
ATOM 4599 C C . MET A 1 600 ? 11.985 -2.191 -13.265 1.00 90.69 600 MET A C 1
ATOM 4601 O O . MET A 1 600 ? 13.034 -2.833 -13.184 1.00 90.69 600 MET A O 1
ATOM 4605 N N . ASP A 1 601 ? 11.317 -1.798 -12.180 1.00 89.62 601 ASP A N 1
ATOM 4606 C CA . ASP A 1 601 ? 11.644 -2.233 -10.812 1.00 89.62 601 ASP A CA 1
ATOM 4607 C C . ASP A 1 601 ? 11.097 -3.624 -10.459 1.00 89.62 601 ASP A C 1
ATOM 4609 O O . ASP A 1 601 ? 11.305 -4.122 -9.354 1.00 89.62 601 ASP A O 1
ATOM 4613 N N . ARG A 1 602 ? 10.423 -4.278 -11.405 1.00 87.69 602 ARG A N 1
ATOM 4614 C CA . ARG A 1 602 ? 9.760 -5.573 -11.250 1.00 87.69 602 ARG A CA 1
ATOM 4615 C C . ARG A 1 602 ? 10.029 -6.481 -12.445 1.00 87.69 602 ARG A C 1
ATOM 4617 O O . ARG A 1 602 ? 10.439 -6.015 -13.504 1.00 87.69 602 ARG A O 1
ATOM 4624 N N . THR A 1 603 ? 9.740 -7.766 -12.268 1.00 86.88 603 THR A N 1
ATOM 4625 C CA . THR A 1 603 ? 9.556 -8.713 -13.381 1.00 86.88 603 THR A CA 1
ATOM 4626 C C . THR A 1 603 ? 8.383 -8.237 -14.256 1.00 86.88 603 THR A C 1
ATOM 4628 O O . THR A 1 603 ? 7.417 -7.696 -13.699 1.00 86.88 603 THR A O 1
ATOM 4631 N N . PRO A 1 604 ? 8.440 -8.355 -15.596 1.00 89.00 604 PRO A N 1
ATOM 4632 C CA . PRO A 1 604 ? 7.530 -7.653 -16.483 1.00 89.00 604 PRO A CA 1
ATOM 4633 C C . PRO A 1 604 ? 6.175 -8.370 -16.423 1.00 89.00 604 PRO A C 1
ATOM 4635 O O . PRO A 1 604 ? 6.152 -9.600 -16.497 1.00 89.00 604 PRO A O 1
ATOM 4638 N N . PRO A 1 605 ? 5.045 -7.658 -16.274 1.00 88.56 605 PRO A N 1
ATOM 4639 C CA . PRO A 1 605 ? 3.734 -8.298 -16.320 1.00 88.56 605 PRO A CA 1
ATOM 4640 C C . PRO A 1 605 ? 3.544 -9.061 -17.638 1.00 88.56 605 PRO A C 1
ATOM 4642 O O . PRO A 1 605 ? 3.942 -8.566 -18.692 1.00 88.56 605 PRO A O 1
ATOM 4645 N N . ALA A 1 606 ? 2.909 -10.235 -17.598 1.00 87.38 606 ALA A N 1
ATOM 4646 C CA . ALA A 1 606 ? 2.646 -11.038 -18.800 1.00 87.38 606 ALA A CA 1
ATOM 4647 C C . ALA A 1 606 ? 1.820 -10.272 -19.859 1.00 87.38 606 ALA A C 1
ATOM 4649 O O . ALA A 1 606 ? 1.931 -10.521 -21.053 1.00 87.38 606 ALA A O 1
ATOM 4650 N N . ASP A 1 607 ? 1.035 -9.287 -19.423 1.00 87.88 607 ASP A N 1
ATOM 4651 C CA . ASP A 1 607 ? 0.232 -8.376 -20.237 1.00 87.88 607 ASP A CA 1
ATOM 4652 C C . ASP A 1 607 ? 0.925 -7.034 -20.566 1.00 87.88 607 ASP A C 1
ATOM 4654 O O . ASP A 1 607 ? 0.265 -6.088 -21.000 1.00 87.88 607 ASP A O 1
ATOM 4658 N N . LEU A 1 608 ? 2.246 -6.909 -20.383 1.00 89.81 608 LEU A N 1
ATOM 4659 C CA . LEU A 1 608 ? 2.983 -5.651 -20.588 1.00 89.81 608 LEU A CA 1
ATOM 4660 C C . LEU A 1 608 ? 2.750 -5.025 -21.975 1.00 89.81 608 LEU A C 1
ATOM 4662 O O . LEU A 1 608 ? 2.636 -3.802 -22.087 1.00 89.81 608 LEU A O 1
ATOM 4666 N N . ALA A 1 609 ? 2.624 -5.838 -23.025 1.00 88.00 609 ALA A N 1
ATOM 4667 C CA . ALA A 1 609 ? 2.292 -5.348 -24.360 1.00 88.00 609 ALA A CA 1
ATOM 4668 C C . ALA A 1 609 ? 0.911 -4.669 -24.408 1.00 88.00 609 ALA A C 1
ATOM 4670 O O . ALA A 1 609 ? 0.793 -3.577 -24.96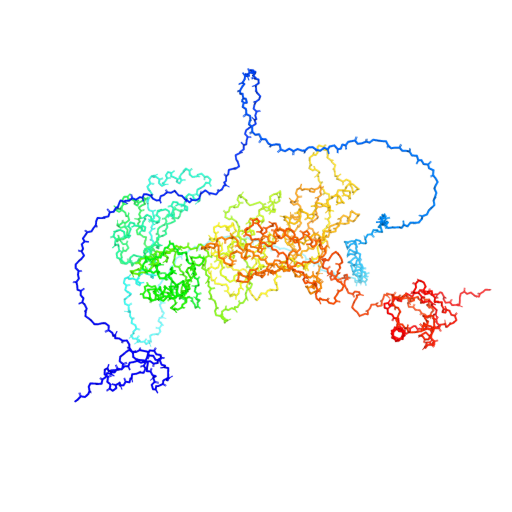2 1.00 88.00 609 ALA A O 1
ATOM 4671 N N . ASN A 1 610 ? -0.111 -5.222 -23.741 1.00 86.69 610 ASN A N 1
ATOM 4672 C CA . ASN A 1 610 ? -1.433 -4.593 -23.598 1.00 86.69 610 ASN A CA 1
ATOM 4673 C C . ASN A 1 610 ? -1.360 -3.282 -22.801 1.00 86.69 610 ASN A C 1
ATOM 4675 O O . ASN A 1 610 ? -2.016 -2.291 -23.149 1.00 86.69 610 ASN A O 1
ATOM 4679 N N . MET A 1 611 ? -0.518 -3.239 -21.762 1.00 88.12 611 MET A N 1
ATOM 4680 C CA . MET A 1 611 ? -0.286 -2.016 -20.990 1.00 88.12 611 MET A CA 1
ATOM 4681 C C . MET A 1 611 ? 0.323 -0.899 -21.851 1.00 88.12 611 MET A C 1
ATOM 4683 O O . MET A 1 611 ? -0.097 0.252 -21.742 1.00 88.12 611 MET A O 1
ATOM 4687 N N . VAL A 1 612 ? 1.273 -1.218 -22.736 1.00 88.81 612 VAL A N 1
ATOM 4688 C CA . VAL A 1 612 ? 1.870 -0.242 -23.666 1.00 88.81 612 VAL A CA 1
ATOM 4689 C C . VAL A 1 612 ? 0.899 0.116 -24.801 1.00 88.81 612 VAL A C 1
ATOM 4691 O O . VAL A 1 612 ? 0.711 1.295 -25.095 1.00 88.81 612 VAL A O 1
ATOM 4694 N N . ASN A 1 613 ? 0.220 -0.869 -25.394 1.00 85.75 613 ASN A N 1
ATOM 4695 C CA . ASN A 1 613 ? -0.691 -0.693 -26.534 1.00 85.75 613 ASN A CA 1
ATOM 4696 C C . ASN A 1 613 ? -1.983 0.068 -26.200 1.00 85.75 613 ASN A C 1
ATOM 4698 O O . ASN A 1 613 ? -2.609 0.642 -27.092 1.00 85.75 613 ASN A O 1
ATOM 4702 N N . SER A 1 614 ? -2.386 0.119 -24.928 1.00 84.88 614 SER A N 1
ATOM 4703 C CA . SER A 1 614 ? -3.521 0.939 -24.479 1.00 84.88 614 SER A CA 1
ATOM 4704 C C . SER A 1 614 ? -3.176 2.427 -24.281 1.00 84.88 614 SER A C 1
ATOM 4706 O O . SER A 1 614 ? -4.078 3.250 -24.087 1.00 84.88 614 SER A O 1
ATOM 4708 N N . LEU A 1 615 ? -1.899 2.818 -24.406 1.00 82.62 615 LEU A N 1
ATOM 4709 C CA . LEU A 1 615 ? -1.462 4.218 -24.387 1.00 82.62 615 LEU A CA 1
ATOM 4710 C C . LEU A 1 615 ? -1.786 4.906 -25.722 1.00 82.62 615 LEU A C 1
ATOM 4712 O O . LEU A 1 615 ? -0.950 5.015 -26.615 1.00 82.62 615 LEU A O 1
ATOM 4716 N N . PHE A 1 616 ? -3.003 5.445 -25.826 1.00 70.00 616 PHE A N 1
ATOM 4717 C CA . PHE A 1 616 ? -3.589 6.066 -27.028 1.00 70.00 616 PHE A CA 1
ATOM 4718 C C . PHE A 1 616 ? -2.841 7.282 -27.632 1.00 70.00 616 PHE A C 1
ATOM 4720 O O . PHE A 1 616 ? -3.352 7.919 -28.553 1.00 70.00 616 PHE A O 1
ATOM 4727 N N . PHE A 1 617 ? -1.669 7.640 -27.108 1.00 72.50 617 PHE A N 1
ATOM 4728 C CA . PHE A 1 617 ? -0.867 8.798 -27.510 1.00 72.50 617 PHE A CA 1
ATOM 4729 C C . PHE A 1 617 ? 0.154 8.500 -28.620 1.00 72.50 617 PHE A C 1
ATOM 4731 O O . PHE A 1 617 ? 0.768 9.437 -29.141 1.00 72.50 617 PHE A O 1
ATOM 4738 N N . PHE A 1 618 ? 0.356 7.227 -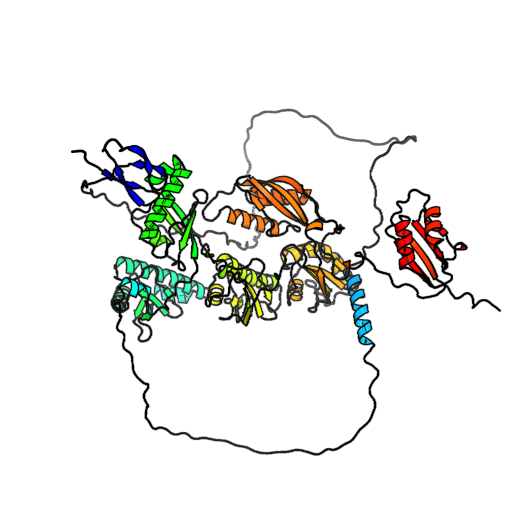28.972 1.00 76.94 618 PHE A N 1
ATOM 4739 C CA . PHE A 1 618 ? 1.323 6.793 -29.982 1.00 76.94 618 PHE A CA 1
ATOM 4740 C C . PHE A 1 618 ? 0.623 6.288 -31.245 1.00 76.94 618 PHE A C 1
ATOM 4742 O O . PHE A 1 618 ? -0.405 5.623 -31.179 1.00 76.94 618 PHE A O 1
ATOM 4749 N N . SER A 1 619 ? 1.205 6.595 -32.406 1.00 73.31 619 SER A N 1
ATOM 4750 C CA . SER A 1 619 ? 0.708 6.165 -33.723 1.00 73.31 619 SER A CA 1
ATOM 4751 C C . SER A 1 619 ? 1.166 4.749 -34.105 1.00 73.31 619 SER A C 1
ATOM 4753 O O . SER A 1 619 ? 1.170 4.407 -35.281 1.00 73.31 619 SER A O 1
ATOM 4755 N N . PHE A 1 620 ? 1.621 3.953 -33.140 1.00 77.69 620 PHE A N 1
ATOM 4756 C CA . PHE A 1 620 ? 2.197 2.625 -33.337 1.00 77.69 620 PHE A CA 1
ATOM 4757 C C . PHE A 1 620 ? 1.815 1.709 -32.177 1.00 77.69 620 PHE A C 1
ATOM 4759 O O . PHE A 1 620 ? 1.445 2.192 -31.103 1.00 77.69 620 PHE A O 1
ATOM 4766 N N . LYS A 1 621 ? 1.970 0.400 -32.377 1.00 83.12 621 LYS A N 1
ATOM 4767 C CA . LYS A 1 621 ? 1.871 -0.602 -31.313 1.00 83.12 621 LYS A CA 1
ATOM 4768 C C . LYS A 1 621 ? 3.223 -1.243 -31.033 1.00 83.12 621 LYS A C 1
ATOM 4770 O O . LYS A 1 621 ? 4.201 -1.011 -31.740 1.00 83.12 621 LYS A O 1
ATOM 4775 N N . VAL A 1 622 ? 3.276 -2.031 -29.972 1.00 86.62 622 VAL A N 1
ATOM 4776 C CA . VAL A 1 622 ? 4.304 -3.039 -29.734 1.00 86.62 622 VAL A CA 1
ATOM 4777 C C . VAL A 1 622 ? 3.735 -4.431 -29.998 1.00 86.62 622 VAL A C 1
ATOM 4779 O O . VAL A 1 622 ? 2.531 -4.648 -29.850 1.00 86.62 622 VAL A O 1
ATOM 4782 N N . ALA A 1 623 ? 4.602 -5.361 -30.391 1.00 85.12 623 ALA A N 1
ATOM 4783 C CA . ALA A 1 623 ? 4.277 -6.780 -30.458 1.00 85.12 623 ALA A CA 1
ATOM 4784 C C . ALA A 1 623 ? 3.929 -7.333 -29.065 1.00 85.12 623 ALA A C 1
ATOM 4786 O O . ALA A 1 623 ? 4.443 -6.845 -28.056 1.00 85.12 623 ALA A O 1
ATOM 4787 N N . ASP A 1 624 ? 3.093 -8.372 -29.033 1.00 82.31 624 ASP A N 1
ATOM 4788 C CA . ASP A 1 624 ? 2.731 -9.062 -27.789 1.00 82.31 624 ASP A CA 1
ATOM 4789 C C . ASP A 1 624 ? 3.913 -9.854 -27.203 1.00 82.31 624 ASP A C 1
ATOM 4791 O O . ASP A 1 624 ? 4.043 -9.987 -25.988 1.00 82.31 624 ASP A O 1
ATOM 4795 N N . GLU A 1 625 ? 4.824 -10.317 -28.065 1.00 83.75 625 GLU A N 1
ATOM 4796 C CA . GLU A 1 625 ? 6.066 -10.975 -27.668 1.00 83.75 625 GLU A CA 1
ATOM 4797 C C . GLU A 1 625 ? 7.142 -9.960 -27.239 1.00 83.75 625 GLU A C 1
ATOM 4799 O O . GLU A 1 625 ? 7.532 -9.053 -27.986 1.00 83.75 625 GLU A O 1
ATOM 4804 N N . ILE A 1 626 ? 7.669 -10.150 -26.027 1.00 85.50 626 ILE A N 1
ATOM 4805 C CA . ILE A 1 626 ? 8.814 -9.400 -25.508 1.00 85.50 626 ILE A CA 1
ATOM 4806 C C . ILE A 1 626 ? 10.095 -9.941 -26.155 1.00 85.50 626 ILE A C 1
ATOM 4808 O O . ILE A 1 626 ? 10.438 -11.106 -25.982 1.00 85.50 626 ILE A O 1
ATOM 4812 N N . VAL A 1 627 ? 10.846 -9.087 -26.853 1.00 83.06 627 VAL A N 1
ATOM 4813 C CA . VAL A 1 627 ? 12.027 -9.511 -27.630 1.00 83.06 627 VAL A CA 1
ATOM 4814 C C . VAL A 1 627 ? 13.180 -9.943 -26.719 1.00 83.06 627 VAL A C 1
ATOM 4816 O O . VAL A 1 627 ? 13.893 -10.910 -27.005 1.00 83.06 627 VAL A O 1
ATOM 4819 N N . ALA A 1 628 ? 13.374 -9.213 -25.618 1.00 78.81 628 ALA A N 1
ATOM 4820 C CA . ALA A 1 628 ? 14.356 -9.548 -24.598 1.00 78.81 628 ALA A CA 1
ATOM 4821 C C . ALA A 1 628 ? 13.970 -8.998 -23.219 1.00 78.81 628 ALA A C 1
ATOM 4823 O O . ALA A 1 628 ? 13.407 -7.907 -23.097 1.00 78.81 628 ALA A O 1
ATOM 4824 N N . VAL A 1 629 ? 14.342 -9.747 -22.182 1.00 82.06 629 VAL A N 1
ATOM 4825 C CA . VAL A 1 629 ? 14.336 -9.324 -20.780 1.00 82.06 629 VAL A CA 1
ATOM 4826 C C . VAL A 1 629 ? 15.715 -9.645 -20.223 1.00 82.06 629 VAL A C 1
ATOM 4828 O O . VAL A 1 629 ? 16.187 -10.770 -20.370 1.00 82.06 629 VAL A O 1
ATOM 4831 N N . HIS A 1 630 ? 16.360 -8.670 -19.594 1.00 79.94 630 HIS A N 1
ATOM 4832 C CA . HIS A 1 630 ? 17.670 -8.841 -18.974 1.00 79.94 630 HIS A CA 1
ATOM 4833 C C . HIS A 1 630 ? 17.625 -8.365 -17.526 1.00 79.94 630 HIS A C 1
ATOM 4835 O O . HIS A 1 630 ? 17.089 -7.290 -17.249 1.00 79.94 630 HIS A O 1
ATOM 4841 N N . ASP A 1 631 ? 18.229 -9.117 -16.610 1.00 78.75 631 ASP A N 1
ATOM 4842 C CA . ASP A 1 631 ? 18.380 -8.663 -15.230 1.00 78.75 631 ASP A CA 1
ATOM 4843 C C . ASP A 1 631 ? 19.318 -7.455 -15.144 1.00 78.75 631 ASP A C 1
ATOM 4845 O O . ASP A 1 631 ? 20.258 -7.292 -15.927 1.00 78.75 631 ASP A O 1
ATOM 4849 N N . VAL A 1 632 ? 19.048 -6.584 -14.177 1.00 76.19 632 VAL A N 1
ATOM 4850 C CA . VAL A 1 632 ? 19.791 -5.348 -13.960 1.00 76.19 632 VAL A CA 1
ATOM 4851 C C . VAL A 1 632 ? 20.471 -5.396 -12.601 1.00 76.19 632 VAL A C 1
ATOM 4853 O O . VAL A 1 632 ? 19.828 -5.404 -11.553 1.00 76.19 632 VAL A O 1
ATOM 4856 N N . GLN A 1 633 ? 21.800 -5.373 -12.615 1.00 74.19 633 GLN A N 1
ATOM 4857 C CA . GLN A 1 633 ? 22.597 -5.179 -11.418 1.00 74.19 633 GLN A CA 1
ATOM 4858 C C . GLN A 1 633 ? 22.518 -3.707 -10.998 1.00 74.19 633 GLN A C 1
ATOM 4860 O O . GLN A 1 633 ? 23.050 -2.805 -11.656 1.00 74.19 633 GLN A O 1
ATOM 4865 N N . TYR A 1 634 ? 21.852 -3.475 -9.871 1.00 77.62 634 TYR A N 1
ATOM 4866 C CA . TYR A 1 634 ? 21.754 -2.177 -9.225 1.00 77.62 634 TYR A CA 1
ATOM 4867 C C . TYR A 1 634 ? 22.525 -2.191 -7.903 1.00 77.62 634 TYR A C 1
ATOM 4869 O O . TYR A 1 634 ? 22.227 -2.988 -7.017 1.00 77.62 634 TYR A O 1
ATOM 4877 N N . ASP A 1 635 ? 23.509 -1.300 -7.773 1.00 80.00 635 ASP A N 1
ATOM 4878 C CA . ASP A 1 635 ? 24.247 -1.058 -6.530 1.00 80.00 635 ASP A CA 1
ATOM 4879 C C . ASP A 1 635 ? 23.738 0.237 -5.870 1.00 80.00 635 ASP A C 1
ATOM 4881 O O . ASP A 1 635 ? 24.049 1.327 -6.372 1.00 80.00 635 ASP A O 1
ATOM 4885 N N . PRO A 1 636 ? 22.986 0.156 -4.755 1.00 82.50 636 PRO A N 1
ATOM 4886 C CA . PRO A 1 636 ? 22.537 1.323 -4.006 1.00 82.50 636 PRO A CA 1
ATOM 4887 C C . PRO A 1 636 ? 23.677 2.228 -3.527 1.00 82.50 636 PRO A C 1
ATOM 4889 O O . PRO A 1 636 ? 23.507 3.444 -3.528 1.00 82.50 636 PRO A O 1
ATOM 4892 N N . GLU A 1 637 ? 24.837 1.683 -3.137 1.00 82.19 637 GLU A N 1
ATOM 4893 C CA . GLU A 1 637 ? 25.919 2.487 -2.552 1.00 82.19 637 GLU A CA 1
ATOM 4894 C C . GLU A 1 637 ? 26.557 3.419 -3.581 1.00 82.19 637 GLU A C 1
ATOM 4896 O O . GLU A 1 637 ? 26.895 4.555 -3.244 1.00 82.19 637 GLU A O 1
ATOM 4901 N N . SER A 1 638 ? 26.705 2.968 -4.831 1.00 78.62 638 SER A N 1
ATOM 4902 C CA . SER A 1 638 ? 27.211 3.796 -5.935 1.00 78.62 638 SER A CA 1
ATOM 4903 C C . SER A 1 638 ? 26.114 4.617 -6.637 1.00 78.62 638 SER A C 1
ATOM 4905 O O . SER A 1 638 ? 26.440 5.597 -7.306 1.00 78.62 638 SER A O 1
ATOM 4907 N N . SER A 1 639 ? 24.831 4.248 -6.512 1.00 78.81 639 SER A N 1
ATOM 4908 C CA . SER A 1 639 ? 23.739 4.800 -7.348 1.00 78.81 639 SER A CA 1
ATOM 4909 C C . SER A 1 639 ? 22.718 5.679 -6.611 1.00 78.81 639 SER A C 1
ATOM 4911 O O . SER A 1 639 ? 21.948 6.383 -7.270 1.00 78.81 639 SER A O 1
ATOM 4913 N N . GLU A 1 640 ? 22.696 5.670 -5.275 1.00 87.69 640 GLU A N 1
ATOM 4914 C CA . GLU A 1 640 ? 21.810 6.496 -4.440 1.00 87.69 640 GLU A CA 1
ATOM 4915 C C . GLU A 1 640 ? 22.595 7.623 -3.748 1.00 87.69 640 GLU A C 1
ATOM 4917 O O . GLU A 1 640 ? 23.716 7.427 -3.283 1.00 87.69 640 GLU A O 1
ATOM 4922 N N . LYS A 1 641 ? 21.982 8.805 -3.637 1.00 89.06 641 LYS A N 1
ATOM 4923 C CA . LYS A 1 641 ? 22.423 9.916 -2.777 1.00 89.06 641 LYS A CA 1
ATOM 4924 C C . LYS A 1 641 ? 21.347 10.207 -1.728 1.00 89.06 641 LYS A C 1
ATOM 4926 O O . LYS A 1 641 ? 20.159 10.003 -1.995 1.00 89.06 641 LYS A O 1
ATOM 4931 N N . THR A 1 642 ? 21.745 10.711 -0.562 1.00 95.62 642 THR A N 1
ATOM 4932 C CA . THR A 1 642 ? 20.814 11.037 0.533 1.00 95.62 642 THR A CA 1
ATOM 4933 C C . THR A 1 642 ? 20.673 12.547 0.666 1.00 95.62 642 THR A C 1
ATOM 4935 O O . THR A 1 642 ? 21.669 13.240 0.867 1.00 95.62 642 THR A O 1
ATOM 4938 N N . LEU A 1 643 ? 19.449 13.066 0.580 1.00 96.19 643 LEU A N 1
ATOM 4939 C CA . LEU A 1 643 ? 19.156 14.483 0.817 1.00 96.19 643 LEU A CA 1
ATOM 4940 C C . LEU A 1 643 ? 18.577 14.653 2.224 1.00 96.19 643 LEU A C 1
ATOM 4942 O O . LEU A 1 643 ? 17.699 13.892 2.632 1.00 96.19 643 LEU A O 1
ATOM 4946 N N . TYR A 1 644 ? 19.048 15.674 2.936 1.00 97.88 644 TYR A N 1
ATOM 4947 C CA . TYR A 1 644 ? 18.646 16.005 4.302 1.00 97.88 644 TYR A CA 1
ATOM 4948 C C . TYR A 1 644 ? 17.922 17.346 4.342 1.00 97.88 644 TYR A C 1
ATOM 4950 O O . TYR A 1 644 ? 18.360 18.327 3.733 1.00 97.88 644 TYR A O 1
ATOM 4958 N N . PHE A 1 645 ? 16.849 17.393 5.123 1.00 98.06 645 PHE A N 1
ATOM 4959 C CA . PHE A 1 645 ? 15.975 18.543 5.282 1.00 98.06 645 PHE A CA 1
ATOM 4960 C C . PHE A 1 645 ? 15.661 18.783 6.761 1.00 98.06 645 PHE A C 1
ATOM 4962 O O . PHE A 1 645 ? 15.520 17.847 7.546 1.00 98.06 645 PHE A O 1
ATOM 4969 N N . GLN A 1 646 ? 15.497 20.048 7.124 1.00 97.44 646 GLN A N 1
ATOM 4970 C CA . GLN A 1 646 ? 14.690 20.453 8.271 1.00 97.44 646 GLN A CA 1
ATOM 4971 C C . GLN A 1 646 ? 13.250 20.647 7.796 1.00 97.44 646 GLN A C 1
ATOM 4973 O O . GLN A 1 646 ? 13.031 21.000 6.636 1.00 97.44 646 GLN A O 1
ATOM 4978 N N . PHE A 1 647 ? 12.264 20.435 8.662 1.00 95.31 647 PHE A N 1
ATOM 4979 C CA . PHE A 1 647 ? 10.870 20.724 8.357 1.00 95.31 647 PHE A CA 1
ATOM 4980 C C . PHE A 1 647 ? 10.124 21.316 9.547 1.00 95.31 647 PHE A C 1
ATOM 4982 O O . PHE A 1 647 ? 10.314 20.898 10.687 1.00 95.31 647 PHE A O 1
ATOM 4989 N N . ALA A 1 648 ? 9.217 22.248 9.261 1.00 91.88 648 ALA A N 1
ATOM 4990 C CA . ALA A 1 648 ? 8.148 22.607 10.182 1.00 91.88 648 ALA A CA 1
ATOM 4991 C C . ALA A 1 648 ? 6.855 21.920 9.725 1.00 91.88 648 ALA A C 1
ATOM 4993 O O . ALA A 1 648 ? 6.354 22.179 8.628 1.00 91.88 648 ALA A O 1
ATOM 4994 N N . ASN A 1 649 ? 6.312 21.032 10.561 1.00 84.94 649 ASN A N 1
ATOM 4995 C CA . ASN A 1 649 ? 4.996 20.454 10.319 1.00 84.94 649 ASN A CA 1
ATOM 4996 C C . ASN A 1 649 ? 3.913 21.476 10.685 1.00 84.94 649 ASN A C 1
ATOM 4998 O O . ASN A 1 649 ? 3.824 21.893 11.836 1.00 84.94 649 ASN A O 1
ATOM 5002 N N . ARG A 1 650 ? 3.078 21.854 9.716 1.00 84.75 650 ARG A N 1
ATOM 5003 C CA . ARG A 1 650 ? 1.856 22.645 9.927 1.00 84.75 650 ARG A CA 1
ATOM 5004 C C . ARG A 1 650 ? 0.582 21.828 9.689 1.00 84.75 650 ARG A C 1
ATOM 5006 O O . ARG A 1 650 ? -0.500 22.406 9.592 1.00 84.75 650 ARG A O 1
ATOM 5013 N N . ASN A 1 651 ? 0.683 20.504 9.551 1.00 77.31 651 ASN A N 1
ATOM 5014 C CA . ASN A 1 651 ? -0.496 19.655 9.672 1.00 77.31 651 ASN A CA 1
ATOM 5015 C C . ASN A 1 651 ? -0.921 19.612 11.136 1.00 77.31 651 ASN A C 1
ATOM 5017 O O . ASN A 1 651 ? -0.106 19.347 12.018 1.00 77.31 651 ASN A O 1
ATOM 5021 N N . GLU A 1 652 ? -2.205 19.852 11.372 1.00 77.81 652 GLU A N 1
ATOM 5022 C CA . GLU A 1 652 ? -2.828 19.594 12.662 1.00 77.81 652 GLU A CA 1
ATOM 5023 C C . GLU A 1 652 ? -2.830 18.084 12.899 1.00 77.81 652 GLU A C 1
ATOM 5025 O O . GLU A 1 652 ? -3.315 17.312 12.061 1.00 77.81 652 GLU A O 1
ATOM 5030 N N . PHE A 1 653 ? -2.259 17.673 14.031 1.00 82.25 653 PHE A N 1
ATOM 5031 C CA . PHE A 1 653 ? -2.388 16.304 14.497 1.00 82.25 653 PHE A CA 1
ATOM 5032 C C . PHE A 1 653 ? -3.841 16.017 14.865 1.00 82.25 653 PHE A C 1
ATOM 5034 O O . PHE A 1 653 ? -4.585 16.886 15.320 1.00 82.25 653 PHE A O 1
ATOM 5041 N N . GLY A 1 654 ? -4.251 14.777 14.637 1.00 81.62 654 GLY A N 1
ATOM 5042 C CA . GLY A 1 654 ? -5.595 14.332 14.947 1.00 81.62 654 GLY A CA 1
ATOM 5043 C C . GLY A 1 654 ? -5.775 12.844 14.678 1.00 81.62 654 GLY A C 1
ATOM 5044 O O . GLY A 1 654 ? -4.857 12.182 14.192 1.00 81.62 654 GLY A O 1
ATOM 5045 N N . PRO A 1 655 ? -6.976 12.308 14.921 1.00 76.25 655 PRO A N 1
ATOM 5046 C CA . PRO A 1 655 ? -7.214 10.865 14.996 1.00 76.25 655 PRO A CA 1
ATOM 5047 C C . PRO A 1 655 ? -7.063 10.150 13.648 1.00 76.25 655 PRO A C 1
ATOM 5049 O O . PRO A 1 655 ? -6.863 8.940 13.601 1.00 76.25 655 PRO A O 1
ATOM 5052 N N . ARG A 1 656 ? -7.138 10.897 12.538 1.00 74.44 656 ARG A N 1
ATOM 5053 C CA . ARG A 1 656 ? -6.830 10.419 11.177 1.00 74.44 656 ARG A CA 1
ATOM 5054 C C . ARG A 1 656 ? -5.465 10.889 10.656 1.00 74.44 656 ARG A C 1
ATOM 5056 O O . ARG A 1 656 ? -5.034 10.408 9.617 1.00 74.44 656 ARG A O 1
ATOM 5063 N N . ASN A 1 657 ? -4.814 11.817 11.360 1.00 79.38 657 ASN A N 1
ATOM 5064 C CA . ASN A 1 657 ? -3.607 12.533 10.948 1.00 79.38 657 ASN A CA 1
ATOM 5065 C C . ASN A 1 657 ? -2.544 12.451 12.059 1.00 79.38 657 ASN A C 1
ATOM 5067 O O . ASN A 1 657 ? -2.211 13.460 12.679 1.00 79.38 657 ASN A O 1
ATOM 5071 N N . ASP A 1 658 ? -2.036 11.255 12.353 1.00 85.00 658 ASP A N 1
ATOM 5072 C CA . ASP A 1 658 ? -0.923 11.076 13.292 1.00 85.00 658 ASP A CA 1
ATOM 5073 C C . ASP A 1 658 ? 0.449 11.124 12.582 1.00 85.00 658 ASP A C 1
ATOM 5075 O O . ASP A 1 658 ? 0.547 11.332 11.368 1.00 85.00 658 ASP A O 1
ATOM 5079 N N . ARG A 1 659 ? 1.539 10.955 13.343 1.00 88.31 659 ARG A N 1
ATOM 5080 C CA . ARG A 1 659 ? 2.920 10.978 12.820 1.00 88.31 659 ARG A CA 1
ATOM 5081 C C . ARG A 1 659 ? 3.170 9.900 11.753 1.00 88.31 659 ARG A C 1
ATOM 5083 O O . ARG A 1 659 ? 3.924 10.141 10.812 1.00 88.31 659 ARG A O 1
ATOM 5090 N N . GLU A 1 660 ? 2.532 8.737 11.877 1.00 84.44 660 GLU A N 1
ATOM 5091 C CA . GLU A 1 660 ? 2.654 7.625 10.930 1.00 84.44 660 GLU A CA 1
ATOM 5092 C C . GLU A 1 660 ? 1.887 7.924 9.639 1.00 84.44 660 GLU A C 1
ATOM 5094 O O . GLU A 1 660 ? 2.475 7.882 8.560 1.00 84.44 660 GLU A O 1
ATOM 5099 N N . TYR A 1 661 ? 0.632 8.371 9.737 1.00 85.12 661 TYR A N 1
ATOM 5100 C CA . TYR A 1 661 ? -0.138 8.835 8.584 1.00 85.12 661 TYR A CA 1
ATOM 5101 C C . TYR A 1 661 ? 0.568 9.971 7.829 1.00 85.12 661 TYR A C 1
ATOM 5103 O O . TYR A 1 661 ? 0.623 9.954 6.598 1.00 85.12 661 TYR A O 1
ATOM 5111 N N . ILE A 1 662 ? 1.127 10.956 8.543 1.00 89.06 662 ILE A N 1
ATOM 5112 C CA . ILE A 1 662 ? 1.840 12.078 7.920 1.00 89.06 662 ILE A CA 1
ATOM 5113 C C . ILE A 1 662 ? 3.094 11.580 7.193 1.00 89.06 662 ILE A C 1
ATOM 5115 O O . ILE A 1 662 ? 3.328 12.005 6.061 1.00 89.06 662 ILE A O 1
ATOM 5119 N N . ARG A 1 663 ? 3.866 10.656 7.781 1.00 91.12 663 ARG A N 1
ATOM 5120 C CA . ARG A 1 663 ? 5.019 10.024 7.118 1.00 91.12 663 ARG A CA 1
ATOM 5121 C C . ARG A 1 663 ? 4.591 9.269 5.859 1.00 91.12 663 ARG A C 1
ATOM 5123 O O . ARG A 1 663 ? 5.140 9.525 4.793 1.00 91.12 663 ARG A O 1
ATOM 5130 N N . ASP A 1 664 ? 3.596 8.396 5.954 1.00 86.81 664 ASP A N 1
ATOM 5131 C CA . ASP A 1 664 ? 3.151 7.553 4.840 1.00 86.81 664 ASP A CA 1
ATOM 5132 C C . ASP A 1 664 ? 2.557 8.396 3.691 1.00 86.81 664 ASP A C 1
ATOM 5134 O O . ASP A 1 664 ? 2.853 8.171 2.515 1.00 86.81 664 ASP A O 1
ATOM 5138 N N . LYS A 1 665 ? 1.784 9.442 4.021 1.00 88.25 665 LYS A N 1
ATOM 5139 C CA . LYS A 1 665 ? 1.300 10.442 3.055 1.00 88.25 665 LYS A CA 1
ATOM 5140 C C . LYS A 1 665 ? 2.460 11.196 2.398 1.00 88.25 665 LYS A C 1
ATOM 5142 O O . LYS A 1 665 ? 2.420 11.447 1.194 1.00 88.25 665 LYS A O 1
ATOM 5147 N N . THR A 1 666 ? 3.488 11.546 3.168 1.00 91.94 666 THR A N 1
ATOM 5148 C CA . THR A 1 666 ? 4.691 12.231 2.671 1.00 91.94 666 THR A CA 1
ATOM 5149 C C . THR A 1 666 ? 5.476 11.335 1.711 1.00 91.94 666 THR A C 1
ATOM 5151 O O . THR A 1 666 ? 5.810 11.789 0.619 1.00 91.94 666 THR A O 1
ATOM 5154 N N . ASP A 1 667 ? 5.696 10.060 2.049 1.00 92.00 667 ASP A N 1
ATOM 5155 C CA . ASP A 1 667 ? 6.366 9.080 1.180 1.00 92.00 667 ASP A CA 1
ATOM 5156 C C . ASP A 1 667 ? 5.619 8.920 -0.155 1.00 92.00 667 ASP A C 1
ATOM 5158 O O . ASP A 1 667 ? 6.215 9.049 -1.225 1.00 92.00 667 ASP A O 1
ATOM 5162 N N . GLY A 1 668 ? 4.287 8.783 -0.104 1.00 89.38 668 GLY A N 1
ATOM 5163 C CA . GLY A 1 668 ? 3.434 8.716 -1.295 1.00 89.38 668 GLY A CA 1
ATOM 5164 C C . GLY A 1 668 ? 3.481 9.979 -2.167 1.00 89.38 668 GLY A C 1
ATOM 5165 O O . GLY A 1 668 ? 3.554 9.883 -3.394 1.00 89.38 668 GLY A O 1
ATOM 5166 N N . VAL A 1 669 ? 3.497 11.174 -1.562 1.00 91.12 669 VAL A N 1
ATOM 5167 C CA . VAL A 1 669 ? 3.661 12.446 -2.293 1.00 91.12 669 VAL A CA 1
ATOM 5168 C C . VAL A 1 669 ? 5.029 12.519 -2.971 1.00 91.12 669 VAL A C 1
ATOM 5170 O O . VAL A 1 669 ? 5.106 12.927 -4.132 1.00 91.12 669 VAL A O 1
ATOM 5173 N N . LEU A 1 670 ? 6.098 12.109 -2.285 1.00 92.56 670 LEU A N 1
ATOM 5174 C CA . LEU A 1 670 ? 7.452 12.074 -2.840 1.00 92.56 670 LEU A CA 1
ATOM 5175 C C . LEU A 1 670 ? 7.542 11.080 -4.009 1.00 92.56 670 LEU A C 1
ATOM 5177 O O . LEU A 1 670 ? 8.010 11.459 -5.081 1.00 92.56 670 LEU A O 1
ATOM 5181 N N . ALA A 1 671 ? 7.011 9.864 -3.850 1.00 88.31 671 ALA A N 1
ATOM 5182 C CA . ALA A 1 671 ? 6.963 8.839 -4.896 1.00 88.31 671 ALA A CA 1
ATOM 5183 C C . ALA A 1 671 ? 6.170 9.273 -6.136 1.00 88.31 671 ALA A C 1
ATOM 5185 O O . ALA A 1 671 ? 6.590 9.004 -7.259 1.00 88.31 671 ALA A O 1
ATOM 5186 N N . TYR A 1 672 ? 5.066 10.001 -5.959 1.00 84.88 672 TYR A N 1
ATOM 5187 C CA . TYR A 1 672 ? 4.299 10.540 -7.081 1.00 84.88 672 TYR A CA 1
ATOM 5188 C C . TYR A 1 672 ? 5.017 11.697 -7.799 1.00 84.88 672 TYR A C 1
ATOM 5190 O O . TYR A 1 672 ? 4.973 11.815 -9.028 1.00 84.88 672 TYR A O 1
ATOM 5198 N N . ARG A 1 673 ? 5.677 12.587 -7.045 1.00 86.62 673 ARG A N 1
ATOM 5199 C CA . ARG A 1 673 ? 6.240 13.837 -7.583 1.00 86.62 673 ARG A CA 1
ATOM 5200 C C . ARG A 1 673 ? 7.661 13.701 -8.130 1.00 86.62 673 ARG A C 1
ATOM 5202 O O . ARG A 1 673 ? 8.005 14.452 -9.040 1.00 86.62 673 ARG A O 1
ATOM 5209 N N . LEU A 1 674 ? 8.477 12.776 -7.624 1.00 88.19 674 LEU A N 1
ATOM 5210 C CA . LEU A 1 674 ? 9.926 12.752 -7.859 1.00 88.19 674 LEU A CA 1
ATOM 5211 C C . LEU A 1 674 ? 10.381 11.484 -8.591 1.00 88.19 674 LEU A C 1
ATOM 5213 O O . LEU A 1 674 ? 10.511 10.417 -8.002 1.00 88.19 674 LEU A O 1
ATOM 5217 N N . ASP A 1 675 ? 10.741 11.637 -9.865 1.00 84.81 675 ASP A N 1
ATOM 5218 C CA . ASP A 1 675 ? 11.161 10.555 -10.775 1.00 84.81 675 ASP A CA 1
ATOM 5219 C C . ASP A 1 675 ? 12.300 9.658 -10.280 1.00 84.81 675 ASP A C 1
ATOM 5221 O O . ASP A 1 675 ? 12.426 8.511 -10.707 1.00 84.81 675 ASP A O 1
ATOM 5225 N N . ARG A 1 676 ? 13.166 10.181 -9.412 1.00 87.69 676 ARG A N 1
ATOM 5226 C CA . ARG A 1 676 ? 14.339 9.474 -8.882 1.00 87.69 676 ARG A CA 1
ATOM 5227 C C . ARG A 1 676 ? 14.236 9.146 -7.395 1.00 87.69 676 ARG A C 1
ATOM 5229 O O . ARG A 1 676 ? 15.194 8.597 -6.863 1.00 87.69 676 ARG A O 1
ATOM 5236 N N . TYR A 1 677 ? 13.123 9.453 -6.730 1.00 92.19 677 TYR A N 1
ATOM 5237 C CA . TYR A 1 677 ? 12.927 9.067 -5.332 1.00 92.19 677 TYR A CA 1
ATOM 5238 C C . TYR A 1 677 ? 12.917 7.541 -5.173 1.00 92.19 677 TYR A C 1
ATOM 5240 O O . TYR A 1 677 ? 12.438 6.825 -6.051 1.00 92.19 677 TYR A O 1
ATOM 5248 N N . ILE A 1 678 ? 13.460 7.056 -4.057 1.00 92.06 678 ILE A N 1
ATOM 5249 C CA . ILE A 1 678 ? 13.360 5.658 -3.642 1.00 92.06 678 ILE A CA 1
ATOM 5250 C C . ILE A 1 678 ? 12.190 5.547 -2.645 1.00 92.06 678 ILE A C 1
ATOM 5252 O O . ILE A 1 678 ? 12.334 6.029 -1.518 1.00 92.06 678 ILE A O 1
ATOM 5256 N N . PRO A 1 679 ? 11.045 4.938 -3.008 1.00 89.31 679 PRO A N 1
ATOM 5257 C CA . PRO A 1 679 ? 9.913 4.756 -2.099 1.00 89.31 679 PRO A CA 1
ATOM 5258 C C . PRO A 1 679 ? 10.294 4.019 -0.813 1.00 89.31 679 PRO A C 1
ATOM 5260 O O . PRO A 1 679 ? 11.144 3.123 -0.829 1.00 89.31 679 PRO A O 1
ATOM 5263 N N . ASN A 1 680 ? 9.645 4.375 0.295 1.00 87.56 680 ASN A N 1
ATOM 5264 C CA . ASN A 1 680 ? 9.949 3.901 1.651 1.00 87.56 680 ASN A CA 1
ATOM 5265 C C . ASN A 1 680 ? 11.369 4.248 2.154 1.00 87.56 680 ASN A C 1
ATOM 5267 O O . ASN A 1 680 ? 11.842 3.652 3.122 1.00 87.56 680 ASN A O 1
ATOM 5271 N N . SER A 1 681 ? 12.081 5.187 1.513 1.00 93.88 681 SER A N 1
ATOM 5272 C CA . SER A 1 681 ? 13.368 5.694 2.023 1.00 93.88 681 SER A CA 1
ATOM 5273 C C . SER A 1 681 ? 13.230 6.898 2.955 1.00 93.88 681 SER A C 1
ATOM 5275 O O . SER A 1 681 ? 14.230 7.326 3.533 1.00 93.88 681 SER A O 1
ATOM 5277 N N . LEU A 1 682 ? 12.017 7.440 3.108 1.00 95.75 682 LEU A N 1
ATOM 5278 C CA . LEU A 1 682 ? 11.733 8.572 3.976 1.00 95.75 682 LEU A CA 1
ATOM 5279 C C . LEU A 1 682 ? 11.926 8.206 5.449 1.00 95.75 682 LEU A C 1
ATOM 5281 O O . LEU A 1 682 ? 11.260 7.328 5.995 1.00 95.75 682 LEU A O 1
ATOM 5285 N N . GLN A 1 683 ? 12.779 8.969 6.119 1.00 95.50 683 GLN A N 1
ATOM 5286 C CA . GLN A 1 683 ? 12.949 8.926 7.566 1.00 95.50 683 GLN A CA 1
ATOM 5287 C C . GLN A 1 683 ? 12.626 10.309 8.123 1.00 95.50 683 GLN A C 1
ATOM 5289 O O . GLN A 1 683 ? 13.355 11.254 7.832 1.00 95.50 683 GLN A O 1
ATOM 5294 N N . MET A 1 684 ? 11.546 10.435 8.900 1.00 94.75 684 MET A N 1
ATOM 5295 C CA . MET A 1 684 ? 11.139 11.686 9.555 1.00 94.75 684 MET A CA 1
ATOM 5296 C C . MET A 1 684 ? 11.319 11.579 11.070 1.00 94.75 684 MET A C 1
ATOM 5298 O O . MET A 1 684 ? 10.741 10.694 11.698 1.00 94.75 684 MET A O 1
ATOM 5302 N N . ASP A 1 685 ? 12.063 12.515 11.649 1.00 94.69 685 ASP A N 1
ATOM 5303 C CA . ASP A 1 685 ? 12.101 12.790 13.083 1.00 94.69 685 ASP A CA 1
ATOM 5304 C C . ASP A 1 685 ? 11.268 14.053 13.350 1.00 94.69 685 ASP A C 1
ATOM 5306 O O . ASP A 1 685 ? 11.662 15.172 13.004 1.00 94.69 685 ASP A O 1
ATOM 5310 N N . PHE A 1 686 ? 10.083 13.856 13.931 1.00 90.31 686 PHE A N 1
ATOM 5311 C CA . PHE A 1 686 ? 9.139 14.930 14.249 1.00 90.31 686 PHE A CA 1
ATOM 5312 C C . PHE A 1 686 ? 9.569 15.776 15.453 1.00 90.31 686 PHE A C 1
ATOM 5314 O O . PHE A 1 686 ? 9.185 16.940 15.521 1.00 90.31 686 PHE A O 1
ATOM 5321 N N . ASP A 1 687 ? 10.373 15.229 16.368 1.00 89.12 687 ASP A N 1
ATOM 5322 C CA . ASP A 1 687 ? 10.794 15.929 17.586 1.00 89.12 687 ASP A CA 1
ATOM 5323 C C . ASP A 1 687 ? 12.002 16.841 17.305 1.00 89.12 687 ASP A C 1
ATOM 5325 O O . ASP A 1 687 ? 12.115 17.930 17.866 1.00 89.12 687 ASP A O 1
ATOM 5329 N N . GLN A 1 688 ? 12.879 16.434 16.380 1.00 93.06 688 GLN A N 1
ATOM 5330 C CA . GLN A 1 688 ? 13.967 17.266 15.852 1.00 93.06 688 GLN A CA 1
ATOM 5331 C C . GLN A 1 688 ? 13.537 18.158 14.678 1.00 93.06 688 GLN A C 1
ATOM 5333 O O . GLN A 1 688 ? 14.289 19.053 14.290 1.00 93.06 688 GLN A O 1
ATOM 5338 N N . GLY A 1 689 ? 12.369 17.905 14.076 1.00 94.12 689 GLY A N 1
ATOM 5339 C CA . GLY A 1 689 ? 11.936 18.581 12.852 1.00 94.12 689 GLY A CA 1
ATOM 5340 C C . GLY A 1 689 ? 12.907 18.344 11.694 1.00 94.12 689 GLY A C 1
ATOM 5341 O O . GLY A 1 689 ? 13.275 19.283 10.989 1.00 94.12 689 GLY A O 1
ATOM 5342 N N . THR A 1 690 ? 13.375 17.105 11.504 1.00 96.75 690 THR A N 1
ATOM 5343 C CA . THR A 1 690 ? 14.280 16.744 10.396 1.00 96.75 690 THR A CA 1
ATOM 5344 C C . THR A 1 690 ? 13.782 15.538 9.618 1.00 96.75 690 THR A C 1
ATOM 5346 O O . THR A 1 690 ? 13.190 14.622 10.182 1.00 96.75 690 THR A O 1
ATOM 5349 N N . PHE A 1 691 ? 14.035 15.505 8.313 1.00 97.31 691 PHE A N 1
ATOM 5350 C CA . PHE A 1 691 ? 13.847 14.288 7.535 1.00 97.31 691 PHE A CA 1
ATOM 5351 C C . PHE A 1 691 ? 14.978 14.069 6.536 1.00 97.31 691 PHE A C 1
ATOM 5353 O O . PHE A 1 691 ? 15.654 15.008 6.109 1.00 97.31 691 PHE A O 1
ATOM 5360 N N . ASN A 1 692 ? 15.181 12.814 6.153 1.00 97.31 692 ASN A N 1
ATOM 5361 C CA . ASN A 1 692 ? 16.058 12.453 5.050 1.00 97.31 692 ASN A CA 1
ATOM 5362 C C . ASN A 1 692 ? 15.362 11.493 4.081 1.00 97.31 692 ASN A C 1
ATOM 5364 O O . ASN A 1 692 ? 14.410 10.804 4.448 1.00 97.31 692 ASN A O 1
ATOM 5368 N N . ILE A 1 693 ? 15.820 11.514 2.831 1.00 96.75 693 ILE A N 1
ATOM 5369 C CA . ILE A 1 693 ? 15.323 10.683 1.733 1.00 96.75 693 ILE A CA 1
ATOM 5370 C C . ILE A 1 693 ? 16.488 10.187 0.884 1.00 96.75 693 ILE A C 1
ATOM 5372 O O . ILE A 1 693 ? 17.493 10.889 0.738 1.00 96.75 693 ILE A O 1
ATOM 5376 N N . LYS A 1 694 ? 16.327 9.026 0.245 1.00 94.44 694 LYS A N 1
ATOM 5377 C CA . LYS A 1 694 ? 17.250 8.553 -0.791 1.00 94.44 694 LYS A CA 1
ATOM 5378 C C . LYS A 1 694 ? 16.678 8.796 -2.178 1.00 94.44 694 LYS A C 1
ATOM 5380 O O . LYS A 1 694 ? 15.499 8.539 -2.429 1.00 94.44 694 LYS A O 1
ATOM 5385 N N . ILE A 1 695 ? 17.528 9.253 -3.093 1.00 91.38 695 ILE A N 1
ATOM 5386 C CA . ILE A 1 695 ? 17.180 9.401 -4.508 1.00 91.38 695 ILE A CA 1
ATOM 5387 C C . ILE A 1 695 ? 18.310 8.877 -5.402 1.00 91.38 695 ILE A C 1
ATOM 5389 O O . ILE A 1 695 ? 19.483 8.918 -5.028 1.00 91.38 695 ILE A O 1
ATOM 5393 N N . ARG A 1 696 ? 17.969 8.408 -6.603 1.00 88.44 696 ARG A N 1
ATOM 5394 C CA . ARG A 1 696 ? 18.934 8.000 -7.634 1.00 88.44 696 ARG A CA 1
ATOM 5395 C C . ARG A 1 696 ? 19.730 9.194 -8.164 1.00 88.44 696 ARG A C 1
ATOM 5397 O O . ARG A 1 696 ? 19.225 10.315 -8.238 1.00 88.44 696 ARG A O 1
ATOM 5404 N N . ILE A 1 697 ? 20.967 8.947 -8.581 1.00 79.12 697 ILE A N 1
ATOM 5405 C CA . ILE A 1 697 ? 21.810 9.945 -9.256 1.00 79.12 697 ILE A CA 1
ATOM 5406 C C . ILE A 1 697 ? 21.340 10.265 -10.693 1.00 79.12 697 ILE A C 1
ATOM 5408 O O . ILE A 1 697 ? 20.416 9.652 -11.219 1.00 79.12 697 ILE A O 1
ATOM 5412 N N . GLY A 1 698 ? 21.996 11.236 -11.342 1.00 68.94 698 GLY A N 1
ATOM 5413 C CA . GLY A 1 698 ? 21.748 11.633 -12.741 1.00 68.94 698 GLY A CA 1
ATOM 5414 C C . GLY A 1 698 ? 20.867 12.878 -12.920 1.00 68.94 698 GLY A C 1
ATOM 5415 O O . GLY A 1 698 ? 20.773 13.407 -14.025 1.00 68.94 698 GLY A O 1
ATOM 5416 N N . GLY A 1 699 ? 20.254 13.375 -11.842 1.00 72.19 699 GLY A N 1
ATOM 5417 C CA . GLY A 1 699 ? 19.337 14.517 -11.860 1.00 72.19 699 GLY A CA 1
ATOM 5418 C C . GLY A 1 699 ? 19.947 15.904 -11.662 1.00 72.19 699 GLY A C 1
ATOM 5419 O O . GLY A 1 699 ? 21.079 16.066 -11.207 1.00 72.19 699 GLY A O 1
ATOM 5420 N N . ASN A 1 700 ? 19.131 16.931 -11.931 1.00 83.19 700 ASN A N 1
ATOM 5421 C CA . ASN A 1 700 ? 19.393 18.297 -11.475 1.00 83.19 700 ASN A CA 1
ATOM 5422 C C . ASN A 1 700 ? 18.930 18.454 -10.018 1.00 83.19 700 ASN A C 1
ATOM 5424 O O . ASN A 1 700 ? 17.749 18.682 -9.754 1.00 83.19 700 ASN A O 1
ATOM 5428 N N . GLU A 1 701 ? 19.887 18.394 -9.095 1.00 85.88 701 GLU A N 1
ATOM 5429 C CA . GLU A 1 701 ? 19.650 18.461 -7.650 1.00 85.88 701 GLU A CA 1
ATOM 5430 C C . GLU A 1 701 ? 18.897 19.711 -7.188 1.00 85.88 701 GLU A C 1
ATOM 5432 O O . GLU A 1 701 ? 18.005 19.612 -6.352 1.00 85.88 701 GLU A O 1
ATOM 5437 N N . GLN A 1 702 ? 19.173 20.882 -7.766 1.00 90.00 702 GLN A N 1
ATOM 5438 C CA . GLN A 1 702 ? 18.454 22.108 -7.403 1.00 90.00 702 GLN A CA 1
ATOM 5439 C C . GLN A 1 702 ? 16.974 22.037 -7.797 1.00 90.00 702 GLN A C 1
ATOM 5441 O O . GLN A 1 702 ? 16.114 22.560 -7.088 1.00 90.00 702 GLN A O 1
ATOM 5446 N N . SER A 1 703 ? 16.656 21.375 -8.915 1.00 89.00 703 SER A N 1
ATOM 5447 C CA . SER A 1 703 ? 15.266 21.152 -9.316 1.00 89.00 703 SER A CA 1
ATOM 5448 C C . SER A 1 703 ? 14.586 20.072 -8.475 1.00 89.00 703 SER A C 1
ATOM 5450 O O . SER A 1 703 ? 13.392 20.189 -8.218 1.00 89.00 703 SER A O 1
ATOM 5452 N N . GLU A 1 704 ? 15.322 19.051 -8.031 1.00 90.31 704 GLU A N 1
ATOM 5453 C CA . GLU A 1 704 ? 14.830 18.012 -7.115 1.00 90.31 704 GLU A CA 1
ATOM 5454 C C . GLU A 1 704 ? 14.497 18.608 -5.744 1.00 90.31 704 GLU A C 1
ATOM 5456 O O . GLU A 1 704 ? 13.366 18.472 -5.284 1.00 90.31 704 GLU A O 1
ATOM 5461 N N . ILE A 1 705 ? 15.436 19.354 -5.149 1.00 94.38 705 ILE A N 1
ATOM 5462 C CA . ILE A 1 705 ? 15.247 20.097 -3.895 1.00 94.38 705 ILE A CA 1
ATOM 5463 C C . ILE A 1 705 ? 14.023 21.008 -3.993 1.00 94.38 705 ILE A C 1
ATOM 5465 O O . ILE A 1 705 ? 13.153 20.943 -3.128 1.00 94.38 705 ILE A O 1
ATOM 5469 N N . ARG A 1 706 ? 13.909 21.805 -5.067 1.00 94.31 706 ARG A N 1
ATOM 5470 C CA . ARG A 1 706 ? 12.762 22.702 -5.257 1.00 94.31 706 ARG A CA 1
ATOM 5471 C C . ARG A 1 706 ? 11.437 21.932 -5.317 1.00 94.31 706 ARG A C 1
ATOM 5473 O O . ARG A 1 706 ? 10.505 22.290 -4.601 1.00 94.31 706 ARG A O 1
ATOM 5480 N N . MET A 1 707 ? 11.366 20.851 -6.102 1.00 92.62 707 MET A N 1
ATOM 5481 C CA . MET A 1 707 ? 10.157 20.020 -6.201 1.00 92.62 707 MET A CA 1
ATOM 5482 C C . MET A 1 707 ? 9.782 19.358 -4.871 1.00 92.62 707 MET A C 1
ATOM 5484 O O . MET A 1 707 ? 8.590 19.254 -4.582 1.00 92.62 707 MET A O 1
ATOM 5488 N N . ILE A 1 708 ? 10.760 18.949 -4.052 1.00 94.69 708 ILE A N 1
ATOM 5489 C CA . ILE A 1 708 ? 10.525 18.467 -2.682 1.00 94.69 708 ILE A CA 1
ATOM 5490 C C . ILE A 1 708 ? 9.890 19.587 -1.854 1.00 94.69 708 ILE A C 1
ATOM 5492 O O . ILE A 1 708 ? 8.783 19.415 -1.350 1.00 94.69 708 ILE A O 1
ATOM 5496 N N . THR A 1 709 ? 10.531 20.756 -1.767 1.00 94.88 709 THR A N 1
ATOM 5497 C CA . THR A 1 709 ? 10.037 21.865 -0.934 1.00 94.88 709 THR A CA 1
ATOM 5498 C C . THR A 1 709 ? 8.657 22.372 -1.366 1.00 94.88 709 THR A C 1
ATOM 5500 O O . THR A 1 709 ? 7.806 22.614 -0.516 1.00 94.88 709 THR A O 1
ATOM 5503 N N . GLU A 1 710 ? 8.384 22.454 -2.672 1.00 93.62 710 GLU A N 1
ATOM 5504 C CA . GLU A 1 710 ? 7.076 22.856 -3.211 1.00 93.62 710 GLU A CA 1
ATOM 5505 C C . GLU A 1 710 ? 5.995 21.791 -2.947 1.00 93.62 710 GLU A C 1
ATOM 5507 O O . GLU A 1 710 ? 4.888 22.110 -2.510 1.00 93.62 710 GLU A O 1
ATOM 5512 N N . SER A 1 711 ? 6.297 20.508 -3.181 1.00 91.06 711 SER A N 1
ATOM 5513 C CA . SER A 1 711 ? 5.323 19.417 -3.006 1.00 91.06 711 SER A CA 1
ATOM 5514 C C . SER A 1 711 ? 4.966 19.179 -1.540 1.00 91.06 711 SER A C 1
ATOM 5516 O O . SER A 1 711 ? 3.814 18.864 -1.234 1.00 91.06 711 SER A O 1
ATOM 5518 N N . LEU A 1 712 ? 5.937 19.348 -0.639 1.00 92.81 712 LEU A N 1
ATOM 5519 C CA . LEU A 1 712 ? 5.733 19.226 0.800 1.00 92.81 712 LEU A CA 1
ATOM 5520 C C . LEU A 1 712 ? 5.069 20.473 1.394 1.00 92.81 712 LEU A C 1
ATOM 5522 O O . LEU A 1 712 ? 4.138 20.323 2.183 1.00 92.81 712 LEU A O 1
ATOM 5526 N N . GLY A 1 713 ? 5.413 21.681 0.932 1.00 90.38 713 GLY A N 1
ATOM 5527 C CA . GLY A 1 713 ? 4.721 22.916 1.326 1.00 90.38 713 GLY A CA 1
ATOM 5528 C C . GLY A 1 713 ? 3.224 22.881 0.989 1.00 90.38 713 GLY A C 1
ATOM 5529 O O . GLY A 1 713 ? 2.385 23.194 1.833 1.00 90.38 713 GLY A O 1
ATOM 5530 N N . ASN A 1 714 ? 2.864 22.359 -0.191 1.00 86.94 714 ASN A N 1
ATOM 5531 C CA . ASN A 1 714 ? 1.466 22.096 -0.570 1.00 86.94 714 ASN A CA 1
ATOM 5532 C C . ASN A 1 714 ? 0.759 21.064 0.340 1.00 86.94 714 ASN A C 1
ATOM 5534 O O . ASN A 1 714 ? -0.466 21.038 0.406 1.00 86.94 714 ASN A O 1
ATOM 5538 N N . ASN A 1 715 ? 1.516 20.231 1.061 1.00 86.31 715 ASN A N 1
ATOM 5539 C CA . ASN A 1 715 ? 1.031 19.293 2.079 1.00 86.31 715 ASN A CA 1
ATOM 5540 C C . ASN A 1 715 ? 1.264 19.804 3.515 1.00 86.31 715 ASN A C 1
ATOM 5542 O O . ASN A 1 715 ? 1.295 19.005 4.450 1.00 86.31 715 ASN A O 1
ATOM 5546 N N . LYS A 1 716 ? 1.415 21.125 3.701 1.00 90.88 716 LYS A N 1
ATOM 5547 C CA . LYS A 1 716 ? 1.643 21.794 4.996 1.00 90.88 716 LYS A CA 1
ATOM 5548 C C . LYS A 1 716 ? 2.913 21.325 5.736 1.00 90.88 716 LYS A C 1
ATOM 5550 O O . LYS A 1 716 ? 2.970 21.383 6.962 1.00 90.88 716 LYS A O 1
ATOM 5555 N N . ILE A 1 717 ? 3.932 20.870 5.009 1.00 92.81 717 ILE A N 1
ATOM 5556 C CA . ILE A 1 717 ? 5.252 20.498 5.536 1.00 92.81 717 ILE A CA 1
ATOM 5557 C C . ILE A 1 717 ? 6.277 21.460 4.930 1.00 92.81 717 ILE A C 1
ATOM 5559 O O . ILE A 1 717 ? 6.725 21.280 3.797 1.00 92.81 717 ILE A O 1
ATOM 5563 N N . ASP A 1 718 ? 6.648 22.498 5.678 1.00 94.06 718 ASP A N 1
ATOM 5564 C CA . ASP A 1 718 ? 7.618 23.493 5.214 1.00 94.06 718 ASP A CA 1
ATOM 5565 C C . ASP A 1 718 ? 9.032 22.916 5.307 1.00 94.06 718 ASP A C 1
ATOM 5567 O O . ASP A 1 718 ? 9.686 23.010 6.347 1.00 94.06 718 ASP A O 1
ATOM 5571 N N . ALA A 1 719 ? 9.501 22.298 4.226 1.00 95.31 719 ALA A N 1
ATOM 5572 C CA . ALA A 1 719 ? 10.838 21.725 4.152 1.00 95.31 719 ALA A CA 1
ATOM 5573 C C . ALA A 1 719 ? 11.898 22.783 3.785 1.00 95.31 719 ALA A C 1
ATOM 5575 O O . ALA A 1 719 ? 11.721 23.566 2.854 1.00 95.31 719 ALA A O 1
ATOM 5576 N N . THR A 1 720 ? 13.039 22.755 4.472 1.00 96.50 720 THR A N 1
ATOM 5577 C CA . THR A 1 720 ? 14.249 23.531 4.165 1.00 96.50 720 THR A CA 1
ATOM 5578 C C . THR A 1 720 ? 15.416 22.569 3.971 1.00 96.50 720 THR A C 1
ATOM 5580 O O . THR A 1 720 ? 15.706 21.753 4.841 1.00 96.50 720 THR A O 1
ATOM 5583 N N . TYR A 1 721 ? 16.086 22.642 2.822 1.00 97.56 721 TYR A N 1
ATOM 5584 C CA . TYR A 1 721 ? 17.242 21.796 2.515 1.00 97.56 721 TYR A CA 1
ATOM 5585 C C . TYR A 1 721 ? 18.447 22.121 3.411 1.00 97.56 721 TYR A C 1
ATOM 5587 O O . TYR A 1 721 ? 18.764 23.289 3.631 1.00 97.56 721 TYR A O 1
ATOM 5595 N N . VAL A 1 722 ? 19.130 21.076 3.888 1.00 97.38 722 VAL A N 1
ATOM 5596 C CA . VAL A 1 722 ? 20.308 21.171 4.766 1.00 97.38 722 VAL A CA 1
ATOM 5597 C C . VAL A 1 722 ? 21.581 20.771 4.023 1.00 97.38 722 VAL A C 1
ATOM 5599 O O . VAL A 1 722 ? 22.529 21.551 3.958 1.00 97.38 722 VAL A O 1
ATOM 5602 N N . LYS A 1 723 ? 21.624 19.544 3.488 1.00 96.19 723 LYS A N 1
ATOM 5603 C CA . LYS A 1 723 ? 22.790 18.979 2.790 1.00 96.19 723 LYS A CA 1
ATOM 5604 C C . LYS A 1 723 ? 22.412 17.767 1.931 1.00 96.19 723 LYS A C 1
ATOM 5606 O O . LYS A 1 723 ? 21.382 17.135 2.164 1.00 96.19 723 LYS A O 1
ATOM 5611 N N . THR A 1 724 ? 23.310 17.396 1.027 1.00 95.00 724 THR A N 1
ATOM 5612 C CA . THR A 1 724 ? 23.302 16.130 0.290 1.00 95.00 724 THR A CA 1
ATOM 5613 C C . THR A 1 724 ? 24.546 15.343 0.679 1.00 95.00 724 THR A C 1
ATOM 5615 O O . THR A 1 724 ? 25.657 15.861 0.556 1.00 95.00 724 THR A O 1
ATOM 5618 N N . ASP A 1 725 ? 24.372 14.090 1.097 1.00 92.12 725 ASP A N 1
ATOM 5619 C CA . ASP A 1 725 ? 25.473 13.132 1.173 1.00 92.12 725 ASP A CA 1
ATOM 5620 C C . ASP A 1 725 ? 25.553 12.372 -0.167 1.00 92.12 725 ASP A C 1
ATOM 5622 O O . ASP A 1 725 ? 24.545 11.806 -0.610 1.00 92.12 725 ASP A O 1
ATOM 5626 N N . PRO A 1 726 ? 26.715 12.379 -0.852 1.00 84.75 726 PRO A N 1
ATOM 5627 C CA . PRO A 1 726 ? 26.882 11.720 -2.146 1.00 84.75 726 PRO A CA 1
ATOM 5628 C C . PRO A 1 726 ? 26.870 10.185 -2.008 1.00 84.75 726 PRO A C 1
ATOM 5630 O O . PRO A 1 726 ? 26.975 9.671 -0.888 1.00 84.75 726 PRO A O 1
ATOM 5633 N N . PRO A 1 727 ? 26.808 9.439 -3.129 1.00 81.25 727 PRO A N 1
ATOM 5634 C CA . PRO A 1 727 ? 26.996 7.991 -3.115 1.00 81.25 727 PRO A CA 1
ATOM 5635 C C . PRO A 1 727 ? 28.328 7.609 -2.454 1.00 81.25 727 PRO A C 1
ATOM 5637 O O . PRO A 1 727 ? 29.332 8.308 -2.606 1.00 81.25 727 PRO A O 1
ATOM 5640 N N . GLN A 1 728 ? 28.326 6.509 -1.703 1.00 71.62 728 GLN A N 1
ATOM 5641 C CA . GLN A 1 728 ? 29.464 6.042 -0.895 1.00 71.62 728 GLN A CA 1
ATOM 5642 C C . GLN A 1 728 ? 30.232 4.880 -1.552 1.00 71.62 728 GLN A C 1
ATOM 5644 O O . GLN A 1 728 ? 31.327 4.521 -1.110 1.00 71.62 728 GLN A O 1
ATOM 5649 N N . GLY A 1 729 ? 29.665 4.291 -2.607 1.00 61.66 729 GLY A N 1
ATOM 5650 C CA . GLY A 1 729 ? 30.233 3.162 -3.329 1.00 61.66 729 GLY A CA 1
ATOM 5651 C C . GLY A 1 729 ? 31.492 3.520 -4.122 1.00 61.66 729 GLY A C 1
ATOM 5652 O O . GLY A 1 729 ? 31.733 4.663 -4.509 1.00 61.66 729 GLY A O 1
ATOM 5653 N N . LYS A 1 730 ? 32.324 2.506 -4.381 1.00 53.38 730 LYS A N 1
ATOM 5654 C CA . LYS A 1 730 ? 33.602 2.644 -5.111 1.00 53.38 730 LYS A CA 1
ATOM 5655 C C . LYS A 1 730 ? 33.463 2.439 -6.628 1.00 53.38 730 LYS A C 1
ATOM 5657 O O . LYS A 1 730 ? 34.478 2.371 -7.321 1.00 53.38 730 LYS A O 1
ATOM 5662 N N . GLY A 1 731 ? 32.239 2.271 -7.132 1.00 51.47 731 GLY A N 1
ATOM 5663 C CA . GLY A 1 731 ? 31.951 1.984 -8.535 1.00 51.47 731 GLY A CA 1
ATOM 5664 C C . GLY A 1 731 ? 31.851 3.234 -9.413 1.00 51.47 731 GLY A C 1
ATOM 5665 O O . GLY A 1 731 ? 31.477 4.314 -8.960 1.00 51.47 731 GLY A O 1
ATOM 5666 N N . ASN A 1 732 ? 32.128 3.073 -10.710 1.00 45.47 732 ASN A N 1
ATOM 5667 C CA . ASN A 1 732 ? 31.823 4.095 -11.714 1.00 45.47 732 ASN A CA 1
ATOM 5668 C C . ASN A 1 732 ? 30.317 4.094 -12.003 1.00 45.47 732 ASN A C 1
ATOM 5670 O O . ASN A 1 732 ? 29.858 3.440 -12.940 1.00 45.47 732 ASN A O 1
ATOM 5674 N N . ALA A 1 733 ? 29.548 4.825 -11.203 1.00 45.69 733 ALA A N 1
ATOM 5675 C CA . ALA A 1 733 ? 28.132 5.020 -11.466 1.00 45.69 733 ALA A CA 1
ATOM 5676 C C . ALA A 1 733 ? 27.940 5.756 -12.809 1.00 45.69 733 ALA A C 1
ATOM 5678 O O . ALA A 1 733 ? 28.567 6.788 -13.067 1.00 45.69 733 ALA A O 1
ATOM 5679 N N . HIS A 1 734 ? 27.116 5.202 -13.702 1.00 43.41 734 HIS A N 1
ATOM 5680 C CA . HIS A 1 734 ? 26.972 5.727 -15.063 1.00 43.41 734 HIS A CA 1
ATOM 5681 C C . HIS A 1 734 ? 26.341 7.139 -15.043 1.00 43.41 734 HIS A C 1
ATOM 5683 O O . HIS A 1 734 ? 25.382 7.357 -14.305 1.00 43.41 734 HIS A O 1
ATOM 5689 N N . PRO A 1 735 ? 26.802 8.116 -15.853 1.00 38.00 735 PRO A N 1
ATOM 5690 C CA . PRO A 1 735 ? 26.308 9.501 -15.792 1.00 38.00 735 PRO A CA 1
ATOM 5691 C C . PRO A 1 735 ? 24.856 9.697 -16.272 1.00 38.00 735 PRO A C 1
ATOM 5693 O O . PRO A 1 735 ? 24.298 10.776 -16.100 1.00 38.00 735 PRO A O 1
ATOM 5696 N N . ARG A 1 736 ? 24.229 8.663 -16.850 1.00 42.59 736 ARG A N 1
ATOM 5697 C CA . ARG A 1 736 ? 22.770 8.547 -17.059 1.00 42.59 736 ARG A CA 1
ATOM 5698 C C . ARG A 1 736 ? 22.214 7.424 -16.177 1.00 42.59 736 ARG A C 1
ATOM 5700 O O . ARG A 1 736 ? 21.692 6.444 -16.690 1.00 42.59 736 ARG A O 1
ATOM 5707 N N . GLY A 1 737 ? 22.521 7.475 -14.885 1.00 44.22 737 GLY A N 1
ATOM 5708 C CA . GLY A 1 737 ? 22.563 6.301 -14.013 1.00 44.22 737 GLY A CA 1
ATOM 5709 C C . GLY A 1 737 ? 21.227 5.606 -13.784 1.00 44.22 737 GLY A C 1
ATOM 5710 O O . GLY A 1 737 ? 20.543 5.904 -12.812 1.00 44.22 737 GLY A O 1
ATOM 5711 N N . ILE A 1 738 ? 20.924 4.607 -14.610 1.00 49.78 738 ILE A N 1
ATOM 5712 C CA . ILE A 1 738 ? 19.966 3.556 -14.296 1.00 49.78 738 ILE A CA 1
ATOM 5713 C C . ILE A 1 738 ? 20.557 2.216 -14.781 1.00 49.78 738 ILE A C 1
ATOM 5715 O O . ILE A 1 738 ? 20.588 1.969 -15.980 1.00 49.78 738 ILE A O 1
ATOM 5719 N N . GLY A 1 739 ? 21.023 1.371 -13.850 1.00 44.03 739 GLY A N 1
ATOM 5720 C CA . GLY A 1 739 ? 21.209 -0.075 -14.055 1.00 44.03 739 GLY A CA 1
ATOM 5721 C C . GLY A 1 739 ? 22.357 -0.568 -14.956 1.00 44.03 739 GLY A C 1
ATOM 5722 O O . GLY A 1 739 ? 22.433 -0.233 -16.134 1.00 44.03 739 GLY A O 1
ATOM 5723 N N . ILE A 1 740 ? 23.207 -1.466 -14.441 1.00 45.22 740 ILE A N 1
ATOM 5724 C CA . ILE A 1 740 ? 24.084 -2.289 -15.290 1.00 45.22 740 ILE A CA 1
ATOM 5725 C C . ILE A 1 740 ? 23.285 -3.510 -15.746 1.00 45.22 740 ILE A C 1
ATOM 5727 O O . ILE A 1 740 ? 22.900 -4.333 -14.923 1.00 45.22 740 ILE A O 1
ATOM 5731 N N . VAL A 1 741 ? 23.060 -3.662 -17.050 1.00 39.50 741 VAL A N 1
ATOM 5732 C CA . VAL A 1 741 ? 22.468 -4.890 -17.603 1.00 39.50 741 VAL A CA 1
ATOM 5733 C C . VAL A 1 741 ? 23.426 -6.064 -17.375 1.00 39.50 741 VAL A C 1
ATOM 5735 O O . VAL A 1 741 ? 24.617 -5.952 -17.688 1.00 39.50 741 VAL A O 1
ATOM 5738 N N . ALA A 1 742 ? 22.920 -7.189 -16.868 1.00 37.00 742 ALA A N 1
ATOM 5739 C CA . ALA A 1 742 ? 23.636 -8.459 -16.846 1.00 37.00 742 ALA A CA 1
ATOM 5740 C C . ALA A 1 742 ? 23.917 -8.890 -18.300 1.00 37.00 742 ALA A C 1
ATOM 5742 O O . ALA A 1 742 ? 23.015 -9.291 -19.028 1.00 37.00 742 ALA A O 1
ATOM 5743 N N . GLY A 1 743 ? 25.166 -8.687 -18.732 1.00 37.03 743 GLY A N 1
ATOM 5744 C CA . GLY A 1 743 ? 25.610 -8.709 -20.133 1.00 37.03 743 GLY A CA 1
ATOM 5745 C C . GLY A 1 743 ? 26.559 -7.540 -20.428 1.00 37.03 743 GLY A C 1
ATOM 5746 O O . GLY A 1 743 ? 27.741 -7.728 -20.698 1.00 37.03 743 GLY A O 1
ATOM 5747 N N . ALA A 1 744 ? 26.115 -6.301 -20.195 1.00 34.31 744 ALA A N 1
ATOM 5748 C CA . ALA A 1 744 ? 26.910 -5.098 -20.476 1.00 34.31 744 ALA A CA 1
ATOM 5749 C C . ALA A 1 744 ? 28.003 -4.777 -19.425 1.00 34.31 744 ALA A C 1
ATOM 5751 O O . ALA A 1 744 ? 28.883 -3.954 -19.688 1.00 34.31 744 ALA A O 1
ATOM 5752 N N . GLY A 1 745 ? 27.947 -5.392 -18.235 1.00 29.36 745 GLY A N 1
ATOM 5753 C CA . GLY A 1 745 ? 28.834 -5.105 -17.093 1.00 29.36 745 GLY A CA 1
ATOM 5754 C C . GLY A 1 745 ? 29.994 -6.075 -16.843 1.00 29.36 745 GLY A C 1
ATOM 5755 O O . GLY A 1 745 ? 30.902 -5.747 -16.079 1.00 29.36 745 GLY A O 1
ATOM 5756 N N . ALA A 1 746 ? 30.019 -7.245 -17.490 1.00 29.28 746 ALA A N 1
ATOM 5757 C CA . ALA A 1 746 ? 31.026 -8.285 -17.231 1.00 29.28 746 ALA A CA 1
ATOM 5758 C C . ALA A 1 746 ? 32.415 -7.996 -17.853 1.00 29.28 746 ALA A C 1
ATOM 5760 O O . ALA A 1 746 ? 33.337 -8.794 -17.722 1.00 29.28 746 ALA A O 1
ATOM 5761 N N . GLY A 1 747 ? 32.601 -6.840 -18.504 1.00 28.64 747 GLY A N 1
ATOM 5762 C CA . GLY A 1 747 ? 33.868 -6.440 -19.135 1.00 28.64 747 GLY A CA 1
ATOM 5763 C C . GLY A 1 747 ? 34.852 -5.666 -18.244 1.00 28.64 747 GLY A C 1
ATOM 5764 O O . GLY A 1 747 ? 35.967 -5.391 -18.680 1.00 28.64 747 GLY A O 1
ATOM 5765 N N . MET A 1 748 ? 34.467 -5.275 -17.020 1.00 32.28 748 MET A N 1
ATOM 5766 C CA . MET A 1 748 ? 35.265 -4.387 -16.145 1.00 32.28 748 MET A CA 1
ATOM 5767 C C . MET A 1 748 ? 35.507 -4.948 -14.730 1.00 32.28 748 MET A C 1
ATOM 5769 O O . MET A 1 748 ? 35.826 -4.201 -13.806 1.00 32.28 748 MET A O 1
ATOM 5773 N N . ALA A 1 749 ? 35.448 -6.272 -14.566 1.00 29.12 749 ALA A N 1
ATOM 5774 C CA . ALA A 1 749 ? 35.941 -6.965 -13.378 1.00 29.12 749 ALA A CA 1
ATOM 5775 C C . ALA A 1 749 ? 36.911 -8.087 -13.785 1.00 29.12 749 ALA A C 1
ATOM 5777 O O . ALA A 1 749 ? 36.501 -9.163 -14.194 1.00 29.12 749 ALA A O 1
ATOM 5778 N N . THR A 1 750 ? 38.215 -7.814 -13.654 1.00 36.00 750 THR A N 1
ATOM 5779 C CA . THR A 1 750 ? 39.315 -8.804 -13.688 1.00 36.00 750 THR A CA 1
ATOM 5780 C C . THR A 1 750 ? 39.314 -9.832 -14.832 1.00 36.00 750 THR A C 1
ATOM 5782 O O . THR A 1 750 ? 38.949 -10.984 -14.633 1.00 36.00 750 THR A O 1
ATOM 5785 N N . GLY A 1 751 ? 39.915 -9.455 -15.966 1.00 37.03 751 GLY A N 1
ATOM 5786 C CA . GLY A 1 751 ? 40.417 -10.406 -16.966 1.00 37.03 751 GLY A CA 1
ATOM 5787 C C . GLY A 1 751 ? 39.442 -10.708 -18.101 1.00 37.03 751 GLY A C 1
ATOM 5788 O O . GLY A 1 751 ? 38.733 -11.703 -18.067 1.00 37.03 751 GLY A O 1
ATOM 5789 N N . SER A 1 752 ? 39.482 -9.882 -19.148 1.00 27.42 752 SER A N 1
ATOM 5790 C CA . SER A 1 752 ? 38.863 -10.184 -20.439 1.00 27.42 752 SER A CA 1
ATOM 5791 C C . SER A 1 752 ? 39.898 -9.975 -21.540 1.00 27.42 752 SER A C 1
ATOM 5793 O O . SER A 1 752 ? 40.194 -8.852 -21.951 1.00 27.42 752 SER A O 1
ATOM 5795 N N . SER A 1 753 ? 40.490 -11.081 -21.983 1.00 34.34 753 SER A N 1
ATOM 5796 C CA . SER A 1 753 ? 41.207 -11.150 -23.249 1.00 34.34 753 SER A CA 1
ATOM 5797 C C . SER A 1 753 ? 40.188 -11.026 -24.382 1.00 34.34 753 SER A C 1
ATOM 5799 O O . SER A 1 753 ? 39.486 -11.992 -24.689 1.00 34.34 753 SER A O 1
ATOM 5801 N N . GLY A 1 754 ? 40.111 -9.857 -25.024 1.00 31.70 754 GLY A N 1
ATOM 5802 C CA . GLY A 1 754 ? 39.451 -9.754 -26.328 1.00 31.70 754 GLY A CA 1
ATOM 5803 C C . GLY A 1 754 ? 40.085 -10.756 -27.298 1.00 31.70 754 GLY A C 1
ATOM 5804 O O . GLY A 1 754 ? 41.297 -10.967 -27.217 1.00 31.70 754 GLY A O 1
ATOM 5805 N N . LYS A 1 755 ? 39.276 -11.397 -28.161 1.00 41.66 755 LYS A N 1
ATOM 5806 C CA . LYS A 1 755 ? 39.710 -12.483 -29.066 1.00 41.66 755 LYS A CA 1
ATOM 5807 C C . LYS A 1 755 ? 41.040 -12.131 -29.738 1.00 41.66 755 LYS A C 1
ATOM 5809 O O . LYS A 1 755 ? 41.098 -11.240 -30.583 1.00 41.66 755 LYS A O 1
ATOM 5814 N N . GLN A 1 756 ? 42.097 -12.823 -29.322 1.00 48.03 756 GLN A N 1
ATOM 5815 C CA . GLN A 1 756 ? 43.443 -12.601 -29.832 1.00 48.03 756 GLN A CA 1
ATOM 5816 C C . GLN A 1 756 ? 43.613 -13.357 -31.143 1.00 48.03 756 GLN A C 1
ATOM 5818 O O . GLN A 1 756 ? 43.027 -14.420 -31.342 1.00 48.03 756 GLN A O 1
ATOM 5823 N N . ALA A 1 757 ? 44.422 -12.805 -32.039 1.00 47.59 757 ALA A N 1
ATOM 5824 C CA . ALA A 1 757 ? 44.851 -13.535 -33.215 1.00 47.59 757 ALA A CA 1
ATOM 5825 C C . ALA A 1 757 ? 45.867 -14.594 -32.767 1.00 47.59 757 ALA A C 1
ATOM 5827 O O . ALA A 1 757 ? 46.931 -14.247 -32.255 1.00 47.59 757 ALA A O 1
ATOM 5828 N N . GLU A 1 758 ? 45.541 -15.875 -32.929 1.00 50.94 758 GLU A N 1
ATOM 5829 C CA . GLU A 1 758 ? 46.468 -16.966 -32.628 1.00 50.94 758 GLU A CA 1
ATOM 5830 C C . GLU A 1 758 ? 47.459 -17.143 -33.786 1.00 50.94 758 GLU A C 1
ATOM 5832 O O . GLU A 1 758 ? 47.072 -17.294 -34.943 1.00 50.94 758 GLU A O 1
ATOM 5837 N N . GLY A 1 759 ? 48.757 -17.088 -33.484 1.00 60.00 759 GLY A N 1
ATOM 5838 C CA . GLY A 1 759 ? 49.821 -17.170 -34.483 1.00 60.00 759 GLY A CA 1
ATOM 5839 C C . GLY A 1 759 ? 51.201 -16.888 -33.891 1.00 60.00 759 GLY A C 1
ATOM 5840 O O . GLY A 1 759 ? 51.326 -16.346 -32.792 1.00 60.00 759 GLY A O 1
ATOM 5841 N N . LYS A 1 760 ? 52.262 -17.261 -34.618 1.00 63.50 760 LYS A N 1
ATOM 5842 C CA . LYS A 1 760 ? 53.658 -17.071 -34.169 1.00 63.50 760 LYS A CA 1
ATOM 5843 C C . LYS A 1 760 ? 54.209 -15.680 -34.497 1.00 63.50 760 LYS A C 1
ATOM 5845 O O . LYS A 1 760 ? 55.056 -15.170 -33.759 1.00 63.50 760 LYS A O 1
ATOM 5850 N N . HIS A 1 761 ? 53.684 -15.051 -35.548 1.00 78.88 761 HIS A N 1
ATOM 5851 C CA . HIS A 1 761 ? 54.023 -13.696 -35.975 1.00 78.88 761 HIS A CA 1
ATOM 5852 C C . HIS A 1 761 ? 52.805 -12.777 -35.875 1.00 78.88 761 HIS A C 1
ATOM 5854 O O . HIS A 1 761 ? 51.936 -12.746 -36.742 1.00 78.88 761 HIS A O 1
ATOM 5860 N N . LEU A 1 762 ? 52.752 -12.016 -34.786 1.00 84.81 762 LEU A N 1
ATOM 5861 C CA . LEU A 1 762 ? 51.702 -11.052 -34.487 1.00 84.81 762 LEU A CA 1
ATOM 5862 C C . LEU A 1 762 ? 52.308 -9.656 -34.405 1.00 84.81 762 LEU A C 1
ATOM 5864 O O . LEU A 1 762 ? 53.372 -9.468 -33.814 1.00 84.81 762 LEU A O 1
ATOM 5868 N N . LYS A 1 763 ? 51.601 -8.658 -34.923 1.00 86.00 763 LYS A N 1
ATOM 5869 C CA . LYS A 1 763 ? 51.794 -7.260 -34.550 1.00 86.00 763 LYS A CA 1
ATOM 5870 C C . LYS A 1 763 ? 50.933 -6.984 -33.322 1.00 86.00 763 LYS A C 1
ATOM 5872 O O . LYS A 1 763 ? 49.717 -7.147 -33.356 1.00 86.00 763 LYS A O 1
ATOM 5877 N N . VAL A 1 764 ? 51.575 -6.592 -32.232 1.00 83.44 764 VAL A N 1
ATOM 5878 C CA . VAL A 1 764 ? 50.950 -6.319 -30.938 1.00 83.44 764 VAL A CA 1
ATOM 5879 C C . VAL A 1 764 ? 50.976 -4.818 -30.697 1.00 83.44 764 VAL A C 1
ATOM 5881 O O . VAL A 1 764 ? 52.044 -4.208 -30.703 1.00 83.44 764 VAL A O 1
ATOM 5884 N N . THR A 1 765 ? 49.808 -4.238 -30.449 1.00 85.44 765 THR A N 1
ATOM 5885 C CA . THR A 1 765 ? 49.622 -2.826 -30.114 1.00 85.44 765 THR A CA 1
ATOM 5886 C C . THR A 1 765 ? 49.021 -2.722 -28.717 1.00 85.44 765 THR A C 1
ATOM 5888 O O . THR A 1 765 ? 47.895 -3.154 -28.478 1.00 85.44 765 THR A O 1
ATOM 5891 N N . ILE A 1 766 ? 49.777 -2.144 -27.785 1.00 84.50 766 ILE A N 1
ATOM 5892 C CA . ILE A 1 766 ? 49.345 -1.843 -26.420 1.00 84.50 766 ILE A CA 1
ATOM 5893 C C . ILE A 1 766 ? 48.942 -0.372 -26.360 1.00 84.50 766 ILE A C 1
ATOM 5895 O O . ILE A 1 766 ? 49.797 0.508 -26.470 1.00 84.50 766 ILE A O 1
ATOM 5899 N N . GLN A 1 767 ? 47.670 -0.093 -26.101 1.00 77.00 767 GLN A N 1
ATOM 5900 C CA . GLN A 1 767 ? 47.212 1.247 -25.746 1.00 77.00 767 GLN A CA 1
ATOM 5901 C C . GLN A 1 767 ? 47.097 1.356 -24.223 1.00 77.00 767 GLN A C 1
ATOM 5903 O O . GLN A 1 767 ? 46.485 0.492 -23.600 1.00 77.00 767 GLN A O 1
ATOM 5908 N N . TYR A 1 768 ? 47.681 2.383 -23.597 1.00 77.12 768 TYR A N 1
ATOM 5909 C CA . TYR A 1 768 ? 47.652 2.553 -22.136 1.00 77.12 768 TYR A CA 1
ATOM 5910 C C . TYR A 1 768 ? 46.900 3.822 -21.716 1.00 77.12 768 TYR A C 1
ATOM 5912 O O . TYR A 1 768 ? 47.195 4.925 -22.168 1.00 77.12 768 TYR A O 1
ATOM 5920 N N . GLY A 1 769 ? 45.939 3.704 -20.798 1.00 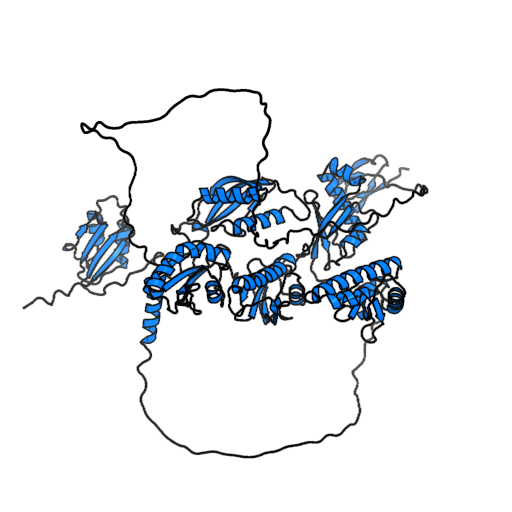56.53 769 GLY A N 1
ATOM 5921 C CA . GLY A 1 769 ? 45.202 4.866 -20.286 1.00 56.53 769 GLY A CA 1
ATOM 5922 C C . GLY A 1 769 ? 46.055 5.768 -19.384 1.00 56.53 769 GLY A C 1
ATOM 5923 O O . GLY A 1 769 ? 46.034 6.998 -19.525 1.00 56.53 769 GLY A O 1
ATOM 5924 N N . LEU A 1 770 ? 46.869 5.173 -18.503 1.00 69.12 770 LEU A N 1
ATOM 5925 C CA . LEU A 1 770 ? 47.681 5.892 -17.517 1.00 69.12 770 LEU A CA 1
ATOM 5926 C C . LEU A 1 770 ? 49.084 5.285 -17.377 1.00 69.12 770 LEU A C 1
ATOM 5928 O O . LEU A 1 770 ? 49.236 4.081 -17.187 1.00 69.12 770 LEU A O 1
ATOM 5932 N N . TYR A 1 771 ? 50.105 6.142 -17.383 1.00 75.56 771 TYR A N 1
ATOM 5933 C CA . TYR A 1 771 ? 51.464 5.802 -16.962 1.00 75.56 771 TYR A CA 1
ATOM 5934 C C . TYR A 1 771 ? 51.820 6.608 -15.710 1.00 75.56 771 TYR A C 1
ATOM 5936 O O . TYR A 1 771 ? 51.687 7.829 -15.704 1.00 75.56 771 TYR A O 1
ATOM 5944 N N . ALA A 1 772 ? 52.264 5.925 -14.654 1.00 75.31 772 ALA A N 1
ATOM 5945 C CA . ALA A 1 772 ? 52.641 6.535 -13.372 1.00 75.31 772 ALA A CA 1
ATOM 5946 C C . ALA A 1 772 ? 54.078 6.172 -12.944 1.00 75.31 772 ALA A C 1
ATOM 5948 O O . ALA A 1 772 ? 54.395 6.102 -11.752 1.00 75.31 772 ALA A O 1
ATOM 5949 N N . GLY A 1 773 ? 54.948 5.866 -13.910 1.00 74.12 773 GLY A N 1
ATOM 5950 C CA . GLY A 1 773 ? 56.360 5.598 -13.653 1.00 74.12 773 GLY A CA 1
ATOM 5951 C C . GLY A 1 773 ? 57.176 6.887 -13.523 1.00 74.12 773 GLY A C 1
ATOM 5952 O O . GLY A 1 773 ? 56.815 7.933 -14.050 1.00 74.12 773 GLY A O 1
ATOM 5953 N N . LYS A 1 774 ? 58.297 6.815 -12.794 1.00 69.06 774 LYS A N 1
ATOM 5954 C CA . LYS A 1 774 ? 59.197 7.963 -12.558 1.00 69.06 774 LYS A CA 1
ATOM 5955 C C . LYS A 1 774 ? 60.236 8.181 -13.669 1.00 69.06 774 LYS A C 1
ATOM 5957 O O . LYS A 1 774 ? 61.036 9.105 -13.570 1.00 69.06 774 LYS A O 1
ATOM 5962 N N . GLN A 1 775 ? 60.293 7.298 -14.666 1.00 72.75 775 GLN A N 1
ATOM 5963 C CA . GLN A 1 775 ? 61.229 7.386 -15.791 1.00 72.75 775 GLN A CA 1
ATOM 5964 C C . GLN A 1 775 ? 60.485 7.828 -17.058 1.00 72.75 775 GLN A C 1
ATOM 5966 O O . GLN A 1 775 ? 59.264 7.934 -17.064 1.00 72.75 775 GLN A O 1
ATOM 5971 N N . ASN A 1 776 ? 61.213 8.104 -18.141 1.00 82.31 776 ASN A N 1
ATOM 5972 C CA . ASN A 1 776 ? 60.584 8.375 -19.432 1.00 82.31 776 ASN A CA 1
ATOM 5973 C C . ASN A 1 776 ? 59.807 7.135 -19.925 1.00 82.31 776 ASN A C 1
ATOM 5975 O O . ASN A 1 776 ? 60.341 6.020 -19.892 1.00 82.31 776 ASN A O 1
ATOM 5979 N N . VAL A 1 777 ? 58.585 7.354 -20.425 1.00 79.75 777 VAL A N 1
ATOM 5980 C CA . VAL A 1 777 ? 57.660 6.319 -20.919 1.00 79.75 777 VAL A CA 1
ATOM 5981 C C . VAL A 1 777 ? 58.350 5.349 -21.871 1.00 79.75 777 VAL A C 1
ATOM 5983 O O . VAL A 1 777 ? 58.302 4.140 -21.653 1.00 79.75 777 VAL A O 1
ATOM 5986 N N . ALA A 1 778 ? 59.041 5.855 -22.895 1.00 81.88 778 ALA A N 1
ATOM 5987 C CA . ALA A 1 778 ? 59.665 5.020 -23.916 1.00 81.88 778 ALA A CA 1
ATOM 5988 C C . ALA A 1 778 ? 60.823 4.170 -23.366 1.00 81.88 778 ALA A C 1
ATOM 5990 O O . ALA A 1 778 ? 61.086 3.075 -23.871 1.00 81.88 778 ALA A O 1
ATOM 5991 N N . ARG A 1 779 ? 61.501 4.634 -22.307 1.00 82.06 779 ARG A N 1
ATOM 5992 C CA . ARG A 1 779 ? 62.523 3.849 -21.601 1.00 82.06 779 ARG A CA 1
ATOM 5993 C C . ARG A 1 779 ? 61.882 2.736 -20.775 1.00 82.06 779 ARG A C 1
ATOM 5995 O O . ARG A 1 779 ? 62.289 1.589 -20.914 1.00 82.06 779 ARG A O 1
ATOM 6002 N N . SER A 1 780 ? 60.846 3.044 -19.991 1.00 83.81 780 SER A N 1
ATOM 6003 C CA . SER A 1 780 ? 60.111 2.040 -19.207 1.00 83.81 780 SER A CA 1
ATOM 6004 C C . SER A 1 780 ? 59.390 1.009 -20.072 1.00 83.81 780 SER A C 1
ATOM 6006 O O . SER A 1 780 ? 59.394 -0.165 -19.717 1.00 83.81 780 SER A O 1
ATOM 6008 N N . ALA A 1 781 ? 58.820 1.421 -21.208 1.00 84.62 781 ALA A N 1
ATOM 6009 C CA . ALA A 1 781 ? 58.216 0.527 -22.190 1.00 84.62 781 ALA A CA 1
ATOM 6010 C C . ALA A 1 781 ? 59.256 -0.454 -22.744 1.00 84.62 781 ALA A C 1
ATOM 6012 O O . ALA A 1 781 ? 59.064 -1.662 -22.651 1.00 84.62 781 ALA A O 1
ATOM 6013 N N . ARG A 1 782 ? 60.411 0.035 -23.224 1.00 85.94 782 ARG A N 1
ATOM 6014 C CA . ARG A 1 782 ? 61.492 -0.852 -23.687 1.00 85.94 782 ARG A CA 1
ATOM 6015 C C . ARG A 1 782 ? 61.980 -1.785 -22.579 1.00 85.94 782 ARG A C 1
ATOM 6017 O O . ARG A 1 782 ? 62.067 -2.977 -22.822 1.00 85.94 782 ARG A O 1
ATOM 6024 N N . THR A 1 783 ? 62.189 -1.300 -21.353 1.00 82.31 783 THR A N 1
ATOM 6025 C CA . THR A 1 783 ? 62.570 -2.151 -20.206 1.00 82.31 783 THR A CA 1
ATOM 6026 C C . THR A 1 783 ? 61.488 -3.170 -19.810 1.00 82.31 783 THR A C 1
ATOM 6028 O O . THR A 1 783 ? 61.817 -4.210 -19.246 1.00 82.31 783 THR A O 1
ATOM 6031 N N . ALA A 1 784 ? 60.204 -2.911 -20.085 1.00 83.44 784 ALA A N 1
ATOM 6032 C CA . ALA A 1 784 ? 59.133 -3.892 -19.890 1.00 83.44 784 ALA A CA 1
ATOM 6033 C C . ALA A 1 784 ? 59.180 -5.021 -20.934 1.00 83.44 784 ALA A C 1
ATOM 6035 O O . ALA A 1 784 ? 58.891 -6.166 -20.597 1.00 83.44 784 ALA A O 1
ATOM 6036 N N . LEU A 1 785 ? 59.528 -4.687 -22.182 1.00 85.12 785 LEU A N 1
ATOM 6037 C CA . LEU A 1 785 ? 59.481 -5.593 -23.335 1.00 85.12 785 LEU A CA 1
ATOM 6038 C C . LEU A 1 785 ? 60.794 -6.368 -23.566 1.00 85.12 785 LEU A C 1
ATOM 6040 O O . LEU A 1 785 ? 60.753 -7.496 -24.043 1.00 85.12 785 LEU A O 1
ATOM 6044 N N . ASP A 1 786 ? 61.938 -5.812 -23.157 1.00 82.75 786 ASP A N 1
ATOM 6045 C CA . ASP A 1 786 ? 63.278 -6.436 -23.201 1.00 82.75 786 ASP A CA 1
ATOM 6046 C C . ASP A 1 786 ? 63.355 -7.766 -22.420 1.00 82.75 786 ASP A C 1
ATOM 6048 O O . ASP A 1 786 ? 64.164 -8.639 -22.716 1.00 82.75 786 ASP A O 1
ATOM 6052 N N . GLY A 1 787 ? 62.450 -7.973 -21.457 1.00 75.31 787 GLY A N 1
ATOM 6053 C CA . GLY A 1 787 ? 62.332 -9.221 -20.696 1.00 75.31 787 GLY A CA 1
ATOM 6054 C C . GLY A 1 787 ? 61.756 -10.422 -21.463 1.00 75.31 787 GLY A C 1
ATOM 6055 O O . GLY A 1 787 ? 61.610 -11.486 -20.859 1.00 75.31 787 GLY A O 1
ATOM 6056 N N . PHE A 1 788 ? 61.403 -10.284 -22.748 1.00 84.75 788 PHE A N 1
ATOM 6057 C CA . PHE A 1 788 ? 60.725 -11.325 -23.528 1.00 84.75 788 PHE A CA 1
ATOM 6058 C C . PHE A 1 788 ? 61.494 -11.737 -24.786 1.00 84.75 788 PHE A C 1
ATOM 6060 O O . PHE A 1 788 ? 61.516 -11.024 -25.786 1.00 84.75 788 PHE A O 1
ATOM 6067 N N . ALA A 1 789 ? 62.022 -12.964 -24.786 1.00 80.62 789 ALA A N 1
ATOM 6068 C CA . ALA A 1 789 ? 62.735 -13.543 -25.931 1.00 80.62 789 ALA A CA 1
ATOM 6069 C C . ALA A 1 789 ? 61.874 -13.703 -27.207 1.00 80.62 789 ALA A C 1
ATOM 6071 O O . ALA A 1 789 ? 62.417 -13.838 -28.301 1.00 80.62 789 ALA A O 1
ATOM 6072 N N . TRP A 1 790 ? 60.543 -13.683 -27.080 1.00 84.62 790 TRP A N 1
ATOM 6073 C CA . TRP A 1 790 ? 59.589 -13.780 -28.191 1.00 84.62 790 TRP A CA 1
ATOM 6074 C C . TRP A 1 790 ? 59.195 -12.420 -28.800 1.00 84.62 790 TRP A C 1
ATOM 6076 O O . TRP A 1 790 ? 58.431 -12.396 -29.763 1.00 84.62 790 TRP A O 1
ATOM 6086 N N . ILE A 1 791 ? 59.716 -11.293 -28.298 1.00 88.19 791 ILE A N 1
ATOM 6087 C CA . ILE A 1 791 ? 59.470 -9.949 -28.852 1.00 88.19 791 ILE A CA 1
ATOM 6088 C C . ILE A 1 791 ? 60.610 -9.540 -29.791 1.00 88.19 791 ILE A C 1
ATOM 6090 O O . ILE A 1 791 ? 61.787 -9.651 -29.444 1.00 88.19 791 ILE A O 1
ATOM 6094 N N . ASP A 1 792 ? 60.293 -8.984 -30.966 1.00 86.94 792 ASP A N 1
ATOM 6095 C CA . ASP A 1 792 ? 61.306 -8.278 -31.747 1.00 86.94 792 ASP A CA 1
ATOM 6096 C C . ASP A 1 792 ? 61.560 -6.873 -31.196 1.00 86.94 792 ASP A C 1
ATOM 6098 O O . ASP A 1 792 ? 60.889 -5.906 -31.560 1.00 86.94 792 ASP A O 1
ATOM 6102 N N . LEU A 1 793 ? 62.603 -6.737 -30.382 1.00 84.62 793 LEU A N 1
ATOM 6103 C CA . LEU A 1 793 ? 63.030 -5.452 -29.826 1.00 84.62 793 LEU A CA 1
ATOM 6104 C C . LEU A 1 793 ? 63.346 -4.387 -30.895 1.00 84.62 793 LEU A C 1
ATOM 6106 O O . LEU A 1 793 ? 63.228 -3.194 -30.613 1.00 84.62 793 LEU A O 1
ATOM 6110 N N . LYS A 1 794 ? 63.696 -4.786 -32.131 1.00 86.00 794 LYS A N 1
ATOM 6111 C CA . LYS A 1 794 ? 63.924 -3.855 -33.254 1.00 86.00 794 LYS A CA 1
ATOM 6112 C C . LYS A 1 794 ? 62.628 -3.267 -33.822 1.00 86.00 794 LYS A C 1
ATOM 6114 O O . LYS A 1 794 ? 62.676 -2.220 -34.459 1.00 86.00 794 LYS A O 1
ATOM 6119 N N . SER A 1 795 ? 61.490 -3.917 -33.583 1.00 86.25 795 SER A N 1
ATOM 6120 C CA . SER A 1 795 ? 60.170 -3.486 -34.061 1.00 86.25 795 SER A CA 1
ATOM 6121 C C . SER A 1 795 ? 59.446 -2.525 -33.108 1.00 86.25 795 SER A C 1
ATOM 6123 O O . SER A 1 795 ? 58.404 -1.991 -33.478 1.00 86.25 795 SER A O 1
ATOM 6125 N N . ILE A 1 796 ? 59.974 -2.295 -31.894 1.00 90.38 796 ILE A N 1
ATOM 6126 C CA . ILE A 1 796 ? 59.300 -1.497 -30.858 1.00 90.38 796 ILE A CA 1
ATOM 6127 C C . ILE A 1 796 ? 59.223 -0.016 -31.260 1.00 90.38 796 ILE A C 1
ATOM 6129 O O . ILE A 1 796 ? 60.215 0.723 -31.205 1.00 90.38 796 ILE A O 1
ATOM 6133 N N . GLN A 1 797 ? 58.004 0.430 -31.545 1.00 88.81 797 GLN A N 1
ATOM 6134 C CA . GLN A 1 797 ? 57.610 1.823 -31.723 1.00 88.81 797 GLN A CA 1
ATOM 6135 C C . GLN A 1 797 ? 56.766 2.275 -30.526 1.00 88.81 797 GLN A C 1
ATOM 6137 O O . GLN A 1 797 ? 55.941 1.521 -30.015 1.00 88.81 797 GLN A O 1
ATOM 6142 N N . ILE A 1 798 ? 56.991 3.500 -30.051 1.00 88.75 798 ILE A N 1
ATOM 6143 C CA . ILE A 1 798 ? 56.271 4.088 -28.913 1.00 88.75 798 ILE A CA 1
ATOM 6144 C C . ILE A 1 798 ? 55.801 5.480 -29.333 1.00 88.75 798 ILE A C 1
ATOM 6146 O O . ILE A 1 798 ? 56.629 6.349 -29.605 1.00 88.75 798 ILE A O 1
ATOM 6150 N N . ASP A 1 799 ? 54.486 5.679 -29.372 1.00 84.50 799 ASP A N 1
ATOM 6151 C CA . ASP A 1 799 ? 53.837 6.966 -29.611 1.00 84.50 799 ASP A CA 1
ATOM 6152 C C . ASP A 1 799 ? 53.247 7.465 -28.285 1.00 84.50 799 ASP A C 1
ATOM 6154 O O . ASP A 1 799 ? 52.144 7.098 -27.874 1.00 84.50 799 ASP A O 1
ATOM 6158 N N . GLU A 1 800 ? 54.022 8.289 -27.577 1.00 80.50 800 GLU A N 1
ATOM 6159 C CA . GLU A 1 800 ? 53.650 8.817 -26.259 1.00 80.50 800 GLU A CA 1
ATOM 6160 C C . GLU A 1 800 ? 52.435 9.764 -26.328 1.00 80.50 800 GLU A C 1
ATOM 6162 O O . GLU A 1 800 ? 51.678 9.859 -25.361 1.00 80.50 800 GLU A O 1
ATOM 6167 N N . ALA A 1 801 ? 52.192 10.404 -27.481 1.00 75.06 801 ALA A N 1
ATOM 6168 C CA . ALA A 1 801 ? 51.053 11.299 -27.689 1.00 75.06 801 ALA A CA 1
ATOM 6169 C C . ALA A 1 801 ? 49.736 10.526 -27.876 1.00 75.06 801 ALA A C 1
ATOM 6171 O O . ALA A 1 801 ? 48.705 10.934 -27.340 1.00 75.06 801 ALA A O 1
ATOM 6172 N N . LYS A 1 802 ? 49.769 9.386 -28.582 1.00 75.38 802 LYS A N 1
ATOM 6173 C CA . LYS A 1 802 ? 48.625 8.458 -28.701 1.00 75.38 802 LYS A CA 1
ATOM 6174 C C . LYS A 1 802 ? 48.505 7.467 -27.537 1.00 75.38 802 LYS A C 1
ATOM 6176 O O . LYS A 1 802 ? 47.510 6.746 -27.454 1.00 75.38 802 LYS A O 1
ATOM 6181 N N . LYS A 1 803 ? 49.497 7.451 -26.639 1.00 86.38 803 LYS A N 1
ATOM 6182 C CA . LYS A 1 803 ? 49.682 6.465 -25.564 1.00 86.38 803 LYS A CA 1
ATOM 6183 C C . LYS A 1 803 ? 49.692 5.024 -26.079 1.00 86.38 803 LYS A C 1
ATOM 6185 O O . LYS A 1 803 ? 48.991 4.152 -25.563 1.00 86.38 803 LYS A O 1
ATOM 6190 N N . GLU A 1 804 ? 50.490 4.793 -27.113 1.00 86.81 804 GLU A N 1
ATOM 6191 C CA . GLU A 1 804 ? 50.553 3.532 -27.846 1.00 86.81 804 GLU A CA 1
ATOM 6192 C C . GLU A 1 804 ? 51.978 2.956 -27.843 1.00 86.81 804 GLU A C 1
ATOM 6194 O O . GLU A 1 804 ? 52.961 3.684 -28.002 1.00 86.81 804 GLU A O 1
ATOM 6199 N N . ILE A 1 805 ? 52.098 1.641 -27.664 1.00 88.62 805 ILE A N 1
ATOM 6200 C CA . ILE A 1 805 ? 53.345 0.880 -27.777 1.00 88.62 805 ILE A CA 1
ATOM 6201 C C . ILE A 1 805 ? 53.084 -0.281 -28.736 1.00 88.62 805 ILE A C 1
ATOM 6203 O O . ILE A 1 805 ? 52.315 -1.180 -28.407 1.00 88.62 805 ILE A O 1
ATOM 6207 N N . THR A 1 806 ? 53.738 -0.286 -29.893 1.00 88.62 806 THR A N 1
ATOM 6208 C CA . THR A 1 806 ? 53.527 -1.286 -30.947 1.00 88.62 806 THR A CA 1
ATOM 6209 C C . THR A 1 806 ? 54.823 -2.047 -31.236 1.00 88.62 806 THR A C 1
ATOM 6211 O O . THR A 1 806 ? 55.892 -1.446 -31.326 1.00 88.62 806 THR A O 1
ATOM 6214 N N . PHE A 1 807 ? 54.747 -3.374 -31.353 1.00 90.94 807 PHE A N 1
ATOM 6215 C CA . PHE A 1 807 ? 55.872 -4.267 -31.658 1.00 90.94 807 PHE A CA 1
ATOM 6216 C C . PHE A 1 807 ? 55.396 -5.534 -32.389 1.00 90.94 807 PHE A C 1
ATOM 6218 O O . PHE A 1 807 ? 54.201 -5.735 -32.583 1.00 90.94 807 PHE A O 1
ATOM 6225 N N . GLN A 1 808 ? 56.323 -6.393 -32.807 1.00 89.62 808 GLN A N 1
ATOM 6226 C CA . GLN A 1 808 ? 56.059 -7.665 -33.482 1.00 89.62 808 GLN A CA 1
ATOM 6227 C C . GLN A 1 808 ? 56.613 -8.850 -32.682 1.00 89.62 808 GLN A C 1
ATOM 6229 O O . GLN A 1 808 ? 57.632 -8.722 -31.995 1.00 89.62 808 GLN A O 1
ATOM 6234 N N . THR A 1 809 ? 55.965 -10.012 -32.778 1.00 86.88 809 THR A N 1
ATOM 6235 C CA . THR A 1 809 ? 56.426 -11.259 -32.152 1.00 86.88 809 THR A CA 1
ATOM 6236 C C . THR A 1 809 ? 57.272 -12.107 -33.105 1.00 86.88 809 THR A C 1
ATOM 6238 O O . THR A 1 809 ? 57.040 -12.173 -34.313 1.00 86.88 809 THR A O 1
ATOM 6241 N N . LYS A 1 810 ? 58.269 -12.788 -32.536 1.00 82.12 810 LYS A N 1
ATOM 6242 C CA . LYS A 1 810 ? 59.124 -13.798 -33.189 1.00 82.12 810 LYS A CA 1
ATOM 6243 C C . LYS A 1 810 ? 58.745 -15.235 -32.820 1.00 82.12 810 LYS A C 1
ATOM 6245 O O . LYS A 1 810 ? 59.369 -16.174 -33.300 1.00 82.12 810 LYS A O 1
ATOM 6250 N N . GLY A 1 811 ? 57.771 -15.393 -31.934 1.00 73.50 811 GLY A N 1
ATOM 6251 C CA . GLY A 1 811 ? 57.276 -16.661 -31.421 1.00 73.50 811 GLY A CA 1
ATOM 6252 C C . GLY A 1 811 ? 56.035 -16.431 -30.563 1.00 73.50 811 GLY A C 1
ATOM 6253 O O . GLY A 1 811 ? 55.506 -15.321 -30.509 1.00 73.50 811 GLY A O 1
ATOM 6254 N N . GLU A 1 812 ? 55.579 -17.481 -29.889 1.00 77.69 812 GLU A N 1
ATOM 6255 C CA . GLU A 1 812 ? 54.316 -17.481 -29.145 1.00 77.69 812 GLU A CA 1
ATOM 6256 C C . GLU A 1 812 ? 54.301 -16.460 -27.991 1.00 77.69 812 GLU A C 1
ATOM 6258 O O . GLU A 1 812 ? 55.221 -16.379 -27.171 1.00 77.69 812 GLU A O 1
ATOM 6263 N N . MET A 1 813 ? 53.233 -15.659 -27.941 1.00 79.75 813 MET A N 1
ATOM 6264 C CA . MET A 1 813 ? 53.071 -14.555 -26.995 1.00 79.75 813 MET A CA 1
ATOM 6265 C C . MET A 1 813 ? 52.667 -15.055 -25.602 1.00 79.75 813 MET A C 1
ATOM 6267 O O . MET A 1 813 ? 51.565 -15.559 -25.404 1.00 79.75 813 MET A O 1
ATOM 6271 N N . ASN A 1 814 ? 53.500 -14.807 -24.586 1.00 80.44 814 ASN A N 1
ATOM 6272 C CA . ASN A 1 814 ? 53.117 -15.036 -23.189 1.00 80.44 814 ASN A CA 1
ATOM 6273 C C . ASN A 1 814 ? 52.402 -13.802 -22.603 1.00 80.44 814 ASN A C 1
ATOM 6275 O O . ASN A 1 814 ? 53.005 -12.988 -21.892 1.00 80.44 814 ASN A O 1
ATOM 6279 N N . LEU A 1 815 ? 51.108 -13.667 -22.911 1.00 73.50 815 LEU A N 1
ATOM 6280 C CA . LEU A 1 815 ? 50.275 -12.541 -22.473 1.00 73.50 815 LEU A CA 1
ATOM 6281 C C . LEU A 1 815 ? 50.278 -12.326 -20.940 1.00 73.50 815 LEU A C 1
ATOM 6283 O O . LEU A 1 815 ? 50.545 -11.197 -20.514 1.00 73.50 815 LEU A O 1
ATOM 6287 N N . PRO A 1 816 ? 50.081 -13.351 -20.076 1.00 71.94 816 PRO A N 1
ATOM 6288 C CA . PRO A 1 816 ? 50.016 -13.130 -18.629 1.00 71.94 816 PRO A CA 1
ATOM 6289 C C . PRO A 1 816 ? 51.336 -12.639 -18.024 1.00 71.94 816 PRO A C 1
ATOM 6291 O O . PRO A 1 816 ? 51.340 -11.989 -16.977 1.00 71.94 816 PRO A O 1
ATOM 6294 N N . ALA A 1 817 ? 52.479 -12.953 -18.640 1.00 76.81 817 ALA A N 1
ATOM 6295 C CA . ALA A 1 817 ? 53.762 -12.401 -18.222 1.00 76.81 817 ALA A CA 1
ATOM 6296 C C . ALA A 1 817 ? 53.924 -10.937 -18.672 1.00 76.81 817 ALA A C 1
ATOM 6298 O O . ALA A 1 817 ? 54.389 -10.111 -17.879 1.00 76.81 817 ALA A O 1
ATOM 6299 N N . LEU A 1 818 ? 53.492 -10.601 -19.896 1.00 80.75 818 LEU A N 1
ATOM 6300 C CA . LEU A 1 818 ? 53.528 -9.240 -20.441 1.00 80.75 818 LEU A CA 1
ATOM 6301 C C . LEU A 1 818 ? 52.717 -8.258 -19.583 1.00 80.75 818 LEU A C 1
ATOM 6303 O O . LEU A 1 818 ? 53.261 -7.252 -19.126 1.00 80.75 818 LEU A O 1
ATOM 6307 N N . GLU A 1 819 ? 51.459 -8.576 -19.274 1.00 77.12 819 GLU A N 1
ATOM 6308 C CA . GLU A 1 819 ? 50.598 -7.723 -18.441 1.00 77.12 819 GLU A CA 1
ATOM 6309 C C . GLU A 1 819 ? 51.192 -7.460 -17.047 1.00 77.12 819 GLU A C 1
ATOM 6311 O O . GLU A 1 819 ? 51.172 -6.330 -16.543 1.00 77.12 819 GLU A O 1
ATOM 6316 N N . ARG A 1 820 ? 51.785 -8.491 -16.426 1.00 76.31 820 ARG A N 1
ATOM 6317 C CA . ARG A 1 820 ? 52.458 -8.367 -15.123 1.00 76.31 820 ARG A CA 1
ATOM 6318 C C . ARG A 1 820 ? 53.658 -7.422 -15.191 1.00 76.31 820 ARG A C 1
ATOM 6320 O O . ARG A 1 820 ? 53.830 -6.618 -14.272 1.00 76.31 820 ARG A O 1
ATOM 6327 N N . LEU A 1 821 ? 54.475 -7.480 -16.249 1.00 78.56 821 LEU A N 1
ATOM 6328 C CA . LEU A 1 821 ? 55.615 -6.568 -16.406 1.00 78.56 821 LEU A CA 1
ATOM 6329 C C . LEU A 1 821 ? 55.187 -5.136 -16.751 1.00 78.56 821 LEU A C 1
ATOM 6331 O O . LEU A 1 821 ? 55.742 -4.207 -16.164 1.00 78.56 821 LEU A O 1
ATOM 6335 N N . LEU A 1 822 ? 54.161 -4.936 -17.583 1.00 80.31 822 LEU A N 1
ATOM 6336 C CA . LEU A 1 822 ? 53.589 -3.608 -17.851 1.00 80.31 822 LEU A CA 1
ATOM 6337 C C . LEU A 1 822 ? 53.087 -2.946 -16.555 1.00 80.31 822 LEU A C 1
ATOM 6339 O O . LEU A 1 822 ? 53.487 -1.824 -16.228 1.00 80.31 822 LEU A O 1
ATOM 6343 N N . LYS A 1 823 ? 52.314 -3.681 -15.743 1.00 78.69 823 LYS A N 1
ATOM 6344 C CA . LYS A 1 823 ? 51.823 -3.211 -14.436 1.00 78.69 823 LYS A CA 1
ATOM 6345 C C . LYS A 1 823 ? 52.961 -2.950 -13.441 1.00 78.69 823 LYS A C 1
ATOM 6347 O O . LYS A 1 823 ? 52.915 -1.973 -12.687 1.00 78.69 823 LYS A O 1
ATOM 6352 N N . ARG A 1 824 ? 54.021 -3.772 -13.452 1.00 80.75 824 ARG A N 1
ATOM 6353 C CA . ARG A 1 824 ? 55.243 -3.555 -12.649 1.00 80.75 824 ARG A CA 1
ATOM 6354 C C . ARG A 1 824 ? 55.963 -2.264 -13.054 1.00 80.75 824 ARG A C 1
ATOM 6356 O O . ARG A 1 824 ? 56.396 -1.526 -12.170 1.00 80.75 824 ARG A O 1
ATOM 6363 N N . GLN A 1 825 ? 56.012 -1.960 -14.352 1.00 82.19 825 GLN A N 1
ATOM 6364 C CA . GLN A 1 825 ? 56.559 -0.719 -14.918 1.00 82.19 825 GLN A CA 1
ATOM 6365 C C . GLN A 1 825 ? 55.568 0.464 -14.909 1.00 82.19 825 GLN A C 1
ATOM 6367 O O . GLN A 1 825 ? 55.829 1.489 -15.534 1.00 82.19 825 GLN A O 1
ATOM 6372 N N . LYS A 1 826 ? 54.474 0.363 -14.137 1.00 84.50 826 LYS A N 1
ATOM 6373 C CA . LYS A 1 826 ? 53.496 1.437 -13.876 1.00 84.50 826 LYS A CA 1
ATOM 6374 C C . LYS A 1 826 ? 52.686 1.894 -15.095 1.00 84.50 826 LYS A C 1
ATOM 6376 O O . LYS A 1 826 ? 52.178 3.016 -15.092 1.00 84.50 826 LYS A O 1
ATOM 6381 N N . PHE A 1 827 ? 52.517 1.020 -16.083 1.00 72.19 827 PHE A N 1
ATOM 6382 C CA . PHE A 1 827 ? 51.469 1.150 -17.091 1.00 72.19 827 PHE A CA 1
ATOM 6383 C C . PHE A 1 827 ? 50.164 0.551 -16.545 1.00 72.19 827 PHE A C 1
ATOM 6385 O O . PHE A 1 827 ? 50.152 -0.550 -15.992 1.00 72.19 827 PHE A O 1
ATOM 6392 N N . TYR A 1 828 ? 49.070 1.296 -16.671 1.00 67.81 828 TYR A N 1
ATOM 6393 C CA . TYR A 1 828 ? 47.738 0.939 -16.187 1.00 67.81 828 TYR A CA 1
ATOM 6394 C C . TYR A 1 828 ? 46.699 1.203 -17.277 1.00 67.81 828 TYR A C 1
ATOM 6396 O O . TYR A 1 828 ? 46.925 2.026 -18.166 1.00 67.81 828 TYR A O 1
ATOM 6404 N N . GLN A 1 829 ? 45.551 0.517 -17.191 1.00 71.06 829 GLN A N 1
ATOM 6405 C CA . GLN A 1 829 ? 44.505 0.552 -18.225 1.00 71.06 829 GLN A CA 1
ATOM 6406 C C . GLN A 1 829 ? 45.094 0.197 -19.603 1.00 71.06 829 GLN A C 1
ATOM 6408 O O . GLN A 1 829 ? 44.953 0.949 -20.561 1.00 71.06 829 GLN A O 1
ATOM 6413 N N . CYS A 1 830 ? 45.854 -0.901 -19.658 1.00 64.44 830 CYS A N 1
ATOM 6414 C CA . CYS A 1 830 ? 46.444 -1.408 -20.892 1.00 64.44 830 CYS A CA 1
ATOM 6415 C C . CYS A 1 830 ? 45.413 -2.251 -21.643 1.00 64.44 830 CYS A C 1
ATOM 6417 O O . CYS A 1 830 ? 44.904 -3.221 -21.088 1.00 64.44 830 CYS A O 1
ATOM 6419 N N . VAL A 1 831 ? 45.143 -1.890 -22.893 1.00 71.00 831 VAL A N 1
ATOM 6420 C CA . VAL A 1 831 ? 44.382 -2.683 -23.860 1.00 71.00 831 VAL A CA 1
ATOM 6421 C C . VAL A 1 831 ? 45.382 -3.224 -24.874 1.00 71.00 831 VAL A C 1
ATOM 6423 O O . VAL A 1 831 ? 46.167 -2.450 -25.424 1.00 71.00 831 VAL A O 1
ATOM 6426 N N . LEU A 1 832 ? 45.389 -4.539 -25.090 1.00 72.38 832 LEU A N 1
ATOM 6427 C CA . LEU A 1 832 ? 46.253 -5.190 -26.072 1.00 72.38 832 LEU A CA 1
ATOM 6428 C C . LEU A 1 832 ? 45.432 -5.627 -27.280 1.00 72.38 832 LEU A C 1
ATOM 6430 O O . LEU A 1 832 ? 44.539 -6.460 -27.153 1.00 72.38 832 LEU A O 1
ATOM 6434 N N . ASN A 1 833 ? 45.795 -5.101 -28.445 1.00 77.44 833 ASN A N 1
ATOM 6435 C CA . ASN A 1 833 ? 45.283 -5.527 -29.739 1.00 77.44 833 ASN A CA 1
ATOM 6436 C C . ASN A 1 833 ? 46.368 -6.336 -30.458 1.00 77.44 833 ASN A C 1
ATOM 6438 O O . ASN A 1 833 ? 47.538 -5.948 -30.458 1.00 77.44 833 ASN A O 1
ATOM 6442 N N . THR A 1 834 ? 45.984 -7.447 -31.081 1.00 78.00 834 THR A N 1
ATOM 6443 C CA . THR A 1 834 ? 46.886 -8.333 -31.833 1.00 78.00 834 THR A CA 1
ATOM 6444 C C . THR A 1 834 ? 46.378 -8.520 -33.254 1.00 78.00 834 THR A C 1
ATOM 6446 O O . THR A 1 834 ? 45.240 -8.939 -33.448 1.00 78.00 834 THR A O 1
ATOM 6449 N N . GLU A 1 835 ? 47.233 -8.260 -34.232 1.00 79.56 835 GLU A N 1
ATOM 6450 C CA . GLU A 1 835 ? 46.976 -8.421 -35.662 1.00 79.56 835 GLU A CA 1
ATOM 6451 C C . GLU A 1 835 ? 47.918 -9.510 -36.196 1.00 79.56 835 GLU A C 1
ATOM 6453 O O . GLU A 1 835 ? 49.129 -9.433 -35.979 1.00 79.56 835 GLU A O 1
ATOM 6458 N N . ALA A 1 836 ? 47.389 -10.542 -36.860 1.00 79.00 836 ALA A N 1
ATOM 6459 C CA . ALA A 1 836 ? 48.227 -11.575 -37.468 1.00 79.00 836 ALA A CA 1
ATOM 6460 C C . ALA A 1 836 ? 49.021 -10.992 -38.645 1.00 79.00 836 ALA A C 1
ATOM 6462 O O . ALA A 1 836 ? 48.451 -10.351 -39.529 1.00 79.00 836 ALA A O 1
ATOM 6463 N N . LEU A 1 837 ? 50.332 -11.226 -38.665 1.00 73.88 837 LEU A N 1
ATOM 6464 C CA . LEU A 1 837 ? 51.181 -10.907 -39.809 1.00 73.88 837 LEU A CA 1
ATOM 6465 C C . LEU A 1 837 ? 51.323 -12.151 -40.699 1.00 73.88 837 LEU A C 1
ATOM 6467 O O . LEU A 1 837 ? 51.365 -13.263 -40.172 1.00 73.88 837 LEU A O 1
ATOM 6471 N N . PRO A 1 838 ? 51.412 -11.993 -42.033 1.00 69.00 838 PRO A N 1
ATOM 6472 C CA . PRO A 1 838 ? 51.700 -13.116 -42.918 1.00 69.00 838 PRO A CA 1
ATOM 6473 C C . PRO A 1 838 ? 53.071 -13.717 -42.585 1.00 69.00 838 PRO A C 1
ATOM 6475 O O . PRO A 1 838 ? 54.028 -12.980 -42.330 1.00 69.00 838 PRO A O 1
ATOM 6478 N N . ASP A 1 839 ? 53.166 -15.049 -42.603 1.00 57.34 839 ASP A N 1
ATOM 6479 C CA . ASP A 1 839 ? 54.428 -15.746 -42.351 1.00 57.34 839 ASP A CA 1
ATOM 6480 C C . ASP A 1 839 ? 55.511 -15.289 -43.349 1.00 57.34 839 ASP A C 1
ATOM 6482 O O . ASP A 1 839 ? 55.234 -15.165 -44.548 1.00 57.34 839 ASP A O 1
ATOM 6486 N N . PRO A 1 840 ? 56.769 -15.088 -42.910 1.00 53.88 840 PRO A N 1
ATOM 6487 C CA . PRO A 1 840 ? 57.858 -14.563 -43.742 1.00 53.88 840 PRO A CA 1
ATOM 6488 C C . PRO A 1 840 ? 58.395 -15.560 -44.797 1.00 53.88 840 PRO A C 1
ATOM 6490 O O . PRO A 1 840 ? 59.557 -15.486 -45.186 1.00 53.88 840 PRO A O 1
ATOM 6493 N N . ALA A 1 841 ? 57.559 -16.490 -45.269 1.00 48.00 841 ALA A N 1
ATOM 6494 C CA . ALA A 1 841 ? 57.885 -17.556 -46.218 1.00 48.00 841 ALA A CA 1
ATOM 6495 C C . ALA A 1 841 ? 57.006 -17.541 -47.492 1.00 48.00 841 ALA A C 1
ATOM 6497 O O . ALA A 1 841 ? 56.884 -18.558 -48.170 1.00 48.00 841 ALA A O 1
ATOM 6498 N N . SER A 1 842 ? 56.403 -16.396 -47.847 1.00 42.88 842 SER A N 1
ATOM 6499 C CA . SER A 1 842 ? 55.678 -16.212 -49.121 1.00 42.88 842 SER A CA 1
ATOM 6500 C C . SER A 1 842 ? 56.273 -15.125 -50.032 1.00 42.88 842 SER A C 1
ATOM 6502 O O . SER A 1 842 ? 55.571 -14.573 -50.881 1.00 42.88 842 SER A O 1
ATOM 6504 N N . THR A 1 843 ? 57.562 -14.812 -49.871 1.00 43.00 843 THR A N 1
ATOM 6505 C CA . THR A 1 843 ? 58.334 -13.947 -50.782 1.00 43.00 843 THR A CA 1
ATOM 6506 C C . THR A 1 843 ? 59.723 -14.521 -51.059 1.00 43.00 843 THR A C 1
ATOM 6508 O O . THR A 1 843 ? 60.731 -13.920 -50.701 1.00 43.00 843 THR A O 1
ATOM 6511 N N . GLU A 1 844 ? 59.768 -15.657 -51.754 1.00 36.31 844 GLU A N 1
ATOM 6512 C CA . GLU A 1 844 ? 60.864 -15.960 -52.679 1.00 36.31 844 GLU A CA 1
ATOM 6513 C C . GLU A 1 844 ? 60.283 -16.360 -54.039 1.00 36.31 844 GLU A C 1
ATOM 6515 O O . GLU A 1 844 ? 59.463 -17.275 -54.152 1.00 36.31 844 GLU A O 1
ATOM 6520 N N . LYS A 1 845 ? 60.716 -15.632 -55.068 1.00 31.33 845 LYS A N 1
ATOM 6521 C CA . LYS A 1 845 ? 60.664 -16.008 -56.476 1.00 31.33 845 LYS A CA 1
ATOM 6522 C C . LYS A 1 845 ? 61.875 -15.393 -57.170 1.00 31.33 845 LYS A C 1
ATOM 6524 O O . LYS A 1 845 ? 62.231 -14.262 -56.767 1.00 31.33 845 LYS A O 1
#

Foldseek 3Di:
DADWDWDADPVPRDIDTDRHPVQAQPFDQDPVHRDTDHHYDDDDDDDDDDDDDDDDDDDDDDDDDDDDDDDDPDDDDDDDDDDDDDDDDDDDDDDDDDDDDDDYDDDDDDDDDDDDDDDDDDDDDDDDDDDDDDFPLVVVVVVVCVVVVVVVPPPDDDDDDDDDDDDDDDDDDDDDDDDDDDDDDDDDDDDDDDDDDDDDDDPPQDQLRLLVFKKFKWAFPDFAPVLVVQLVPCVVNNPVSQVVVQVVLQVQLLVQCVVVVQPFFDRLQWGARVPRRMIMGGGRLVCLVVSQCSLQVDPSRRTHIDGDPPGRIDRDPPPPLPQWKKKFKWAWPDFAPVLVVVCVVPVVVSQVVLQVLLLVQCVVQPVFWDRPQWHADPQARMIMTIGSHDDRPCVLVSSCPRPPNRTRIDGDALRIATDDDPVQQQKKKFKWAFPAFQPNVPACCPDALCNLVNVVLQQVLLVCLQVRPNHQWDPQQWDQAVVRRMTMTMGSGDDDQCNQVSSCVRPSHGTRTDSGTPDMDHDDPRQFQFLAFWKKFKWAWDWDDFPDDPDPDIQDLVNQLVQQVVCQVVVLVLCLVRPPQWQHPQWDADSVRRMIMTTGRGDAHLCNQSSQQSSPPGNIGTDSDTPDMFTFDDDCLQWKKKWKKAKDAPDRRYNCRHPVNLQQVLLVLLSSQPSFWRRPQWDDDPVRRMIMTMGTDQDDVVVSQVSSQVSVVVVRIRIDTDDMGHRRDPDDQDNSHHTDTPVNPPPPPDDDDDDADDDFKKKKKKAFPDADAPDDPLVLLLVLPVPDPQWDSVQWDADVVRSMTITITNGGDPVVSSVVSCVVSRGHPIDMHIDHDPDPPPDDD

Sequence (845 aa):
MSETTVIECPHCGATFKAKSKAALGKKVACPKCQTPFVISQSPSASRKTKPKLQKAPAKQDFENDLWEEDDEYEERPAPRERSGRPRGRAAGKPQPSGDSMKWIGLAVILVIVVGGIGLIALNTGSSSSKKPSENLAAKLMTEKQSDDAVAEKEESAAAEMEVARADTTEPAAAEEKPQAAIASTVPKEPVAPMADQGAAGNQSLTPAQAAESHLLVYQIVKLDDSIANSISKAGQNLESTYDHLSRSLARTVDLELQLAKIPSYLSGSTQIDLEKKLLSLQADPQIAKQVSDSINDNSEIKIQISETPEVVALELPEDEGDDLDYKVDFEIKGIDESISKQLVANPAAGASVLAQILNHHLSQSIPEYIPGTLKVDLESLKMTVHLTRYPESYLYSRINKIPSIPVNVAPIPNTIRELRTPDQIKPTQVTFKIQGFKRSRLIRLDVGKSYNHDRGRVYSGLLFALTKIISGYIPGSLDVNFVDETVTFQLDHEPGPSLSKRINDAFFNVTLLSDQPIKTGPPAPPFCTPGRPKQLVVLRVTETESFGRLLTSELNPDELKRELARAALRMNSHFKGHLSGYIPESIEVDPNQLLIAFQMDRTPPADLANMVNSLFFFSFKVADEIVAVHDVQYDPESSEKTLYFQFANRNEFGPRNDREYIRDKTDGVLAYRLDRYIPNSLQMDFDQGTFNIKIRIGGNEQSEIRMITESLGNNKIDATYVKTDPPQGKGNAHPRGIGIVAGAGAGMATGSSGKQAEGKHLKVTIQYGLYAGKQNVARSARTALDGFAWIDLKSIQIDEAKKEITFQTKGEMNLPALERLLKRQKFYQCVLNTEALPDPASTEK

=== Feature glossary ===
Key to the feature types in this record:

Secondary structure (8-state, DSSP). Secondary structure is the local, repeating backbone conformation. DSSP classifies it into eight states by reading the hydrogen-bond network: three helix types (H, G, I), two β types (E, B), two non-regular types (T, S), and unstructured coil (-).

Backbone torsions (φ/ψ). Backbone dihedral angles. Every residue except chain termini has a φ (preceding-C → N → Cα → C) and a ψ (N → Cα → C → next-N). They are reported in degrees following the IUPAC sign convention. Secondary structure is essentially a statement about which (φ, ψ) basin each residue occupies.

Predicted aligned error. Predicted Aligned Error (PAE) is an AlphaFold confidence matrix: entry (i, j) is the expected error in the position of residue j, in ångströms, when the prediction is superimposed on the true structure at residue i. Low PAE within a block of residues means that block is internally rigid and well-predicted; high PAE between two blocks means their relative placement is uncertain even if each block individually is confident.

B-factor. B-factor (Debye–Waller factor) reflects atomic displacement in the crystal lattice. It is an experimental observable (units Å²), not a prediction; low values mean the atom is pinned down, high values mean it moves or is heterogeneous across the crystal.

Secondary structure (3-state, P-SEA). Three-state secondary structure (P-SEA) collapses the eight DSSP classes into helix (a), strand (b), and coil (c). P-SEA assigns these from Cα geometry alone — distances and angles — without requiring backbone oxygens, so it works on any Cα trace.

Sequence. Primary structure: the covalent order of the twenty standard amino acids along the backbone. Two proteins with the same sequence will (almost always) fold to the same structure; two with 30% identity often share a fold but not the details.

pLDDT. pLDDT is the predicted lDDT-Cα score: AlphaFold's confidence that the local environment of each residue (all inter-atomic distances within 15 Å) is correctly placed. It is a per-residue number between 0 and 100, with higher meaning more reliable.

InterPro / GO / CATH / organism. Functional annotations link the protein to curated databases. InterPro entries identify conserved domains and families by matching the sequence against member-database signatures (Pfam, PROSITE, CDD, …). Gene Ontology (GO) terms describe molecular function, biological process, and cellular component in a controlled vocabulary. CATH places the structure in a hierarchical fold classification (Class/Architecture/Topology/Homologous-superfamily). The organism is the source species.

Contact-map, Ramachandran, and PAE plots. Three diagnostic plots accompany the record. The Cα contact map visualizes the tertiary structure as a 2D adjacency matrix (8 Å cutoff, sequence-local contacts suppressed). The Ramachandran plot shows the distribution of backbone (φ, ψ) torsions, with points in the α and β basins reflecting secondary structure content. The PAE plot shows AlphaFold's inter-residue confidence as a color matrix.

mmCIF coordinates. The mmCIF table is the protein's shape written out atom by atom. For each backbone N, Cα, C, and carbonyl O, it records an (x, y, z) coordinate triple in Å plus the residue type, chain letter, and residue number.

Radius of gyration, Cα contacts, bounding box. Three whole-structure scalars: the radius of gyration (RMS distance of Cα from centroid, in Å), the count of Cα–C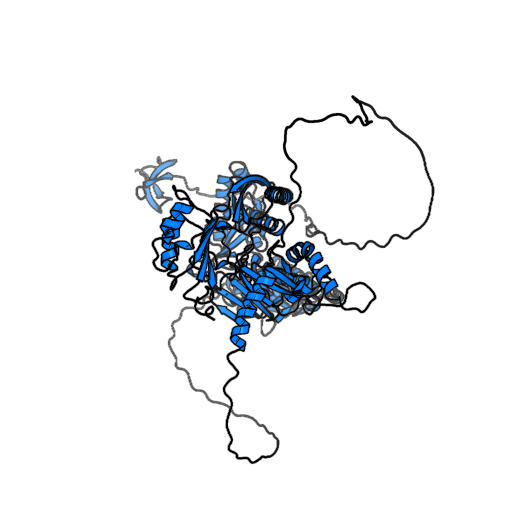α contacts (pairs closer than 8 Å and separated by more than four residues in sequence — i.e. tertiary, not local, contacts), and the bounding-box dimensions. Together they distinguish compact globular folds from extended fibres or disordered chains.

Foldseek 3Di. The Foldseek 3Di string encodes local tertiary geometry as a 20-letter alphabet — one character per residue — derived from the relative positions of nearby Cα atoms. Unlike the amino-acid sequence, 3Di is a direct function of the 3D structure, so two proteins with the same fold have similar 3Di strings even at low sequence identity.

Rendered structure images. Six rendered views show the 3D structure from the faces of a cube — i.e. along ±x, ±y, ±z. Rendering representation is drawn randomly per protein from cartoon (secondary-structure ribbons), sticks (backbone bonds), or molecular surface; coloring is either N→C rainbow (blue at the N-terminus through red at the C-terminus) or one color per chain.

Nearest PDB structures. The Foldseek neighbor list gives the closest experimentally determined structures in the PDB, ranked by structural alignment. TM-score near 1 means near-identical fold; near 0.3 means only rough topology match. This is how one finds what a novel AlphaFold prediction most resembles in the solved-structure universe.

Solvent-accessible surface area. SASA measures how much of the protein is reachable by solvent. It is computed by rolling a water-sized probe over the atomic surface and summing the exposed area (Å²). Per-residue SASA distinguishes core (buried, low SASA) from surface (exposed, high SASA) residues; total SASA is a whole-molecule size measure.